Protein AF-A0A7X8J7R8-F1 (afdb_monomer)

Nearest PDB structures (foldseek):
  5w6h-assembly1_C  TM=6.292E-01  e=1.289E-05  Kuttervirus CBA120
  8xmz-assembly2_B  TM=5.939E-01  e=2.465E-05  Aquimarina sp. BL5
  1gui-assembly1_A  TM=6.137E-01  e=1.061E-04  Thermotoga maritima
  2xon-assembly1_A  TM=4.507E-01  e=2.899E-05  Thermotoga maritima
  2w3j-assembly1_A  TM=5.301E-01  e=7.842E-04  uncultured bacterium

Solvent-accessible surface area (backbone atoms only — not comparable to full-atom values): 66349 Å² total; per-residue (Å²): 136,86,85,87,83,92,80,88,85,81,88,82,80,88,87,79,84,39,60,79,36,40,39,26,27,29,92,82,56,51,78,39,36,53,48,25,54,52,53,44,42,58,50,48,52,71,25,23,71,34,45,70,46,82,43,50,45,88,81,62,82,84,61,59,36,34,41,36,29,86,25,71,70,47,44,77,70,71,50,61,58,93,78,42,50,44,59,18,21,29,36,36,41,53,83,60,14,25,37,29,18,38,5,67,75,43,1,22,30,51,24,42,44,53,51,41,42,74,68,49,40,42,76,52,44,64,90,37,70,42,76,46,86,48,86,64,89,76,44,65,92,41,82,46,75,49,60,52,52,27,70,19,40,28,78,33,38,52,60,40,58,49,42,52,77,63,51,42,54,67,68,59,39,49,42,41,35,48,38,38,47,66,49,66,35,21,32,51,70,54,73,101,41,81,56,28,43,41,90,48,58,25,65,83,48,26,42,55,83,90,53,60,86,57,53,29,47,56,73,52,56,38,58,93,79,37,39,90,86,41,40,72,48,26,11,27,42,98,85,70,48,60,47,82,39,85,62,97,50,90,55,29,43,35,52,20,55,70,37,69,64,51,55,49,47,35,51,54,48,49,50,57,50,52,54,57,49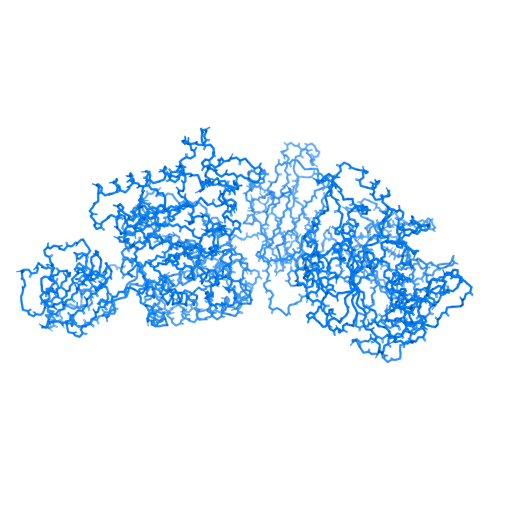,53,76,77,41,57,82,94,66,43,60,41,27,47,65,57,20,68,51,67,65,44,79,69,53,34,56,42,72,70,42,38,59,40,27,76,73,24,32,52,32,20,33,46,36,69,53,38,50,38,60,51,36,61,53,46,40,74,79,42,71,85,46,30,34,32,31,64,23,42,81,64,24,44,56,52,35,76,80,62,57,62,48,93,43,36,35,37,39,37,44,58,52,54,90,68,41,36,46,45,46,31,52,86,35,81,79,14,45,72,57,41,50,43,56,50,42,35,50,74,46,60,47,46,37,29,41,38,40,50,42,66,42,23,44,83,87,38,42,60,77,72,71,94,58,57,38,54,68,10,53,55,50,38,50,47,51,36,43,76,66,64,35,49,25,44,34,32,38,39,26,58,19,73,68,56,36,58,49,63,55,57,56,48,52,39,50,48,39,49,36,37,40,39,62,83,60,60,65,66,60,50,49,54,51,43,34,43,70,58,34,43,79,16,22,68,38,54,47,54,48,51,54,51,36,51,52,36,59,72,68,49,90,67,83,55,29,63,75,74,68,54,81,59,86,63,71,36,59,66,47,51,51,55,49,48,54,36,48,54,54,24,41,73,57,31,59,72,72,31,24,56,48,48,46,51,55,45,33,35,58,38,51,51,45,54,64,33,39,95,71,31,44,91,80,36,96,59,51,65,58,50,49,51,48,38,51,52,43,30,48,47,58,60,45,68,56,51,95,59,33,63,89,88,70,78,79,75,71,73,62,57,55,57,55,50,40,59,66,53,82,75,79,73,54,80,93,44,55,94,47,53,96,61,50,47,83,46,39,64,74,33,48,49,71,28,61,94,64,44,14,30,63,41,82,30,89,87,28,95,80,43,23,25,42,31,34,57,62,82,72,71,72,64,40,61,39,32,35,47,32,76,76,50,56,85,84,62,36,36,64,41,77,44,72,73,62,65,76,76,61,52,74,44,83,48,65,31,69,64,27,64,52,21,63,46,21,31,39,36,27,84,95,60,45,43,40,34,62,48,30,76,72,38,64,82,80,90,82,81,72,62,97,57,69,38,32,25,21,42,31,36,32,42,26,42,36,8,58,86,53,17,91,85,43,87,52,69,35,31,43,32,38,42,39,36,37,36,30,51,62,80,74,59,72,56,101,52,63,80,88,82,72,94,84,64,70,78,64,86,72,60,80,79,43,48,71,43,65,62,86,88,57,78,89,46,65,65,73,44,84,83,42,98,61,94,54,54,50,39,39,32,44,41,45,35,62,41,31,41,56,51,82,48,73,48,48,39,30,35,27,36,40,40,36,39,35,32,23,25,44,49,36,42,31,44,30,32,38,34,31,39,98,95,44,75,46,80,47,68,50,93,56,72,42,75,42,38,87,54,59,44,81,47,76,46,76,49,59,36,88,50,61,26,51,23,41,28,41,32,45,34,29,72,23,44,38,43,30,63,31,57,50,74,38,78,59,43,44,81,59,46,49,46,44,48,45,57,34,28,46,82,43,38,71,88,54,78,85,77,85,65,50,73,50,49,22,45,80,89,37,79,50,84,83,76,74,60,45,74,48,79,54,91,52,32,40,37,38,20,33,49,88,46,20,34,65,31,62,20,34,38,43,66,36,59,59,73,61,54,50,55,49,50,64,28,30,74,51,46,52,67,97,53,64,37,31,36,38,35,39,26,12,40,74,62,40,46,62,73,57,66,22,27,67,39,52,36,46,34,46,54,26,68,88,44,79,66,39,50,47,76,44,81,64,29,36,74,76,35,30,57,67,53,49,38,29,33,78,69,74,63,40,86,59,100,62,40,65,68,60,62,72,57,76,81,54,77,36,50,34,36,42,39,42,49,41,56,63,36,37,21,15,34,50,91,59,72,54,72,52,40,76,50,49,69,74,55,49,53,55,33,49,50,53,42,51,53,50,41,49,73,71,58,40,71,38,54,31,46,35,34,26,66,52,48,30,35,70,44,16,51,55,67,42,67,77,58,101,60,88,38,62,37,43,47,53,63,76,42,48,53,52,52,36,52,51,53,55,49,51,25,64,77,68,72,49,41,78,43,79,42,26,64,62,45,61,69,35,94,63,38,63,64,25,22,32,86,89,54,12,62,48,58,24,76,59,24,22,50,53,53,20,47,52,53,34,46,53,44,34,75,75,60

Secondary structure (DSSP, 8-state):
-------SSSS--S-----EEEEEE-TT--HHHHHHHHHHHHHHHHHSS-EEEEEEGGG--SSSEEEESS-HHHHHTT--GGGS-TT-EEEEEETTEEEEEESTTTHHHHHHHHHHHHTT-EEEETTEEE----S----SS-EEEE--SSSEEEEE--HHHHHHHTT--HHHHHHHHHHHHHTT----SSSSSTTTS-SS--TTT-B-SSS-SSS-HHHHS-HHHHTTT-GGGB-B-TTS-B----SSSSS---B-TT-HHHHHHHHHHHHHHHHHHHHTS-GGGS--EEE--PPTT-S-S--SHHHHHHHHHHHHHHHHIIIIIHHHHHHHHHHSTT-EEEEEE-GGG-SPPSS----TTEEEEEE--TTTS-SSS-TTSGGGHHHHHHHHHHHHTT-EEEEEE------TTTSSS------HHHHHHHHHHHHHTT--EEEEE-PPPSSSPPTTHHHHHHHHHHHHH-TTS-HHHHHHHHHHHHHGGGHHHHHHHHHHHHHHHHH--S---TTT----TT--HHHHHHHHHHHHHHHHT--HHHHHHHHHHHHHHHHHHHHTHHHHGGG-TTHHHHHHHHHHHHHHHHTTTGGGSPTT-PPPTTTHHHHHHHHPPPPPPGGGGGGGGG-EEE-GGGB--BGGGTB-EEE-TTSTTSEEEEE-S--PSSEEEEEEESSS-TTSSEEEEE----TT--EEEEEEEEEEP-SSEEEEETTTTEEEE-GGGPPPP-S---TTTTEEEEEEEEEEESTTTSTT--SPPEEEEEEEEEE-TTSS--SS-----TTPPPTTTGGG--EE--TT-TTS---BS--SS--TT-EEEEEEEEEEEE---B-TT-EEEEEEEEEESSEEEEEEEEEETTEEEEEE-S--EE--SS-EEEEEEEE-SS-BSEEEEEEEEEEEEEEEEEEEEE---TTEEEEEESSEEEEETTPPPPP-EEEEEETTEEPSS---EEEEETTEEEEE-TTT--EEEEEEEEE-HHHHHHHHHHHTT---SSPEEEEEEESHHHHTTTTTSHHHHHHHHHHHSSTTSEEEEE---TT--HHHHHHHHTT---STTGGGGTTGGGS--SEEEEE--HHHH-EEGGGTT-SBSS-HHHHHHHHHHHHHHHHHTT--EEEEEPPP---HHHHHHHHHS-SS--EE---HHHHHHHHHHHHHHHHHHT-EEE--HHHHHS-TTSGGGB-TTTSSSB-HHHHHHHHHHHHHHHHHH-

Sequence (1230 aa):
MKKMTLGILTVLALTAWGTEYKIAVSGLANKYEKLAAEELKLFLEQITPDKYTIVTENQVGGNGIVYLGQTEFAAKNGITFNKLAREELVLKSIDGNLVISGGRPVGTLYGVYELLERLGVYFLNYDVTVLPAIKSLKLEGYDLTKKPSISNRVVYDSVSLWLMRRACPMKYAKEYWRYKLRNRANGNQGRGSPWVVGEYAGIQSNVSSKVPFAHNFHHYVSPAKYFAEHPEYFSMDEKGERFCKPGNGRRPAQLCLTNPDVLRITLDFLRDMIESDRKNKSEEEWPLVYDISAMDGSRYFCLCPECEAITKVEGHSGLLLKAYINPIAETIAKEYPGLMIRTFAYSFAEKPPKTVRPVENVIIYYADLYLRADYYRPLTSEFNRNQLELFNGWKAVGARIYLWDYWNMGGPHYFSPPRIETGIDAIIEDIKLFAKSGVEGVMTEYGIDPLKPQMFFALDNYVALQLMYDVSQNPEMLIDRFMKGYYGAAAPEMRAILDSLRDGVKKHPGRQVSMSVGRWNFSTPEFLQKTWQLLEAAEAKTSGEYRARVHTEMITPLWEIIGRRNETEKLFPDFNELKRKCRELTMANLLKNEAKRPEGTKEKPTYLNQLDALLMELPCPPKFMEQRDQIMIFGAPNFTDNPRYDCPVIDDADSPTGKAVSYRKAVKLPLRLGVANRDVSTKEWGRSIIQHAPQDEKYHWYCMPRITFGSKTWMHGFNGPLRIDLSSAYRIPAGVEEPDFNVYDVWYSLKFEGPAYVKGSRKENAISIDYVVLTPPGLMPGSSPPFRPQGAIAWDDLEKTAWHVAPSWKGQTALDKNHPRTGNSCGILTEGKCRWYFRHPGQAGEKFEFQVYAKGEGELRFGAFLYQEKRYVTINDDKSHKLSDKYQLYSYHFSLPEDMQAISLVIETTGTVYFDDAAFYNRADQSYALSARPHYQMIAEDAPHLPVSFTLTHNSQPAADPKLLVSESEKEIRAVDPASGQVCRAIVQRVPAGRLAEFDAAAQKIKFPKPAKILYLGDSLTDFDRGFNHTDIADFFLNKFTSGQAEV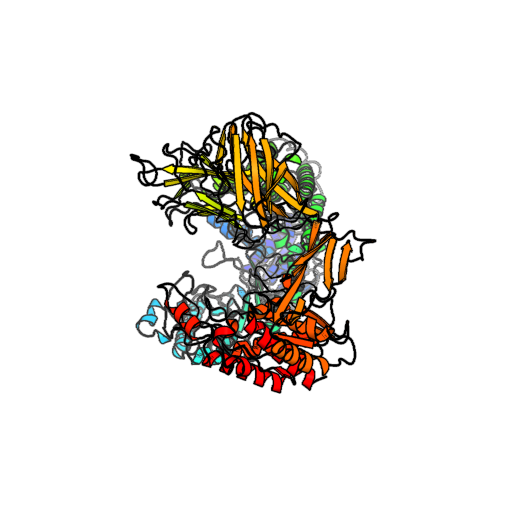YNYAVRGEDIQRLSQRLAGQARDRFKDRYQGMFDHQYDIAFIFLGHNDTKTHSAKNFTEPVIPLAQVKTLYQQVIDRLKKEGVKRIILMSSSSSNYDVCLANSIKSNRPRTRFGEPKHLEAFNAVLQELVKENKLEYLDVYNPTRNHPDKPGLFNPNDGVHLSVAGHQAIALEVLRYLAQKY

Foldseek 3Di:
DPDDDPDDDPPPPDDDPAAEEEEAEEPPADPQQVVLLVVLQVQQVVQEVHHYHYDHNVVDDAARYEYFEPDPVCVVVPDDQVPFDQQKWWWDQDRNATYTYGHPDHNSSVSSLVLCVVVPWALLALPFIDHHHDHHDRRDDDGDIAFFLFQAAAEQACPLVLCVQLQFPCVSLVSRLVSCVSLVHQAFNADDDSSTHHPHHTLLRLEFRQAGQEQGLCVLPPCVPACVPCLLQKAQDPVRDRDADDDDDLAGIATPLQDVVSQVSNLVVVVVRQVVQPVPDDPSSRRQEYEDEHHPNHQAHHDPPVLVVQCVQWNRLRSCQVRHQQVSQVVCCVVPPRHAYEYECDDRNVAGTDADAHDPRYAYAHEQDLVQAFQQAACPDPSNVVSVVRVVSNVVSVHQYAYEEEHAAQDPQQQVPHAAADSQNRLLVNLVVCSVSNRNHYHYHNYANLQQGHACSSLSVSLNSNCSRPVPDDSVVSLLSSLCRQQNQLSVLSVVSVVLRSVQSVPFPDGHRRHDDLYTPSPALVNLLSNVVSLVVSCVRDDDNSNLSSLSNVQSSLLVLLLLCLRHVVVPVCNVVSLVSNVVSSVCSSCVSVVSRPPPSDDDCVSVLLSCLSSDDDPDPPQCVVVVNFKDKFFDSQWDAQVVQQFGWDQDPLFPVRIKTKRQDQDDPQFKKWKDEPVDDPVLIFIDTRHAADQPQHKDKAKGFWRAHDCWMWIAGDVRSTTGTPNSLDDDDPPPDDPQNRTWIKMWIKGFADVSHHPPGPDGTMIITGMIMTGRGPPHQHPADDDDDPPFDDDPQQQPWAKDDDPVQPPAADFDCPAPDRGRFWTKGFAWKIKIKGFDWDFFLAKKKKKWFKAWAFWKWKWKWFADPNDTDIGTDPDTHGGHNGTDMDMDMDTHRGTGGIMIIMMGGRGMMTTRGMGMGTQFAPQKEKEKVLLEDEDAQPDDDDDIDMFMDGNNHTDPPFPWDWDDDQFWIKIARSVRSHIGIRTYHHDHPVLVVLLLVLLVLFADPAAFEEEEEEELQQPPPPSQFLQSLLVCSNCVVPHRSYDYHYLYYYLDDLVQVLCLLVLNHDDPCSCSCPCVLVDAGQEYEYEYFFSQFKAKVVVVSPGGPHHLVNLLVSVVSVVVSCVVSRHNAYEYEQYAAWPQVLQVVVQPPDPDMDIGTRDPVSSVSNRVSVVVSCVVVVHHYQYNHVQLVPPPPNQQQADSNNRHHGDSVVRSSSSSSVSNVSSVVD

Structure (mmCIF, N/CA/C/O backbone):
data_AF-A0A7X8J7R8-F1
#
_entry.id   AF-A0A7X8J7R8-F1
#
loop_
_atom_site.group_PDB
_atom_site.id
_atom_site.type_symbol
_atom_site.label_atom_id
_atom_site.label_alt_id
_atom_site.label_comp_id
_atom_site.label_asym_id
_atom_site.label_entity_id
_atom_site.label_seq_id
_atom_site.pdbx_PDB_ins_code
_atom_site.Cartn_x
_atom_site.Cartn_y
_atom_site.Cartn_z
_atom_site.occupancy
_atom_site.B_iso_or_equiv
_atom_site.auth_seq_id
_atom_site.auth_comp_id
_atom_site.auth_asym_id
_atom_site.auth_atom_id
_atom_site.pdbx_PDB_model_num
ATOM 1 N N . MET A 1 1 ? 8.474 28.727 42.396 1.00 34.25 1 MET A N 1
ATOM 2 C CA . MET A 1 1 ? 8.260 29.716 43.474 1.00 34.25 1 MET A CA 1
ATOM 3 C C . MET A 1 1 ? 7.252 29.155 44.463 1.00 34.25 1 MET A C 1
ATOM 5 O O . MET A 1 1 ? 6.101 28.957 44.106 1.00 34.25 1 MET A O 1
ATOM 9 N N . LYS A 1 2 ? 7.716 28.817 45.672 1.00 37.06 2 LYS A N 1
ATOM 10 C CA . LYS A 1 2 ? 6.882 28.706 46.877 1.00 37.06 2 LYS A CA 1
ATOM 11 C C . LYS A 1 2 ? 6.673 30.129 47.421 1.00 37.06 2 LYS A C 1
ATOM 13 O O . LYS A 1 2 ? 7.628 30.899 47.382 1.00 37.06 2 LYS A O 1
ATOM 18 N N . LYS A 1 3 ? 5.508 30.376 48.035 1.00 36.50 3 LYS A N 1
ATOM 19 C CA . LYS A 1 3 ? 5.074 31.577 48.792 1.00 36.50 3 LYS A CA 1
ATOM 20 C C . LYS A 1 3 ? 4.443 32.707 47.956 1.00 36.50 3 LYS A C 1
ATOM 22 O O . LYS A 1 3 ? 4.935 33.034 46.890 1.00 36.50 3 LYS A O 1
ATOM 27 N N . MET A 1 4 ? 3.389 33.299 48.539 1.00 31.00 4 MET A N 1
ATOM 28 C CA . MET A 1 4 ? 2.404 34.267 48.009 1.00 31.00 4 MET A CA 1
ATOM 29 C C . MET A 1 4 ? 1.306 33.591 47.174 1.00 31.00 4 MET A C 1
ATOM 31 O O . MET A 1 4 ? 1.467 33.368 45.989 1.00 31.00 4 MET A O 1
ATOM 35 N N . THR A 1 5 ? 0.163 33.194 47.733 1.00 34.03 5 THR A N 1
ATOM 36 C CA . THR A 1 5 ? -0.813 34.118 48.333 1.00 34.03 5 THR A CA 1
ATOM 37 C C . THR A 1 5 ? -1.714 33.365 49.323 1.00 34.03 5 THR A C 1
ATOM 39 O O . THR A 1 5 ? -2.711 32.748 48.968 1.00 34.03 5 THR A O 1
ATOM 42 N N . LEU A 1 6 ? -1.338 33.424 50.600 1.00 34.72 6 LEU A N 1
ATOM 43 C CA . LEU A 1 6 ? -2.223 33.196 51.737 1.00 34.72 6 LEU A CA 1
ATOM 44 C C . LEU A 1 6 ? -2.778 34.586 52.086 1.00 34.72 6 LEU A C 1
ATOM 46 O O . LEU A 1 6 ? -2.099 35.354 52.762 1.00 34.72 6 LEU A O 1
ATOM 50 N N . GLY A 1 7 ? -3.907 34.986 51.495 1.00 31.03 7 GLY A N 1
ATOM 51 C CA . GLY A 1 7 ? -4.360 36.375 51.639 1.00 31.03 7 GLY A CA 1
ATOM 52 C C . GLY A 1 7 ? -5.626 36.793 50.896 1.00 31.03 7 GLY A C 1
ATOM 53 O O . GLY A 1 7 ? -5.772 37.978 50.653 1.00 31.03 7 GLY A O 1
ATOM 54 N N . ILE A 1 8 ? -6.522 35.869 50.528 1.00 34.97 8 ILE A N 1
ATOM 55 C CA . ILE A 1 8 ? -7.936 36.161 50.201 1.00 34.97 8 ILE A CA 1
ATOM 56 C C . ILE A 1 8 ? -8.769 34.951 50.664 1.00 34.97 8 ILE A C 1
ATOM 58 O O . ILE A 1 8 ? -9.341 34.222 49.864 1.00 34.97 8 ILE A O 1
ATOM 62 N N . LEU A 1 9 ? -8.743 34.650 51.966 1.00 37.69 9 LEU A N 1
ATOM 63 C CA . LEU A 1 9 ? -9.429 33.479 52.540 1.00 37.69 9 LEU A CA 1
ATOM 64 C C . LEU A 1 9 ? -10.339 33.830 53.727 1.00 37.69 9 LEU A C 1
ATOM 66 O O . LEU A 1 9 ? -10.781 32.934 54.435 1.00 37.69 9 LEU A O 1
ATOM 70 N N . THR A 1 10 ? -10.661 35.113 53.944 1.00 37.56 10 THR A N 1
ATOM 71 C CA . THR A 1 10 ? -11.358 35.506 55.187 1.00 37.56 10 THR A CA 1
ATOM 72 C C . THR A 1 10 ? -12.468 36.554 55.059 1.00 37.56 10 THR A C 1
ATOM 74 O O . THR A 1 10 ? -13.008 36.953 56.082 1.00 37.56 10 THR A O 1
ATOM 77 N N . VAL A 1 11 ? -12.895 36.966 53.855 1.00 36.88 11 VAL A N 1
ATOM 78 C CA . VAL A 1 11 ? -14.092 37.839 53.693 1.00 36.88 11 VAL A CA 1
ATOM 79 C C . VAL A 1 11 ? -14.988 37.408 52.517 1.00 36.88 11 VAL A C 1
ATOM 81 O O . VAL A 1 11 ? -15.518 38.225 51.781 1.00 36.88 11 VAL A O 1
ATOM 84 N N . LEU A 1 12 ? -15.181 36.097 52.356 1.00 36.78 12 LEU A N 1
ATOM 85 C CA . LEU A 1 12 ? -16.376 35.506 51.730 1.00 36.78 12 LEU A CA 1
ATOM 86 C C . LEU A 1 12 ? -16.764 34.257 52.541 1.00 36.78 12 LEU A C 1
ATOM 88 O O . LEU A 1 12 ? -16.784 33.130 52.058 1.00 36.78 12 LEU A O 1
ATOM 92 N N . ALA A 1 13 ? -17.002 34.463 53.835 1.00 48.53 13 ALA A N 1
ATOM 93 C CA . ALA A 1 13 ? -17.856 33.568 54.597 1.00 48.53 13 ALA A CA 1
ATOM 94 C C . ALA A 1 13 ? -19.317 33.879 54.230 1.00 48.53 13 ALA A C 1
ATOM 96 O O . ALA A 1 13 ? -19.659 35.050 54.087 1.00 48.53 13 ALA A O 1
ATOM 97 N N . LEU A 1 14 ? -20.139 32.823 54.178 1.00 39.72 14 LEU A N 1
ATOM 98 C CA . LEU A 1 14 ? -21.611 32.768 54.096 1.00 39.72 14 LEU A CA 1
ATOM 99 C C . LEU A 1 14 ? -22.184 32.383 52.716 1.00 39.72 14 LEU A C 1
ATOM 101 O O . LEU A 1 14 ? -22.199 33.160 51.770 1.00 39.72 14 LEU A O 1
ATOM 105 N N . THR A 1 15 ? -22.763 31.174 52.696 1.00 42.44 15 THR A N 1
ATOM 106 C CA . THR A 1 15 ? -23.544 30.488 51.640 1.00 42.44 15 THR A CA 1
ATOM 107 C C . THR A 1 15 ? -22.779 29.627 50.622 1.00 42.44 15 THR A C 1
ATOM 109 O O . THR A 1 15 ? -22.694 29.930 49.443 1.00 42.44 15 THR A O 1
ATOM 112 N N . ALA A 1 16 ? -22.328 28.450 51.061 1.00 42.50 16 ALA A N 1
ATOM 113 C CA . ALA A 1 16 ? -22.355 27.255 50.211 1.00 42.50 16 ALA A CA 1
ATOM 114 C C . ALA A 1 16 ? -22.513 26.016 51.103 1.00 42.50 16 ALA A C 1
ATOM 116 O O . ALA A 1 16 ? -21.596 25.214 51.263 1.00 42.50 16 ALA A O 1
ATOM 117 N N . TRP A 1 17 ? -23.671 25.889 51.757 1.00 53.25 17 TRP A N 1
ATOM 118 C CA . TRP A 1 17 ? -24.097 24.581 52.250 1.00 53.25 17 TRP A CA 1
ATOM 119 C C . TRP A 1 17 ? -24.459 23.772 51.006 1.00 53.25 17 TRP A C 1
ATOM 121 O O . TRP A 1 17 ? -25.589 23.847 50.531 1.00 53.25 17 TRP A O 1
ATOM 131 N N . GLY A 1 18 ? -23.469 23.101 50.413 1.00 58.09 18 GLY A N 1
ATOM 132 C CA . GLY A 1 18 ? -23.741 22.083 49.409 1.00 58.09 18 GLY A CA 1
ATOM 133 C C . GLY A 1 18 ? -24.723 21.070 49.994 1.00 58.09 18 GLY A C 1
ATOM 134 O O . GLY A 1 18 ? -24.627 20.715 51.172 1.00 58.09 18 GLY A O 1
ATOM 135 N N . THR A 1 19 ? -25.696 20.653 49.195 1.00 76.75 19 THR A N 1
ATOM 136 C CA . THR A 1 19 ? -26.660 19.628 49.596 1.00 76.75 19 THR A CA 1
ATOM 137 C C . THR A 1 19 ? -25.906 18.310 49.770 1.00 76.75 19 THR A C 1
ATOM 139 O O . THR A 1 19 ? -25.021 17.989 48.975 1.00 76.75 19 THR A O 1
ATOM 142 N N . GLU A 1 20 ? -26.202 17.551 50.826 1.00 85.94 20 GLU A N 1
ATOM 143 C CA . GLU A 1 20 ? -25.658 16.199 50.961 1.00 85.94 20 GLU A CA 1
ATOM 144 C C . GLU A 1 20 ? -26.558 15.217 50.207 1.00 85.94 20 GLU A C 1
ATOM 146 O O . GLU A 1 20 ? -27.711 15.001 50.584 1.00 85.94 20 GLU A O 1
ATOM 151 N N . TYR A 1 21 ? -26.021 14.612 49.152 1.00 90.31 21 TYR A N 1
ATOM 152 C CA . TYR A 1 21 ? -26.685 13.557 48.396 1.00 90.31 21 TYR A CA 1
ATOM 153 C C . TYR A 1 21 ? -26.166 12.184 48.825 1.00 90.31 21 TYR A C 1
ATOM 155 O O . TYR A 1 21 ? -24.982 11.991 49.114 1.00 90.31 21 TYR A O 1
ATOM 163 N N . LYS A 1 22 ? -27.054 11.189 48.814 1.00 95.69 22 LYS A N 1
ATOM 164 C CA . LYS A 1 22 ? -26.692 9.792 49.076 1.00 95.69 22 LYS A CA 1
ATOM 165 C C . LYS A 1 22 ? -26.706 8.995 47.776 1.00 95.69 22 LYS A C 1
ATOM 167 O O . LYS A 1 22 ? -27.689 9.032 47.038 1.00 95.69 22 LYS A O 1
ATOM 172 N N . ILE A 1 23 ? -25.629 8.253 47.525 1.00 97.56 23 ILE A N 1
ATOM 173 C CA . ILE A 1 23 ? -25.531 7.271 46.440 1.00 97.56 23 ILE A CA 1
ATOM 174 C C . ILE A 1 23 ? -25.779 5.896 47.061 1.00 97.56 23 ILE A C 1
ATOM 176 O O . ILE A 1 23 ? -24.918 5.344 47.746 1.00 97.56 23 ILE A O 1
ATOM 180 N N . ALA A 1 24 ? -26.982 5.377 46.857 1.00 97.50 24 ALA A N 1
ATOM 181 C CA . ALA A 1 24 ? -27.466 4.130 47.423 1.00 97.50 24 ALA A CA 1
ATOM 182 C C . ALA A 1 24 ? -27.165 2.959 46.486 1.00 97.50 24 ALA A C 1
ATOM 184 O O . ALA A 1 24 ? -27.706 2.881 45.384 1.00 97.50 24 ALA A O 1
ATOM 185 N N . VAL A 1 25 ? -26.308 2.046 46.932 1.00 96.75 25 VAL A N 1
ATOM 186 C CA . VAL A 1 25 ? -25.838 0.900 46.148 1.00 96.75 25 VAL A CA 1
ATOM 187 C C . VAL A 1 25 ? -26.439 -0.393 46.703 1.00 96.75 25 VAL A C 1
ATOM 189 O O . VAL A 1 25 ? -26.582 -0.544 47.920 1.00 96.75 25 VAL A O 1
ATOM 192 N N . SER A 1 26 ? -26.784 -1.344 45.830 1.00 91.00 26 SER A N 1
ATOM 193 C CA . SER A 1 26 ? -27.293 -2.650 46.272 1.00 91.00 26 SER A CA 1
ATOM 194 C C . SER A 1 26 ? -26.265 -3.414 47.116 1.00 91.00 26 SER A C 1
ATOM 196 O O . SER A 1 26 ? -25.063 -3.388 46.836 1.00 91.00 26 SER A O 1
ATOM 198 N N . GLY A 1 27 ? -26.737 -4.175 48.108 1.00 87.44 27 GLY A N 1
ATOM 199 C CA . GLY A 1 27 ? -25.887 -5.080 48.892 1.00 87.44 27 GLY A CA 1
ATOM 200 C C . GLY A 1 27 ? -25.215 -6.180 48.055 1.00 87.44 27 GLY A C 1
ATOM 201 O O . GLY A 1 27 ? -24.176 -6.705 48.449 1.00 87.44 27 GLY A O 1
ATOM 202 N N . LEU A 1 28 ? -25.761 -6.489 46.874 1.00 89.75 28 LEU A N 1
ATOM 203 C CA . LEU A 1 28 ? -25.228 -7.483 45.937 1.00 89.75 28 LEU A CA 1
ATOM 204 C C . LEU A 1 28 ? -24.392 -6.860 44.810 1.00 89.75 28 LEU A C 1
ATOM 206 O O . LEU A 1 28 ? -24.182 -7.507 43.781 1.00 89.75 28 LEU A O 1
ATOM 210 N N . ALA A 1 29 ? -23.947 -5.608 44.959 1.00 93.69 29 ALA A N 1
ATOM 211 C CA . ALA A 1 29 ? -23.236 -4.889 43.909 1.00 93.69 29 ALA A CA 1
ATOM 212 C C . ALA A 1 29 ? -21.946 -5.595 43.468 1.00 93.69 29 ALA A C 1
ATOM 214 O O . ALA A 1 29 ? -21.074 -5.925 44.285 1.00 93.69 29 ALA A O 1
ATOM 215 N N . ASN A 1 30 ? -21.802 -5.783 42.155 1.00 93.56 30 ASN A N 1
ATOM 216 C CA . ASN A 1 30 ? -20.587 -6.344 41.576 1.00 93.56 30 ASN A CA 1
ATOM 217 C C . ASN A 1 30 ? -19.435 -5.313 41.581 1.00 93.56 30 ASN A C 1
ATOM 219 O O . ASN A 1 30 ? -19.587 -4.160 41.996 1.00 93.56 30 ASN A O 1
ATOM 223 N N . LYS A 1 31 ? -18.249 -5.721 41.108 1.00 94.31 31 LYS A N 1
ATOM 224 C CA . LYS A 1 31 ? -17.060 -4.850 41.104 1.00 94.31 31 LYS A CA 1
ATOM 225 C C . LYS A 1 31 ? -17.234 -3.562 40.284 1.00 94.31 31 LYS A C 1
ATOM 227 O O . LYS A 1 31 ? -16.683 -2.538 40.671 1.00 94.31 31 LYS A O 1
ATOM 232 N N . TYR A 1 32 ? -18.005 -3.588 39.194 1.00 95.75 32 TYR A N 1
ATOM 233 C CA . TYR A 1 32 ? -18.225 -2.414 38.343 1.00 95.75 32 TYR A CA 1
ATOM 234 C C . TYR A 1 32 ? -19.312 -1.486 38.890 1.00 95.75 32 TYR A C 1
ATOM 236 O O . TYR A 1 32 ? -19.215 -0.283 38.698 1.00 95.75 32 TYR A O 1
ATOM 244 N N . GLU A 1 33 ? -20.313 -2.005 39.601 1.00 97.06 33 GLU A N 1
ATOM 245 C CA . GLU A 1 33 ? -21.320 -1.188 40.293 1.00 97.06 33 GLU A CA 1
ATOM 246 C C . GLU A 1 33 ? -20.698 -0.417 41.465 1.00 97.06 33 GLU A C 1
ATOM 248 O O . GLU A 1 33 ? -20.952 0.774 41.631 1.00 97.06 33 GLU A O 1
ATOM 253 N N . LYS A 1 34 ? -19.803 -1.058 42.228 1.00 97.06 34 LYS A N 1
ATOM 254 C CA . LYS A 1 34 ? -19.010 -0.374 43.266 1.00 97.06 34 LYS A CA 1
ATOM 255 C C . LYS A 1 34 ? -18.146 0.730 42.662 1.00 97.06 34 LYS A C 1
ATOM 257 O O . LYS A 1 34 ? -18.174 1.867 43.122 1.00 97.06 34 LYS A O 1
ATOM 262 N N . LEU A 1 35 ? -17.460 0.407 41.569 1.00 97.31 35 LEU A N 1
ATOM 263 C CA . LEU A 1 35 ? -16.652 1.364 40.828 1.00 97.31 35 LEU A CA 1
ATOM 264 C C . LEU A 1 35 ? -17.471 2.527 40.257 1.00 97.31 35 LEU A C 1
ATOM 266 O O . LEU A 1 35 ? -17.006 3.660 40.237 1.00 97.31 35 LEU A O 1
ATOM 270 N N . ALA A 1 36 ? -18.692 2.254 39.801 1.00 98.12 36 ALA A N 1
ATOM 271 C CA . ALA A 1 36 ? -19.607 3.264 39.293 1.00 98.12 36 ALA A CA 1
ATOM 272 C C . ALA A 1 36 ? -20.004 4.259 40.387 1.00 98.12 36 ALA A C 1
ATOM 274 O O . ALA A 1 36 ? -19.999 5.461 40.133 1.00 98.12 36 ALA A O 1
ATOM 275 N N . ALA A 1 37 ? -20.274 3.790 41.608 1.00 98.19 37 ALA A N 1
ATOM 276 C CA . ALA A 1 37 ? -20.530 4.673 42.744 1.00 98.19 37 ALA A CA 1
ATOM 277 C C . ALA A 1 37 ? -19.313 5.551 43.084 1.00 98.19 37 ALA A C 1
ATOM 279 O O . ALA A 1 37 ? -19.469 6.750 43.316 1.00 98.19 37 ALA A O 1
ATOM 280 N N . GLU A 1 38 ? -18.108 4.974 43.066 1.00 98.12 38 GLU A N 1
ATOM 281 C CA . GLU A 1 38 ? -16.853 5.695 43.313 1.00 98.12 38 GLU A CA 1
ATOM 282 C C . GLU A 1 38 ? -16.569 6.759 42.243 1.00 98.12 38 GLU A C 1
ATOM 284 O O . GLU A 1 38 ? -16.268 7.902 42.582 1.00 98.12 38 GLU A O 1
ATOM 289 N N . GLU A 1 39 ? -16.696 6.418 40.957 1.00 97.94 39 GLU A N 1
ATOM 290 C CA . GLU A 1 39 ? -16.488 7.354 39.845 1.00 97.94 39 GLU A CA 1
ATOM 291 C C . GLU A 1 39 ? -17.549 8.463 39.846 1.00 97.94 39 GLU A C 1
ATOM 293 O O . GLU A 1 39 ? -17.212 9.631 39.649 1.00 97.94 39 GLU A O 1
ATOM 298 N N . LEU A 1 40 ? -18.816 8.125 40.115 1.00 98.38 40 LEU A N 1
ATOM 299 C CA . LEU A 1 40 ? -19.893 9.109 40.202 1.00 98.38 40 LEU A CA 1
ATOM 300 C C . LEU A 1 40 ? -19.612 10.124 41.311 1.00 98.38 40 LEU A C 1
ATOM 302 O O . LEU A 1 40 ? -19.611 11.325 41.048 1.00 98.38 40 LEU A O 1
ATOM 306 N N . LYS A 1 41 ? -19.317 9.647 42.528 1.00 97.81 41 LYS A N 1
ATOM 307 C CA . LYS A 1 41 ? -18.927 10.506 43.651 1.00 97.81 41 LYS A CA 1
ATOM 308 C C . LYS A 1 41 ? -17.734 11.389 43.277 1.00 97.81 41 LYS A C 1
ATOM 310 O O . LYS A 1 41 ? -17.808 12.604 43.430 1.00 97.81 41 LYS A O 1
ATOM 315 N N . LEU A 1 42 ? -16.663 10.784 42.756 1.00 97.38 42 LEU A N 1
ATOM 316 C CA . LEU A 1 42 ? -15.412 11.467 42.429 1.00 97.38 42 LEU A CA 1
ATOM 317 C C . LEU A 1 42 ? -15.623 12.660 41.491 1.00 97.38 42 LEU A C 1
ATOM 319 O O . LEU A 1 42 ? -15.029 13.716 41.707 1.00 97.38 42 LEU A O 1
ATOM 323 N N . PHE A 1 43 ? -16.411 12.490 40.428 1.00 97.75 43 PHE A N 1
ATOM 324 C CA . PHE A 1 43 ? -16.624 13.559 39.456 1.00 97.75 43 PHE A CA 1
ATOM 325 C C . PHE A 1 43 ? -17.676 14.564 39.915 1.00 97.75 43 PHE A C 1
ATOM 327 O O . PHE A 1 43 ? -17.480 15.756 39.698 1.00 97.75 43 PHE A O 1
ATOM 334 N N . LEU A 1 44 ? -18.740 14.132 40.598 1.00 96.81 44 LEU A N 1
ATOM 335 C CA . LEU A 1 44 ? -19.733 15.059 41.142 1.00 96.81 44 LEU A CA 1
ATOM 336 C C . LEU A 1 44 ? -19.130 16.009 42.188 1.00 96.81 44 LEU A C 1
ATOM 338 O O . LEU A 1 44 ? -19.409 17.205 42.141 1.00 96.81 44 LEU A O 1
ATOM 342 N N . GLU A 1 45 ? -18.248 15.520 43.064 1.00 95.75 45 GLU A N 1
ATOM 343 C CA . GLU A 1 45 ? -17.522 16.358 44.036 1.00 95.75 45 GLU A CA 1
ATOM 344 C C . GLU A 1 45 ? -16.517 17.317 43.366 1.00 95.75 45 GLU A C 1
ATOM 346 O O . GLU A 1 45 ? -16.136 18.323 43.958 1.00 95.75 45 GLU A O 1
ATOM 351 N N . GLN A 1 46 ? -16.087 17.041 42.129 1.00 96.69 46 GLN A N 1
ATOM 352 C CA . GLN A 1 46 ? -15.214 17.943 41.365 1.00 96.69 46 GLN A CA 1
ATOM 353 C C . GLN A 1 46 ? -15.982 19.021 40.593 1.00 96.69 46 GLN A C 1
ATOM 355 O O . GLN A 1 46 ? -15.429 20.093 40.349 1.00 96.69 46 GLN A O 1
ATOM 360 N N . ILE A 1 47 ? -17.225 18.746 40.183 1.00 96.56 47 ILE A N 1
ATOM 361 C CA . ILE A 1 47 ? -18.014 19.653 39.332 1.00 96.56 47 ILE A CA 1
ATOM 362 C C . ILE A 1 47 ? -19.106 20.409 40.096 1.00 96.56 47 ILE A C 1
ATOM 364 O O . ILE A 1 47 ? -19.692 21.336 39.540 1.00 96.56 47 ILE A O 1
ATOM 368 N N . THR A 1 48 ? -19.388 20.037 41.349 1.00 94.50 48 THR A N 1
ATOM 369 C CA . THR A 1 48 ? -20.407 20.658 42.214 1.00 94.50 48 THR A CA 1
ATOM 370 C C . THR A 1 48 ? -19.825 21.029 43.587 1.00 94.50 48 THR A C 1
ATOM 372 O O . THR A 1 48 ? -18.847 20.418 44.012 1.00 94.50 48 THR A O 1
ATOM 375 N N . PRO A 1 49 ? -20.421 21.991 44.320 1.00 91.94 49 PRO A N 1
ATOM 376 C CA . PRO A 1 49 ? -20.080 22.265 45.721 1.00 91.94 49 PRO A CA 1
ATOM 377 C C . PRO A 1 49 ? -20.712 21.268 46.718 1.00 91.94 49 PRO A C 1
ATOM 379 O O . PRO A 1 49 ? -20.527 21.412 47.928 1.00 91.94 49 PRO A O 1
ATOM 382 N N . ASP A 1 50 ? -21.498 20.305 46.231 1.00 91.25 50 ASP A N 1
ATOM 383 C CA . ASP A 1 50 ? -22.263 19.348 47.030 1.00 91.25 50 ASP A CA 1
ATOM 384 C C . ASP A 1 50 ? -21.388 18.207 47.573 1.00 91.25 50 ASP A C 1
ATOM 386 O O . ASP A 1 50 ? -20.303 17.924 47.060 1.00 91.25 50 ASP A O 1
ATOM 390 N N . LYS A 1 51 ? -21.872 17.525 48.619 1.00 91.44 51 LYS A N 1
ATOM 391 C CA . LYS A 1 51 ? -21.206 16.348 49.200 1.00 91.44 51 LYS A CA 1
ATOM 392 C C . LYS A 1 51 ? -21.972 15.082 48.854 1.00 91.44 51 LYS A C 1
ATOM 394 O O . LYS A 1 51 ? -23.199 15.073 48.907 1.00 91.44 51 LYS A O 1
ATOM 399 N N . TYR A 1 52 ? -21.249 14.003 48.563 1.00 94.25 52 TYR A N 1
ATOM 400 C CA . TYR A 1 52 ? -21.857 12.737 48.159 1.00 94.25 52 TYR A CA 1
ATOM 401 C C . TYR A 1 52 ? -21.368 11.597 49.047 1.00 94.25 52 TYR A C 1
ATOM 403 O O . TYR A 1 52 ? -20.167 11.342 49.146 1.00 94.25 52 TYR A O 1
ATOM 411 N N . THR A 1 53 ? -22.290 10.864 49.666 1.00 95.81 53 THR A N 1
ATOM 412 C CA . THR A 1 53 ? -21.964 9.731 50.545 1.00 95.81 53 THR A CA 1
ATOM 413 C C . THR A 1 53 ? -22.465 8.428 49.923 1.00 95.81 53 THR A C 1
ATOM 415 O O . THR A 1 53 ? -23.643 8.311 49.586 1.00 95.81 53 THR A O 1
ATOM 418 N N . ILE A 1 54 ? -21.575 7.444 49.754 1.00 97.44 54 ILE A N 1
ATOM 419 C CA . ILE A 1 54 ? -21.935 6.105 49.260 1.00 97.44 54 ILE A CA 1
ATOM 420 C C . ILE A 1 54 ? -22.447 5.278 50.443 1.00 97.44 54 ILE A C 1
ATOM 422 O O . ILE A 1 54 ? -21.760 5.170 51.458 1.00 97.44 54 ILE A O 1
ATOM 426 N N . VAL A 1 55 ? -23.639 4.702 50.310 1.00 96.62 55 VAL A N 1
ATOM 427 C CA . VAL A 1 55 ? -24.342 3.943 51.360 1.00 96.62 55 VAL A CA 1
ATOM 428 C C . VAL A 1 55 ? -24.984 2.686 50.774 1.00 96.62 55 VAL A C 1
ATOM 430 O O . VAL A 1 55 ? -25.173 2.591 49.559 1.00 96.62 55 VAL A O 1
ATOM 433 N N . THR A 1 56 ? -25.341 1.714 51.615 1.00 95.75 56 THR A N 1
ATOM 434 C CA . THR A 1 56 ? -26.143 0.570 51.156 1.00 95.75 56 THR A CA 1
ATOM 435 C C . THR A 1 56 ? -27.611 0.973 51.017 1.00 95.75 56 THR A C 1
ATOM 437 O O . THR A 1 56 ? -28.110 1.811 51.767 1.00 95.75 56 THR A O 1
ATOM 440 N N . GLU A 1 57 ? -28.329 0.387 50.055 1.00 94.25 57 GLU A N 1
ATOM 441 C CA . GLU A 1 57 ? -29.714 0.782 49.737 1.00 94.25 57 GLU A CA 1
ATOM 442 C C . GLU A 1 57 ? -30.696 0.675 50.916 1.00 94.25 57 GLU A C 1
ATOM 444 O O . GLU A 1 57 ? -31.654 1.433 50.993 1.00 94.25 57 GLU A O 1
ATOM 449 N N . ASN A 1 58 ? -30.428 -0.203 51.881 1.00 92.00 58 ASN A N 1
ATOM 450 C CA . ASN A 1 58 ? -31.233 -0.357 53.095 1.00 92.00 58 ASN A CA 1
ATOM 451 C C . ASN A 1 58 ? -31.018 0.755 54.145 1.00 92.00 58 ASN A C 1
ATOM 453 O O . ASN A 1 58 ? -31.728 0.787 55.146 1.00 92.00 58 ASN A O 1
ATOM 457 N N . GLN A 1 59 ? -30.045 1.651 53.949 1.00 91.12 59 GLN A N 1
ATOM 458 C CA . GLN A 1 59 ? -29.747 2.779 54.844 1.00 91.12 59 GLN A CA 1
ATOM 459 C C . GLN A 1 59 ? -30.440 4.082 54.413 1.00 91.12 59 GLN A C 1
ATOM 461 O O . GLN A 1 59 ? -30.229 5.136 55.023 1.00 91.12 59 GLN A O 1
ATOM 466 N N . VAL A 1 60 ? -31.230 4.041 53.339 1.00 91.69 60 VAL A N 1
ATOM 467 C CA . VAL A 1 60 ? -31.882 5.211 52.745 1.00 91.69 60 VAL A CA 1
ATOM 468 C C . VAL A 1 60 ? -33.377 4.988 52.534 1.00 91.69 60 VAL A C 1
ATOM 470 O O . VAL A 1 60 ? -33.855 3.862 52.465 1.00 91.69 60 VAL A O 1
ATOM 473 N N . GLY A 1 61 ? -34.111 6.093 52.422 1.00 83.12 61 GLY A N 1
ATOM 474 C CA . GLY A 1 61 ? -35.529 6.135 52.077 1.00 83.12 61 GLY A CA 1
ATOM 475 C C . GLY A 1 61 ? -35.974 7.584 51.868 1.00 83.12 61 GLY A C 1
ATOM 476 O O . GLY A 1 61 ? -35.361 8.497 52.424 1.00 83.12 61 GLY A O 1
ATOM 477 N N . GLY A 1 62 ? -37.015 7.799 51.060 1.00 83.12 62 GLY A N 1
ATOM 478 C CA . GLY A 1 62 ? -37.500 9.135 50.687 1.00 83.12 62 GLY A CA 1
ATOM 479 C C . GLY A 1 62 ? -36.934 9.648 49.356 1.00 83.12 62 GLY A C 1
ATOM 480 O O . GLY A 1 62 ? -36.620 8.849 48.474 1.00 83.12 62 GLY A O 1
ATOM 481 N N . ASN A 1 63 ? -36.838 10.974 49.216 1.00 87.00 63 ASN A N 1
ATOM 482 C CA . ASN A 1 63 ? -36.421 11.671 47.988 1.00 87.00 63 ASN A CA 1
ATOM 483 C C . ASN A 1 63 ? -34.974 12.182 48.113 1.00 87.00 63 ASN A C 1
ATOM 485 O O . ASN A 1 63 ? -34.427 12.229 49.215 1.00 87.00 63 ASN A O 1
ATOM 489 N N . GLY A 1 64 ? -34.356 12.620 47.011 1.00 89.00 64 GLY A N 1
ATOM 490 C CA . GLY A 1 64 ? -32.989 13.159 47.049 1.00 89.00 64 GLY A CA 1
ATOM 491 C C . GLY A 1 64 ? -31.881 12.101 46.945 1.00 89.00 64 GLY A C 1
ATOM 492 O O . GLY A 1 64 ? -30.726 12.389 47.257 1.00 89.00 64 GLY A O 1
ATOM 493 N N . ILE A 1 65 ? -32.214 10.872 46.543 1.00 96.12 65 ILE A N 1
ATOM 494 C CA . ILE A 1 65 ? -31.299 9.725 46.519 1.00 96.12 65 ILE A CA 1
ATOM 495 C C . ILE A 1 65 ? -30.929 9.357 45.079 1.00 96.12 65 ILE A C 1
ATOM 497 O O . ILE A 1 65 ? -31.771 9.368 44.177 1.00 96.12 65 ILE A O 1
ATOM 501 N N . VAL A 1 66 ? -29.668 8.970 44.872 1.00 97.44 66 VAL A N 1
ATOM 502 C CA . VAL A 1 66 ? -29.222 8.301 43.645 1.00 97.44 66 VAL A CA 1
ATOM 503 C C . VAL A 1 66 ? -29.159 6.796 43.900 1.00 97.44 66 VAL A C 1
ATOM 505 O O . VAL A 1 66 ? -28.246 6.326 44.573 1.00 97.44 66 VAL A O 1
ATOM 508 N N . TYR A 1 67 ? -30.112 6.029 43.374 1.00 97.81 67 TYR A N 1
ATOM 509 C CA . TYR A 1 67 ? -30.102 4.566 43.440 1.00 97.81 67 TYR A CA 1
ATOM 510 C C . TYR A 1 67 ? -29.251 4.001 42.304 1.00 97.81 67 TYR A C 1
ATOM 512 O O . TYR A 1 67 ? -29.604 4.132 41.133 1.00 97.81 67 TYR A O 1
ATOM 520 N N . LEU A 1 68 ? -28.134 3.364 42.649 1.00 97.50 68 LEU A N 1
ATOM 521 C CA . LEU A 1 68 ? -27.121 2.913 41.705 1.00 97.50 68 LEU A CA 1
ATOM 522 C C . LEU A 1 68 ? -26.987 1.385 41.698 1.00 97.50 68 LEU A C 1
ATOM 524 O O . LEU A 1 68 ? -26.736 0.753 42.725 1.00 97.50 68 LEU A O 1
ATOM 528 N N . GLY A 1 69 ? -27.090 0.800 40.506 1.00 96.25 69 GLY A N 1
ATOM 529 C CA . GLY A 1 69 ? -27.006 -0.641 40.274 1.00 96.25 69 GLY A CA 1
ATOM 530 C C . GLY A 1 69 ? -28.364 -1.329 40.236 1.00 96.25 69 GLY A C 1
ATOM 531 O O . GLY A 1 69 ? -29.409 -0.693 40.070 1.00 96.25 69 GLY A O 1
ATOM 532 N N . GLN A 1 70 ? -28.351 -2.653 40.350 1.00 95.56 70 GLN A N 1
ATOM 533 C CA . GLN A 1 70 ? -29.564 -3.475 40.408 1.00 95.56 70 GLN A CA 1
ATOM 534 C C . GLN A 1 70 ? -30.208 -3.432 41.807 1.00 95.56 70 GLN A C 1
ATOM 536 O O . GLN A 1 70 ? -30.214 -4.423 42.532 1.00 95.56 70 GLN A O 1
ATOM 541 N N . THR A 1 71 ? -30.693 -2.253 42.208 1.00 96.25 71 THR A N 1
ATOM 542 C CA . THR A 1 71 ? -31.323 -1.993 43.516 1.00 96.25 71 THR A CA 1
ATOM 543 C C . THR A 1 71 ? -32.760 -2.514 43.587 1.00 96.25 71 THR A C 1
ATOM 545 O O . THR A 1 71 ? -33.467 -2.596 42.578 1.00 96.25 71 THR A O 1
ATOM 548 N N . GLU A 1 72 ? -33.246 -2.801 44.794 1.00 95.81 72 GLU A N 1
ATOM 549 C CA . GLU A 1 72 ? -34.654 -3.137 45.021 1.00 95.81 72 GLU A CA 1
ATOM 550 C C . GLU A 1 72 ? -35.584 -1.989 44.618 1.00 95.81 72 GLU A C 1
ATOM 552 O O . GLU A 1 72 ? -36.673 -2.230 44.097 1.00 95.81 72 GLU A O 1
ATOM 557 N N . PHE A 1 73 ? -35.162 -0.740 44.845 1.00 95.69 73 PHE A N 1
ATOM 558 C CA . PHE A 1 73 ? -35.924 0.440 44.436 1.00 95.69 73 PHE A CA 1
ATOM 559 C C . PHE A 1 73 ? -36.117 0.472 42.915 1.00 95.69 73 PHE A C 1
ATOM 561 O O . PHE A 1 73 ? -37.233 0.681 42.441 1.00 95.69 73 PHE A O 1
ATOM 568 N N . ALA A 1 74 ? -35.058 0.206 42.145 1.00 95.56 74 ALA A N 1
ATOM 569 C CA . ALA A 1 74 ? -35.135 0.116 40.690 1.00 95.56 74 ALA A CA 1
ATOM 570 C C . ALA A 1 74 ? -36.088 -1.006 40.234 1.00 95.56 74 ALA A C 1
ATOM 572 O O . ALA A 1 74 ? -36.937 -0.777 39.370 1.00 95.56 74 ALA A O 1
ATOM 573 N N . ALA A 1 75 ? -36.003 -2.190 40.851 1.00 95.94 75 ALA A N 1
ATOM 574 C CA . ALA A 1 75 ? -36.870 -3.325 40.530 1.00 95.94 75 ALA A CA 1
ATOM 575 C C . ALA A 1 75 ? -38.354 -3.043 40.823 1.00 95.94 75 ALA A C 1
ATOM 577 O O . ALA A 1 75 ? -39.211 -3.274 39.968 1.00 95.94 75 ALA A O 1
ATOM 578 N N . LYS A 1 76 ? -38.663 -2.488 42.005 1.00 95.62 76 LYS A N 1
ATOM 579 C CA . LYS A 1 76 ? -40.033 -2.117 42.414 1.00 95.62 76 LYS A CA 1
ATOM 580 C C . LYS A 1 76 ? -40.650 -1.068 41.488 1.00 95.62 76 LYS A C 1
ATOM 582 O O . LYS A 1 76 ? -41.863 -1.051 41.315 1.00 95.62 76 LYS A O 1
ATOM 587 N N . ASN A 1 77 ? -39.816 -0.253 40.847 1.00 95.19 77 ASN A N 1
ATOM 588 C CA . ASN A 1 77 ? -40.232 0.764 39.887 1.00 95.19 77 ASN A CA 1
ATOM 589 C C . ASN A 1 77 ? -40.118 0.313 38.415 1.00 95.19 77 ASN A C 1
ATOM 591 O O . ASN A 1 77 ? -39.972 1.130 37.502 1.00 95.19 77 ASN A O 1
ATOM 595 N N . GLY A 1 78 ? -40.217 -0.998 38.171 1.00 93.50 78 GLY A N 1
ATOM 596 C CA . GLY A 1 78 ? -40.450 -1.567 36.842 1.00 93.50 78 GLY A CA 1
ATOM 597 C C . GLY A 1 78 ? -39.198 -1.860 36.014 1.00 93.50 78 GLY A C 1
ATOM 598 O O . GLY A 1 78 ? -39.324 -2.249 34.852 1.00 93.50 78 GLY A O 1
ATOM 599 N N . ILE A 1 79 ? -37.991 -1.719 36.571 1.00 95.50 79 ILE A N 1
ATOM 600 C CA . ILE A 1 79 ? -36.759 -2.091 35.863 1.00 95.50 79 ILE A CA 1
ATOM 601 C C . ILE A 1 79 ? -36.546 -3.604 35.984 1.00 95.50 79 ILE A C 1
ATOM 603 O O . ILE A 1 79 ? -36.359 -4.145 37.070 1.00 95.50 79 ILE A O 1
ATOM 607 N N . THR A 1 80 ? -36.571 -4.300 34.845 1.00 94.88 80 THR A N 1
ATOM 608 C CA . THR A 1 80 ? -36.462 -5.765 34.772 1.00 94.88 80 THR A CA 1
ATOM 609 C C . THR A 1 80 ? -35.059 -6.181 34.321 1.00 94.88 80 THR A C 1
ATOM 611 O O . THR A 1 80 ? -34.782 -6.273 33.126 1.00 94.88 80 THR A O 1
ATOM 614 N N . PHE A 1 81 ? -34.157 -6.427 35.273 1.00 94.19 81 PHE A N 1
ATOM 615 C CA . PHE A 1 81 ? -32.719 -6.558 34.997 1.00 94.19 81 PHE A CA 1
ATOM 616 C C . PHE A 1 81 ? -32.327 -7.709 34.061 1.00 94.19 81 PHE A C 1
ATOM 618 O O . PHE A 1 81 ? -31.415 -7.552 33.256 1.00 94.19 81 PHE A O 1
ATOM 625 N N . ASN A 1 82 ? -33.016 -8.853 34.124 1.00 90.25 82 ASN A N 1
ATOM 626 C CA . ASN A 1 82 ? -32.713 -10.023 33.288 1.00 90.25 82 ASN A CA 1
ATOM 627 C C . ASN A 1 82 ? -33.066 -9.837 31.799 1.00 90.25 82 ASN A C 1
ATOM 629 O O . ASN A 1 82 ? -32.727 -10.694 30.987 1.00 90.25 82 ASN A O 1
ATOM 633 N N . LYS A 1 83 ? -33.739 -8.737 31.438 1.00 93.69 83 LYS A N 1
ATOM 634 C CA . LYS A 1 83 ? -34.023 -8.356 30.047 1.00 93.69 83 LYS A CA 1
ATOM 635 C C . LYS A 1 83 ? -33.003 -7.372 29.470 1.00 93.69 83 LYS A C 1
ATOM 637 O O . LYS A 1 83 ? -33.055 -7.112 28.272 1.00 93.69 83 LYS A O 1
ATOM 642 N N . LEU A 1 84 ? -32.110 -6.825 30.295 1.00 95.00 84 LEU A N 1
ATOM 643 C CA . LEU A 1 84 ? -31.108 -5.852 29.864 1.00 95.00 84 LEU A CA 1
ATOM 644 C C . LEU A 1 84 ? -29.872 -6.560 29.308 1.00 95.00 84 LEU A C 1
ATOM 646 O O . LEU A 1 84 ? -29.351 -7.500 29.915 1.00 95.00 84 LEU A O 1
ATOM 650 N N . ALA A 1 85 ? -29.351 -6.078 28.181 1.00 93.31 85 ALA A N 1
ATOM 651 C CA . ALA A 1 85 ? -28.064 -6.541 27.673 1.00 93.31 85 ALA A CA 1
ATOM 652 C C . ALA A 1 85 ? -26.912 -6.121 28.608 1.00 93.31 85 ALA A C 1
ATOM 654 O O . ALA A 1 85 ? -27.003 -5.136 29.334 1.00 93.31 85 ALA A O 1
ATOM 655 N N . ARG A 1 86 ? -25.775 -6.829 28.550 1.00 92.19 86 ARG A N 1
ATOM 656 C CA . ARG A 1 86 ? -24.626 -6.669 29.478 1.00 92.19 86 ARG A CA 1
ATOM 657 C C . ARG A 1 86 ? -24.072 -5.243 29.630 1.00 92.19 86 ARG A C 1
ATOM 659 O O . ARG A 1 86 ? -23.429 -4.934 30.632 1.00 92.19 86 ARG A O 1
ATOM 666 N N . GLU A 1 87 ? -24.267 -4.415 28.607 1.00 95.31 87 GLU A N 1
ATOM 667 C CA . GLU A 1 87 ? -23.772 -3.034 28.497 1.00 95.31 87 GLU A CA 1
ATOM 668 C C . GLU A 1 87 ? -24.910 -2.017 28.348 1.00 95.31 87 GLU A C 1
ATOM 670 O O . GLU A 1 87 ? -24.661 -0.840 28.101 1.00 95.31 87 GLU A O 1
ATOM 675 N N . GLU A 1 88 ? -26.158 -2.472 28.453 1.00 97.00 88 GLU A N 1
ATOM 676 C CA . GLU A 1 88 ? -27.331 -1.612 28.398 1.00 97.00 88 GLU A CA 1
ATOM 677 C C . GLU A 1 88 ? -27.492 -0.876 29.726 1.00 97.00 88 GLU A C 1
ATOM 679 O O . GLU A 1 88 ? -27.416 -1.482 30.800 1.00 97.00 88 GLU A O 1
ATOM 684 N N . LEU A 1 89 ? -27.690 0.436 29.641 1.00 97.19 89 LEU A N 1
ATOM 685 C CA . LEU A 1 89 ? -27.857 1.329 30.779 1.00 97.19 89 LEU A CA 1
ATOM 686 C C . LEU A 1 89 ? -29.302 1.803 30.892 1.00 97.19 89 LEU A C 1
ATOM 688 O O . LEU A 1 89 ? -30.017 1.908 29.893 1.00 97.19 89 LEU A O 1
ATOM 692 N N . VAL A 1 90 ? -29.679 2.175 32.111 1.00 98.06 90 VAL A N 1
ATOM 693 C CA . VAL A 1 90 ? -30.943 2.831 32.442 1.00 98.06 90 VAL A CA 1
ATOM 694 C C . VAL A 1 90 ? -30.650 4.056 33.311 1.00 98.06 90 VAL A C 1
ATOM 696 O O . VAL A 1 90 ? -30.019 3.931 34.360 1.00 98.06 90 VAL A O 1
ATOM 699 N N . LEU A 1 91 ? -31.123 5.228 32.888 1.00 97.75 91 LEU A N 1
ATOM 700 C CA . LEU A 1 91 ? -31.162 6.468 33.668 1.00 97.75 91 LEU A CA 1
ATOM 701 C C . LEU A 1 91 ? -32.615 6.914 33.798 1.00 97.75 91 LEU A C 1
ATOM 703 O O . LEU A 1 91 ? -33.241 7.238 32.790 1.00 97.75 91 LEU A O 1
ATOM 707 N N . LYS A 1 92 ? -33.159 6.931 35.017 1.00 97.75 92 LYS A N 1
ATOM 708 C CA . LYS A 1 92 ? -34.577 7.244 35.227 1.00 97.75 92 LYS A CA 1
ATOM 709 C C . LYS A 1 92 ? -34.822 8.057 36.490 1.00 97.75 92 LYS A C 1
ATOM 711 O O . LYS A 1 92 ? -34.403 7.657 37.571 1.00 97.75 92 LYS A O 1
ATOM 716 N N . SER A 1 93 ? -35.530 9.171 36.362 1.00 97.56 93 SER A N 1
ATOM 717 C CA . SER A 1 93 ? -36.019 9.969 37.486 1.00 97.56 93 SER A CA 1
ATOM 718 C C . SER A 1 93 ? -37.339 9.401 37.996 1.00 97.56 93 SER A C 1
ATOM 720 O O . SER A 1 93 ? -38.276 9.236 37.217 1.00 97.56 93 SER A O 1
ATOM 722 N N . ILE A 1 94 ? -37.422 9.098 39.291 1.00 95.69 94 ILE A N 1
ATOM 723 C CA . ILE A 1 94 ? -38.607 8.493 39.916 1.00 95.69 94 ILE A CA 1
ATOM 724 C C . ILE A 1 94 ? -38.809 9.127 41.287 1.00 95.69 94 ILE A C 1
ATOM 726 O O . ILE A 1 94 ? -37.923 9.039 42.133 1.00 95.69 94 ILE A O 1
ATOM 730 N N . ASP A 1 95 ? -39.951 9.784 41.494 1.00 91.06 95 ASP A N 1
ATOM 731 C CA . ASP A 1 95 ? -40.353 10.369 42.781 1.00 91.06 95 ASP A CA 1
ATOM 732 C C . ASP A 1 95 ? -39.257 11.227 43.447 1.00 91.06 95 ASP A C 1
ATOM 734 O O . ASP A 1 95 ? -38.940 11.077 44.621 1.00 91.06 95 ASP A O 1
ATOM 738 N N . GLY A 1 96 ? -38.609 12.112 42.681 1.00 91.44 96 GLY A N 1
ATOM 739 C CA . GLY A 1 96 ? -37.534 12.976 43.196 1.00 91.44 96 GLY A CA 1
ATOM 740 C C . GLY A 1 96 ? -36.206 12.258 43.489 1.00 91.44 96 GLY A C 1
ATOM 741 O O . GLY A 1 96 ? -35.328 12.837 44.130 1.00 91.44 96 GLY A O 1
ATOM 742 N N . ASN A 1 97 ? -36.049 11.018 43.025 1.00 96.31 97 ASN A N 1
ATOM 743 C CA . ASN A 1 97 ? -34.813 10.238 43.053 1.00 96.31 97 ASN A CA 1
ATOM 744 C C . ASN A 1 97 ? -34.294 9.987 41.633 1.00 96.31 97 ASN A C 1
ATOM 746 O O . ASN A 1 97 ? -35.052 10.046 40.664 1.00 96.31 97 ASN A O 1
ATOM 750 N N . LEU A 1 98 ? -33.010 9.647 41.518 1.00 97.44 98 LEU A N 1
ATOM 751 C CA . LEU A 1 98 ? -32.386 9.242 40.259 1.00 97.44 98 LEU A CA 1
ATOM 752 C C . LEU A 1 98 ? -31.961 7.777 40.329 1.00 97.44 98 LEU A C 1
ATOM 754 O O . LEU A 1 98 ? -31.177 7.394 41.190 1.00 97.44 98 LEU A O 1
ATOM 758 N N . VAL A 1 99 ? -32.437 6.962 39.398 1.00 97.94 99 VAL A N 1
ATOM 759 C CA . VAL A 1 99 ? -31.990 5.584 39.212 1.00 97.94 99 VAL A CA 1
ATOM 760 C C . VAL A 1 99 ? -30.945 5.535 38.104 1.00 97.94 99 VAL A C 1
ATOM 762 O O . VAL A 1 99 ? -31.219 5.945 36.977 1.00 97.94 99 VAL A O 1
ATOM 765 N N . ILE A 1 100 ? -29.770 4.991 38.421 1.00 98.06 100 ILE A N 1
ATOM 766 C CA . ILE A 1 100 ? -28.704 4.655 37.473 1.00 98.06 100 ILE A CA 1
ATOM 767 C C . ILE A 1 100 ? -28.491 3.146 37.547 1.00 98.06 100 ILE A C 1
ATOM 769 O O . ILE A 1 100 ? -27.894 2.642 38.494 1.00 98.06 100 ILE A O 1
ATOM 773 N N . SER A 1 101 ? -28.995 2.406 36.568 1.00 97.12 101 SER A N 1
ATOM 774 C CA . SER A 1 101 ? -28.950 0.941 36.555 1.00 97.12 101 SER A CA 1
ATOM 775 C C . SER A 1 101 ? -28.495 0.412 35.196 1.00 97.12 101 SER A C 1
ATOM 777 O O . SER A 1 101 ? -28.187 1.182 34.285 1.00 97.12 101 SER A O 1
ATOM 779 N N . GLY A 1 102 ? -28.426 -0.906 35.047 1.00 96.25 102 GLY A N 1
ATOM 780 C CA . GLY A 1 102 ? -28.056 -1.535 33.788 1.00 96.25 102 GLY A CA 1
ATOM 781 C C . GLY A 1 102 ? -27.921 -3.049 33.871 1.00 96.25 102 GLY A C 1
ATOM 782 O O . GLY A 1 102 ? -27.989 -3.661 34.945 1.00 96.25 102 GLY A O 1
ATOM 783 N N . GLY A 1 103 ? -27.718 -3.665 32.709 1.00 95.31 103 GLY A N 1
ATOM 784 C CA . GLY A 1 103 ? -27.374 -5.079 32.633 1.00 95.31 103 GLY A CA 1
ATOM 785 C C . GLY A 1 103 ? -25.967 -5.339 33.173 1.00 95.31 103 GLY A C 1
ATOM 786 O O . GLY A 1 103 ? -25.074 -4.490 33.108 1.00 95.31 103 GLY A O 1
ATOM 787 N N . ARG A 1 104 ? -25.759 -6.528 33.742 1.00 93.06 104 ARG A N 1
ATOM 788 C CA . ARG A 1 104 ? -24.459 -6.932 34.287 1.00 93.06 104 ARG A CA 1
ATOM 789 C C . ARG A 1 104 ? -23.536 -7.495 33.197 1.00 93.06 104 ARG A C 1
ATOM 791 O O . ARG A 1 104 ? -24.014 -8.173 32.290 1.00 93.06 104 ARG A O 1
ATOM 798 N N . PRO A 1 105 ? -22.212 -7.270 33.297 1.00 92.00 105 PRO A N 1
ATOM 799 C CA . PRO A 1 105 ? -21.547 -6.747 34.485 1.00 92.00 105 PRO A CA 1
ATOM 800 C C . PRO A 1 105 ? -21.358 -5.220 34.514 1.00 92.00 105 PRO A C 1
ATOM 802 O O . PRO A 1 105 ? -21.108 -4.715 35.602 1.00 92.00 105 PRO A O 1
ATOM 805 N N . VAL A 1 106 ? -21.465 -4.483 33.398 1.00 94.69 106 VAL A N 1
ATOM 806 C CA . VAL A 1 106 ? -20.935 -3.099 33.305 1.00 94.69 106 VAL A CA 1
ATOM 807 C C . VAL A 1 106 ? -21.973 -2.012 32.980 1.00 94.69 106 VAL A C 1
ATOM 809 O O . VAL A 1 106 ? -21.655 -0.832 33.104 1.00 94.69 106 VAL A O 1
ATOM 812 N N . GLY A 1 107 ? -23.208 -2.358 32.598 1.00 96.19 107 GLY A N 1
ATOM 813 C CA . GLY A 1 107 ? -24.221 -1.394 32.137 1.00 96.19 107 GLY A CA 1
ATOM 814 C C . GLY A 1 107 ? -24.458 -0.220 33.097 1.00 96.19 107 GLY A C 1
ATOM 815 O O . GLY A 1 107 ? -24.486 0.931 32.668 1.00 96.19 107 GLY A O 1
ATOM 816 N N . THR A 1 108 ? -24.499 -0.480 34.408 1.00 97.44 108 THR A N 1
ATOM 817 C CA . THR A 1 108 ? -24.609 0.561 35.449 1.00 97.44 108 THR A CA 1
ATOM 818 C C . THR A 1 108 ? -23.464 1.580 35.394 1.00 97.44 108 THR A C 1
ATOM 820 O O . THR A 1 108 ? -23.695 2.784 35.503 1.00 97.44 108 THR A O 1
ATOM 823 N N . LEU A 1 109 ? -22.222 1.121 35.198 1.00 98.06 109 LEU A N 1
ATOM 824 C CA . LEU A 1 109 ? -21.051 1.997 35.088 1.00 98.06 109 LEU A CA 1
ATOM 825 C C . LEU A 1 109 ? -21.137 2.881 33.839 1.00 98.06 109 LEU A C 1
ATOM 827 O O . LEU A 1 109 ? -20.820 4.067 33.892 1.00 98.06 109 LEU A O 1
ATOM 831 N N . TYR A 1 110 ? -21.625 2.336 32.725 1.00 97.62 110 TYR A N 1
ATOM 832 C CA . TYR A 1 110 ? -21.867 3.126 31.518 1.00 97.62 110 TYR A CA 1
ATOM 833 C C . TYR A 1 110 ? -22.999 4.141 31.701 1.00 97.62 110 TYR A C 1
ATOM 835 O O . TYR A 1 110 ? -22.901 5.235 31.145 1.00 97.62 110 TYR A O 1
ATOM 843 N N . GLY A 1 111 ? -24.004 3.828 32.527 1.00 97.81 111 GLY A N 1
ATOM 844 C CA . GLY A 1 111 ? -25.019 4.777 32.992 1.00 97.81 111 GLY A CA 1
ATOM 845 C C . GLY A 1 111 ? -24.415 5.964 33.742 1.00 97.81 111 GLY A C 1
ATOM 846 O O . GLY A 1 111 ? -24.736 7.110 33.430 1.00 97.81 111 GLY A O 1
ATOM 847 N N . VAL A 1 112 ? -23.473 5.715 34.658 1.00 98.44 112 VAL A N 1
ATOM 848 C CA . VAL A 1 112 ? -22.719 6.787 35.335 1.00 98.44 112 VAL A CA 1
ATOM 849 C C . VAL A 1 112 ? -21.963 7.647 34.327 1.00 98.44 112 VAL A C 1
ATOM 851 O O . VAL A 1 112 ? -22.075 8.870 34.371 1.00 98.44 112 VAL A O 1
ATOM 854 N N . TYR A 1 113 ? -21.246 7.042 33.379 1.00 98.12 113 TYR A N 1
ATOM 855 C CA . TYR A 1 113 ? -20.536 7.816 32.359 1.00 98.12 113 TYR A CA 1
ATOM 856 C C . TYR A 1 113 ? -21.482 8.606 31.447 1.00 98.12 113 TYR A C 1
ATOM 858 O O . TYR A 1 113 ? -21.159 9.729 31.081 1.00 98.12 113 TYR A O 1
ATOM 866 N N . GLU A 1 114 ? -22.660 8.073 31.099 1.00 97.75 114 GLU A N 1
ATOM 867 C CA . GLU A 1 114 ? -23.686 8.792 30.316 1.00 97.75 114 GLU A CA 1
ATOM 868 C C . GLU A 1 114 ? -24.219 10.011 31.072 1.00 97.75 114 GLU A C 1
ATOM 870 O O . GLU A 1 114 ? -24.347 11.085 30.485 1.00 97.75 114 GLU A O 1
ATOM 875 N N . LEU A 1 115 ? -24.471 9.880 32.377 1.00 97.88 115 LEU A N 1
ATOM 876 C CA . LEU A 1 115 ? -24.854 11.014 33.211 1.00 97.88 115 LEU A CA 1
ATOM 877 C C . LEU A 1 115 ? -23.745 12.073 33.257 1.00 97.88 115 LEU A C 1
ATOM 879 O O . LEU A 1 115 ? -24.010 13.245 33.005 1.00 97.88 115 LEU A O 1
ATOM 883 N N . LEU A 1 116 ? -22.505 11.672 33.546 1.00 97.88 116 LEU A N 1
ATOM 884 C CA . LEU A 1 116 ? -21.367 12.592 33.635 1.00 97.88 116 LEU A CA 1
ATOM 885 C C . LEU A 1 116 ? -21.147 13.360 32.324 1.00 97.88 116 LEU A C 1
ATOM 887 O O . LEU A 1 116 ? -20.942 14.572 32.339 1.00 97.88 116 LEU A O 1
ATOM 891 N N . GLU A 1 117 ? -21.276 12.682 31.188 1.00 96.44 117 GLU A N 1
ATOM 892 C CA . GLU A 1 117 ? -21.143 13.282 29.860 1.00 96.44 117 GLU A CA 1
ATOM 893 C C . GLU A 1 117 ? -22.261 14.296 29.565 1.00 96.44 117 GLU A C 1
ATOM 895 O O . GLU A 1 117 ? -21.992 15.377 29.038 1.00 96.44 117 GLU A O 1
ATOM 900 N N . ARG A 1 118 ? -23.501 14.022 30.002 1.00 95.19 118 ARG A N 1
ATOM 901 C CA . ARG A 1 118 ? -24.627 14.980 29.952 1.00 95.19 118 ARG A CA 1
ATOM 902 C C . ARG A 1 118 ? -24.423 16.192 30.855 1.00 95.19 118 ARG A C 1
ATOM 904 O O . ARG A 1 118 ? -24.890 17.279 30.522 1.00 95.19 118 ARG A O 1
ATOM 911 N N . LEU A 1 119 ? -23.717 16.017 31.970 1.00 96.56 119 LEU A N 1
ATOM 912 C CA . LEU A 1 119 ? -23.319 17.107 32.861 1.00 96.56 119 LEU A CA 1
ATOM 913 C C . LEU A 1 119 ? -22.116 17.900 32.326 1.00 96.56 119 LEU A C 1
ATOM 915 O O . LEU A 1 119 ? -21.784 18.934 32.896 1.00 96.56 119 LEU A O 1
ATOM 919 N N . GLY A 1 120 ? -21.502 17.457 31.223 1.00 96.50 120 GLY A N 1
ATOM 920 C CA . GLY A 1 120 ? -20.402 18.132 30.537 1.00 96.50 120 GLY A CA 1
ATOM 921 C C . GLY A 1 120 ? -19.005 17.620 30.895 1.00 96.50 120 GLY A C 1
ATOM 922 O O . GLY A 1 120 ? -18.025 18.282 30.556 1.00 96.50 120 GLY A O 1
ATOM 923 N N . VAL A 1 121 ? -18.895 16.474 31.575 1.00 98.19 121 VAL A N 1
ATOM 924 C CA . VAL A 1 121 ? -17.613 15.812 31.848 1.00 98.19 121 VAL A CA 1
ATOM 925 C C . VAL A 1 121 ? -17.188 15.009 30.623 1.00 98.19 121 VAL A C 1
ATOM 927 O O . VAL A 1 121 ? -17.855 14.049 30.246 1.00 98.19 121 VAL A O 1
ATOM 930 N N . TYR A 1 122 ? -16.060 15.373 30.012 1.00 97.62 122 TYR A N 1
ATOM 931 C CA . TYR A 1 122 ? -15.587 14.724 28.784 1.00 97.62 122 TYR A CA 1
ATOM 932 C C . TYR A 1 122 ? -14.183 14.155 28.950 1.00 97.62 122 TYR A C 1
ATOM 934 O O . TYR A 1 122 ? -13.239 14.877 29.266 1.00 97.62 122 TYR A O 1
ATOM 942 N N . PHE A 1 123 ? -14.030 12.862 28.683 1.00 97.62 123 PHE A N 1
ATOM 943 C CA . PHE A 1 123 ? -12.756 12.151 28.767 1.00 97.62 123 PHE A CA 1
ATOM 944 C C . PHE A 1 123 ? -12.071 12.156 27.397 1.00 97.62 123 PHE A C 1
ATOM 946 O O . PHE A 1 123 ? -12.264 11.238 26.606 1.00 97.62 123 PHE A O 1
ATOM 953 N N . LEU A 1 124 ? -11.305 13.205 27.092 1.00 97.56 124 LEU A N 1
ATOM 954 C CA . LEU A 1 124 ? -10.758 13.430 25.746 1.00 97.56 124 LEU A CA 1
ATOM 955 C C . LEU A 1 124 ? -9.515 12.582 25.447 1.00 97.56 124 LEU A C 1
ATOM 957 O O . LEU A 1 124 ? -9.311 12.164 24.316 1.00 97.56 124 LEU A O 1
ATOM 961 N N . ASN A 1 125 ? -8.677 12.328 26.452 1.00 94.75 125 ASN A N 1
ATOM 962 C CA . ASN A 1 125 ? -7.512 11.448 26.355 1.00 94.75 125 ASN A CA 1
ATOM 963 C C . ASN A 1 125 ? -7.202 10.858 27.738 1.00 94.75 125 ASN A C 1
ATOM 965 O O . ASN A 1 125 ? -7.769 11.297 28.740 1.00 94.75 125 ASN A O 1
ATOM 969 N N . TYR A 1 126 ? -6.278 9.899 27.830 1.00 90.69 126 TYR A N 1
ATOM 970 C CA . TYR A 1 126 ? -5.949 9.272 29.116 1.00 90.69 126 TYR A CA 1
ATOM 971 C C . TYR A 1 126 ? -5.394 10.239 30.172 1.00 90.69 126 TYR A C 1
ATOM 973 O O . TYR A 1 126 ? -5.507 9.969 31.364 1.00 90.69 126 TYR A O 1
ATOM 981 N N . ASP A 1 127 ? -4.831 11.365 29.736 1.00 88.19 127 ASP A N 1
ATOM 982 C CA . ASP A 1 127 ? -4.327 12.453 30.570 1.00 88.19 127 ASP A CA 1
ATOM 983 C C . ASP A 1 127 ? -5.184 13.733 30.486 1.00 88.19 127 ASP A C 1
ATOM 985 O O . ASP A 1 127 ? -4.778 14.764 31.013 1.00 88.19 127 ASP A O 1
ATOM 989 N N . VAL A 1 128 ? -6.368 13.699 29.848 1.00 95.12 128 VAL A N 1
ATOM 990 C CA . VAL A 1 128 ? -7.209 14.895 29.636 1.00 95.12 128 VAL A CA 1
ATOM 991 C C . VAL A 1 128 ? -8.678 14.619 29.934 1.00 95.12 128 VAL A C 1
ATOM 993 O O . VAL A 1 128 ? -9.357 13.902 29.199 1.00 95.12 128 VAL A O 1
ATOM 996 N N . THR A 1 129 ? -9.192 15.260 30.985 1.00 96.88 129 THR A N 1
ATOM 997 C CA . THR A 1 129 ? -10.623 15.297 31.317 1.00 96.88 129 THR A CA 1
ATOM 998 C C . THR A 1 129 ? -11.093 16.745 31.384 1.00 96.88 129 THR A C 1
ATOM 1000 O O . THR A 1 129 ? -10.487 17.562 32.073 1.00 96.88 129 THR A O 1
ATOM 1003 N N . VAL A 1 130 ? -12.171 17.067 30.673 1.00 96.94 130 VAL A N 1
ATOM 1004 C CA . VAL A 1 130 ? -12.860 18.355 30.782 1.00 96.94 130 VAL A CA 1
ATOM 1005 C C . VAL A 1 130 ? -13.841 18.266 31.939 1.00 96.94 130 VAL A C 1
ATOM 1007 O O . VAL A 1 130 ? -14.686 17.374 31.956 1.00 96.94 130 VAL A O 1
ATOM 1010 N N . LEU A 1 131 ? -13.722 19.192 32.886 1.00 96.88 131 LEU A N 1
ATOM 1011 C CA . LEU A 1 131 ? -14.585 19.294 34.057 1.00 96.88 131 LEU A CA 1
ATOM 1012 C C . LEU A 1 131 ? -15.315 20.643 34.020 1.00 96.88 131 LEU A C 1
ATOM 1014 O O . LEU A 1 131 ? -14.657 21.686 34.065 1.00 96.88 131 LEU A O 1
ATOM 1018 N N . PRO A 1 132 ? -16.650 20.657 33.902 1.00 96.06 132 PRO A N 1
ATOM 1019 C CA . PRO A 1 132 ? -17.436 21.875 34.018 1.00 96.06 132 PRO A CA 1
ATOM 1020 C C . PRO A 1 132 ? -17.649 22.236 35.493 1.00 96.06 132 PRO A C 1
ATOM 1022 O O . PRO A 1 132 ? -17.582 21.377 36.364 1.00 96.06 132 PRO A O 1
ATOM 1025 N N . ALA A 1 133 ? -17.972 23.496 35.774 1.00 94.50 133 ALA A N 1
ATOM 1026 C CA . ALA A 1 133 ? -18.531 23.888 37.065 1.00 94.50 133 ALA A CA 1
ATOM 1027 C C . ALA A 1 133 ? -20.055 23.997 36.932 1.00 94.50 133 ALA A C 1
ATOM 1029 O O . ALA A 1 133 ? -20.550 24.762 36.100 1.00 94.50 133 ALA A O 1
ATOM 1030 N N . ILE A 1 134 ? -20.803 23.250 37.744 1.00 94.19 134 ILE A N 1
ATOM 1031 C CA . ILE A 1 134 ? -22.269 23.298 37.796 1.00 94.19 134 ILE A CA 1
ATOM 1032 C C . ILE A 1 134 ? -22.739 23.527 39.239 1.00 94.19 134 ILE A C 1
ATOM 1034 O O . ILE A 1 134 ? -22.030 23.244 40.200 1.00 94.19 134 ILE A O 1
ATOM 1038 N N . LYS A 1 135 ? -23.947 24.077 39.407 1.00 90.31 135 LYS A N 1
ATOM 1039 C CA . LYS A 1 135 ? -24.435 24.505 40.732 1.00 90.31 135 LYS A CA 1
ATOM 1040 C C . LYS A 1 135 ? -24.774 23.345 41.669 1.00 90.31 135 LYS A C 1
ATOM 1042 O O . LYS A 1 135 ? -24.467 23.435 42.847 1.00 90.31 135 LYS A O 1
ATOM 1047 N N . SER A 1 136 ? -25.455 22.322 41.158 1.00 89.75 136 SER A N 1
ATOM 1048 C CA . SER A 1 136 ? -25.863 21.123 41.899 1.00 89.75 136 SER A CA 1
ATOM 1049 C C . SER A 1 136 ? -26.323 20.044 40.917 1.00 89.75 136 SER A C 1
ATOM 1051 O O . SER A 1 136 ? -26.684 20.361 39.775 1.00 89.75 136 SER A O 1
ATOM 1053 N N . LEU A 1 137 ? -26.324 18.781 41.347 1.00 91.75 137 LEU A N 1
ATOM 1054 C CA . LEU A 1 137 ? -26.910 17.681 40.587 1.00 91.75 137 LEU A CA 1
ATOM 1055 C C . LEU A 1 137 ? -28.440 17.810 40.562 1.00 91.75 137 LEU A C 1
ATOM 1057 O O . LEU A 1 137 ? -29.098 17.797 41.597 1.00 91.75 137 LEU A O 1
ATOM 1061 N N . LYS A 1 138 ? -29.030 17.855 39.365 1.00 92.38 138 LYS A N 1
ATOM 1062 C CA . LYS A 1 138 ? -30.475 17.650 39.208 1.00 92.38 138 LYS A CA 1
ATOM 1063 C C . LYS A 1 138 ? -30.772 16.153 39.190 1.00 92.38 138 LYS A C 1
ATOM 1065 O O . LYS A 1 138 ? -30.127 15.434 38.432 1.00 92.38 138 LYS A O 1
ATOM 1070 N N . LEU A 1 139 ? -31.751 15.708 39.982 1.00 92.44 139 LEU A N 1
ATOM 1071 C CA . LEU A 1 139 ? -32.218 14.310 40.013 1.00 92.44 139 LEU A CA 1
ATOM 1072 C C . LEU A 1 139 ? -33.398 14.041 39.064 1.00 92.44 139 LEU A C 1
ATOM 1074 O O . LEU A 1 139 ? -33.746 12.889 38.817 1.00 92.44 139 LEU A O 1
ATOM 1078 N N . GLU A 1 140 ? -34.007 15.096 38.529 1.00 93.12 140 GLU A N 1
ATOM 1079 C CA . GLU A 1 140 ? -35.152 15.063 37.616 1.00 93.12 140 GLU A CA 1
ATOM 1080 C C . GLU A 1 140 ? -34.738 15.187 36.138 1.00 93.12 140 GLU A C 1
ATOM 1082 O O . GLU A 1 140 ? -33.641 15.652 35.825 1.00 93.12 140 GLU A O 1
ATOM 1087 N N . GLY A 1 141 ? -35.647 14.823 35.228 1.00 93.19 141 GLY A N 1
ATOM 1088 C CA . GLY A 1 141 ? -35.472 15.011 33.783 1.00 93.19 141 GLY A CA 1
ATOM 1089 C C . GLY A 1 141 ? -34.764 13.869 33.049 1.00 93.19 141 GLY A C 1
ATOM 1090 O O . GLY A 1 141 ? -34.383 14.050 31.893 1.00 93.19 141 GLY A O 1
ATOM 1091 N N . TYR A 1 142 ? -34.596 12.703 33.682 1.00 96.06 142 TYR A N 1
ATOM 1092 C CA . TYR A 1 142 ? -34.001 11.524 33.051 1.00 96.06 142 TYR A CA 1
ATOM 1093 C C . TYR A 1 142 ? -35.056 10.450 32.775 1.00 96.06 142 TYR A C 1
ATOM 1095 O O . TYR A 1 142 ? -35.741 9.995 33.687 1.00 96.06 142 TYR A O 1
ATOM 1103 N N . ASP A 1 143 ? -35.147 10.018 31.521 1.00 96.62 143 ASP A N 1
ATOM 1104 C CA . ASP A 1 143 ? -35.844 8.799 31.106 1.00 96.62 143 ASP A CA 1
ATOM 1105 C C . ASP A 1 143 ? -35.134 8.246 29.866 1.00 96.62 143 ASP A C 1
ATOM 1107 O O . ASP A 1 143 ? -35.397 8.638 28.729 1.00 96.62 143 ASP A O 1
ATOM 1111 N N . LEU A 1 144 ? -34.113 7.427 30.103 1.00 96.38 144 LEU A N 1
ATOM 1112 C CA . LEU A 1 144 ? -33.238 6.900 29.066 1.00 96.38 144 LEU A CA 1
ATOM 1113 C C . LEU A 1 144 ? -32.938 5.432 29.339 1.00 96.38 144 LEU A C 1
ATOM 1115 O O . LEU A 1 144 ? -32.399 5.078 30.383 1.00 96.38 144 LEU A O 1
ATOM 1119 N N . THR A 1 145 ? -33.202 4.593 28.345 1.00 96.88 145 THR A N 1
ATOM 1120 C CA . THR A 1 145 ? -32.609 3.258 28.235 1.00 96.88 145 THR A CA 1
ATOM 1121 C C . THR A 1 145 ? -31.783 3.235 26.962 1.00 96.88 145 THR A C 1
ATOM 1123 O O . THR A 1 145 ? -32.282 3.603 25.897 1.00 96.88 145 THR A O 1
ATOM 1126 N N . LYS A 1 146 ? -30.502 2.882 27.068 1.00 96.06 146 LYS A N 1
ATOM 1127 C CA . LYS A 1 146 ? -29.564 2.983 25.945 1.00 96.06 146 LYS A CA 1
ATOM 1128 C C . LYS A 1 146 ? -28.609 1.801 25.930 1.00 96.06 146 LYS A C 1
ATOM 1130 O O . LYS A 1 146 ? -28.089 1.389 26.962 1.00 96.06 146 LYS A O 1
ATOM 1135 N N . LYS A 1 147 ? -28.330 1.298 24.732 1.00 94.62 147 LYS A N 1
ATOM 1136 C CA . LYS A 1 147 ? -27.281 0.309 24.476 1.00 94.62 147 LYS A CA 1
ATOM 1137 C C . LYS A 1 147 ? -26.292 0.851 23.441 1.00 94.62 147 LYS A C 1
ATOM 1139 O O . LYS A 1 147 ? -26.685 1.702 22.639 1.00 94.62 147 LYS A O 1
ATOM 11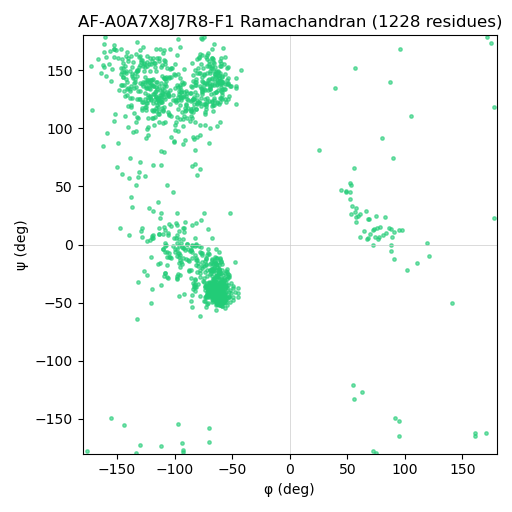44 N N . PRO A 1 148 ? -25.039 0.369 23.428 1.00 95.12 148 PRO A N 1
ATOM 1145 C CA . PRO A 1 148 ? -24.067 0.777 22.422 1.00 95.12 148 PRO A CA 1
ATOM 1146 C C . PRO A 1 148 ? -24.531 0.468 20.990 1.00 95.12 148 PRO A C 1
ATOM 1148 O O . PRO A 1 148 ? -25.150 -0.570 20.750 1.00 95.12 148 PRO A O 1
ATOM 1151 N N . SER A 1 149 ? -24.180 1.337 20.038 1.00 95.31 149 SER A N 1
ATOM 1152 C CA . SER A 1 149 ? -24.455 1.156 18.602 1.00 95.31 149 SER A CA 1
ATOM 1153 C C . SER A 1 149 ? -23.664 -0.010 18.007 1.00 95.31 149 SER A C 1
ATOM 1155 O O . SER A 1 149 ? -24.189 -0.754 17.185 1.00 95.31 149 SER A O 1
ATOM 1157 N N . ILE A 1 150 ? -22.419 -0.195 18.457 1.00 95.38 150 ILE A N 1
ATOM 1158 C CA . ILE A 1 150 ? -21.569 -1.344 18.131 1.00 95.38 150 ILE A CA 1
ATOM 1159 C C . ILE A 1 150 ? -21.205 -2.040 19.440 1.00 95.38 150 ILE A C 1
ATOM 1161 O O . ILE A 1 150 ? -20.684 -1.405 20.358 1.00 95.38 150 ILE A O 1
ATOM 1165 N N . SER A 1 151 ? -21.476 -3.342 19.557 1.00 92.44 151 SER A N 1
ATOM 1166 C CA . SER A 1 151 ? -21.332 -4.063 20.829 1.00 92.44 151 SER A CA 1
ATOM 1167 C C . SER A 1 151 ? -19.882 -4.247 21.269 1.00 92.44 151 SER A C 1
ATOM 1169 O O . SER A 1 151 ? -19.618 -4.215 22.465 1.00 92.44 151 SER A O 1
ATOM 1171 N N . ASN A 1 152 ? -18.932 -4.395 20.346 1.00 92.50 152 ASN A N 1
ATOM 1172 C CA . ASN A 1 152 ? -17.511 -4.527 20.677 1.00 92.50 152 ASN A CA 1
ATOM 1173 C C . ASN A 1 152 ? -16.688 -3.421 20.023 1.00 92.50 152 ASN A C 1
ATOM 1175 O O . ASN A 1 152 ? -16.802 -3.185 18.824 1.00 92.50 152 ASN A O 1
ATOM 1179 N N . ARG A 1 153 ? -15.885 -2.724 20.829 1.00 94.88 153 ARG A N 1
ATOM 1180 C CA . ARG A 1 153 ? -15.281 -1.435 20.479 1.00 94.88 153 ARG A CA 1
ATOM 1181 C C . ARG A 1 153 ? -13.823 -1.436 20.917 1.00 94.88 153 ARG A C 1
ATOM 1183 O O . ARG A 1 153 ? -13.519 -1.214 22.094 1.00 94.88 153 ARG A O 1
ATOM 1190 N N . VAL A 1 154 ? -12.922 -1.733 19.982 1.00 92.62 154 VAL A N 1
ATOM 1191 C CA . VAL A 1 154 ? -11.484 -1.864 20.242 1.00 92.62 154 VAL A CA 1
ATOM 1192 C C . VAL A 1 154 ? -10.703 -0.929 19.326 1.00 92.62 154 VAL A C 1
ATOM 1194 O O . VAL A 1 154 ? -10.758 -1.059 18.112 1.00 92.62 154 VAL A O 1
ATOM 1197 N N . VAL A 1 155 ? -9.915 -0.031 19.915 1.00 93.06 155 VAL A N 1
ATOM 1198 C CA . VAL A 1 155 ? -8.891 0.725 19.180 1.00 93.06 155 VAL A CA 1
ATOM 1199 C C . VAL A 1 155 ? -7.529 0.288 19.703 1.00 93.06 155 VAL A C 1
ATOM 1201 O O . VAL A 1 155 ? -7.204 0.514 20.876 1.00 93.06 155 VAL A O 1
ATOM 1204 N N . TYR A 1 156 ? -6.759 -0.388 18.854 1.00 91.69 156 TYR A N 1
ATOM 1205 C CA . TYR A 1 156 ? -5.388 -0.802 19.121 1.00 91.69 156 TYR A CA 1
ATOM 1206 C C . TYR A 1 156 ? -4.442 0.361 18.817 1.00 91.69 156 TYR A C 1
ATOM 1208 O O . TYR A 1 156 ? -3.974 0.534 17.698 1.00 91.69 156 TYR A O 1
ATOM 1216 N N . ASP A 1 157 ? -4.173 1.172 19.838 1.00 91.56 157 ASP A N 1
ATOM 1217 C CA . ASP A 1 157 ? -3.377 2.402 19.742 1.00 91.56 157 ASP A CA 1
ATOM 1218 C C . ASP A 1 157 ? -1.902 2.228 20.154 1.00 91.56 157 ASP A C 1
ATOM 1220 O O . ASP A 1 157 ? -1.085 3.128 19.976 1.00 91.56 157 ASP A O 1
ATOM 1224 N N . SER A 1 158 ? -1.533 1.053 20.680 1.00 89.00 158 SER A N 1
ATOM 1225 C CA . SER A 1 158 ? -0.189 0.721 21.179 1.00 89.00 158 SER A CA 1
ATOM 1226 C C . SER A 1 158 ? 0.328 1.578 22.348 1.00 89.00 158 SER A C 1
ATOM 1228 O O . SER A 1 158 ? 1.472 1.384 22.770 1.00 89.00 158 SER A O 1
ATOM 1230 N N . VAL A 1 159 ? -0.482 2.466 22.939 1.00 89.56 159 VAL A N 1
ATOM 1231 C CA . VAL A 1 159 ? -0.054 3.344 24.048 1.00 89.56 159 VAL A CA 1
ATOM 1232 C C . VAL A 1 159 ? 0.350 2.514 25.267 1.00 89.56 159 VAL A C 1
ATOM 1234 O O . VAL A 1 159 ? 1.423 2.705 25.842 1.00 89.56 159 VAL A O 1
ATOM 1237 N N . SER A 1 160 ? -0.471 1.528 25.629 1.00 88.94 160 SER A N 1
ATOM 1238 C CA . SER A 1 160 ? -0.214 0.641 26.770 1.00 88.94 160 SER A CA 1
ATOM 1239 C C . SER A 1 160 ? 1.042 -0.229 26.585 1.00 88.94 160 SER A C 1
ATOM 1241 O O . SER A 1 160 ? 1.848 -0.392 27.507 1.00 88.94 160 SER A O 1
ATOM 1243 N N . LEU A 1 161 ? 1.273 -0.712 25.359 1.00 85.62 161 LEU A N 1
ATOM 1244 C CA . LEU A 1 161 ? 2.485 -1.430 24.965 1.00 85.62 161 LEU A CA 1
ATOM 1245 C C . LEU A 1 161 ? 3.726 -0.541 25.023 1.00 85.62 161 LEU A C 1
ATOM 1247 O O . LEU A 1 161 ? 4.798 -1.010 25.410 1.00 85.62 161 LEU A O 1
ATOM 1251 N N . TRP A 1 162 ? 3.607 0.730 24.643 1.00 82.00 162 TRP A N 1
ATOM 1252 C CA . TRP A 1 162 ? 4.704 1.684 24.746 1.00 82.00 162 TRP A CA 1
ATOM 1253 C C . TRP A 1 162 ? 5.077 1.956 26.208 1.00 82.00 162 TRP A C 1
ATOM 1255 O O . TRP A 1 162 ? 6.254 1.843 26.556 1.00 82.00 162 TRP A O 1
ATOM 1265 N N . LEU A 1 163 ? 4.092 2.190 27.084 1.00 85.62 163 LEU A N 1
ATOM 1266 C CA . LEU A 1 163 ? 4.312 2.324 28.531 1.00 85.62 163 LEU A CA 1
ATOM 1267 C C . LEU A 1 163 ? 5.023 1.091 29.114 1.00 85.62 163 LEU A C 1
ATOM 1269 O O . LEU A 1 163 ? 5.986 1.231 29.872 1.00 85.62 163 LEU A O 1
ATOM 1273 N N . MET A 1 164 ? 4.603 -0.113 28.705 1.00 85.56 164 MET A N 1
ATOM 1274 C CA . MET A 1 164 ? 5.237 -1.375 29.099 1.00 85.56 164 MET A CA 1
ATOM 1275 C C . MET A 1 164 ? 6.692 -1.459 28.618 1.00 85.56 164 MET A C 1
ATOM 1277 O O . MET A 1 164 ? 7.592 -1.746 29.404 1.00 85.56 164 MET A O 1
ATOM 1281 N N . ARG A 1 165 ? 6.951 -1.187 27.331 1.00 80.31 165 ARG A N 1
ATOM 1282 C CA . ARG A 1 165 ? 8.304 -1.238 26.739 1.00 80.31 165 ARG A CA 1
ATOM 1283 C C . ARG A 1 165 ? 9.266 -0.229 27.369 1.00 80.31 165 ARG A C 1
ATOM 1285 O O . ARG A 1 165 ? 10.473 -0.448 27.328 1.00 80.31 165 ARG A O 1
ATOM 1292 N N . ARG A 1 166 ? 8.739 0.859 27.932 1.00 78.75 166 ARG A N 1
ATOM 1293 C CA . ARG A 1 166 ? 9.489 1.899 28.653 1.00 78.75 166 ARG A CA 1
ATOM 1294 C C . ARG A 1 166 ? 9.660 1.593 30.146 1.00 78.75 166 ARG A C 1
ATOM 1296 O O . ARG A 1 166 ? 10.339 2.356 30.832 1.00 78.75 166 ARG A O 1
ATOM 1303 N N . ALA A 1 167 ? 9.073 0.497 30.635 1.00 82.56 167 ALA A N 1
ATOM 1304 C CA . ALA A 1 167 ? 9.012 0.134 32.049 1.00 82.56 167 ALA A CA 1
ATOM 1305 C C . ALA A 1 167 ? 8.470 1.276 32.928 1.00 82.56 167 ALA A C 1
ATOM 1307 O O . ALA A 1 167 ? 8.954 1.519 34.034 1.00 82.56 167 ALA A O 1
ATOM 1308 N N . CYS A 1 168 ? 7.469 2.008 32.429 1.00 83.75 168 CYS A N 1
ATOM 1309 C CA . CYS A 1 168 ? 6.752 2.967 33.260 1.00 83.75 168 CYS A CA 1
ATOM 1310 C C . CYS A 1 168 ? 6.076 2.233 34.440 1.00 83.75 168 CYS A C 1
ATOM 1312 O O . CYS A 1 168 ? 5.815 1.038 34.353 1.00 83.75 168 CYS A O 1
ATOM 1314 N N . PRO A 1 169 ? 5.756 2.909 35.552 1.00 87.62 169 PRO A N 1
ATOM 1315 C CA . PRO A 1 169 ? 4.960 2.334 36.628 1.00 87.62 169 PRO A CA 1
ATOM 1316 C C . PRO A 1 169 ? 3.576 1.888 36.148 1.00 87.62 169 PRO A C 1
ATOM 1318 O O . PRO A 1 169 ? 2.900 2.613 35.418 1.00 87.62 169 PRO A O 1
ATOM 1321 N N . MET A 1 170 ? 3.112 0.731 36.631 1.00 88.44 170 MET A N 1
ATOM 1322 C CA . MET A 1 170 ? 1.827 0.121 36.242 1.00 88.44 170 MET A CA 1
ATOM 1323 C C . MET A 1 170 ? 0.618 1.061 36.383 1.00 88.44 170 MET A C 1
ATOM 1325 O O . MET A 1 170 ? -0.352 0.931 35.642 1.00 88.44 170 MET A O 1
ATOM 1329 N N . LYS A 1 171 ? 0.664 2.037 37.301 1.00 88.94 171 LYS A N 1
ATOM 1330 C CA . LYS A 1 171 ? -0.422 3.013 37.480 1.00 88.94 171 LYS A CA 1
ATOM 1331 C C . LYS A 1 171 ? -0.784 3.764 36.190 1.00 88.94 171 LYS A C 1
ATOM 1333 O O . LYS A 1 171 ? -1.960 4.003 35.974 1.00 88.94 171 LYS A O 1
ATOM 1338 N N . TYR A 1 172 ? 0.174 4.034 35.299 1.00 87.44 172 TYR A N 1
ATOM 1339 C CA . TYR A 1 172 ? -0.106 4.734 34.038 1.00 87.44 172 TYR A CA 1
ATOM 1340 C C . TYR A 1 172 ? -0.845 3.852 33.031 1.00 87.44 172 TYR A C 1
ATOM 1342 O O . TYR A 1 172 ? -1.721 4.331 32.320 1.00 87.44 172 TYR A O 1
ATOM 1350 N N . ALA A 1 173 ? -0.542 2.549 32.995 1.00 89.81 173 ALA A N 1
ATOM 1351 C CA . ALA A 1 173 ? -1.344 1.612 32.214 1.00 89.81 173 ALA A CA 1
ATOM 1352 C C . ALA A 1 173 ? -2.761 1.496 32.791 1.00 89.81 173 ALA A C 1
ATOM 1354 O O . ALA A 1 173 ? -3.718 1.460 32.027 1.00 89.81 173 ALA A O 1
ATOM 1355 N N . LYS A 1 174 ? -2.914 1.513 34.123 1.00 91.44 174 LYS A N 1
ATOM 1356 C CA . LYS A 1 174 ? -4.237 1.552 34.767 1.00 91.44 174 LYS A CA 1
ATOM 1357 C C . LYS A 1 174 ? -5.012 2.829 34.424 1.00 91.44 174 LYS A C 1
ATOM 1359 O O . LYS A 1 174 ? -6.173 2.726 34.067 1.00 91.44 174 LYS A O 1
ATOM 1364 N N . GLU A 1 175 ? -4.386 4.006 34.470 1.00 92.12 175 GLU A N 1
ATOM 1365 C CA . GLU A 1 175 ? -5.000 5.282 34.052 1.00 92.12 175 GLU A CA 1
ATOM 1366 C C . GLU A 1 175 ? -5.445 5.243 32.582 1.00 92.12 175 GLU A C 1
ATOM 1368 O O . GLU A 1 175 ? -6.566 5.629 32.251 1.00 92.12 175 GLU A O 1
ATOM 1373 N N . TYR A 1 176 ? -4.598 4.700 31.708 1.00 93.75 176 TYR A N 1
ATOM 1374 C CA . TYR A 1 176 ? -4.918 4.482 30.302 1.00 93.75 176 TYR A CA 1
ATOM 1375 C C . TYR A 1 176 ? -6.124 3.546 30.103 1.00 93.75 176 TYR A C 1
ATOM 1377 O O . TYR A 1 176 ? -7.064 3.884 29.378 1.00 93.75 176 TYR A O 1
ATOM 1385 N N . TRP A 1 177 ? -6.141 2.391 30.773 1.00 94.44 177 TRP A N 1
ATOM 1386 C CA . TRP A 1 177 ? -7.255 1.446 30.678 1.00 94.44 177 TRP A CA 1
ATOM 1387 C C . TRP A 1 177 ? -8.536 1.993 31.307 1.00 94.44 177 TRP A C 1
ATOM 1389 O O . TRP A 1 177 ? -9.622 1.768 30.769 1.00 94.44 177 TRP A O 1
ATOM 1399 N N . ARG A 1 178 ? -8.410 2.799 32.364 1.00 95.12 178 ARG A N 1
ATOM 1400 C CA . ARG A 1 178 ? -9.523 3.531 32.959 1.00 95.12 178 ARG A CA 1
ATOM 1401 C C . ARG A 1 178 ? -10.123 4.534 31.983 1.00 95.12 178 ARG A C 1
ATOM 1403 O O . ARG A 1 178 ? -11.340 4.613 31.864 1.00 95.12 178 ARG A O 1
ATOM 1410 N N . TYR A 1 179 ? -9.294 5.268 31.247 1.00 95.88 179 TYR A N 1
ATOM 1411 C CA . TYR A 1 179 ? -9.750 6.162 30.181 1.00 95.88 179 TYR A CA 1
ATOM 1412 C C . TYR A 1 179 ? -10.506 5.422 29.072 1.00 95.88 179 TYR A C 1
ATOM 1414 O O . TYR A 1 179 ? -11.567 5.880 28.641 1.00 95.88 179 TYR A O 1
ATOM 1422 N N . LYS A 1 180 ? -10.001 4.261 28.638 1.00 96.12 180 LYS A N 1
ATOM 1423 C CA . LYS A 1 180 ? -10.702 3.417 27.662 1.00 96.12 180 LYS A CA 1
ATOM 1424 C C . LYS A 1 180 ? -12.067 2.977 28.202 1.00 96.12 180 LYS A C 1
ATOM 1426 O O . LYS A 1 180 ? -13.057 3.108 27.488 1.00 96.12 180 LYS A O 1
ATOM 1431 N N . LEU A 1 181 ? -12.144 2.554 29.466 1.00 95.69 181 LEU A N 1
ATOM 1432 C CA . LEU A 1 181 ? -13.404 2.178 30.116 1.00 95.69 181 LEU A CA 1
ATOM 1433 C C . LEU A 1 181 ? -14.384 3.359 30.251 1.00 95.69 181 LEU A C 1
ATOM 1435 O O . LEU A 1 181 ? -15.573 3.185 29.992 1.00 95.69 181 LEU A O 1
ATOM 1439 N N . ARG A 1 182 ? -13.889 4.558 30.592 1.00 96.75 182 ARG A N 1
ATOM 1440 C CA . ARG A 1 182 ? -14.661 5.816 30.665 1.00 96.75 182 ARG A CA 1
ATOM 1441 C C . ARG A 1 182 ? -15.285 6.212 29.331 1.00 96.75 182 ARG A C 1
ATOM 1443 O O . ARG A 1 182 ? -16.433 6.636 29.290 1.00 96.75 182 ARG A O 1
ATOM 1450 N N . ASN A 1 183 ? -14.568 5.983 28.232 1.00 96.69 183 ASN A N 1
ATOM 1451 C CA . ASN A 1 183 ? -15.096 6.117 26.869 1.00 96.69 183 ASN A CA 1
ATOM 1452 C C . ASN A 1 183 ? -15.828 4.859 26.378 1.00 96.69 183 ASN A C 1
ATOM 1454 O O . ASN A 1 183 ? -16.053 4.688 25.182 1.00 96.69 183 ASN A O 1
ATOM 1458 N N . ARG A 1 184 ? -16.202 3.965 27.301 1.00 95.44 184 ARG A N 1
ATOM 1459 C CA . ARG A 1 184 ? -16.995 2.759 27.044 1.00 95.44 184 ARG A CA 1
ATOM 1460 C C . ARG A 1 184 ? -16.357 1.837 26.004 1.00 95.44 184 ARG A C 1
ATOM 1462 O O . ARG A 1 184 ? -17.061 1.087 25.337 1.00 95.44 184 ARG A O 1
ATOM 1469 N N . ALA A 1 185 ? -15.035 1.850 25.866 1.00 94.69 185 ALA A N 1
ATOM 1470 C CA . ALA A 1 185 ? -14.317 0.800 25.158 1.00 94.69 185 ALA A CA 1
ATOM 1471 C C . ALA A 1 185 ? -14.333 -0.484 26.001 1.00 94.69 185 ALA A C 1
ATOM 1473 O O . ALA A 1 185 ? -14.315 -0.440 27.233 1.00 94.69 185 ALA A O 1
ATOM 1474 N N . ASN A 1 186 ? -14.347 -1.633 25.335 1.00 93.31 186 ASN A N 1
ATOM 1475 C CA . ASN A 1 186 ? -14.440 -2.949 25.977 1.00 93.31 186 ASN A CA 1
ATOM 1476 C C . ASN A 1 186 ? -13.469 -3.958 25.334 1.00 93.31 186 ASN A C 1
ATOM 1478 O O . ASN A 1 186 ? -13.750 -5.152 25.216 1.00 93.31 186 ASN A O 1
ATOM 1482 N N . GLY A 1 187 ? -12.331 -3.446 24.863 1.00 88.19 187 GLY A N 1
ATOM 1483 C CA . GLY A 1 187 ? -11.346 -4.170 24.072 1.00 88.19 187 GLY A CA 1
ATOM 1484 C C . GLY A 1 187 ? -10.022 -4.430 24.776 1.00 88.19 187 GLY A C 1
ATOM 1485 O O . GLY A 1 187 ? -9.600 -3.651 25.627 1.00 88.19 187 GLY A O 1
ATOM 1486 N N . ASN A 1 188 ? -9.326 -5.479 24.340 1.00 87.94 188 ASN A N 1
ATOM 1487 C CA . ASN A 1 188 ? -7.937 -5.751 24.715 1.00 87.94 188 ASN A CA 1
ATOM 1488 C C . ASN A 1 188 ? -6.978 -5.381 23.575 1.00 87.94 188 ASN A C 1
ATOM 1490 O O . ASN A 1 188 ? -7.329 -5.493 22.404 1.00 87.94 188 ASN A O 1
ATOM 1494 N N . GLN A 1 189 ? -5.740 -5.015 23.916 1.00 86.38 189 GLN A N 1
ATOM 1495 C CA . GLN A 1 189 ? -4.646 -4.803 22.953 1.00 86.38 189 GLN A CA 1
ATOM 1496 C C . GLN A 1 189 ? -3.613 -5.941 22.969 1.00 86.38 189 GLN A C 1
ATOM 1498 O O . GLN A 1 189 ? -2.533 -5.848 22.400 1.00 86.38 189 GLN A O 1
ATOM 1503 N N . GLY A 1 190 ? -3.912 -7.034 23.657 1.00 81.62 190 GLY A N 1
ATOM 1504 C CA . GLY A 1 190 ? -3.036 -8.189 23.780 1.00 81.62 190 GLY A CA 1
ATOM 1505 C C . GLY A 1 190 ? -3.586 -9.155 24.817 1.00 81.62 190 GLY A C 1
ATOM 1506 O O . GLY A 1 190 ? -4.771 -9.105 25.149 1.00 81.62 190 GLY A O 1
ATOM 1507 N N . ARG A 1 191 ? -2.743 -10.065 25.322 1.00 73.19 191 ARG A N 1
ATOM 1508 C CA . ARG A 1 191 ? -3.148 -11.092 26.298 1.00 73.19 191 ARG A CA 1
ATOM 1509 C C . ARG A 1 191 ? -2.103 -11.373 27.358 1.00 73.19 191 ARG A C 1
ATOM 1511 O O . ARG A 1 191 ? -0.931 -11.057 27.187 1.00 73.19 191 ARG A O 1
ATOM 1518 N N . GLY A 1 192 ? -2.561 -12.006 28.440 1.00 69.50 192 GLY A N 1
ATOM 1519 C CA . GLY A 1 192 ? -1.709 -12.618 29.463 1.00 69.50 192 GLY A CA 1
ATOM 1520 C C . GLY A 1 192 ? -0.928 -11.628 30.323 1.00 69.50 192 GLY A C 1
ATOM 1521 O O . GLY A 1 192 ? -0.053 -12.039 31.076 1.00 69.50 192 GLY A O 1
ATOM 1522 N N . SER A 1 193 ? -1.218 -10.331 30.210 1.00 81.62 193 SER A N 1
ATOM 1523 C CA . SER A 1 193 ? -0.495 -9.284 30.915 1.00 81.62 193 SER A CA 1
ATOM 1524 C C . SER A 1 193 ? -1.425 -8.108 31.231 1.00 81.62 193 SER A C 1
ATOM 1526 O O . SER A 1 193 ? -2.123 -7.639 30.328 1.00 81.62 193 SER A O 1
ATOM 1528 N N . PRO A 1 194 ? -1.411 -7.581 32.471 1.00 82.62 194 PRO A N 1
ATOM 1529 C CA . PRO A 1 194 ? -2.210 -6.414 32.859 1.00 82.62 194 PRO A CA 1
ATOM 1530 C C . PRO A 1 194 ? -1.832 -5.139 32.091 1.00 82.62 194 PRO A C 1
ATOM 1532 O O . PRO A 1 194 ? -2.555 -4.152 32.139 1.00 82.62 194 PRO A O 1
ATOM 1535 N N . TRP A 1 195 ? -0.714 -5.151 31.358 1.00 86.94 195 TRP A N 1
ATOM 1536 C CA . TRP A 1 195 ? -0.335 -4.057 30.470 1.00 86.94 195 TRP A CA 1
ATOM 1537 C C . TRP A 1 195 ? -1.248 -3.943 29.253 1.00 86.94 195 TRP A C 1
ATOM 1539 O O . TRP A 1 195 ? -1.473 -2.840 28.784 1.00 86.94 195 TRP A O 1
ATOM 1549 N N . VAL A 1 196 ? -1.766 -5.058 28.739 1.00 84.81 196 VAL A N 1
ATOM 1550 C CA . VAL A 1 196 ? -2.416 -5.123 27.415 1.00 84.81 196 VAL A CA 1
ATOM 1551 C C . VAL A 1 196 ? -3.868 -5.607 27.472 1.00 84.81 196 VAL A C 1
ATOM 1553 O O . VAL A 1 196 ? -4.504 -5.797 26.433 1.00 84.81 196 VAL A O 1
ATOM 1556 N N . VAL A 1 197 ? -4.381 -5.825 28.682 1.00 86.69 197 VAL A N 1
ATOM 1557 C CA . VAL A 1 197 ? -5.741 -6.295 28.959 1.00 86.69 197 VAL A CA 1
ATOM 1558 C C . VAL A 1 197 ? -6.513 -5.162 29.627 1.00 86.69 197 VAL A C 1
ATOM 1560 O O . VAL A 1 197 ? -6.063 -4.621 30.636 1.00 86.69 197 VAL A O 1
ATOM 1563 N N . GLY A 1 198 ? -7.660 -4.807 29.051 1.00 85.94 198 GLY A N 1
ATOM 1564 C CA . GLY A 1 198 ? -8.544 -3.777 29.578 1.00 85.94 198 GLY A CA 1
ATOM 1565 C C . GLY A 1 198 ? -9.269 -4.212 30.848 1.00 85.94 198 GLY A C 1
ATOM 1566 O O . GLY A 1 198 ? -9.372 -5.395 31.166 1.00 85.94 198 GLY A O 1
ATOM 1567 N N . GLU A 1 199 ? -9.805 -3.235 31.579 1.00 89.25 199 GLU A N 1
ATOM 1568 C CA . GLU A 1 199 ? -10.527 -3.483 32.836 1.00 89.25 199 GLU A CA 1
ATOM 1569 C C . GLU A 1 199 ? -11.845 -4.246 32.644 1.00 89.25 199 GLU A C 1
ATOM 1571 O O . GLU A 1 199 ? -12.337 -4.887 33.574 1.00 89.25 199 GLU A O 1
ATOM 1576 N N . TYR A 1 200 ? -12.420 -4.186 31.444 1.00 90.94 200 TYR A N 1
ATOM 1577 C CA . TYR A 1 200 ? -13.590 -4.950 31.037 1.00 90.94 200 TYR A CA 1
ATOM 1578 C C . TYR A 1 200 ? -13.430 -5.402 29.582 1.00 90.94 200 TYR A C 1
ATOM 1580 O O . TYR A 1 200 ? -13.051 -4.613 28.715 1.00 90.94 200 TYR A O 1
ATOM 1588 N N . ALA A 1 201 ? -13.731 -6.676 29.330 1.00 88.44 201 ALA A N 1
ATOM 1589 C CA . ALA A 1 201 ? -13.695 -7.280 28.008 1.00 88.44 201 ALA A CA 1
ATOM 1590 C C . ALA A 1 201 ? -15.124 -7.583 27.534 1.00 88.44 201 ALA A C 1
ATOM 1592 O O . ALA A 1 201 ? -15.815 -8.424 28.113 1.00 88.44 201 ALA A O 1
ATOM 1593 N N . GLY A 1 202 ? -15.543 -6.914 26.460 1.00 89.00 202 GLY A N 1
ATOM 1594 C CA . GLY A 1 202 ? -16.753 -7.246 25.711 1.00 89.00 202 GLY A CA 1
ATOM 1595 C C . GLY A 1 202 ? -16.624 -8.612 25.034 1.00 89.00 202 GLY A C 1
ATOM 1596 O O . GLY A 1 202 ? -15.548 -9.215 25.030 1.00 89.00 202 GLY A O 1
ATOM 1597 N N . ILE A 1 203 ? -17.708 -9.106 24.436 1.00 87.38 203 ILE A N 1
ATOM 1598 C CA . ILE A 1 203 ? -17.804 -10.460 23.858 1.00 87.38 203 ILE A CA 1
ATOM 1599 C C . ILE A 1 203 ? -16.608 -10.789 22.942 1.00 87.38 203 ILE A C 1
ATOM 1601 O O . ILE A 1 203 ? -15.973 -11.822 23.112 1.00 87.38 203 ILE A O 1
ATOM 1605 N N . GLN A 1 204 ? -16.232 -9.892 22.027 1.00 85.69 204 GLN A N 1
ATOM 1606 C CA . GLN A 1 204 ? -15.099 -10.057 21.103 1.00 85.69 204 GLN A CA 1
ATOM 1607 C C . GLN A 1 204 ? -13.753 -10.248 21.802 1.00 85.69 204 GLN A C 1
ATOM 1609 O O . GLN A 1 204 ? -12.897 -10.983 21.302 1.00 85.69 204 GLN A O 1
ATOM 1614 N N . SER A 1 205 ? -13.539 -9.564 22.924 1.00 87.31 205 SER A N 1
ATOM 1615 C CA . SER A 1 205 ? -12.283 -9.620 23.676 1.00 87.31 205 SER A CA 1
ATOM 1616 C C . SER A 1 205 ? -12.315 -10.656 24.802 1.00 87.31 205 SER A C 1
ATOM 1618 O O . SER A 1 205 ? -11.249 -11.043 25.286 1.00 87.31 205 SER A O 1
ATOM 1620 N N . ASN A 1 206 ? -13.503 -11.147 25.175 1.00 89.06 206 ASN A N 1
ATOM 1621 C CA . ASN A 1 206 ? -13.717 -12.193 26.170 1.00 89.06 206 ASN A CA 1
ATOM 1622 C C . ASN A 1 206 ? -13.531 -13.594 25.566 1.00 89.06 206 ASN A C 1
ATOM 1624 O O . ASN A 1 206 ? -14.470 -14.372 25.378 1.00 89.06 206 ASN A O 1
ATOM 1628 N N . VAL A 1 207 ? -12.279 -13.889 25.237 1.00 89.50 207 VAL A N 1
ATOM 1629 C CA . VAL A 1 207 ? -11.856 -15.141 24.613 1.00 89.50 207 VAL A CA 1
ATOM 1630 C C . VAL A 1 207 ? -10.918 -15.879 25.563 1.00 89.50 207 VAL A C 1
ATOM 1632 O O . VAL A 1 207 ? -10.145 -15.242 26.283 1.00 89.50 207 VAL A O 1
ATOM 1635 N N . SER A 1 208 ? -10.915 -17.212 25.515 1.00 88.44 208 SER A N 1
ATOM 1636 C CA . SER A 1 208 ? -10.010 -18.028 26.333 1.00 88.44 208 SER A CA 1
ATOM 1637 C C . SER A 1 208 ? -8.538 -17.627 26.174 1.00 88.44 208 SER A C 1
ATOM 1639 O O . SER A 1 208 ? -8.058 -17.351 25.074 1.00 88.44 208 SER A O 1
ATOM 1641 N N . SER A 1 209 ? -7.800 -17.596 27.285 1.00 86.19 209 SER A N 1
ATOM 1642 C CA . SER A 1 209 ? -6.365 -17.289 27.322 1.00 86.19 209 SER A CA 1
ATOM 1643 C C . SER A 1 209 ? -5.468 -18.520 27.163 1.00 86.19 209 SER A C 1
ATOM 1645 O O . SER A 1 209 ? -4.248 -18.382 27.209 1.00 86.19 209 SER A O 1
ATOM 1647 N N . LYS A 1 210 ? -6.050 -19.716 27.007 1.00 88.06 210 LYS A N 1
ATOM 1648 C CA . LYS A 1 210 ? -5.324 -20.995 26.929 1.00 88.06 210 LYS A CA 1
ATOM 1649 C C . LYS A 1 210 ? -4.596 -21.191 25.596 1.00 88.06 210 LYS A C 1
ATOM 1651 O O . LYS A 1 210 ? -3.601 -21.907 25.548 1.00 88.06 210 LYS A O 1
ATOM 1656 N N . VAL A 1 211 ? -5.055 -20.517 24.543 1.00 88.31 211 VAL A N 1
ATOM 1657 C CA . VAL A 1 211 ? -4.398 -20.443 23.232 1.00 88.31 211 VAL A CA 1
ATOM 1658 C C . VAL A 1 211 ? -4.242 -18.979 22.800 1.00 88.31 211 VAL A C 1
ATOM 1660 O O . VAL A 1 211 ? -4.968 -18.106 23.296 1.00 88.31 211 VAL A O 1
ATOM 1663 N N . PRO A 1 212 ? -3.311 -18.663 21.878 1.00 86.12 212 PRO A N 1
ATOM 1664 C CA . PRO A 1 212 ? -3.257 -17.349 21.253 1.00 86.12 212 PRO A CA 1
ATOM 1665 C C . PRO A 1 212 ? -4.591 -16.974 20.610 1.00 86.12 212 PRO A C 1
ATOM 1667 O O . PRO A 1 212 ? -5.359 -17.820 20.162 1.00 86.12 212 PRO A O 1
ATOM 1670 N N . PHE A 1 213 ? -4.865 -15.677 20.541 1.00 80.94 213 PHE A N 1
ATOM 1671 C CA . PHE A 1 213 ? -6.165 -15.152 20.114 1.00 80.94 213 PHE A CA 1
ATOM 1672 C C . PHE A 1 213 ? -6.436 -15.167 18.616 1.00 80.94 213 PHE A C 1
ATOM 1674 O O . PHE A 1 213 ? -7.487 -14.696 18.190 1.00 80.94 213 PHE A O 1
ATOM 1681 N N . ALA A 1 214 ? -5.439 -15.611 17.868 1.00 87.44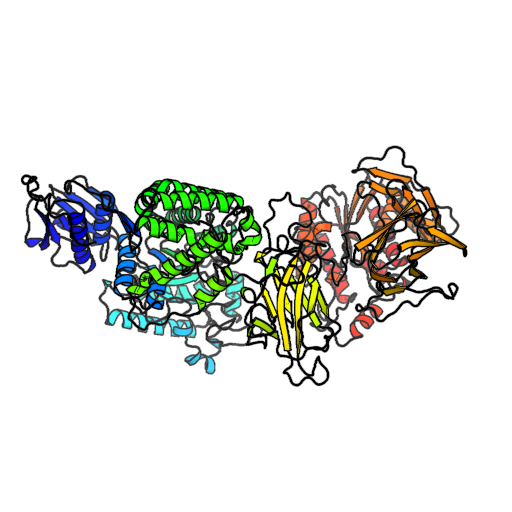 214 ALA A N 1
ATOM 1682 C CA . ALA A 1 214 ? -5.316 -15.585 16.431 1.00 87.44 214 ALA A CA 1
ATOM 1683 C C . ALA A 1 214 ? -4.227 -16.601 16.057 1.00 87.44 214 ALA A C 1
ATOM 1685 O O . ALA A 1 214 ? -3.328 -16.859 16.864 1.00 87.44 214 ALA A O 1
ATOM 1686 N N . HIS A 1 215 ? -4.274 -17.132 14.836 1.00 89.44 215 HIS A N 1
ATOM 1687 C CA . HIS A 1 215 ? -3.234 -17.993 14.263 1.00 89.44 215 HIS A CA 1
ATOM 1688 C C . HIS A 1 215 ? -2.880 -19.188 15.158 1.00 89.44 215 HIS A C 1
ATOM 1690 O O . HIS A 1 215 ? -1.717 -19.424 15.495 1.00 89.44 215 HIS A O 1
ATOM 1696 N N . ASN A 1 216 ? -3.907 -19.923 15.587 1.00 92.44 216 ASN A N 1
ATOM 1697 C CA . ASN A 1 216 ? -3.817 -20.895 16.675 1.00 92.44 216 ASN A CA 1
ATOM 1698 C C . ASN A 1 216 ? -4.132 -22.344 16.276 1.00 92.44 216 ASN A C 1
ATOM 1700 O O . ASN A 1 216 ? -4.090 -23.204 17.150 1.00 92.44 216 ASN A O 1
ATOM 1704 N N . PHE A 1 217 ? -4.347 -22.663 14.995 1.00 93.75 217 PHE A N 1
ATOM 1705 C CA . PHE A 1 217 ? -4.551 -24.046 14.525 1.00 93.75 217 PHE A CA 1
ATOM 1706 C C . PHE A 1 217 ? -3.553 -25.061 15.110 1.00 93.75 217 PHE A C 1
ATOM 1708 O O . PHE A 1 217 ? -3.951 -26.116 15.597 1.00 93.75 217 PHE A O 1
ATOM 1715 N N . HIS A 1 218 ? -2.262 -24.721 15.145 1.00 92.44 218 HIS A N 1
ATOM 1716 C CA . HIS A 1 218 ? -1.220 -25.600 15.689 1.00 92.44 218 HIS A CA 1
ATOM 1717 C C . HIS A 1 218 ? -1.259 -25.787 17.217 1.00 92.44 218 HIS A C 1
ATOM 1719 O O . HIS A 1 218 ? -0.513 -26.611 17.736 1.00 92.44 218 HIS A O 1
ATOM 1725 N N . HIS A 1 219 ? -2.092 -25.046 17.952 1.00 93.31 219 HIS A N 1
ATOM 1726 C CA . HIS A 1 219 ? -2.313 -25.289 19.382 1.00 93.31 219 HIS A CA 1
ATOM 1727 C C . HIS A 1 219 ? -3.343 -26.398 19.602 1.00 93.31 219 HIS A C 1
ATOM 1729 O O . HIS A 1 219 ? -3.164 -27.208 20.504 1.00 93.31 219 HIS A O 1
ATOM 1735 N N . TYR A 1 220 ? -4.367 -26.466 18.747 1.00 95.31 220 TYR A N 1
ATOM 1736 C CA . TYR A 1 220 ? -5.357 -27.544 18.766 1.00 95.31 220 TYR A CA 1
ATOM 1737 C C . TYR A 1 220 ? -4.763 -28.851 18.227 1.00 95.31 220 TYR A C 1
ATOM 1739 O O . TYR A 1 220 ? -4.897 -29.906 18.842 1.00 95.31 220 TYR A O 1
ATOM 1747 N N . VAL A 1 221 ? -4.036 -28.778 17.107 1.00 95.38 221 VAL A N 1
ATOM 1748 C CA . VAL A 1 221 ? -3.379 -29.938 16.489 1.00 95.38 221 VAL A CA 1
ATOM 1749 C C . VAL A 1 221 ? -1.891 -29.643 16.330 1.00 95.38 221 VAL A C 1
ATOM 1751 O O . VAL A 1 221 ? -1.446 -29.062 15.341 1.00 95.38 221 VAL A O 1
ATOM 1754 N N . SER A 1 222 ? -1.114 -30.022 17.348 1.00 92.62 222 SER A N 1
ATOM 1755 C CA . SER A 1 222 ? 0.323 -29.736 17.425 1.00 92.62 222 SER A CA 1
ATOM 1756 C C . SER A 1 222 ? 1.127 -30.480 16.354 1.00 92.62 222 SER A C 1
ATOM 1758 O O . SER A 1 222 ? 1.182 -31.714 16.389 1.00 92.62 222 SER A O 1
ATOM 1760 N N . PRO A 1 223 ? 1.841 -29.771 15.455 1.00 91.12 223 PRO A N 1
ATOM 1761 C CA . PRO A 1 223 ? 2.744 -30.416 14.510 1.00 91.12 223 PRO A CA 1
ATOM 1762 C C . PRO A 1 223 ? 3.875 -31.180 15.194 1.00 91.12 223 PRO A C 1
ATOM 1764 O O . PRO A 1 223 ? 4.272 -32.234 14.713 1.00 91.12 223 PRO A O 1
ATOM 1767 N N . ALA A 1 224 ? 4.360 -30.688 16.339 1.00 90.50 224 ALA A N 1
ATOM 1768 C CA . ALA A 1 224 ? 5.403 -31.364 17.106 1.00 90.50 224 ALA A CA 1
ATOM 1769 C C . ALA A 1 224 ? 4.932 -32.712 17.673 1.00 90.50 224 ALA A C 1
ATOM 1771 O O . ALA A 1 224 ? 5.745 -33.615 17.831 1.00 90.50 224 ALA A O 1
ATOM 1772 N N . LYS A 1 225 ? 3.632 -32.845 17.968 1.00 93.75 225 LYS A N 1
ATOM 1773 C CA . LYS A 1 225 ? 3.044 -34.088 18.478 1.00 93.75 225 LYS A CA 1
ATOM 1774 C C . LYS A 1 225 ? 2.666 -35.051 17.356 1.00 93.75 225 LYS A C 1
ATOM 1776 O O . LYS A 1 225 ? 2.898 -36.240 17.492 1.00 93.75 225 LYS A O 1
ATOM 1781 N N . TYR A 1 226 ? 2.059 -34.545 16.281 1.00 95.12 226 TYR A N 1
ATOM 1782 C CA . TYR A 1 226 ? 1.370 -35.407 15.320 1.00 95.12 226 TYR A CA 1
ATOM 1783 C C . TYR A 1 226 ? 2.069 -35.554 13.970 1.00 95.12 226 TYR A C 1
ATOM 1785 O O . TYR A 1 226 ? 1.847 -36.555 13.313 1.00 95.12 226 TYR A O 1
ATOM 1793 N N . PHE A 1 227 ? 2.912 -34.620 13.517 1.00 93.94 227 PHE A N 1
ATOM 1794 C CA . PHE A 1 227 ? 3.357 -34.636 12.113 1.00 93.94 227 PHE A CA 1
ATOM 1795 C C . PHE A 1 227 ? 4.226 -35.848 11.740 1.00 93.94 227 PHE A C 1
ATOM 1797 O O . PHE A 1 227 ? 4.172 -36.297 10.600 1.00 93.94 227 PHE A O 1
ATOM 1804 N N . ALA A 1 228 ? 5.030 -36.364 12.676 1.00 93.50 228 ALA A N 1
ATOM 1805 C CA . ALA A 1 228 ? 5.926 -37.491 12.409 1.00 93.50 228 ALA A CA 1
ATOM 1806 C C . ALA A 1 228 ? 5.167 -38.799 12.126 1.00 93.50 228 ALA A C 1
ATOM 1808 O O . ALA A 1 228 ? 5.580 -39.567 11.263 1.00 93.50 228 ALA A O 1
ATOM 1809 N N . GLU A 1 229 ? 4.064 -39.028 12.839 1.00 97.06 229 GLU A N 1
ATOM 1810 C CA . GLU A 1 229 ? 3.243 -40.243 12.731 1.00 97.06 229 GLU A CA 1
ATOM 1811 C C . GLU A 1 229 ? 2.023 -40.039 11.822 1.00 97.06 229 GLU A C 1
ATOM 1813 O O . GLU A 1 229 ? 1.590 -40.972 11.155 1.00 97.06 229 GLU A O 1
ATOM 1818 N N . HIS A 1 230 ? 1.513 -38.806 11.763 1.00 97.31 230 HIS A N 1
ATOM 1819 C CA . HIS A 1 230 ? 0.297 -38.404 11.058 1.00 97.31 230 HIS A CA 1
ATOM 1820 C C . HIS A 1 230 ? 0.519 -37.161 10.176 1.00 97.31 230 HIS A C 1
ATOM 1822 O O . HIS A 1 230 ? -0.075 -36.093 10.406 1.00 97.31 230 HIS A O 1
ATOM 1828 N N . PRO A 1 231 ? 1.390 -37.234 9.154 1.00 95.88 231 PRO A N 1
ATOM 1829 C CA . PRO A 1 231 ? 1.611 -36.119 8.234 1.00 95.88 231 PRO A CA 1
ATOM 1830 C C . PRO A 1 231 ? 0.333 -35.706 7.477 1.00 95.88 231 PRO A C 1
ATOM 1832 O O . PRO A 1 231 ? 0.198 -34.551 7.069 1.00 95.88 231 PRO A O 1
ATOM 1835 N N . GLU A 1 232 ? -0.638 -36.609 7.320 1.00 96.94 232 GLU A N 1
ATOM 1836 C CA . GLU A 1 232 ? -1.946 -36.384 6.696 1.00 96.94 232 GLU A CA 1
ATOM 1837 C C . GLU A 1 232 ? -2.856 -35.401 7.448 1.00 96.94 232 GLU A C 1
ATOM 1839 O O . GLU A 1 232 ? -3.818 -34.897 6.859 1.00 96.94 232 GLU A O 1
ATOM 1844 N N . TYR A 1 233 ? -2.555 -35.082 8.712 1.00 97.50 233 TYR A N 1
ATOM 1845 C CA . TYR A 1 233 ? -3.265 -34.050 9.482 1.00 97.50 233 TYR A CA 1
ATOM 1846 C C . TYR A 1 233 ? -2.911 -32.627 9.034 1.00 97.50 233 TYR A C 1
ATOM 1848 O O . TYR A 1 233 ? -3.621 -31.675 9.361 1.00 97.50 233 TYR A O 1
ATOM 1856 N N . PHE A 1 234 ? -1.841 -32.467 8.256 1.00 95.31 234 PHE A N 1
ATOM 1857 C CA . PHE A 1 234 ? -1.286 -31.173 7.871 1.00 95.31 234 PHE A CA 1
ATOM 1858 C C . PHE A 1 234 ? -1.370 -30.952 6.357 1.00 95.31 234 PHE A C 1
ATOM 1860 O O . PHE A 1 234 ? -1.702 -31.853 5.579 1.00 95.31 234 PHE A O 1
ATOM 1867 N N . SER A 1 235 ? -1.123 -29.718 5.925 1.00 92.19 235 SER A N 1
ATOM 1868 C CA . SER A 1 235 ? -1.204 -29.309 4.522 1.00 92.19 235 SER A CA 1
ATOM 1869 C C . SER A 1 235 ? -0.401 -30.199 3.574 1.00 92.19 235 SER A C 1
ATOM 1871 O O . SER A 1 235 ? 0.766 -30.503 3.817 1.00 92.19 235 SER A O 1
ATOM 1873 N N . MET A 1 236 ? -1.016 -30.522 2.438 1.00 94.88 236 MET A N 1
ATOM 1874 C CA . MET A 1 236 ? -0.336 -30.993 1.231 1.00 94.88 236 MET A CA 1
ATOM 1875 C C . MET A 1 236 ? -0.011 -29.799 0.326 1.00 94.88 236 MET A C 1
ATOM 1877 O O . MET A 1 236 ? -0.836 -28.885 0.210 1.00 94.88 236 MET A O 1
ATOM 1881 N N . ASP A 1 237 ? 1.173 -29.785 -0.283 1.00 88.94 237 ASP A N 1
ATOM 1882 C CA . ASP A 1 237 ? 1.587 -28.769 -1.253 1.00 88.94 237 ASP A CA 1
ATOM 1883 C C . ASP A 1 237 ? 1.289 -29.155 -2.715 1.00 88.94 237 ASP A C 1
ATOM 1885 O O . ASP A 1 237 ? 0.682 -30.185 -3.000 1.00 88.94 237 ASP A O 1
ATOM 1889 N N . GLU A 1 238 ? 1.697 -28.292 -3.652 1.00 87.19 238 GLU A N 1
ATOM 1890 C CA . GLU A 1 238 ? 1.463 -28.451 -5.098 1.00 87.19 238 GLU A CA 1
ATOM 1891 C C . GLU A 1 238 ? 2.185 -29.673 -5.696 1.00 87.19 238 GLU A C 1
ATOM 1893 O O . GLU A 1 238 ? 1.854 -30.096 -6.801 1.00 87.19 238 GLU A O 1
ATOM 1898 N N . LYS A 1 239 ? 3.170 -30.244 -4.989 1.00 89.38 239 LYS A N 1
ATOM 1899 C CA . LYS A 1 239 ? 3.890 -31.459 -5.398 1.00 89.38 239 LYS A CA 1
ATOM 1900 C C . LYS A 1 239 ? 3.267 -32.733 -4.830 1.00 89.38 239 LYS A C 1
ATOM 1902 O O . LYS A 1 239 ? 3.745 -33.822 -5.132 1.00 89.38 239 LYS A O 1
ATOM 1907 N N . GLY A 1 240 ? 2.225 -32.606 -4.010 1.00 93.19 240 GLY A N 1
ATOM 1908 C CA . GLY A 1 240 ? 1.641 -33.726 -3.283 1.00 93.19 240 GLY A CA 1
ATOM 1909 C C . GLY A 1 240 ? 2.364 -34.070 -1.981 1.00 93.19 240 GLY A C 1
ATOM 1910 O O . GLY A 1 240 ? 2.054 -35.090 -1.371 1.00 93.19 240 GLY A O 1
ATOM 1911 N N . GLU A 1 241 ? 3.300 -33.237 -1.522 1.00 93.25 241 GLU A N 1
ATOM 1912 C CA . GLU A 1 241 ? 4.073 -33.500 -0.309 1.00 93.25 241 GLU A CA 1
ATOM 1913 C C . GLU A 1 241 ? 3.368 -32.900 0.917 1.00 93.25 241 GLU A C 1
ATOM 1915 O O . GLU A 1 241 ? 2.951 -31.737 0.921 1.00 93.25 241 GLU A O 1
ATOM 1920 N N . ARG A 1 242 ? 3.235 -33.693 1.990 1.00 93.75 242 ARG A N 1
ATOM 1921 C CA . ARG A 1 242 ? 2.796 -33.193 3.300 1.00 93.75 242 ARG A CA 1
ATOM 1922 C C . ARG A 1 242 ? 3.955 -32.461 3.953 1.00 93.75 242 ARG A C 1
ATOM 1924 O O . ARG A 1 242 ? 5.067 -32.982 4.008 1.00 93.75 242 ARG A O 1
ATOM 1931 N N . PHE A 1 243 ? 3.704 -31.265 4.468 1.00 89.19 243 PHE A N 1
ATOM 1932 C CA . PHE A 1 243 ? 4.764 -30.458 5.057 1.00 89.19 243 PHE A CA 1
ATOM 1933 C C . PHE A 1 243 ? 4.367 -29.885 6.408 1.00 89.19 243 PHE A C 1
ATOM 1935 O O . PHE A 1 243 ? 3.218 -29.539 6.663 1.00 89.19 243 PHE A O 1
ATOM 1942 N N . CYS A 1 244 ? 5.379 -29.724 7.253 1.00 81.00 244 CYS A N 1
ATOM 1943 C CA . CYS A 1 244 ? 5.305 -29.001 8.505 1.00 81.00 244 CYS A CA 1
ATOM 1944 C C . CYS A 1 244 ? 6.444 -27.987 8.526 1.00 81.00 244 CYS A C 1
ATOM 1946 O O . CYS A 1 244 ? 7.623 -28.341 8.506 1.00 81.00 244 CYS A O 1
ATOM 1948 N N . LYS A 1 245 ? 6.093 -26.702 8.546 1.00 66.75 245 LYS A N 1
ATOM 1949 C CA . LYS A 1 245 ? 7.030 -25.626 8.874 1.00 66.75 245 LYS A CA 1
ATOM 1950 C C . LYS A 1 245 ? 6.439 -24.854 10.049 1.00 66.75 245 LYS A C 1
ATOM 1952 O O . LYS A 1 245 ? 5.497 -24.090 9.831 1.00 66.75 245 LYS A O 1
ATOM 1957 N N . PRO A 1 246 ? 6.911 -25.084 11.285 1.00 51.78 246 PRO A N 1
ATOM 1958 C CA . PRO A 1 246 ? 6.433 -24.332 12.436 1.00 51.78 246 PRO A CA 1
ATOM 1959 C C . PRO A 1 246 ? 6.946 -22.880 12.390 1.00 51.78 246 PRO A C 1
ATOM 1961 O O . PRO A 1 246 ? 8.093 -22.629 12.020 1.00 51.78 246 PRO A O 1
ATOM 1964 N N . GLY A 1 247 ? 6.102 -21.926 12.799 1.00 49.38 247 GLY A N 1
ATOM 1965 C CA . GLY A 1 247 ? 6.470 -20.518 13.037 1.00 49.38 247 GLY A CA 1
ATOM 1966 C C . GLY A 1 247 ? 6.755 -19.663 11.790 1.00 49.38 247 GLY A C 1
ATOM 1967 O O . GLY A 1 247 ? 6.623 -20.143 10.670 1.00 49.38 247 GLY A O 1
ATOM 1968 N N . ASN A 1 248 ? 7.135 -18.390 12.023 1.00 40.41 248 ASN A N 1
ATOM 1969 C CA . ASN A 1 248 ? 7.295 -17.213 11.125 1.00 40.41 248 ASN A CA 1
ATOM 1970 C C . ASN A 1 248 ? 8.163 -17.370 9.842 1.00 40.41 248 ASN A C 1
ATOM 1972 O O . ASN A 1 248 ? 8.759 -16.406 9.352 1.00 40.41 248 ASN A O 1
ATOM 1976 N N . GLY A 1 249 ? 8.282 -18.567 9.271 1.00 44.03 249 GLY A N 1
ATOM 1977 C CA . GLY A 1 249 ? 8.781 -18.776 7.918 1.00 44.03 249 GLY A CA 1
ATOM 1978 C C . GLY A 1 249 ? 7.808 -18.221 6.874 1.00 44.03 249 GLY A C 1
ATOM 1979 O O . GLY A 1 249 ? 6.623 -18.047 7.128 1.00 44.03 249 GLY A O 1
ATOM 1980 N N . ARG A 1 250 ? 8.290 -17.978 5.649 1.00 49.12 250 ARG A N 1
ATOM 1981 C CA . ARG A 1 250 ? 7.501 -17.345 4.569 1.00 49.12 250 ARG A CA 1
ATOM 1982 C C . ARG A 1 250 ? 6.238 -18.118 4.128 1.00 49.12 250 ARG A C 1
ATOM 1984 O O . ARG A 1 250 ? 5.547 -17.598 3.258 1.00 49.12 250 ARG A O 1
ATOM 1991 N N . ARG A 1 251 ? 6.001 -19.343 4.637 1.00 60.00 251 ARG A N 1
ATOM 1992 C CA . ARG A 1 251 ? 4.855 -20.245 4.366 1.00 60.00 251 ARG A CA 1
ATOM 1993 C C . ARG A 1 251 ? 4.748 -21.331 5.465 1.00 60.00 251 ARG A C 1
ATOM 1995 O O . ARG A 1 251 ? 5.345 -22.398 5.278 1.00 60.00 251 ARG A O 1
ATOM 2002 N N . PRO A 1 252 ? 4.102 -21.089 6.619 1.00 75.00 252 PRO A N 1
ATOM 2003 C CA . PRO A 1 252 ? 3.870 -22.161 7.585 1.00 75.00 252 PRO A CA 1
ATOM 2004 C C . PRO A 1 252 ? 2.886 -23.196 7.022 1.00 75.00 252 PRO A C 1
ATOM 2006 O O . PRO A 1 252 ? 2.156 -22.925 6.070 1.00 75.00 252 PRO A O 1
ATOM 2009 N N . ALA A 1 253 ? 2.893 -24.401 7.591 1.00 84.94 253 ALA A N 1
ATOM 2010 C CA . ALA A 1 253 ? 1.845 -25.379 7.303 1.00 84.94 253 ALA A CA 1
ATOM 2011 C C . ALA A 1 253 ? 0.507 -24.942 7.925 1.00 84.94 253 ALA A C 1
ATOM 2013 O O . ALA A 1 253 ? 0.486 -24.183 8.894 1.00 84.94 253 ALA A O 1
ATOM 2014 N N . GLN A 1 254 ? -0.593 -25.417 7.350 1.00 91.81 254 GLN A N 1
ATOM 2015 C CA . GLN A 1 254 ? -1.937 -25.388 7.927 1.00 91.81 254 GLN A CA 1
ATOM 2016 C C . GLN A 1 254 ? -2.371 -26.826 8.259 1.00 91.81 254 GLN A C 1
ATOM 2018 O O . GLN A 1 254 ? -1.601 -27.780 8.116 1.00 91.81 254 GLN A O 1
ATOM 2023 N N . LEU A 1 255 ? -3.628 -26.984 8.675 1.00 95.25 255 LEU A N 1
ATOM 2024 C CA . LEU A 1 255 ? -4.260 -28.283 8.899 1.00 95.25 255 LEU A CA 1
ATOM 2025 C C . LEU A 1 255 ? -4.988 -28.777 7.641 1.00 95.25 255 LEU A C 1
ATOM 2027 O O . LEU A 1 255 ? -5.493 -27.989 6.836 1.00 95.25 255 LEU A O 1
ATOM 2031 N N . CYS A 1 256 ? -5.072 -30.097 7.489 1.00 97.19 256 CYS A N 1
ATOM 2032 C CA . CYS A 1 256 ? -5.927 -30.749 6.505 1.00 97.19 256 CYS A CA 1
ATOM 2033 C C . CYS A 1 256 ? -7.376 -30.755 7.017 1.00 97.19 256 CYS A C 1
ATOM 2035 O O . CYS A 1 256 ? -7.774 -31.630 7.781 1.00 97.19 256 CYS A O 1
ATOM 2037 N N . LEU A 1 257 ? -8.163 -29.755 6.612 1.00 97.62 257 LEU A N 1
ATOM 2038 C CA . LEU A 1 257 ? -9.486 -29.477 7.191 1.00 97.62 257 LEU A CA 1
ATOM 2039 C C . LEU A 1 257 ? -10.559 -30.533 6.888 1.00 97.62 257 LEU A C 1
ATOM 2041 O O . LEU A 1 257 ? -11.589 -30.550 7.548 1.00 97.62 257 LEU A O 1
ATOM 2045 N N . THR A 1 258 ? -10.333 -31.403 5.903 1.00 98.00 258 THR A N 1
ATOM 2046 C CA . THR A 1 258 ? -11.236 -32.516 5.566 1.00 98.00 258 THR A CA 1
ATOM 2047 C C . THR A 1 258 ? -10.888 -33.818 6.283 1.00 98.00 258 THR A C 1
ATOM 2049 O O . THR A 1 258 ? -11.589 -34.808 6.092 1.00 98.00 258 THR A O 1
ATOM 2052 N N . ASN A 1 259 ? -9.807 -33.861 7.068 1.00 98.12 259 ASN A N 1
ATOM 2053 C CA . ASN A 1 259 ? -9.433 -35.067 7.798 1.00 98.12 259 ASN A CA 1
ATOM 2054 C C . ASN A 1 259 ? -10.286 -35.192 9.084 1.00 98.12 259 ASN A C 1
ATOM 2056 O O . ASN A 1 259 ? -10.244 -34.287 9.923 1.00 98.12 259 ASN A O 1
ATOM 2060 N N . PRO A 1 260 ? -11.049 -36.287 9.272 1.00 97.38 260 PRO A N 1
ATOM 2061 C CA . PRO A 1 260 ? -11.956 -36.433 10.412 1.00 97.38 260 PRO A CA 1
ATOM 2062 C C . PRO A 1 260 ? -11.240 -36.468 11.771 1.00 97.38 260 PRO A C 1
ATOM 2064 O O . PRO A 1 260 ? -11.797 -35.989 12.759 1.00 97.38 260 PRO A O 1
ATOM 2067 N N . ASP A 1 261 ? -10.000 -36.961 11.841 1.00 98.12 261 ASP A N 1
ATOM 2068 C CA . ASP A 1 261 ? -9.240 -36.977 13.094 1.00 98.12 261 ASP A CA 1
ATOM 2069 C C . ASP A 1 261 ? -8.786 -35.579 13.517 1.00 98.12 261 ASP A C 1
ATOM 2071 O O . ASP A 1 261 ? -8.785 -35.271 14.706 1.00 98.12 261 ASP A O 1
ATOM 2075 N N . VAL A 1 262 ? -8.484 -34.692 12.565 1.00 98.19 262 VAL A N 1
ATOM 2076 C CA . VAL A 1 262 ? -8.158 -33.284 12.857 1.00 98.19 262 VAL A CA 1
ATOM 2077 C C . VAL A 1 262 ? -9.344 -32.590 13.536 1.00 98.19 262 VAL A C 1
ATOM 2079 O O . VAL A 1 262 ? -9.163 -31.895 14.541 1.00 98.19 262 VAL A O 1
ATOM 2082 N N . LEU A 1 263 ? -10.560 -32.814 13.022 1.00 98.06 263 LEU A N 1
ATOM 2083 C CA . LEU A 1 263 ? -11.806 -32.326 13.619 1.00 98.06 263 LEU A CA 1
ATOM 2084 C C . LEU A 1 263 ? -12.006 -32.887 15.035 1.00 98.06 263 LEU A C 1
ATOM 2086 O O . LEU A 1 263 ? -12.244 -32.120 15.969 1.00 98.06 263 LEU A O 1
ATOM 2090 N N . ARG A 1 264 ? -11.865 -34.207 15.206 1.00 98.31 264 ARG A N 1
ATOM 2091 C CA . ARG A 1 264 ? -12.022 -34.879 16.504 1.00 98.31 264 ARG A CA 1
ATOM 2092 C C . ARG A 1 264 ? -11.026 -34.361 17.544 1.00 98.31 264 ARG A C 1
ATOM 2094 O O . ARG A 1 264 ? -11.443 -33.948 18.618 1.00 98.31 264 ARG A O 1
ATOM 2101 N N . ILE A 1 265 ? -9.735 -34.313 17.210 1.00 98.44 265 ILE A N 1
ATOM 2102 C CA . ILE A 1 265 ? -8.672 -33.840 18.114 1.00 98.44 265 ILE A CA 1
ATOM 2103 C C . ILE A 1 265 ? -8.931 -32.393 18.548 1.00 98.44 265 ILE A C 1
ATOM 2105 O O . ILE A 1 265 ? -8.712 -32.040 19.706 1.00 98.44 265 ILE A O 1
ATOM 2109 N N . THR A 1 266 ? -9.421 -31.556 17.633 1.00 98.31 266 THR A N 1
ATOM 2110 C CA . THR A 1 266 ? -9.745 -30.159 17.937 1.00 98.31 266 THR A CA 1
ATOM 2111 C C . THR A 1 266 ? -10.949 -30.039 18.862 1.00 98.31 266 THR A C 1
ATOM 2113 O O . THR A 1 266 ? -10.906 -29.231 19.787 1.00 98.31 266 THR A O 1
ATOM 2116 N N . LEU A 1 267 ? -11.998 -30.842 18.655 1.00 98.56 267 LEU A N 1
ATOM 2117 C CA . LEU A 1 267 ? -13.152 -30.903 19.557 1.00 98.56 267 LEU A CA 1
ATOM 2118 C C . LEU A 1 267 ? -12.754 -31.373 20.958 1.00 98.56 267 LEU A C 1
ATOM 2120 O O . LEU A 1 267 ? -13.146 -30.736 21.932 1.00 98.56 267 LEU A O 1
ATOM 2124 N N . ASP A 1 268 ? -11.951 -32.432 21.059 1.00 98.00 268 ASP A N 1
ATOM 2125 C CA . ASP A 1 268 ? -11.475 -32.962 22.342 1.00 98.00 268 ASP A CA 1
ATOM 2126 C C . ASP A 1 268 ? -10.677 -31.891 23.105 1.00 98.00 268 ASP A C 1
ATOM 2128 O O . ASP A 1 268 ? -10.998 -31.561 24.246 1.00 98.00 268 ASP A O 1
ATOM 2132 N N . PHE A 1 269 ? -9.720 -31.238 22.436 1.00 97.44 269 PHE A N 1
ATOM 2133 C CA . PHE A 1 269 ? -8.944 -30.149 23.036 1.00 97.44 269 PHE A CA 1
ATOM 2134 C C . PHE A 1 269 ? -9.817 -28.948 23.439 1.00 97.44 269 PHE A C 1
ATOM 2136 O O . PHE A 1 269 ? -9.588 -28.314 24.470 1.00 97.44 269 PHE A O 1
ATOM 2143 N N . LEU A 1 270 ? -10.817 -28.603 22.623 1.00 97.38 270 LEU A N 1
ATOM 2144 C CA . LEU A 1 270 ? -11.729 -27.497 22.900 1.00 97.38 270 LEU A CA 1
ATOM 2145 C C . LEU A 1 270 ? -12.601 -27.774 24.132 1.00 97.38 270 LEU A C 1
ATOM 2147 O O . LEU A 1 270 ? -12.786 -26.865 24.941 1.00 97.38 270 LEU A O 1
ATOM 2151 N N . ARG A 1 271 ? -13.085 -29.009 24.318 1.00 97.62 271 ARG A N 1
ATOM 2152 C CA . ARG A 1 271 ? -13.826 -29.418 25.525 1.00 97.62 271 ARG A CA 1
ATOM 2153 C C . ARG A 1 271 ? -12.964 -29.284 26.774 1.00 97.62 271 ARG A C 1
ATOM 2155 O O . ARG A 1 271 ? -13.365 -28.578 27.698 1.00 97.62 271 ARG A O 1
ATOM 2162 N N . ASP A 1 272 ? -11.752 -29.838 26.749 1.00 95.69 272 ASP A N 1
ATOM 2163 C CA . ASP A 1 272 ? -10.793 -29.727 27.857 1.00 95.69 272 ASP A CA 1
ATOM 2164 C C . ASP A 1 272 ? -10.525 -28.258 28.218 1.00 95.69 272 ASP A C 1
ATOM 2166 O O . ASP A 1 272 ? -10.454 -27.870 29.390 1.00 95.69 272 ASP A O 1
ATOM 2170 N N . MET A 1 273 ? -10.397 -27.409 27.196 1.00 94.19 273 MET A N 1
ATOM 2171 C CA . MET A 1 273 ? -10.186 -25.978 27.367 1.00 94.19 273 MET A CA 1
ATOM 2172 C C . MET A 1 273 ? -11.395 -25.293 28.022 1.00 94.19 273 MET A C 1
ATOM 2174 O O . MET A 1 273 ? -11.206 -24.543 28.983 1.00 94.19 273 MET A O 1
ATOM 2178 N N . ILE A 1 274 ? -12.617 -25.575 27.552 1.00 95.44 274 ILE A N 1
ATOM 2179 C CA . ILE A 1 274 ? -13.865 -25.025 28.106 1.00 95.44 274 ILE A CA 1
ATOM 2180 C C . ILE A 1 274 ? -14.044 -25.443 29.569 1.00 95.44 274 ILE A C 1
ATOM 2182 O O . ILE A 1 274 ? -14.299 -24.595 30.428 1.00 95.44 274 ILE A O 1
ATOM 2186 N N . GLU A 1 275 ? -13.877 -26.728 29.878 1.00 94.62 275 GLU A N 1
ATOM 2187 C CA . GLU A 1 275 ? -13.996 -27.253 31.241 1.00 94.62 275 GLU A CA 1
ATOM 2188 C C . GLU A 1 275 ? -12.954 -26.624 32.176 1.00 94.62 275 GLU A C 1
ATOM 2190 O O . GLU A 1 275 ? -13.272 -26.195 33.291 1.00 94.62 275 GLU A O 1
ATOM 2195 N N . SER A 1 276 ? -11.711 -26.486 31.701 1.00 92.56 276 SER A N 1
ATOM 2196 C CA . SER A 1 276 ? -10.632 -25.835 32.448 1.00 92.56 276 SER A CA 1
ATOM 2197 C C . SER A 1 276 ? -10.925 -24.362 32.746 1.00 92.56 276 SER A C 1
ATOM 2199 O O . SER A 1 276 ? -10.615 -23.877 33.841 1.00 92.56 276 SER A O 1
ATOM 2201 N N . ASP A 1 277 ? -11.509 -23.641 31.785 1.00 91.94 277 ASP A N 1
ATOM 2202 C CA . ASP A 1 277 ? -11.900 -22.244 31.956 1.00 91.94 277 ASP A CA 1
ATOM 2203 C C . ASP A 1 277 ? -13.059 -22.090 32.947 1.00 91.94 277 ASP A C 1
ATOM 2205 O O . ASP A 1 277 ? -13.006 -21.201 33.800 1.00 91.94 277 ASP A O 1
ATOM 2209 N N . ARG A 1 278 ? -14.064 -22.972 32.892 1.00 92.56 278 ARG A N 1
ATOM 2210 C CA . ARG A 1 278 ? -15.230 -22.926 33.791 1.00 92.56 278 ARG A CA 1
ATOM 2211 C C . ARG A 1 278 ? -14.894 -23.286 35.235 1.00 92.56 278 ARG A C 1
ATOM 2213 O O . ARG A 1 278 ? -15.473 -22.708 36.150 1.00 92.56 278 ARG A O 1
ATOM 2220 N N . LYS A 1 279 ? -13.931 -24.185 35.463 1.00 90.50 279 LYS A N 1
ATOM 2221 C CA . LYS A 1 279 ? -13.550 -24.642 36.813 1.00 90.50 279 LYS A CA 1
ATOM 2222 C C . LYS A 1 279 ? -12.986 -23.533 37.712 1.00 90.50 279 LYS A C 1
ATOM 2224 O O . LYS A 1 279 ? -13.083 -23.633 38.930 1.00 90.50 279 LYS A O 1
ATOM 2229 N N . ASN A 1 280 ? -12.375 -22.501 37.129 1.00 78.94 280 ASN A N 1
ATOM 2230 C CA . ASN A 1 280 ? -11.561 -21.525 37.866 1.00 78.94 280 ASN A CA 1
ATOM 2231 C C . ASN A 1 280 ? -12.093 -20.085 37.793 1.00 78.94 280 ASN A C 1
ATOM 2233 O O . ASN A 1 280 ? -11.388 -19.155 38.186 1.00 78.94 280 ASN A O 1
ATOM 2237 N N . LYS A 1 281 ? -13.294 -19.881 37.244 1.00 83.12 281 LYS A N 1
ATOM 2238 C CA . LYS A 1 281 ? -13.872 -18.558 36.981 1.00 83.12 281 LYS A CA 1
ATOM 2239 C C . LYS A 1 281 ? -15.344 -18.538 37.372 1.00 83.12 281 LYS A C 1
ATOM 2241 O O . LYS A 1 281 ? -16.040 -19.541 37.214 1.00 83.12 281 LYS A O 1
ATOM 2246 N N . SER A 1 282 ? -15.812 -17.388 37.847 1.00 83.62 282 SER A N 1
ATOM 2247 C CA . SER A 1 282 ? -17.246 -17.149 38.016 1.00 83.62 282 SER A CA 1
ATOM 2248 C C . SER A 1 282 ? -17.950 -17.118 36.654 1.00 83.62 282 SER A C 1
ATOM 2250 O O . SER A 1 282 ? -17.317 -16.836 35.636 1.00 83.62 282 SER A O 1
ATOM 2252 N N . GLU A 1 283 ? -19.256 -17.387 36.623 1.00 84.06 283 GLU A N 1
ATOM 2253 C CA . GLU A 1 283 ? -20.046 -17.401 35.381 1.00 84.06 283 GLU A CA 1
ATOM 2254 C C . GLU A 1 283 ? -19.965 -16.070 34.611 1.00 84.06 283 GLU A C 1
ATOM 2256 O O . GLU A 1 283 ? -19.854 -16.059 33.386 1.00 84.06 283 GLU A O 1
ATOM 2261 N N . GLU A 1 284 ? -19.906 -14.935 35.319 1.00 82.38 284 GLU A N 1
ATOM 2262 C CA . GLU A 1 284 ? -19.743 -13.608 34.705 1.00 82.38 284 GLU A CA 1
ATOM 2263 C C . GLU A 1 284 ? -18.384 -13.417 33.997 1.00 82.38 284 GLU A C 1
ATOM 2265 O O . GLU A 1 284 ? -18.259 -12.531 33.140 1.00 82.38 284 GLU A O 1
ATOM 2270 N N . GLU A 1 285 ? -17.388 -14.239 34.346 1.00 82.81 285 GLU A N 1
ATOM 2271 C CA . GLU A 1 285 ? -15.996 -14.197 33.878 1.00 82.81 285 GLU A CA 1
ATOM 2272 C C . GLU A 1 285 ? -15.642 -15.345 32.920 1.00 82.81 285 GLU A C 1
ATOM 2274 O O . GLU A 1 285 ? -14.508 -15.414 32.432 1.00 82.81 285 GLU A O 1
ATOM 2279 N N . TRP A 1 286 ? -16.582 -16.250 32.630 1.00 90.00 286 TRP A N 1
ATOM 2280 C CA . TRP A 1 286 ? -16.367 -17.299 31.637 1.00 90.00 286 TRP A CA 1
ATOM 2281 C C . TRP A 1 286 ? -16.070 -16.696 30.254 1.00 90.00 286 TRP A C 1
ATOM 2283 O O . TRP A 1 286 ? -16.718 -15.722 29.850 1.00 90.00 286 TRP A O 1
ATOM 2293 N N . PRO A 1 287 ? -15.113 -17.267 29.494 1.00 91.19 287 PRO A N 1
ATOM 2294 C CA . PRO A 1 287 ? -14.937 -16.913 28.094 1.00 91.19 287 PRO A CA 1
ATOM 2295 C C . PRO A 1 287 ? -16.210 -17.188 27.299 1.00 91.19 287 PRO A C 1
ATOM 2297 O O . PRO A 1 287 ? -16.772 -18.280 27.381 1.00 91.19 287 PRO A O 1
ATOM 2300 N N . LEU A 1 288 ? -16.637 -16.204 26.509 1.00 90.94 288 LEU A N 1
ATOM 2301 C CA . LEU A 1 288 ? -17.818 -16.316 25.645 1.00 90.94 288 LEU A CA 1
ATOM 2302 C C . LEU A 1 288 ? -17.446 -16.718 24.215 1.00 90.94 288 LEU A C 1
ATOM 2304 O O . LEU A 1 288 ? -18.291 -17.194 23.460 1.00 90.94 288 LEU A O 1
ATOM 2308 N N . VAL A 1 289 ? -16.181 -16.525 23.842 1.00 93.44 289 VAL A N 1
ATOM 2309 C CA . VAL A 1 289 ? -15.666 -16.796 22.501 1.00 93.44 289 VAL A CA 1
ATOM 2310 C C . VAL A 1 289 ? -14.469 -17.743 22.577 1.00 93.44 289 VAL A C 1
ATOM 2312 O O . VAL A 1 289 ? -13.555 -17.553 23.381 1.00 93.44 289 VAL A O 1
ATOM 2315 N N . TYR A 1 290 ? -14.427 -18.725 21.684 1.00 95.38 290 TYR A N 1
ATOM 2316 C CA . TYR A 1 290 ? -13.262 -19.577 21.459 1.00 95.38 290 TYR A CA 1
ATOM 2317 C C . TYR A 1 290 ? -12.787 -19.407 20.019 1.00 95.38 290 TYR A C 1
ATOM 2319 O O . TYR A 1 290 ? -13.552 -19.562 19.069 1.00 95.38 290 TYR A O 1
ATOM 2327 N N . ASP A 1 291 ? -11.527 -19.004 19.860 1.00 94.94 291 ASP A N 1
ATOM 2328 C CA . ASP A 1 291 ? -10.947 -18.697 18.554 1.00 94.94 291 ASP A CA 1
ATOM 2329 C C . ASP A 1 291 ? -10.278 -19.935 17.954 1.00 94.94 291 ASP A C 1
ATOM 2331 O O . ASP A 1 291 ? -9.483 -20.595 18.627 1.00 94.94 291 ASP A O 1
ATOM 2335 N N . ILE A 1 292 ? -10.592 -20.230 16.693 1.00 96.31 292 ILE A N 1
ATOM 2336 C CA . ILE A 1 292 ? -10.009 -21.317 15.905 1.00 96.31 292 ILE A CA 1
ATOM 2337 C C . ILE A 1 292 ? -9.658 -20.738 14.534 1.00 96.31 292 ILE A C 1
ATOM 2339 O O . ILE A 1 292 ? -10.515 -20.599 13.656 1.00 96.31 292 ILE A O 1
ATOM 2343 N N . SER A 1 293 ? -8.397 -20.357 14.343 1.00 92.75 293 SER A N 1
ATOM 2344 C CA . SER A 1 293 ? -7.980 -19.565 13.184 1.00 92.75 293 SER A CA 1
ATOM 2345 C C . SER A 1 293 ? -6.672 -20.018 12.532 1.00 92.75 293 SER A C 1
ATOM 2347 O O . SER A 1 293 ? -5.724 -20.473 13.181 1.00 92.75 293 SER A O 1
ATOM 2349 N N . ALA A 1 294 ? -6.652 -19.864 11.205 1.00 91.19 294 ALA A N 1
ATOM 2350 C CA . ALA A 1 294 ? -5.570 -20.252 10.308 1.00 91.19 294 ALA A CA 1
ATOM 2351 C C . ALA A 1 294 ? -4.226 -19.615 10.685 1.00 91.19 294 ALA A C 1
ATOM 2353 O O . ALA A 1 294 ? -4.186 -18.459 11.108 1.00 91.19 294 ALA A O 1
ATOM 2354 N N . MET A 1 295 ? -3.117 -20.322 10.452 1.00 87.50 295 MET A N 1
ATOM 2355 C CA . MET A 1 295 ? -1.769 -19.768 10.637 1.00 87.50 295 MET A CA 1
ATOM 2356 C C . MET A 1 295 ? -1.501 -18.624 9.639 1.00 87.50 295 MET A C 1
ATOM 2358 O O . MET A 1 295 ? -1.982 -18.661 8.504 1.00 87.50 295 MET A O 1
ATOM 2362 N N . ASP A 1 296 ? -0.722 -17.617 10.033 1.00 82.62 296 ASP A N 1
ATOM 2363 C CA . ASP A 1 296 ? -0.426 -16.453 9.182 1.00 82.62 296 ASP A CA 1
ATOM 2364 C C . ASP A 1 296 ? 0.527 -16.788 8.010 1.00 82.62 296 ASP A C 1
ATOM 2366 O O . ASP A 1 296 ? 1.249 -17.780 8.036 1.00 82.62 296 ASP A O 1
ATOM 2370 N N . GLY A 1 297 ? 0.551 -15.975 6.951 1.00 69.62 297 GLY A N 1
ATOM 2371 C CA . GLY A 1 297 ? 1.577 -16.044 5.899 1.00 69.62 297 GLY A CA 1
ATOM 2372 C C . GLY A 1 297 ? 1.486 -17.226 4.919 1.00 69.62 297 GLY A C 1
ATOM 2373 O O . GLY A 1 297 ? 2.435 -17.485 4.176 1.00 69.62 297 GLY A O 1
ATOM 2374 N N . SER A 1 298 ? 0.366 -17.952 4.888 1.00 77.56 298 SER A N 1
ATOM 2375 C CA . SER A 1 298 ? 0.121 -19.056 3.938 1.00 77.56 298 SER A CA 1
ATOM 2376 C C . SER A 1 298 ? -0.665 -18.610 2.698 1.00 77.56 298 SER A C 1
ATOM 2378 O O . SER A 1 298 ? -1.156 -17.486 2.641 1.00 77.56 298 SER A O 1
ATOM 2380 N N . ARG A 1 299 ? -0.765 -19.478 1.678 1.00 82.81 299 ARG A N 1
ATOM 2381 C CA . ARG A 1 299 ? -1.506 -19.205 0.422 1.00 82.81 299 ARG A CA 1
ATOM 2382 C C . ARG A 1 299 ? -2.759 -20.060 0.223 1.00 82.81 299 ARG A C 1
ATOM 2384 O O . ARG A 1 299 ? -3.558 -19.743 -0.646 1.00 82.81 299 ARG A O 1
ATOM 2391 N N . TYR A 1 300 ? -2.884 -21.143 0.977 1.00 87.88 300 TYR A N 1
ATOM 2392 C CA . TYR A 1 300 ? -3.970 -22.116 0.925 1.00 87.88 300 TYR A CA 1
ATOM 2393 C C . TYR A 1 300 ? -3.980 -22.910 2.238 1.00 87.88 300 TYR A C 1
ATOM 2395 O O . TYR A 1 300 ? -2.993 -22.894 2.977 1.00 87.88 300 TYR A O 1
ATOM 2403 N N . PHE A 1 301 ? -5.074 -23.631 2.505 1.00 92.50 301 PHE A N 1
ATOM 2404 C CA . PHE A 1 301 ? -5.155 -24.592 3.610 1.00 92.50 301 PHE A CA 1
ATOM 2405 C C . PHE A 1 301 ? -4.448 -25.907 3.276 1.00 92.50 301 PHE A C 1
ATOM 2407 O O . PHE A 1 301 ? -3.478 -26.274 3.918 1.00 92.50 301 PHE A O 1
ATOM 2414 N N . CYS A 1 302 ? -4.893 -26.626 2.252 1.00 94.81 302 CYS A N 1
ATOM 2415 C CA . CYS A 1 302 ? -4.338 -27.922 1.870 1.00 94.81 302 CYS A CA 1
ATOM 2416 C C . CYS A 1 302 ? -4.721 -28.212 0.417 1.00 94.81 302 CYS A C 1
ATOM 2418 O O . CYS A 1 302 ? -5.822 -27.847 0.005 1.00 94.81 302 CYS A O 1
ATOM 2420 N N . LEU A 1 303 ? -3.834 -28.863 -0.337 1.00 95.38 303 LEU A N 1
ATOM 2421 C CA . LEU A 1 303 ? -4.067 -29.230 -1.737 1.00 95.38 303 LEU A CA 1
ATOM 2422 C C . LEU A 1 303 ? -4.367 -30.725 -1.928 1.00 95.38 303 LEU A C 1
ATOM 2424 O O . LEU A 1 303 ? -4.261 -31.235 -3.038 1.00 95.38 303 LEU A O 1
ATOM 2428 N N . CYS A 1 304 ? -4.739 -31.448 -0.863 1.00 97.62 304 CYS A N 1
ATOM 2429 C CA . CYS A 1 304 ? -5.209 -32.826 -1.013 1.00 97.62 304 CYS A CA 1
ATOM 2430 C C . CYS A 1 304 ? -6.527 -32.875 -1.809 1.00 97.62 304 CYS A C 1
ATOM 2432 O O . CYS A 1 304 ? -7.280 -31.893 -1.772 1.00 97.62 304 CYS A O 1
ATOM 2434 N N . PRO A 1 305 ? -6.826 -33.987 -2.510 1.00 97.81 305 PRO A N 1
ATOM 2435 C CA . PRO A 1 305 ? -7.974 -34.073 -3.415 1.00 97.81 305 PRO A CA 1
ATOM 2436 C C . PRO A 1 305 ? -9.305 -33.642 -2.785 1.00 97.81 305 PRO A C 1
ATOM 2438 O O . PRO A 1 305 ? -10.094 -32.939 -3.415 1.00 97.81 305 PRO A O 1
ATOM 2441 N N . GLU A 1 306 ? -9.534 -33.991 -1.521 1.00 97.88 306 GLU A N 1
ATOM 2442 C CA . GLU A 1 306 ? -10.757 -33.679 -0.778 1.00 97.88 306 GLU A CA 1
ATOM 2443 C C . GLU A 1 306 ? -10.866 -32.181 -0.455 1.00 97.88 306 GLU A C 1
ATOM 2445 O O . GLU A 1 306 ? -11.911 -31.562 -0.671 1.00 97.88 306 GLU A O 1
ATOM 2450 N N . CYS A 1 307 ? -9.776 -31.566 0.021 1.00 97.81 307 CYS A N 1
ATOM 2451 C CA . CYS A 1 307 ? -9.722 -30.127 0.294 1.00 97.81 307 CYS A CA 1
ATOM 2452 C C . CYS A 1 307 ? -9.847 -29.304 -0.998 1.00 97.81 307 CYS A C 1
ATOM 2454 O O . CYS A 1 307 ? -10.542 -28.281 -1.029 1.00 97.81 307 CYS A O 1
ATOM 2456 N N . GLU A 1 308 ? -9.197 -29.749 -2.076 1.00 97.19 308 GLU A N 1
ATOM 2457 C CA . GLU A 1 308 ? -9.282 -29.117 -3.391 1.00 97.19 308 GLU A CA 1
ATOM 2458 C C . GLU A 1 308 ? -10.693 -29.188 -3.975 1.00 97.19 308 GLU A C 1
ATOM 2460 O O . GLU A 1 308 ? -11.162 -28.196 -4.536 1.00 97.19 3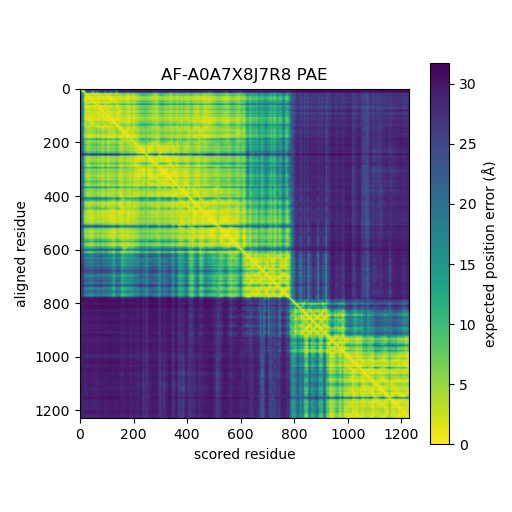08 GLU A O 1
ATOM 2465 N N . ALA A 1 309 ? -11.385 -30.323 -3.831 1.00 97.81 309 ALA A N 1
ATOM 2466 C CA . ALA A 1 309 ? -12.741 -30.496 -4.345 1.00 97.81 309 ALA A CA 1
ATOM 2467 C C . ALA A 1 309 ? -13.700 -29.437 -3.779 1.00 97.81 309 ALA A C 1
ATOM 2469 O O . ALA A 1 309 ? -14.471 -28.834 -4.526 1.00 97.81 309 ALA A O 1
ATOM 2470 N N . ILE A 1 310 ? -13.602 -29.139 -2.478 1.00 97.94 310 ILE A N 1
ATOM 2471 C CA . ILE A 1 310 ? -14.411 -28.087 -1.846 1.00 97.94 310 ILE A CA 1
ATOM 2472 C C . ILE A 1 310 ? -13.911 -26.696 -2.254 1.00 97.94 310 ILE A C 1
ATOM 2474 O O . ILE A 1 310 ? -14.714 -25.844 -2.631 1.00 97.94 310 ILE A O 1
ATOM 2478 N N . THR A 1 311 ? -12.593 -26.466 -2.232 1.00 96.19 311 THR A N 1
ATOM 2479 C CA . THR A 1 311 ? -11.996 -25.155 -2.548 1.00 96.19 311 THR A CA 1
ATOM 2480 C C . THR A 1 311 ? -12.320 -24.696 -3.974 1.00 96.19 311 THR A C 1
ATOM 2482 O O . THR A 1 311 ? -12.582 -23.514 -4.188 1.00 96.19 311 THR A O 1
ATOM 2485 N N . LYS A 1 312 ? -12.356 -25.605 -4.957 1.00 95.94 312 LYS A N 1
ATOM 2486 C CA . LYS A 1 312 ? -12.703 -25.279 -6.354 1.00 95.94 312 LYS A CA 1
ATOM 2487 C C . LYS A 1 312 ? -14.136 -24.758 -6.495 1.00 95.94 312 LYS A C 1
ATOM 2489 O O . LYS A 1 312 ? -14.394 -23.868 -7.307 1.00 95.94 312 LYS A O 1
ATOM 2494 N N . VAL A 1 313 ? -15.063 -25.283 -5.695 1.00 96.94 313 VAL A N 1
ATOM 2495 C CA . VAL A 1 313 ? -16.476 -24.890 -5.738 1.00 96.94 313 VAL A CA 1
ATOM 2496 C C . VAL A 1 313 ? -16.716 -23.647 -4.884 1.00 96.94 313 VAL A C 1
ATOM 2498 O O . VAL A 1 313 ? -17.217 -22.644 -5.396 1.00 96.94 313 VAL A O 1
ATOM 2501 N N . GLU A 1 314 ? -16.305 -23.692 -3.619 1.00 96.31 314 GLU A N 1
ATOM 2502 C CA . GLU A 1 314 ? -16.698 -22.744 -2.571 1.00 96.31 314 GLU A CA 1
ATOM 2503 C C . GLU A 1 314 ? -15.594 -21.756 -2.163 1.00 96.31 314 GLU A C 1
ATOM 2505 O O . GLU A 1 314 ? -15.839 -20.847 -1.374 1.00 96.31 314 GLU A O 1
ATOM 2510 N N . GLY A 1 315 ? -14.372 -21.910 -2.675 1.00 95.56 315 GLY A N 1
ATOM 2511 C CA . GLY A 1 315 ? -13.206 -21.155 -2.214 1.00 95.56 315 GLY A CA 1
ATOM 2512 C C . GLY A 1 315 ? -12.674 -21.629 -0.854 1.00 95.56 315 GLY A C 1
ATOM 2513 O O . GLY A 1 315 ? -13.186 -22.564 -0.236 1.00 95.56 315 GLY A O 1
ATOM 2514 N N . HIS A 1 316 ? -11.612 -20.978 -0.373 1.00 95.00 316 HIS A N 1
ATOM 2515 C CA . HIS A 1 316 ? -10.948 -21.365 0.879 1.00 95.00 316 HIS A CA 1
ATOM 2516 C C . HIS A 1 316 ? -11.801 -21.118 2.127 1.00 95.00 316 HIS A C 1
ATOM 2518 O O . HIS A 1 316 ? -11.771 -21.931 3.047 1.00 95.00 316 HIS A O 1
ATOM 2524 N N . SER A 1 317 ? -12.576 -20.035 2.161 1.00 96.06 317 SER A N 1
ATOM 2525 C CA . SER A 1 317 ? -13.547 -19.769 3.230 1.00 96.06 317 SER A CA 1
ATOM 2526 C C . SER A 1 317 ? -14.648 -20.829 3.269 1.00 96.06 317 SER A C 1
ATOM 2528 O O . SER A 1 317 ? -15.050 -21.268 4.342 1.00 96.06 317 SER A O 1
ATOM 2530 N N . GLY A 1 318 ? -15.083 -21.305 2.103 1.00 97.31 318 GLY A N 1
ATOM 2531 C CA . GLY A 1 318 ? -16.026 -22.405 1.977 1.00 97.31 318 GLY A CA 1
ATOM 2532 C C . GLY A 1 318 ? -15.493 -23.724 2.518 1.00 97.31 318 GLY A C 1
ATOM 2533 O O . GLY A 1 318 ? -16.194 -24.392 3.272 1.00 97.31 318 GLY A O 1
ATOM 2534 N N . LEU A 1 319 ? -14.240 -24.069 2.194 1.00 97.81 319 LEU A N 1
ATOM 2535 C CA . LEU A 1 319 ? -13.545 -25.209 2.803 1.00 97.81 319 LEU A CA 1
ATOM 2536 C C . LEU A 1 319 ? -13.482 -25.067 4.330 1.00 97.81 319 LEU A C 1
ATOM 2538 O O . LEU A 1 319 ? -13.864 -25.995 5.041 1.00 97.81 319 LEU A O 1
ATOM 2542 N N . LEU A 1 320 ? -13.045 -23.905 4.822 1.00 97.62 320 LEU A N 1
ATOM 2543 C CA . LEU A 1 320 ? -12.923 -23.616 6.250 1.00 97.62 320 LEU A CA 1
ATOM 2544 C C . LEU A 1 320 ? -14.252 -23.793 6.993 1.00 97.62 320 LEU A C 1
ATOM 2546 O O . LEU A 1 320 ? -14.299 -24.461 8.024 1.00 97.62 320 LEU A O 1
ATOM 2550 N N . LEU A 1 321 ? -15.332 -23.214 6.470 1.00 98.38 321 LEU A N 1
ATOM 2551 C CA . LEU A 1 321 ? -16.642 -23.272 7.111 1.00 98.38 321 LEU A CA 1
ATOM 2552 C C . LEU A 1 321 ? -17.259 -24.664 7.011 1.00 98.38 321 LEU A C 1
ATOM 2554 O O . LEU A 1 321 ? -17.650 -25.228 8.029 1.00 98.38 321 LEU A O 1
ATOM 2558 N N . LYS A 1 322 ? -17.309 -25.236 5.803 1.00 97.69 322 LYS A N 1
ATOM 2559 C CA . LYS A 1 322 ? -18.014 -26.495 5.539 1.00 97.69 322 LYS A CA 1
ATOM 2560 C C . LYS A 1 322 ? -17.354 -27.690 6.213 1.00 97.69 322 LYS A C 1
ATOM 2562 O O . LYS A 1 322 ? -18.055 -28.518 6.781 1.00 97.69 322 LYS A O 1
ATOM 2567 N N . ALA A 1 323 ? -16.033 -27.810 6.101 1.00 97.56 323 ALA A N 1
ATOM 2568 C CA . ALA A 1 323 ? -15.328 -29.006 6.553 1.00 97.56 323 ALA A CA 1
ATOM 2569 C C . ALA A 1 323 ? -14.929 -28.942 8.033 1.00 97.56 323 ALA A C 1
ATOM 2571 O O . ALA A 1 323 ? -14.706 -29.986 8.636 1.00 97.56 323 ALA A O 1
ATOM 2572 N N . TYR A 1 324 ? -14.836 -27.739 8.615 1.00 98.12 324 TYR A N 1
ATOM 2573 C CA . TYR A 1 324 ? -14.168 -27.564 9.903 1.00 98.12 324 TYR A CA 1
ATOM 2574 C C . TYR A 1 324 ? -14.959 -26.723 10.904 1.00 98.12 324 TYR A C 1
ATOM 2576 O O . TYR A 1 324 ? -15.393 -27.240 11.928 1.00 98.12 324 TYR A O 1
ATOM 2584 N N . ILE A 1 325 ? -15.203 -25.443 10.619 1.00 98.44 325 ILE A N 1
ATOM 2585 C CA . ILE A 1 325 ? -15.740 -24.517 11.627 1.00 98.44 325 ILE A CA 1
ATOM 2586 C C . ILE A 1 325 ? -17.219 -24.769 11.943 1.00 98.44 325 ILE A C 1
ATOM 2588 O O . ILE A 1 325 ? -17.565 -24.803 13.122 1.00 98.44 325 ILE A O 1
ATOM 2592 N N . ASN A 1 326 ? -18.085 -24.984 10.944 1.00 98.50 326 ASN A N 1
ATOM 2593 C CA . ASN A 1 326 ? -19.505 -25.249 11.208 1.00 98.50 326 ASN A CA 1
ATOM 2594 C C . ASN A 1 326 ? -19.711 -26.552 12.009 1.00 98.50 326 ASN A C 1
ATOM 2596 O O . ASN A 1 326 ? -20.390 -26.483 13.033 1.00 98.50 326 ASN A O 1
ATOM 2600 N N . PRO A 1 327 ? -19.088 -27.699 11.650 1.00 98.44 327 PRO A N 1
ATOM 2601 C CA . PRO A 1 327 ? -19.192 -28.918 12.458 1.00 98.44 327 PRO A CA 1
ATOM 2602 C C . PRO A 1 327 ? -18.739 -28.739 13.914 1.00 98.44 327 PRO A C 1
ATOM 2604 O O . PRO A 1 327 ? -19.391 -29.245 14.833 1.00 98.44 327 PRO A O 1
ATOM 2607 N N . ILE A 1 328 ? -17.647 -27.995 14.147 1.00 98.56 328 ILE A N 1
ATOM 2608 C CA . ILE A 1 328 ? -17.185 -27.680 15.507 1.00 98.56 328 ILE A CA 1
ATOM 2609 C C . ILE A 1 328 ? -18.247 -26.861 16.243 1.00 98.56 328 ILE A C 1
ATOM 2611 O O . ILE A 1 328 ? -18.645 -27.211 17.353 1.00 98.56 328 ILE A O 1
ATOM 2615 N N . ALA A 1 329 ? -18.722 -25.784 15.621 1.00 98.38 329 ALA A N 1
ATOM 2616 C CA . ALA A 1 329 ? -19.648 -24.851 16.242 1.00 98.38 329 ALA A CA 1
ATOM 2617 C C . ALA A 1 329 ? -21.001 -25.494 16.580 1.00 98.38 329 ALA A C 1
ATOM 2619 O O . ALA A 1 329 ? -21.486 -25.316 17.697 1.00 98.38 329 ALA A O 1
ATOM 2620 N N . GLU A 1 330 ? -21.568 -26.304 15.685 1.00 98.00 330 GLU A N 1
ATOM 2621 C CA . GLU A 1 330 ? -22.814 -27.044 15.930 1.00 98.00 330 GLU A CA 1
ATOM 2622 C C . GLU A 1 330 ? -22.680 -28.060 17.070 1.00 98.00 330 GLU A C 1
ATOM 2624 O O . GLU A 1 330 ? -23.618 -28.251 17.846 1.00 98.00 330 GLU A O 1
ATOM 2629 N N . THR A 1 331 ? -21.521 -28.713 17.184 1.00 97.81 331 THR A N 1
ATOM 2630 C CA . THR A 1 331 ? -21.252 -29.665 18.270 1.00 97.81 331 THR A CA 1
ATOM 2631 C C . THR A 1 331 ? -21.178 -28.938 19.610 1.00 97.81 331 THR A C 1
ATOM 2633 O O . THR A 1 331 ? -21.886 -29.290 20.553 1.00 97.81 331 THR A O 1
ATOM 2636 N N . ILE A 1 332 ? -20.394 -27.860 19.674 1.00 97.06 332 ILE A N 1
ATOM 2637 C CA . ILE A 1 332 ? -20.212 -27.070 20.896 1.00 97.06 332 ILE A CA 1
ATOM 2638 C C . ILE A 1 332 ? -21.501 -26.366 21.323 1.00 97.06 332 ILE A C 1
ATOM 2640 O O . ILE A 1 332 ? -21.761 -26.284 22.517 1.00 97.06 332 ILE A O 1
ATOM 2644 N N . ALA A 1 333 ? -22.347 -25.913 20.393 1.00 96.69 333 ALA A N 1
ATOM 2645 C CA . ALA A 1 333 ? -23.627 -25.285 20.731 1.00 96.69 333 ALA A CA 1
ATOM 2646 C C . ALA A 1 333 ? -24.566 -26.215 21.520 1.00 96.69 333 ALA A C 1
ATOM 2648 O O . ALA A 1 333 ? -25.316 -25.741 22.372 1.00 96.69 333 ALA A O 1
ATOM 2649 N N . LYS A 1 334 ? -24.524 -27.528 21.246 1.00 97.06 334 LYS A N 1
ATOM 2650 C CA . LYS A 1 334 ? -25.350 -28.537 21.933 1.00 97.06 334 LYS A CA 1
ATOM 2651 C C . LYS A 1 334 ? -24.860 -28.810 23.354 1.00 97.06 334 LYS A C 1
ATOM 2653 O O . LYS A 1 334 ? -25.672 -28.991 24.253 1.00 97.06 334 LYS A O 1
ATOM 2658 N N . GLU A 1 335 ? -23.544 -28.849 23.543 1.00 96.06 335 GLU A N 1
ATOM 2659 C CA . GLU A 1 335 ? -22.906 -29.156 24.831 1.00 96.06 335 GLU A CA 1
ATOM 2660 C C . GLU A 1 335 ? -22.809 -27.917 25.737 1.00 96.06 335 GLU A C 1
ATOM 2662 O O . GLU A 1 335 ? -22.943 -27.998 26.957 1.00 96.06 335 GLU A O 1
ATOM 2667 N N . TYR A 1 336 ? -22.602 -26.749 25.129 1.00 95.12 336 TYR A N 1
ATOM 2668 C CA . TYR A 1 336 ? -22.281 -25.494 25.795 1.00 95.12 336 TYR A CA 1
ATOM 2669 C C . TYR A 1 336 ? -23.058 -24.325 25.160 1.00 95.12 336 TYR A C 1
ATOM 2671 O O . TYR A 1 336 ? -22.475 -23.506 24.437 1.00 95.12 336 TYR A O 1
ATOM 2679 N N . PRO A 1 337 ? -24.373 -24.212 25.429 1.00 92.06 337 PRO A N 1
ATOM 2680 C CA . PRO A 1 337 ? -25.208 -23.178 24.828 1.00 92.06 337 PRO A CA 1
ATOM 2681 C C . PRO A 1 337 ? -24.704 -21.772 25.182 1.00 92.06 337 PRO A C 1
ATOM 2683 O O . PRO A 1 337 ? -24.271 -21.510 26.305 1.00 92.06 337 PRO A O 1
ATOM 2686 N N . GLY A 1 338 ? -24.758 -20.863 24.205 1.00 86.75 338 GLY A N 1
ATOM 2687 C CA . GLY A 1 338 ? -24.319 -19.470 24.349 1.00 86.75 338 GLY A CA 1
ATOM 2688 C C . GLY A 1 338 ? -22.836 -19.206 24.056 1.00 86.75 338 GLY A C 1
ATOM 2689 O O . GLY A 1 338 ? -22.439 -18.041 24.033 1.00 86.75 338 GLY A O 1
ATOM 2690 N N . LEU A 1 339 ? -22.019 -20.238 23.797 1.00 93.88 339 LEU A N 1
ATOM 2691 C CA . LEU A 1 339 ? -20.635 -20.061 23.341 1.00 93.88 339 LEU A CA 1
ATOM 2692 C C . LEU A 1 339 ? -20.549 -19.784 21.839 1.00 93.88 339 LEU A C 1
ATOM 2694 O O . LEU A 1 339 ? -21.242 -20.405 21.033 1.00 93.88 339 LEU A O 1
ATOM 2698 N N . MET A 1 340 ? -19.612 -18.912 21.472 1.00 95.12 340 MET A N 1
ATOM 2699 C CA . MET A 1 340 ? -19.328 -18.552 20.087 1.00 95.12 340 MET A CA 1
ATOM 2700 C C . MET A 1 340 ? -17.982 -19.122 19.630 1.00 95.12 340 MET A C 1
ATOM 2702 O O . MET A 1 340 ? -16.972 -18.988 20.327 1.00 95.12 340 MET A O 1
ATOM 2706 N N . ILE A 1 341 ? -17.939 -19.684 18.424 1.00 97.31 341 ILE A N 1
ATOM 2707 C CA . ILE A 1 341 ? -16.694 -20.046 17.738 1.00 97.31 341 ILE A CA 1
ATOM 2708 C C . ILE A 1 341 ? -16.311 -18.913 16.796 1.00 97.31 341 ILE A C 1
ATOM 2710 O O . ILE A 1 341 ? -17.116 -18.473 15.981 1.00 97.31 341 ILE A O 1
ATOM 2714 N N . ARG A 1 342 ? -15.077 -18.421 16.887 1.00 95.75 342 ARG A N 1
ATOM 2715 C CA . ARG A 1 342 ? -14.578 -17.353 16.015 1.00 95.75 342 ARG A CA 1
ATOM 2716 C C . ARG A 1 342 ? -13.499 -17.873 15.078 1.00 95.75 342 ARG A C 1
ATOM 2718 O O . ARG A 1 342 ? -12.615 -18.609 15.504 1.00 95.75 342 ARG A O 1
ATOM 2725 N N . THR A 1 343 ? -13.543 -17.444 13.821 1.00 96.31 343 THR A N 1
ATOM 2726 C CA . THR A 1 343 ? -12.504 -17.735 12.825 1.00 96.31 343 THR A CA 1
ATOM 2727 C C . THR A 1 343 ? -12.249 -16.531 11.915 1.00 96.31 343 THR A C 1
ATOM 2729 O O . THR A 1 343 ? -13.049 -15.596 11.896 1.00 96.31 343 THR A O 1
ATOM 2732 N N . PHE A 1 344 ? -11.148 -16.535 11.158 1.00 92.44 344 PHE A N 1
ATOM 2733 C CA . PHE A 1 344 ? -10.784 -15.418 10.281 1.00 92.44 344 PHE A CA 1
ATOM 2734 C C . PHE A 1 344 ? -11.298 -15.568 8.850 1.00 92.44 344 PHE A C 1
ATOM 2736 O O . PHE A 1 344 ? -11.114 -16.607 8.215 1.00 92.44 344 PHE A O 1
ATOM 2743 N N . ALA A 1 345 ? -11.787 -14.457 8.303 1.00 93.00 345 ALA A N 1
ATOM 2744 C CA . ALA A 1 345 ? -11.797 -14.198 6.868 1.00 93.00 345 ALA A CA 1
ATOM 2745 C C . ALA A 1 345 ? -10.623 -13.262 6.545 1.00 93.00 345 ALA A C 1
ATOM 2747 O O . ALA A 1 345 ? -10.748 -12.040 6.599 1.00 93.00 345 ALA A O 1
ATOM 2748 N N . TYR A 1 346 ? -9.456 -13.854 6.279 1.00 86.56 346 TYR A N 1
ATOM 2749 C CA . TYR A 1 346 ? -8.179 -13.147 6.148 1.00 86.56 346 TYR A CA 1
ATOM 2750 C C . TYR A 1 346 ? -7.298 -13.780 5.063 1.00 86.56 346 TYR A C 1
ATOM 2752 O O . TYR A 1 346 ? -7.319 -14.997 4.850 1.00 86.56 346 TYR A O 1
ATOM 2760 N N . SER A 1 347 ? -6.483 -12.953 4.400 1.00 82.69 347 SER A N 1
ATOM 2761 C CA . SER A 1 347 ? -5.501 -13.378 3.396 1.00 82.69 347 SER A CA 1
ATOM 2762 C C . SER A 1 347 ? -6.144 -14.212 2.272 1.00 82.69 347 SER A C 1
ATOM 2764 O O . SER A 1 347 ? -7.046 -13.744 1.581 1.00 82.69 347 SER A O 1
ATOM 2766 N N . PHE A 1 348 ? -5.711 -15.454 2.062 1.00 83.12 348 PHE A N 1
ATOM 2767 C CA . PHE A 1 348 ? -6.236 -16.340 1.019 1.00 83.12 348 PHE A CA 1
ATOM 2768 C C . PHE A 1 348 ? -7.679 -16.817 1.271 1.00 83.12 348 PHE A C 1
ATOM 2770 O O . PHE A 1 348 ? -8.335 -17.278 0.337 1.00 83.12 348 PHE A O 1
ATOM 2777 N N . ALA A 1 349 ? -8.185 -16.695 2.502 1.00 88.62 349 ALA A N 1
ATOM 2778 C CA . ALA A 1 349 ? -9.556 -17.036 2.885 1.00 88.62 349 ALA A CA 1
ATOM 2779 C C . ALA A 1 349 ? -10.459 -15.795 3.058 1.00 88.62 349 ALA A C 1
ATOM 2781 O O . ALA A 1 349 ? -11.534 -15.893 3.640 1.00 88.62 349 ALA A O 1
ATOM 2782 N N . GLU A 1 350 ? -10.044 -14.626 2.554 1.00 89.19 350 GLU A N 1
ATOM 2783 C CA . GLU A 1 350 ? -10.798 -13.364 2.672 1.00 89.19 350 GLU A CA 1
ATOM 2784 C C . GLU A 1 350 ? -12.123 -13.357 1.895 1.00 89.19 350 GLU A C 1
ATOM 2786 O O . GLU A 1 350 ? -13.050 -12.639 2.257 1.00 89.19 350 GLU A O 1
ATOM 2791 N N . LYS A 1 351 ? -12.210 -14.108 0.789 1.00 91.81 351 LYS A N 1
ATOM 2792 C CA . LYS A 1 351 ? -13.368 -14.056 -0.108 1.00 91.81 351 LYS A CA 1
ATOM 2793 C C . LYS A 1 351 ? -14.527 -14.832 0.507 1.00 91.81 351 LYS A C 1
ATOM 2795 O O . LYS A 1 351 ? -14.284 -15.953 0.952 1.00 91.81 351 LYS A O 1
ATOM 2800 N N . PRO A 1 352 ? -15.762 -14.311 0.500 1.00 95.56 352 PRO A N 1
ATOM 2801 C CA . PRO A 1 352 ? -16.912 -15.064 0.983 1.00 95.56 352 PRO A CA 1
ATOM 2802 C C . PRO A 1 352 ? -17.136 -16.332 0.137 1.00 95.56 352 PRO A C 1
ATOM 2804 O O . PRO A 1 352 ? -16.820 -16.331 -1.059 1.00 95.56 352 PRO A O 1
ATOM 2807 N N . PRO A 1 353 ? -17.652 -17.418 0.740 1.00 96.69 353 PRO A N 1
ATOM 2808 C CA . PRO A 1 353 ? -18.027 -18.624 0.007 1.00 96.69 353 PRO A CA 1
ATOM 2809 C C . PRO A 1 353 ? -19.223 -18.365 -0.917 1.00 96.69 353 PRO A C 1
ATOM 2811 O O . PRO A 1 353 ? -19.889 -17.334 -0.818 1.00 96.69 353 PRO A O 1
ATOM 2814 N N . LYS A 1 354 ? -19.519 -19.308 -1.819 1.00 93.94 354 LYS A N 1
ATOM 2815 C CA . LYS A 1 354 ? -20.624 -19.146 -2.776 1.00 93.94 354 LYS A CA 1
ATOM 2816 C C . LYS A 1 354 ? -21.961 -19.583 -2.191 1.00 93.94 354 LYS A C 1
ATOM 2818 O O . LYS A 1 354 ? -22.945 -18.863 -2.325 1.00 93.94 354 LYS A O 1
ATOM 2823 N N . THR A 1 355 ? -22.006 -20.768 -1.584 1.00 95.50 355 THR A N 1
ATOM 2824 C CA . THR A 1 355 ? -23.251 -21.374 -1.084 1.00 95.50 355 THR A CA 1
ATOM 2825 C C . THR A 1 355 ? -23.200 -21.726 0.399 1.00 95.50 355 THR A C 1
ATOM 2827 O O . THR A 1 355 ? -24.239 -21.739 1.059 1.00 95.50 355 THR A O 1
ATOM 2830 N N . VAL A 1 356 ? -22.005 -21.973 0.945 1.00 97.25 356 VAL A N 1
ATOM 2831 C CA . VAL A 1 356 ? -21.823 -22.303 2.365 1.00 97.25 356 VAL A CA 1
ATOM 2832 C C . VAL A 1 356 ? -22.127 -21.083 3.235 1.00 97.25 356 VAL A C 1
ATOM 2834 O O . VAL A 1 356 ? -21.642 -19.988 2.967 1.00 97.25 356 VAL A O 1
ATOM 2837 N N . ARG A 1 357 ? -22.900 -21.276 4.307 1.00 97.75 357 ARG A N 1
ATOM 2838 C CA . ARG A 1 357 ? -23.242 -20.223 5.274 1.00 97.75 357 ARG A CA 1
ATOM 2839 C C . ARG A 1 357 ? -22.661 -20.562 6.647 1.00 97.75 357 ARG A C 1
ATOM 2841 O O . ARG A 1 357 ? -22.685 -21.739 7.014 1.00 97.75 357 ARG A O 1
ATOM 2848 N N . PRO A 1 358 ? -22.123 -19.589 7.399 1.00 97.44 358 PRO A N 1
ATOM 2849 C CA . PRO A 1 358 ? -21.754 -19.815 8.792 1.00 97.44 358 PRO A CA 1
ATOM 2850 C C . PRO A 1 358 ? -23.007 -20.099 9.633 1.00 97.44 358 PRO A C 1
ATOM 2852 O O . PRO A 1 358 ? -24.071 -19.541 9.365 1.00 97.44 358 PRO A O 1
ATOM 2855 N N . VAL A 1 359 ? -22.885 -20.964 10.639 1.00 97.62 359 VAL A N 1
ATOM 2856 C CA . VAL A 1 359 ? -23.971 -21.224 11.603 1.00 97.62 359 VAL A CA 1
ATOM 2857 C C . VAL A 1 359 ? -24.073 -20.106 12.650 1.00 97.62 359 VAL A C 1
ATOM 2859 O O . VAL A 1 359 ? -23.148 -19.312 12.811 1.00 97.62 359 VAL A O 1
ATOM 2862 N N . GLU A 1 360 ? -25.195 -20.025 13.372 1.00 95.31 360 GLU A N 1
ATOM 2863 C CA . GLU A 1 360 ? -25.535 -18.869 14.227 1.00 95.31 360 GLU A CA 1
ATOM 2864 C C . GLU A 1 360 ? -24.499 -18.555 15.318 1.00 95.31 360 GLU A C 1
ATOM 2866 O O . GLU A 1 360 ? -24.279 -17.387 15.658 1.00 95.31 360 GLU A O 1
ATOM 2871 N N . ASN A 1 361 ? -23.841 -19.585 15.861 1.00 96.81 361 ASN A N 1
ATOM 2872 C CA . ASN A 1 361 ? -22.808 -19.438 16.881 1.00 96.81 361 ASN A CA 1
ATOM 2873 C C . ASN A 1 361 ? -21.384 -19.306 16.304 1.00 96.81 361 ASN A C 1
ATOM 2875 O O . ASN A 1 361 ? -20.408 -19.503 17.029 1.00 96.81 361 ASN A O 1
ATOM 2879 N N . VAL A 1 362 ? -21.247 -18.944 15.021 1.00 97.62 362 VAL A N 1
ATOM 2880 C CA . VAL A 1 362 ? -19.962 -18.633 14.378 1.00 97.62 362 VAL A CA 1
ATOM 2881 C C . VAL A 1 362 ? -19.811 -17.131 14.152 1.00 97.62 362 VAL A C 1
ATOM 2883 O O . VAL A 1 362 ? -20.649 -16.488 13.526 1.00 97.62 362 VAL A O 1
ATOM 2886 N N . ILE A 1 363 ? -18.691 -16.577 14.617 1.00 96.38 363 ILE A N 1
ATOM 2887 C CA . ILE A 1 363 ? -18.250 -15.210 14.326 1.00 96.38 363 ILE A CA 1
ATOM 2888 C C . ILE A 1 363 ? -17.207 -15.262 13.211 1.00 96.38 363 ILE A C 1
ATOM 2890 O O . ILE A 1 363 ? -16.155 -15.894 13.358 1.00 96.38 363 ILE A O 1
ATOM 2894 N N . ILE A 1 364 ? -17.463 -14.529 12.130 1.00 96.56 364 ILE A N 1
ATOM 2895 C CA . ILE A 1 364 ? -16.463 -14.255 11.100 1.00 96.56 364 ILE A CA 1
ATOM 2896 C C . ILE A 1 364 ? -15.721 -12.987 11.493 1.00 96.56 364 ILE A C 1
ATOM 2898 O O . ILE A 1 364 ? -16.268 -11.885 11.444 1.00 96.56 364 ILE A O 1
ATOM 2902 N N . TYR A 1 365 ? -14.464 -13.147 11.890 1.00 94.12 365 TYR A N 1
ATOM 2903 C CA . TYR A 1 365 ? -13.568 -12.028 12.125 1.00 94.12 365 TYR A CA 1
ATOM 2904 C C . TYR A 1 365 ? -12.964 -11.617 10.772 1.00 94.12 365 TYR A C 1
ATOM 2906 O O . TYR A 1 365 ? -12.013 -12.228 10.283 1.00 94.12 365 TYR A O 1
ATOM 2914 N N . TYR A 1 366 ? -13.606 -10.661 10.105 1.00 93.69 366 TYR A N 1
ATOM 2915 C CA . TYR A 1 366 ? -13.252 -10.207 8.761 1.00 93.69 366 TYR A CA 1
ATOM 2916 C C . TYR A 1 366 ? -12.168 -9.136 8.829 1.00 93.69 366 TYR A C 1
ATOM 2918 O O . TYR A 1 366 ? -12.356 -8.121 9.494 1.00 93.69 366 TYR A O 1
ATOM 2926 N N . ALA A 1 367 ? -11.046 -9.370 8.149 1.00 88.00 367 ALA A N 1
ATOM 2927 C CA . ALA A 1 367 ? -9.911 -8.458 8.134 1.00 88.00 367 ALA A CA 1
ATOM 2928 C C . ALA A 1 367 ? -9.823 -7.705 6.800 1.00 88.00 367 ALA A C 1
ATOM 2930 O O . ALA A 1 367 ? -9.544 -8.316 5.763 1.00 88.00 367 ALA A O 1
ATOM 2931 N N . ASP A 1 368 ? -10.021 -6.385 6.831 1.00 79.94 368 ASP A N 1
ATOM 2932 C CA . ASP A 1 368 ? -9.921 -5.538 5.638 1.00 79.94 368 ASP A CA 1
ATOM 2933 C C . ASP A 1 368 ? -8.454 -5.215 5.319 1.00 79.94 368 ASP A C 1
ATOM 2935 O O . ASP A 1 368 ? -7.845 -4.299 5.865 1.00 79.94 368 ASP A O 1
ATOM 2939 N N . LEU A 1 369 ? -7.838 -6.042 4.474 1.00 71.31 369 LEU A N 1
ATOM 2940 C CA . LEU A 1 369 ? -6.384 -6.094 4.318 1.00 71.31 369 LEU A CA 1
ATOM 2941 C C . LEU A 1 369 ? -5.733 -4.745 3.961 1.00 71.31 369 LEU A C 1
ATOM 2943 O O . LEU A 1 369 ? -5.938 -4.238 2.852 1.00 71.31 369 LEU A O 1
ATOM 2947 N N . TYR A 1 370 ? -4.782 -4.317 4.814 1.00 62.31 370 TYR A N 1
ATOM 2948 C CA . TYR A 1 370 ? -3.924 -3.110 4.720 1.00 62.31 370 TYR A CA 1
ATOM 2949 C C . TYR A 1 370 ? -3.229 -2.853 3.353 1.00 62.31 370 TYR A C 1
ATOM 2951 O O . TYR A 1 370 ? -2.671 -1.786 3.096 1.00 62.31 370 TYR A O 1
ATOM 2959 N N . LEU A 1 371 ? -3.183 -3.859 2.470 1.00 63.31 371 LEU A N 1
ATOM 2960 C CA . LEU A 1 371 ? -2.544 -3.799 1.149 1.00 63.31 371 LEU A CA 1
ATOM 2961 C C . LEU A 1 371 ? -3.466 -3.307 0.029 1.00 63.31 371 LEU A C 1
ATOM 2963 O O . LEU A 1 371 ? -2.978 -3.083 -1.083 1.00 63.31 371 LEU A O 1
ATOM 2967 N N . ARG A 1 372 ? -4.781 -3.239 0.260 1.00 73.00 372 ARG A N 1
ATOM 2968 C CA . ARG A 1 372 ? -5.763 -3.047 -0.820 1.00 73.00 372 ARG A CA 1
ATOM 2969 C C . ARG A 1 372 ? -6.787 -1.960 -0.539 1.00 73.00 372 ARG A C 1
ATOM 2971 O O . ARG A 1 372 ? -7.208 -1.336 -1.518 1.00 73.00 372 ARG A O 1
ATOM 2978 N N . ALA A 1 373 ? -7.163 -1.760 0.723 1.00 77.19 373 ALA A N 1
ATOM 2979 C CA . ALA A 1 373 ? -8.092 -0.708 1.103 1.00 77.19 373 ALA A CA 1
ATOM 2980 C C . ALA A 1 373 ? -7.374 0.637 1.245 1.00 77.19 373 ALA A C 1
ATOM 2982 O O . ALA A 1 373 ? -6.180 0.720 1.527 1.00 77.19 373 ALA A O 1
ATOM 2983 N N . ASP A 1 374 ? -8.117 1.690 0.968 1.00 86.69 374 ASP A N 1
ATOM 2984 C CA . ASP A 1 374 ? -7.778 3.069 1.246 1.00 86.69 374 ASP A CA 1
ATOM 2985 C C . ASP A 1 374 ? -8.298 3.422 2.640 1.00 86.69 374 ASP A C 1
ATOM 2987 O O . ASP A 1 374 ? -9.496 3.300 2.879 1.00 86.69 374 ASP A O 1
ATOM 2991 N N . TYR A 1 375 ? -7.408 3.834 3.544 1.00 81.94 375 TYR A N 1
ATOM 2992 C CA . TYR A 1 375 ? -7.726 4.007 4.973 1.00 81.94 375 TYR A CA 1
ATOM 2993 C C . TYR A 1 375 ? -8.083 5.433 5.362 1.00 81.94 375 TYR A C 1
ATOM 2995 O O . TYR A 1 375 ? -8.444 5.693 6.507 1.00 81.94 375 TYR A O 1
ATOM 3003 N N . TYR A 1 376 ? -7.920 6.374 4.436 1.00 87.94 376 TYR A N 1
ATOM 3004 C CA . TYR A 1 376 ? -8.137 7.793 4.706 1.00 87.94 376 TYR A CA 1
ATOM 3005 C C . TYR A 1 376 ? -9.422 8.292 4.058 1.00 87.94 376 TYR A C 1
ATOM 3007 O O . TYR A 1 376 ? -9.898 9.380 4.379 1.00 87.94 376 TYR A O 1
ATOM 3015 N N . ARG A 1 377 ? -10.031 7.474 3.193 1.00 91.12 377 ARG A N 1
ATOM 3016 C CA . ARG A 1 377 ? -11.358 7.710 2.632 1.00 91.12 377 ARG A CA 1
ATOM 3017 C C . ARG A 1 377 ? -12.300 6.556 2.970 1.00 91.12 377 ARG A C 1
ATOM 3019 O O . ARG A 1 377 ? -11.840 5.422 3.036 1.00 91.12 377 ARG A O 1
ATOM 3026 N N . PRO A 1 378 ? -13.607 6.830 3.120 1.00 92.62 378 PRO A N 1
ATOM 3027 C CA . PRO A 1 378 ? -14.575 5.817 3.531 1.00 92.62 378 PRO A CA 1
ATOM 3028 C C . PRO A 1 378 ? -14.551 4.561 2.648 1.00 92.62 378 PRO A C 1
ATOM 3030 O O . PRO A 1 378 ? -14.282 4.637 1.444 1.00 92.62 378 PRO A O 1
ATOM 3033 N N . LEU A 1 379 ? -14.942 3.413 3.195 1.00 92.06 379 LEU A N 1
ATOM 3034 C CA . LEU A 1 379 ? -15.145 2.150 2.479 1.00 92.06 379 LEU A CA 1
ATOM 3035 C C . LEU A 1 379 ? -16.149 2.294 1.318 1.00 92.06 379 LEU A C 1
ATOM 3037 O O . LEU A 1 379 ? -16.092 1.551 0.341 1.00 92.06 379 LEU A O 1
ATOM 3041 N N . THR A 1 380 ? -17.046 3.282 1.387 1.00 93.69 380 THR A N 1
ATOM 3042 C CA . THR A 1 380 ? -17.996 3.637 0.316 1.00 93.69 380 THR A CA 1
ATOM 3043 C C . THR A 1 380 ? -17.381 4.410 -0.854 1.00 93.69 380 THR A C 1
ATOM 3045 O O . THR A 1 380 ? -18.041 4.589 -1.877 1.00 93.69 380 THR A O 1
ATOM 3048 N N . SER A 1 381 ? -16.131 4.859 -0.735 1.00 92.56 381 SER A N 1
ATOM 3049 C CA . SER A 1 381 ? -15.387 5.523 -1.806 1.00 92.56 381 SER A CA 1
ATOM 3050 C C . SER A 1 381 ? -15.179 4.599 -3.011 1.00 92.56 381 SER A C 1
ATOM 3052 O O . SER A 1 381 ? -14.984 3.392 -2.866 1.00 92.56 381 SER A O 1
ATOM 3054 N N . GLU A 1 382 ? -15.118 5.169 -4.218 1.00 90.12 382 GLU A N 1
ATOM 3055 C CA . GLU A 1 382 ? -14.838 4.412 -5.446 1.00 90.12 382 GLU A CA 1
ATOM 3056 C C . GLU A 1 382 ? -13.495 3.662 -5.374 1.00 90.12 382 GLU A C 1
ATOM 3058 O O . GLU A 1 382 ? -13.374 2.532 -5.859 1.00 90.12 382 GLU A O 1
ATOM 3063 N N . PHE A 1 383 ? -12.502 4.237 -4.687 1.00 87.31 383 PHE A N 1
ATOM 3064 C CA . PHE A 1 383 ? -11.199 3.603 -4.465 1.00 87.31 383 PHE A CA 1
ATOM 3065 C C . PHE A 1 383 ? -11.293 2.288 -3.674 1.00 87.31 383 PHE A C 1
ATOM 3067 O O . PHE A 1 383 ? -10.443 1.413 -3.861 1.00 87.31 383 PHE A O 1
ATOM 3074 N N . ASN A 1 384 ? -12.356 2.131 -2.879 1.00 90.81 384 ASN A N 1
ATOM 3075 C CA . ASN A 1 384 ? -12.638 0.998 -2.004 1.00 90.81 384 ASN A CA 1
ATOM 3076 C C . ASN A 1 384 ? -13.744 0.064 -2.528 1.00 90.81 384 ASN A C 1
ATOM 3078 O O . ASN A 1 384 ? -14.121 -0.880 -1.835 1.00 90.81 384 ASN A O 1
ATOM 3082 N N . ARG A 1 385 ? -14.230 0.241 -3.769 1.00 91.56 385 ARG A N 1
ATOM 3083 C CA . ARG A 1 385 ? -15.345 -0.556 -4.329 1.00 91.56 385 ARG A CA 1
ATOM 3084 C C . ARG A 1 385 ? -15.176 -2.070 -4.144 1.00 91.56 385 ARG A C 1
ATOM 3086 O O . ARG A 1 385 ? -16.101 -2.744 -3.706 1.00 91.56 385 ARG A O 1
ATOM 3093 N N . ASN A 1 386 ? -13.985 -2.602 -4.420 1.00 89.12 386 ASN A N 1
ATOM 3094 C CA . ASN A 1 386 ? -13.721 -4.042 -4.302 1.00 89.12 386 ASN A CA 1
ATOM 3095 C C . ASN A 1 386 ? -13.755 -4.528 -2.839 1.00 89.12 386 ASN A C 1
ATOM 3097 O O . ASN A 1 386 ? -14.140 -5.663 -2.574 1.00 89.12 386 ASN A O 1
ATOM 3101 N N . GLN A 1 387 ? -13.324 -3.693 -1.890 1.00 89.75 387 GLN A N 1
ATOM 3102 C CA . GLN A 1 387 ? -13.335 -4.003 -0.456 1.00 89.75 387 GLN A CA 1
ATOM 3103 C C . GLN A 1 387 ? -14.778 -3.994 0.065 1.00 89.75 387 GLN A C 1
ATOM 3105 O O . GLN A 1 387 ? -15.196 -4.920 0.762 1.00 89.75 387 GLN A O 1
ATOM 3110 N N . LEU A 1 388 ? -15.568 -3.004 -0.366 1.00 93.12 388 LEU A N 1
ATOM 3111 C CA . LEU A 1 388 ? -16.994 -2.920 -0.070 1.00 93.12 388 LEU A CA 1
ATOM 3112 C C . LEU A 1 388 ? -17.775 -4.121 -0.629 1.00 93.12 388 LEU A C 1
ATOM 3114 O O . LEU A 1 388 ? -18.650 -4.654 0.049 1.00 93.12 388 LEU A O 1
ATOM 3118 N N . GLU A 1 389 ? -17.454 -4.581 -1.841 1.00 93.88 389 GLU A N 1
ATOM 3119 C CA . GLU A 1 389 ? -18.044 -5.791 -2.433 1.00 93.88 389 GLU A CA 1
ATOM 3120 C C . GLU A 1 389 ? -17.748 -7.049 -1.601 1.00 93.88 389 GLU A C 1
ATOM 3122 O O . GLU A 1 389 ? -18.655 -7.847 -1.360 1.00 93.88 389 GLU A O 1
ATOM 3127 N N . LEU A 1 390 ? -16.514 -7.217 -1.112 1.00 92.38 390 LEU A N 1
ATOM 3128 C CA . LEU A 1 390 ? -16.147 -8.342 -0.241 1.00 92.38 390 LEU A CA 1
ATOM 3129 C C . LEU A 1 390 ? -16.902 -8.300 1.093 1.00 92.38 390 LEU A C 1
ATOM 3131 O O . LEU A 1 390 ? -17.468 -9.316 1.505 1.00 92.38 390 LEU A O 1
ATOM 3135 N N . PHE A 1 391 ? -16.964 -7.128 1.730 1.00 93.88 391 PHE A N 1
ATOM 3136 C CA . PHE A 1 391 ? -17.736 -6.910 2.954 1.00 93.88 391 PHE A CA 1
ATOM 3137 C C . PHE A 1 391 ? -19.223 -7.250 2.754 1.00 93.88 391 PHE A C 1
ATOM 3139 O O . PHE A 1 391 ? -19.803 -8.032 3.511 1.00 93.88 391 PHE A O 1
ATOM 3146 N N . ASN A 1 392 ? -19.835 -6.726 1.688 1.00 95.31 392 ASN A N 1
ATOM 3147 C CA . ASN A 1 392 ? -21.234 -6.998 1.358 1.00 95.31 392 ASN A CA 1
ATOM 3148 C C . ASN A 1 392 ? -21.478 -8.473 1.012 1.00 95.31 392 ASN A C 1
ATOM 3150 O O . ASN A 1 392 ? -22.531 -9.011 1.349 1.00 95.31 392 ASN A O 1
ATOM 3154 N N . GLY A 1 393 ? -20.513 -9.150 0.387 1.00 95.62 393 GLY A N 1
ATOM 3155 C CA . GLY A 1 393 ? -20.604 -10.580 0.105 1.00 95.62 393 GLY A CA 1
ATOM 3156 C C . GLY A 1 393 ? -20.627 -11.433 1.378 1.00 95.62 393 GLY A C 1
ATOM 3157 O O . GLY A 1 393 ? -21.444 -12.348 1.483 1.00 95.62 393 GLY A O 1
ATOM 3158 N N . TRP A 1 394 ? -19.819 -11.097 2.389 1.00 95.69 394 TRP A N 1
ATOM 3159 C CA . TRP A 1 394 ? -19.891 -11.751 3.703 1.00 95.69 394 TRP A CA 1
ATOM 3160 C C . TRP A 1 394 ? -21.238 -11.531 4.393 1.00 95.69 394 TRP A C 1
ATOM 3162 O O . TRP A 1 394 ? -21.810 -12.461 4.965 1.00 95.69 394 TRP A O 1
ATOM 3172 N N . LYS A 1 395 ? -21.802 -10.328 4.276 1.00 94.88 395 LYS A N 1
ATOM 3173 C CA . LYS A 1 395 ? -23.163 -10.074 4.751 1.00 94.88 395 LYS A CA 1
ATOM 3174 C C . LYS A 1 395 ? -24.212 -10.901 4.012 1.00 94.88 395 LYS A C 1
ATOM 3176 O O . LYS A 1 395 ? -25.113 -11.440 4.647 1.00 94.88 395 LYS A O 1
ATOM 3181 N N . ALA A 1 396 ? -24.099 -11.032 2.692 1.00 95.62 396 ALA A N 1
ATOM 3182 C CA . ALA A 1 396 ? -25.058 -11.771 1.870 1.00 95.62 396 ALA A CA 1
ATOM 3183 C C . ALA A 1 396 ? -25.108 -13.276 2.204 1.00 95.62 396 ALA A C 1
ATOM 3185 O O . ALA A 1 396 ? -26.152 -13.921 2.047 1.00 95.62 396 ALA A O 1
ATOM 3186 N N . VAL A 1 397 ? -24.010 -13.845 2.715 1.00 95.81 397 VAL A N 1
ATOM 3187 C CA . VAL A 1 397 ? -23.996 -15.234 3.206 1.00 95.81 397 VAL A CA 1
ATOM 3188 C C . VAL A 1 397 ? -24.540 -15.384 4.632 1.00 95.81 397 VAL A C 1
ATOM 3190 O O . VAL A 1 397 ? -24.674 -16.511 5.100 1.00 95.81 397 VAL A O 1
ATOM 3193 N N . GLY A 1 398 ? -24.938 -14.289 5.288 1.00 94.69 398 GLY A N 1
ATOM 3194 C CA . GLY A 1 398 ? -25.511 -14.292 6.638 1.00 94.69 398 GLY A CA 1
ATOM 3195 C C . GLY A 1 398 ? -24.464 -14.327 7.752 1.00 94.69 398 GLY A C 1
ATOM 3196 O O . GLY A 1 398 ? -24.757 -14.798 8.845 1.00 94.69 398 GLY A O 1
ATOM 3197 N N . ALA A 1 399 ? -23.234 -13.875 7.488 1.00 96.00 399 ALA A N 1
ATOM 3198 C CA . ALA A 1 399 ? -22.181 -13.889 8.494 1.00 96.00 399 ALA A CA 1
ATOM 3199 C C . ALA A 1 399 ? -22.435 -12.893 9.633 1.00 96.00 399 ALA A C 1
ATOM 3201 O O . ALA A 1 399 ? -22.729 -11.719 9.398 1.00 96.00 399 ALA A O 1
ATOM 3202 N N . ARG A 1 400 ? -22.204 -13.346 10.869 1.00 95.44 400 ARG A N 1
ATOM 3203 C CA . ARG A 1 400 ? -22.012 -12.480 12.034 1.00 95.44 400 ARG A CA 1
ATOM 3204 C C . ARG A 1 400 ? -20.592 -11.919 11.994 1.00 95.44 400 ARG A C 1
ATOM 3206 O O . ARG A 1 400 ? -19.627 -12.633 12.270 1.00 95.44 400 ARG A O 1
ATOM 3213 N N . ILE A 1 401 ? -20.467 -10.659 11.583 1.00 95.56 401 ILE A N 1
ATOM 3214 C CA . ILE A 1 401 ? -19.174 -10.028 11.299 1.00 95.56 401 ILE A CA 1
ATOM 3215 C C . ILE A 1 401 ? -18.668 -9.272 12.525 1.00 95.56 401 ILE A C 1
ATOM 3217 O O . ILE A 1 401 ? -19.327 -8.347 13.006 1.00 95.56 401 ILE A O 1
ATOM 3221 N N . TYR A 1 402 ? -17.456 -9.620 12.960 1.00 94.50 402 TYR A N 1
ATOM 3222 C CA . TYR A 1 402 ? -16.575 -8.712 13.693 1.00 94.50 402 TYR A CA 1
ATOM 3223 C C . TYR A 1 402 ? -15.493 -8.231 12.728 1.00 94.50 402 TYR A C 1
ATOM 3225 O O . TYR A 1 402 ? -14.911 -9.036 12.006 1.00 94.50 402 TYR A O 1
ATOM 3233 N N . LEU A 1 403 ? -15.229 -6.933 12.696 1.00 93.25 403 LEU A N 1
ATOM 3234 C CA . LEU A 1 403 ? -14.276 -6.327 11.779 1.00 93.25 403 LEU A CA 1
ATOM 3235 C C . LEU A 1 403 ? -12.907 -6.160 12.443 1.00 93.25 403 LEU A C 1
ATOM 3237 O O . LEU A 1 403 ? -12.818 -5.707 13.587 1.00 93.25 403 LEU A O 1
ATOM 3241 N N . TRP A 1 404 ? -11.856 -6.516 11.711 1.00 90.75 404 TRP A N 1
ATOM 3242 C CA . TRP A 1 404 ? -10.479 -6.097 11.942 1.00 90.75 404 TRP A CA 1
ATOM 3243 C C . TRP A 1 404 ? -10.101 -5.112 10.837 1.00 90.75 404 TRP A C 1
ATOM 3245 O O . TRP A 1 404 ? -9.895 -5.500 9.688 1.00 90.75 404 TRP A O 1
ATOM 3255 N N . ASP A 1 405 ? -10.035 -3.839 11.190 1.00 87.88 405 ASP A N 1
ATOM 3256 C CA . ASP A 1 405 ? -9.738 -2.745 10.273 1.00 87.88 405 ASP A CA 1
ATOM 3257 C C . ASP A 1 405 ? -8.323 -2.206 10.530 1.00 87.88 405 ASP A C 1
ATOM 3259 O O . ASP A 1 405 ? -7.851 -2.173 11.668 1.00 87.88 405 ASP A O 1
ATOM 3263 N N . TYR A 1 406 ? -7.617 -1.810 9.478 1.00 83.06 406 TYR A N 1
ATOM 3264 C CA . TYR A 1 406 ? -6.225 -1.371 9.549 1.00 83.06 406 TYR A CA 1
ATOM 3265 C C . TYR A 1 406 ? -6.116 0.118 9.254 1.00 83.06 406 TYR A C 1
ATOM 3267 O O . TYR A 1 406 ? -5.739 0.507 8.157 1.00 83.06 406 TYR A O 1
ATOM 3275 N N . TRP A 1 407 ? -6.395 0.959 10.242 1.00 86.44 407 TRP A N 1
ATOM 3276 C CA . TRP A 1 407 ? -6.231 2.406 10.117 1.00 86.44 407 TRP A CA 1
ATOM 3277 C C . TRP A 1 407 ? -4.731 2.813 10.066 1.00 86.44 407 TRP A C 1
ATOM 3279 O O . TRP A 1 407 ? -3.846 2.038 9.693 1.00 86.44 407 TRP A O 1
ATOM 3289 N N . ASN A 1 408 ? -4.400 4.064 10.401 1.00 81.62 408 ASN A N 1
ATOM 3290 C CA . ASN A 1 408 ? -3.020 4.561 10.407 1.00 81.62 408 ASN A CA 1
ATOM 3291 C C . ASN A 1 408 ? -2.123 3.829 11.432 1.00 81.62 408 ASN A C 1
ATOM 3293 O O . ASN A 1 408 ? -2.140 4.113 12.631 1.00 81.62 408 ASN A O 1
ATOM 3297 N N . MET A 1 409 ? -1.293 2.902 10.949 1.00 76.75 409 MET A N 1
ATOM 3298 C CA . MET A 1 409 ? -0.313 2.178 11.758 1.00 76.75 409 MET A CA 1
ATOM 3299 C C . MET A 1 409 ? 1.013 2.950 11.862 1.00 76.75 409 MET A C 1
ATOM 3301 O O . MET A 1 409 ? 1.843 2.929 10.958 1.00 76.75 409 MET A O 1
ATOM 3305 N N . GLY A 1 410 ? 1.279 3.533 13.024 1.00 68.12 410 GLY A N 1
ATOM 3306 C CA . GLY A 1 410 ? 2.495 4.279 13.391 1.00 68.12 410 GLY A CA 1
ATOM 3307 C C . GLY A 1 410 ? 3.712 3.420 13.711 1.00 68.12 410 GLY A C 1
ATOM 3308 O O . GLY A 1 410 ? 4.619 3.837 14.422 1.00 68.12 410 GLY A O 1
ATOM 3309 N N . GLY A 1 411 ? 3.753 2.170 13.253 1.00 66.19 411 GLY A N 1
ATOM 3310 C CA . GLY A 1 411 ? 4.935 1.338 13.462 1.00 66.19 411 GLY A CA 1
ATOM 3311 C C . GLY A 1 411 ? 6.145 1.905 12.701 1.00 66.19 411 GLY A C 1
ATOM 3312 O O . GLY A 1 411 ? 5.971 2.419 11.596 1.00 66.19 411 GLY A O 1
ATOM 3313 N N . PRO A 1 412 ? 7.389 1.729 13.192 1.00 56.22 412 PRO A N 1
ATOM 3314 C CA . PRO A 1 412 ? 8.596 2.239 12.527 1.00 56.22 412 PRO A CA 1
ATOM 3315 C C . PRO A 1 412 ? 8.810 1.697 11.099 1.00 56.22 412 PRO A C 1
ATOM 3317 O O . PRO A 1 412 ? 9.597 2.263 10.347 1.00 56.22 412 PRO A O 1
ATOM 3320 N N . HIS A 1 413 ? 8.111 0.623 10.713 1.00 60.34 413 HIS A N 1
ATOM 3321 C CA . HIS A 1 413 ? 8.117 0.060 9.357 1.00 60.34 413 HIS A CA 1
ATOM 3322 C C . HIS A 1 413 ? 6.964 0.547 8.460 1.00 60.34 413 HIS A C 1
ATOM 3324 O O . HIS A 1 413 ? 7.008 0.321 7.253 1.00 60.34 413 HIS A O 1
ATOM 3330 N N . TYR A 1 414 ? 5.940 1.185 9.032 1.00 66.12 414 TYR A N 1
ATOM 3331 C CA . TYR A 1 414 ? 4.699 1.569 8.349 1.00 66.12 414 TYR A CA 1
ATOM 3332 C C . TYR A 1 414 ? 4.580 3.093 8.199 1.00 66.12 414 TYR A C 1
ATOM 3334 O O . TYR A 1 414 ? 4.177 3.580 7.144 1.00 66.12 414 TYR A O 1
ATOM 3342 N N . PHE A 1 415 ? 5.066 3.847 9.189 1.00 71.81 415 PHE A N 1
ATOM 3343 C CA . PHE A 1 415 ? 5.103 5.311 9.198 1.00 71.81 415 PHE A CA 1
ATOM 3344 C C . PHE A 1 415 ? 6.531 5.838 8.976 1.00 71.81 415 PHE A C 1
ATOM 3346 O O . PHE A 1 415 ? 7.077 6.595 9.771 1.00 71.81 415 PHE A O 1
ATOM 3353 N N . SER A 1 416 ? 7.202 5.358 7.925 1.00 66.75 416 SER A N 1
ATOM 3354 C CA . SER A 1 416 ? 8.546 5.808 7.535 1.00 66.75 416 SER A CA 1
ATOM 3355 C C . SER A 1 416 ? 8.638 5.982 6.006 1.00 66.75 416 SER A C 1
ATOM 3357 O O . SER A 1 416 ? 8.384 5.011 5.284 1.00 66.75 416 SER A O 1
ATOM 3359 N N . PRO A 1 417 ? 8.945 7.191 5.487 1.00 68.19 417 PRO A N 1
ATOM 3360 C CA . PRO A 1 417 ? 9.020 8.459 6.231 1.00 68.19 417 PRO A CA 1
ATOM 3361 C C . PRO A 1 417 ? 7.670 8.813 6.901 1.00 68.19 417 PRO A C 1
ATOM 3363 O O . PRO A 1 417 ? 6.650 8.233 6.503 1.00 68.19 417 PRO A O 1
ATOM 3366 N N . PRO A 1 418 ? 7.653 9.697 7.924 1.00 78.38 418 PRO A N 1
ATOM 3367 C CA . PRO A 1 418 ? 6.403 10.221 8.486 1.00 78.38 418 PRO A CA 1
ATOM 3368 C C . PRO A 1 418 ? 5.554 10.920 7.411 1.00 78.38 418 PRO A C 1
ATOM 3370 O O . PRO A 1 418 ? 5.997 11.099 6.282 1.00 78.38 418 PRO A O 1
ATOM 3373 N N . ARG A 1 419 ? 4.295 11.242 7.722 1.00 81.25 419 ARG A N 1
ATOM 3374 C CA . ARG A 1 419 ? 3.360 11.902 6.793 1.00 81.25 419 ARG A CA 1
ATOM 3375 C C . ARG A 1 419 ? 2.419 12.826 7.559 1.00 81.25 419 ARG A C 1
ATOM 3377 O O . ARG A 1 419 ? 2.041 12.512 8.684 1.00 81.25 419 ARG A O 1
ATOM 3384 N N . ILE A 1 420 ? 2.014 13.937 6.944 1.00 87.00 420 ILE A N 1
ATOM 3385 C CA . ILE A 1 420 ? 0.977 14.820 7.498 1.00 87.00 420 ILE A CA 1
ATOM 3386 C C . ILE A 1 420 ? -0.372 14.437 6.886 1.00 87.00 420 ILE A C 1
ATOM 3388 O O . ILE A 1 420 ? -0.607 14.665 5.700 1.00 87.00 420 ILE A O 1
ATOM 3392 N N . GLU A 1 421 ? -1.238 13.821 7.686 1.00 84.75 421 GLU A N 1
ATOM 3393 C CA . GLU A 1 421 ? -2.456 13.155 7.219 1.00 84.75 421 GLU A CA 1
ATOM 3394 C C . GLU A 1 421 ? -3.527 13.061 8.312 1.00 84.75 421 GLU A C 1
ATOM 3396 O O . GLU A 1 421 ? -3.239 13.272 9.488 1.00 84.75 421 GLU A O 1
ATOM 3401 N N . THR A 1 422 ? -4.763 12.734 7.926 1.00 89.50 422 THR A N 1
ATOM 3402 C CA . THR A 1 422 ? -5.861 12.429 8.856 1.00 89.50 422 THR A CA 1
ATOM 3403 C C . THR A 1 422 ? -6.785 11.371 8.259 1.00 89.50 422 THR A C 1
ATOM 3405 O O . THR A 1 422 ? -7.091 11.419 7.068 1.00 89.50 422 THR A O 1
ATOM 3408 N N . GLY A 1 423 ? -7.208 10.401 9.074 1.00 89.75 423 GLY A N 1
ATOM 3409 C CA . GLY A 1 423 ? -8.192 9.380 8.695 1.00 89.75 423 GLY A CA 1
ATOM 3410 C C . GLY A 1 423 ? -9.609 9.683 9.187 1.00 89.75 423 GLY A C 1
ATOM 3411 O O . GLY A 1 423 ? -10.487 8.837 9.048 1.00 89.75 423 GLY A O 1
ATOM 3412 N N . ILE A 1 424 ? -9.843 10.860 9.784 1.00 95.44 424 ILE A N 1
ATOM 3413 C CA . ILE A 1 424 ? -11.055 11.124 10.572 1.00 95.44 424 ILE A CA 1
ATOM 3414 C C . ILE A 1 424 ? -12.353 10.929 9.775 1.00 95.44 424 ILE A C 1
ATOM 3416 O O . ILE A 1 424 ? -13.308 10.354 10.292 1.00 95.44 424 ILE A O 1
ATOM 3420 N N . ASP A 1 425 ? -12.388 11.345 8.507 1.00 95.62 425 ASP A N 1
ATOM 3421 C CA . ASP A 1 425 ? -13.593 11.235 7.678 1.00 95.62 425 ASP A CA 1
ATOM 3422 C C . ASP A 1 425 ? -13.899 9.779 7.295 1.00 95.62 425 ASP A C 1
ATOM 3424 O O . ASP A 1 425 ? -15.065 9.385 7.284 1.00 95.62 425 ASP A O 1
ATOM 3428 N N . ALA A 1 426 ? -12.870 8.959 7.045 1.00 94.00 426 ALA A N 1
ATOM 3429 C CA . ALA A 1 426 ? -13.045 7.520 6.853 1.00 94.00 426 ALA A CA 1
ATOM 3430 C C . ALA A 1 426 ? -13.579 6.864 8.126 1.00 94.00 426 ALA A C 1
ATOM 3432 O O . ALA A 1 426 ? -14.621 6.221 8.086 1.00 94.00 426 ALA A O 1
ATOM 3433 N N . ILE A 1 427 ? -12.942 7.133 9.271 1.00 95.06 427 ILE A N 1
ATOM 3434 C CA . ILE A 1 427 ? -13.352 6.620 10.586 1.00 95.06 427 ILE A CA 1
ATOM 3435 C C . ILE A 1 427 ? -14.834 6.911 10.856 1.00 95.06 427 ILE A C 1
ATOM 3437 O O . ILE A 1 427 ? -15.588 6.016 11.244 1.00 95.06 427 ILE A O 1
ATOM 3441 N N . ILE A 1 428 ? -15.263 8.159 10.648 1.00 97.19 428 ILE A N 1
ATOM 3442 C CA . ILE A 1 428 ? -16.643 8.589 10.891 1.00 97.19 428 ILE A CA 1
ATOM 3443 C C . ILE A 1 428 ? -17.626 7.822 10.000 1.00 97.19 428 ILE A C 1
ATOM 3445 O O . ILE A 1 428 ? -18.622 7.288 10.496 1.00 97.19 428 ILE A O 1
ATOM 3449 N N . GLU A 1 429 ? -17.387 7.791 8.690 1.00 96.75 429 GLU A N 1
ATOM 3450 C CA . GLU A 1 429 ? -18.328 7.200 7.736 1.00 96.75 429 GLU A CA 1
ATOM 3451 C C . GLU A 1 429 ? -18.326 5.668 7.783 1.00 96.75 429 GLU A C 1
ATOM 3453 O O . GLU A 1 429 ? -19.383 5.047 7.636 1.00 96.75 429 GLU A O 1
ATOM 3458 N N . ASP A 1 430 ? -17.186 5.052 8.084 1.00 95.31 430 ASP A N 1
ATOM 3459 C CA . ASP A 1 430 ? -17.061 3.604 8.206 1.00 95.31 430 ASP A CA 1
ATOM 3460 C C . ASP A 1 430 ? -17.752 3.093 9.469 1.00 95.31 430 ASP A C 1
ATOM 3462 O O . ASP A 1 430 ? -18.547 2.157 9.387 1.00 95.31 430 ASP A O 1
ATOM 3466 N N . ILE A 1 431 ? -17.597 3.762 10.619 1.00 96.94 431 ILE A N 1
ATOM 3467 C CA . ILE A 1 431 ? -18.357 3.415 11.833 1.00 96.94 431 ILE A CA 1
ATOM 3468 C C . ILE A 1 431 ? -19.870 3.504 11.575 1.00 96.94 431 ILE A C 1
ATOM 3470 O O . ILE A 1 431 ? -20.618 2.603 11.973 1.00 96.94 431 ILE A O 1
ATOM 3474 N N . LYS A 1 432 ? -20.335 4.542 10.864 1.00 96.75 432 LYS A N 1
ATOM 3475 C CA . LYS A 1 432 ? -21.748 4.667 10.459 1.00 96.75 432 LYS A CA 1
ATOM 3476 C C . LYS A 1 432 ? -22.188 3.518 9.560 1.00 96.75 432 LYS A C 1
ATOM 3478 O O . LYS A 1 432 ? -23.254 2.937 9.784 1.00 96.75 432 LYS A O 1
ATOM 3483 N N . LEU A 1 433 ? -21.378 3.174 8.560 1.00 95.81 433 LEU A N 1
ATOM 3484 C CA . LEU A 1 433 ? -21.642 2.059 7.659 1.00 95.81 433 LEU A CA 1
ATOM 3485 C C . LEU A 1 433 ? -21.720 0.733 8.421 1.00 95.81 433 LEU A C 1
ATOM 3487 O O . LEU A 1 433 ? -22.643 -0.046 8.174 1.00 95.81 433 LEU A O 1
ATOM 3491 N N . PHE A 1 434 ? -20.790 0.477 9.340 1.00 95.50 434 PHE A N 1
ATOM 3492 C CA . PHE A 1 434 ? -20.712 -0.754 10.125 1.00 95.50 434 PHE A CA 1
ATOM 3493 C C . PHE A 1 434 ? -21.910 -0.902 11.060 1.00 95.50 434 PHE A C 1
ATOM 3495 O O . PHE A 1 434 ? -22.566 -1.947 11.035 1.00 95.50 434 PHE A O 1
ATOM 3502 N N . ALA A 1 435 ? -22.271 0.158 11.788 1.00 94.88 435 ALA A N 1
ATOM 3503 C CA . ALA A 1 435 ? -23.456 0.171 12.642 1.00 94.88 435 ALA A CA 1
ATOM 3504 C C . ALA A 1 435 ? -24.738 -0.070 11.827 1.00 94.88 435 ALA A C 1
ATOM 3506 O O . ALA A 1 435 ? -25.507 -0.983 12.129 1.00 94.88 435 ALA A O 1
ATOM 3507 N N . LYS A 1 436 ? -24.931 0.668 10.720 1.00 95.50 436 LYS A N 1
ATOM 3508 C CA . LYS A 1 436 ? -26.061 0.463 9.792 1.00 95.50 436 LYS A CA 1
ATOM 3509 C C . LYS A 1 436 ? -26.080 -0.952 9.210 1.00 95.50 436 LYS A C 1
ATOM 3511 O O . LYS A 1 436 ? -27.134 -1.478 8.857 1.00 95.50 436 LYS A O 1
ATOM 3516 N N . SER A 1 437 ? -24.908 -1.562 9.080 1.00 94.25 437 SER A N 1
ATOM 3517 C CA . SER A 1 437 ? -24.742 -2.875 8.482 1.00 94.25 437 SER A CA 1
ATOM 3518 C C . SER A 1 437 ? -24.931 -4.044 9.442 1.00 94.25 437 SER A C 1
ATOM 3520 O O . SER A 1 437 ? -24.915 -5.173 8.950 1.00 94.25 437 SER A O 1
ATOM 3522 N N . GLY A 1 438 ? -25.132 -3.804 10.739 1.00 93.69 438 GLY A N 1
ATOM 3523 C CA . GLY A 1 438 ? -25.254 -4.865 11.739 1.00 93.69 438 GLY A CA 1
ATOM 3524 C C . GLY A 1 438 ? -23.920 -5.528 12.093 1.00 93.69 438 GLY A C 1
ATOM 3525 O O . GLY A 1 438 ? -23.908 -6.682 12.508 1.00 93.69 438 GLY A O 1
ATOM 3526 N N . VAL A 1 439 ? -22.795 -4.830 11.905 1.00 94.69 439 VAL A N 1
ATOM 3527 C CA . VAL A 1 439 ? -21.493 -5.290 12.407 1.00 94.69 439 VAL A CA 1
ATOM 3528 C C . VAL A 1 439 ? -21.525 -5.244 13.932 1.00 94.69 439 VAL A C 1
ATOM 3530 O O . VAL A 1 439 ? -21.778 -4.203 14.532 1.00 94.69 439 VAL A O 1
ATOM 3533 N N . GLU A 1 440 ? -21.262 -6.380 14.568 1.00 91.75 440 GLU A N 1
ATOM 3534 C CA . GLU A 1 440 ? -21.401 -6.526 16.021 1.00 91.75 440 GLU A CA 1
ATOM 3535 C C . GLU A 1 440 ? -20.104 -6.177 16.783 1.00 91.75 440 GLU A C 1
ATOM 3537 O O . GLU A 1 440 ? -20.105 -6.006 18.008 1.00 91.75 440 GLU A O 1
ATOM 3542 N N . GLY A 1 441 ? -18.981 -6.044 16.075 1.00 92.75 441 GLY A N 1
ATOM 3543 C CA . GLY A 1 441 ? -17.702 -5.690 16.677 1.00 92.75 441 GLY A CA 1
ATOM 3544 C C . GLY A 1 441 ? -16.742 -5.027 15.709 1.00 92.75 441 GLY A C 1
ATOM 3545 O O . GLY A 1 441 ? -16.653 -5.429 14.554 1.00 92.75 441 GLY A O 1
ATOM 3546 N N . VAL A 1 442 ? -16.018 -4.024 16.194 1.00 94.31 442 VAL A N 1
ATOM 3547 C CA . VAL A 1 442 ? -14.979 -3.312 15.452 1.00 94.31 442 VAL A CA 1
ATOM 3548 C C . VAL A 1 442 ? -13.711 -3.306 16.292 1.00 94.31 442 VAL A C 1
ATOM 3550 O O . VAL A 1 442 ? -13.697 -2.847 17.438 1.00 94.31 442 VAL A O 1
ATOM 3553 N N . MET A 1 443 ? -12.640 -3.834 15.709 1.00 92.44 443 MET A N 1
ATOM 3554 C CA . MET A 1 443 ? -11.280 -3.658 16.182 1.00 92.44 443 MET A CA 1
ATOM 3555 C C . MET A 1 443 ? -10.469 -2.964 15.103 1.00 92.44 443 MET A C 1
ATOM 3557 O O . MET A 1 443 ? -10.488 -3.401 13.957 1.00 92.44 443 MET A O 1
ATOM 3561 N N . THR A 1 444 ? -9.774 -1.893 15.475 1.00 91.06 444 THR A N 1
ATOM 3562 C CA . THR A 1 444 ? -8.976 -1.105 14.537 1.00 91.06 444 THR A CA 1
ATOM 3563 C C . THR A 1 444 ? -7.518 -1.065 14.970 1.00 91.06 444 THR A C 1
ATOM 3565 O O . THR A 1 444 ? -7.217 -0.837 16.143 1.00 91.06 444 THR A O 1
ATOM 3568 N N . GLU A 1 445 ? -6.592 -1.295 14.042 1.00 87.94 445 GLU A N 1
ATOM 3569 C CA . GLU A 1 445 ? -5.169 -1.031 14.254 1.00 87.94 445 GLU A CA 1
ATOM 3570 C C . GLU A 1 445 ? -4.853 0.431 13.951 1.00 87.94 445 GLU A C 1
ATOM 3572 O O . GLU A 1 445 ? -4.835 0.854 12.801 1.00 87.94 445 GLU A O 1
ATOM 3577 N N . TYR A 1 446 ? -4.570 1.196 15.003 1.00 88.19 446 TYR A N 1
ATOM 3578 C CA . TYR A 1 446 ? -4.228 2.613 14.938 1.00 88.19 446 TYR A CA 1
ATOM 3579 C C . TYR A 1 446 ? -3.007 2.901 15.808 1.00 88.19 446 TYR A C 1
ATOM 3581 O O . TYR A 1 446 ? -3.063 3.715 16.719 1.00 88.19 446 TYR A O 1
ATOM 3589 N N . GLY A 1 447 ? -1.920 2.145 15.635 1.00 86.75 447 GLY A N 1
ATOM 3590 C CA . GLY A 1 447 ? -0.750 2.256 16.513 1.00 86.75 447 GLY A CA 1
ATOM 3591 C C . GLY A 1 447 ? -0.093 3.639 16.439 1.00 86.75 447 GLY A C 1
ATOM 3592 O O . GLY A 1 447 ? 0.083 4.164 15.347 1.00 86.75 447 GLY A O 1
ATOM 3593 N N . ILE A 1 448 ? 0.319 4.217 17.569 1.00 87.00 448 ILE A N 1
ATOM 3594 C CA . ILE A 1 448 ? 1.095 5.469 17.579 1.00 87.00 448 ILE A CA 1
ATOM 3595 C C . ILE A 1 448 ? 2.593 5.218 17.335 1.00 87.00 448 ILE A C 1
ATOM 3597 O O . ILE A 1 448 ? 3.163 4.276 17.900 1.00 87.00 448 ILE A O 1
ATOM 3601 N N . ASP A 1 449 ? 3.255 6.073 16.546 1.00 85.44 449 ASP A N 1
ATOM 3602 C CA . ASP A 1 449 ? 4.726 6.113 16.517 1.00 85.44 449 ASP A CA 1
ATOM 3603 C C . ASP A 1 449 ? 5.238 6.892 17.747 1.00 85.44 449 ASP A C 1
ATOM 3605 O O . ASP A 1 449 ? 4.880 8.056 17.939 1.00 85.44 449 ASP A O 1
ATOM 3609 N N . PRO A 1 450 ? 6.080 6.293 18.607 1.00 80.62 450 PRO A N 1
ATOM 3610 C CA . PRO A 1 450 ? 6.531 6.949 19.831 1.00 80.62 450 PRO A CA 1
ATOM 3611 C C . PRO A 1 450 ? 7.548 8.075 19.606 1.00 80.62 450 PRO A C 1
ATOM 3613 O O . PRO A 1 450 ? 7.785 8.863 20.519 1.00 80.62 450 PRO A O 1
ATOM 3616 N N . LEU A 1 451 ? 8.195 8.121 18.441 1.00 82.69 451 LEU A N 1
ATOM 3617 C CA . LEU A 1 451 ? 9.193 9.128 18.092 1.00 82.69 451 LEU A CA 1
ATOM 3618 C C . LEU A 1 451 ? 8.563 10.267 17.286 1.00 82.69 451 LEU A C 1
ATOM 3620 O O . LEU A 1 451 ? 8.829 11.432 17.561 1.00 82.69 451 LEU A O 1
ATOM 3624 N N . LYS A 1 452 ? 7.716 9.925 16.316 1.00 86.19 452 LYS A N 1
ATOM 3625 C CA . LYS A 1 452 ? 7.096 10.849 15.359 1.00 86.19 452 LYS A CA 1
ATOM 3626 C C . LYS A 1 452 ? 5.579 10.617 15.317 1.00 86.19 452 LYS A C 1
ATOM 3628 O O . LYS A 1 452 ? 5.083 10.018 14.365 1.00 86.19 452 LYS A O 1
ATOM 3633 N N . PRO A 1 453 ? 4.855 11.007 16.382 1.00 88.56 453 PRO A N 1
ATOM 3634 C CA . PRO A 1 453 ? 3.441 10.683 16.543 1.00 88.56 453 PRO A CA 1
ATOM 3635 C C . PRO A 1 453 ? 2.605 11.293 15.418 1.00 88.56 453 PRO A C 1
ATOM 3637 O O . PRO A 1 453 ? 2.840 12.430 15.000 1.00 88.56 453 PRO A O 1
ATOM 3640 N N . GLN A 1 454 ? 1.624 10.542 14.923 1.00 89.62 454 GLN A N 1
ATOM 3641 C CA . GLN A 1 454 ? 0.718 11.028 13.885 1.00 89.62 454 GLN A CA 1
ATOM 3642 C C . GLN A 1 454 ? -0.114 12.202 14.407 1.00 89.62 454 GLN A C 1
ATOM 3644 O O . GLN A 1 454 ? -0.496 12.225 15.580 1.00 89.62 454 GLN A O 1
ATOM 3649 N N . MET A 1 455 ? -0.393 13.172 13.533 1.00 92.38 455 MET A N 1
ATOM 3650 C CA . MET A 1 455 ? -1.203 14.328 13.912 1.00 92.38 455 MET A CA 1
ATOM 3651 C C . MET A 1 455 ? -2.630 13.911 14.259 1.00 92.38 455 MET A C 1
ATOM 3653 O O . MET A 1 455 ? -3.166 12.978 13.663 1.00 92.38 455 MET A O 1
ATOM 3657 N N . PHE A 1 456 ? -3.243 14.610 15.214 1.00 95.44 456 PHE A N 1
ATOM 3658 C CA . PHE A 1 456 ? -4.630 14.389 15.645 1.00 95.44 456 PHE A CA 1
ATOM 3659 C C . PHE A 1 456 ? -4.939 12.964 16.139 1.00 95.44 456 PHE A C 1
ATOM 3661 O O . PHE A 1 456 ? -6.100 12.580 16.274 1.00 95.44 456 PHE A O 1
ATOM 3668 N N . PHE A 1 457 ? -3.920 12.189 16.516 1.00 93.56 457 PHE A N 1
ATOM 3669 C CA . PHE A 1 457 ? -4.078 10.811 16.981 1.00 93.56 457 PHE A CA 1
ATOM 3670 C C . PHE A 1 457 ? -5.104 10.650 18.116 1.00 93.56 457 PHE A C 1
ATOM 3672 O O . PHE A 1 457 ? -5.927 9.729 18.122 1.00 93.56 457 PHE A O 1
ATOM 3679 N N . ALA A 1 458 ? -5.046 11.550 19.102 1.00 94.88 458 ALA A N 1
ATOM 3680 C CA . ALA A 1 458 ? -5.953 11.541 20.245 1.00 94.88 458 ALA A CA 1
ATOM 3681 C C . ALA A 1 458 ? -7.391 11.925 19.847 1.00 94.88 458 ALA A C 1
ATOM 3683 O O . ALA A 1 458 ? -8.335 11.343 20.383 1.00 94.88 458 ALA A O 1
ATOM 3684 N N . LEU A 1 459 ? -7.554 12.838 18.880 1.00 97.56 459 LEU A N 1
ATOM 3685 C CA . LEU A 1 459 ? -8.857 13.225 18.334 1.00 97.56 459 LEU A CA 1
ATOM 3686 C C . LEU A 1 459 ? -9.532 12.030 17.658 1.00 97.56 459 LEU A C 1
ATOM 3688 O O . LEU A 1 459 ? -10.673 11.713 17.990 1.00 97.56 459 LEU A O 1
ATOM 3692 N N . ASP A 1 460 ? -8.817 11.356 16.758 1.00 95.94 460 ASP A N 1
ATOM 3693 C CA . ASP A 1 460 ? -9.344 10.217 16.003 1.00 95.94 460 ASP A CA 1
ATOM 3694 C C . ASP A 1 460 ? -9.805 9.097 16.944 1.00 95.94 460 ASP A C 1
ATOM 3696 O O . ASP A 1 460 ? -10.907 8.567 16.807 1.00 95.94 460 ASP A O 1
ATOM 3700 N N . ASN A 1 461 ? -9.003 8.800 17.974 1.00 95.12 461 ASN A N 1
ATOM 3701 C CA . ASN A 1 461 ? -9.366 7.847 19.023 1.00 95.12 461 ASN A CA 1
ATOM 3702 C C . ASN A 1 461 ? -10.639 8.262 19.775 1.00 95.12 461 ASN A C 1
ATOM 3704 O O . ASN A 1 461 ? -11.517 7.427 19.998 1.00 95.12 461 ASN A O 1
ATOM 3708 N N . TYR A 1 462 ? -10.730 9.523 20.200 1.00 97.38 462 TYR A N 1
ATOM 3709 C CA . TYR A 1 462 ? -11.882 10.029 20.944 1.00 97.38 462 TYR A CA 1
ATOM 3710 C C . TYR A 1 462 ? -13.163 9.958 20.101 1.00 97.38 462 TYR A C 1
ATOM 3712 O O . TYR A 1 462 ? -14.153 9.373 20.540 1.00 97.38 462 TYR A O 1
ATOM 3720 N N . VAL A 1 463 ? -13.136 10.480 18.870 1.00 98.19 463 VAL A N 1
ATOM 3721 C CA . VAL A 1 463 ? -14.298 10.472 17.967 1.00 98.19 463 VAL A CA 1
ATOM 3722 C C . VAL A 1 463 ? -14.724 9.041 17.636 1.00 98.19 463 VAL A C 1
ATOM 3724 O O . VAL A 1 463 ? -15.915 8.734 17.706 1.00 98.19 463 VAL A O 1
ATOM 3727 N N . ALA A 1 464 ? -13.772 8.146 17.355 1.00 97.25 464 ALA A N 1
ATOM 3728 C CA . ALA A 1 464 ? -14.061 6.740 17.092 1.00 97.25 464 ALA A CA 1
ATOM 3729 C C . ALA A 1 464 ? -14.793 6.068 18.262 1.00 97.25 464 ALA A C 1
ATOM 3731 O O . ALA A 1 464 ? -15.834 5.442 18.067 1.00 97.25 464 ALA A O 1
ATOM 3732 N N . LEU A 1 465 ? -14.276 6.204 19.488 1.00 96.81 465 LEU A N 1
ATOM 3733 C CA . LEU A 1 465 ? -14.887 5.593 20.674 1.00 96.81 465 LEU A CA 1
ATOM 3734 C C . LEU A 1 465 ? -16.299 6.134 20.933 1.00 96.81 465 LEU A C 1
ATOM 3736 O O . LEU A 1 465 ? -17.213 5.359 21.226 1.00 96.81 465 LEU A O 1
ATOM 3740 N N . GLN A 1 466 ? -16.488 7.441 20.758 1.00 97.94 466 GLN A N 1
ATOM 3741 C CA . GLN A 1 466 ? -17.775 8.109 20.932 1.00 97.94 466 GLN A CA 1
ATOM 3742 C C . GLN A 1 466 ? -18.819 7.646 19.908 1.00 97.94 466 GLN A C 1
ATOM 3744 O O . GLN A 1 466 ? -19.945 7.317 20.289 1.00 97.94 466 GLN A O 1
ATOM 3749 N N . LEU A 1 467 ? -18.448 7.543 18.628 1.00 98.00 467 LEU A N 1
ATOM 3750 C CA . LEU A 1 467 ? -19.357 7.093 17.568 1.00 98.00 467 LEU A CA 1
ATOM 3751 C C . LEU A 1 467 ? -19.637 5.589 17.612 1.00 98.00 467 LEU A C 1
ATOM 3753 O O . LEU A 1 467 ? -20.759 5.168 17.341 1.00 98.00 467 LEU A O 1
ATOM 3757 N N . MET A 1 468 ? -18.658 4.760 17.987 1.00 96.81 468 MET A N 1
ATOM 3758 C CA . MET A 1 468 ? -18.901 3.326 18.173 1.00 96.81 468 MET A CA 1
ATOM 3759 C C . MET A 1 468 ? -19.882 3.058 19.325 1.00 96.81 468 MET A C 1
ATOM 3761 O O . MET A 1 468 ? -20.648 2.091 19.284 1.00 96.81 468 MET A O 1
ATOM 3765 N N . TYR A 1 469 ? -19.870 3.903 20.360 1.00 96.25 469 TYR A N 1
ATOM 3766 C CA . TYR A 1 469 ? -20.868 3.854 21.423 1.00 96.25 469 TYR A CA 1
ATOM 3767 C C . TYR A 1 469 ? -22.227 4.397 20.957 1.00 96.25 469 TYR A C 1
ATOM 3769 O O . TYR A 1 469 ? -23.241 3.728 21.144 1.00 96.25 469 TYR A O 1
ATOM 3777 N N . ASP A 1 470 ? -22.266 5.568 20.326 1.00 96.50 470 ASP A N 1
ATOM 3778 C CA . ASP A 1 470 ? -23.497 6.176 19.823 1.00 96.50 470 ASP A CA 1
ATOM 3779 C C . ASP A 1 470 ? -23.278 6.836 18.461 1.00 96.50 470 ASP A C 1
ATOM 3781 O O . ASP A 1 470 ? -22.771 7.954 18.353 1.00 96.50 470 ASP A O 1
ATOM 3785 N N . VAL A 1 471 ? -23.711 6.132 17.417 1.00 97.12 471 VAL A N 1
ATOM 3786 C CA . VAL A 1 471 ? -23.525 6.537 16.022 1.00 97.12 471 VAL A CA 1
ATOM 3787 C C . VAL A 1 471 ? -24.427 7.707 15.611 1.00 97.12 471 VAL A C 1
ATOM 3789 O O . VAL A 1 471 ? -24.234 8.290 14.546 1.00 97.12 471 VAL A O 1
ATOM 3792 N N . SER A 1 472 ? -25.413 8.064 16.445 1.00 96.25 472 SER A N 1
ATOM 3793 C CA . SER A 1 472 ? -26.307 9.202 16.200 1.00 96.25 472 SER A CA 1
ATOM 3794 C C . SER A 1 472 ? -25.696 10.550 16.596 1.00 96.25 472 SER A C 1
ATOM 3796 O O . SER A 1 472 ? -26.232 11.598 16.228 1.00 96.25 472 SER A O 1
ATOM 3798 N N . GLN A 1 473 ? -24.572 10.546 17.323 1.00 97.06 473 GLN A N 1
ATOM 3799 C CA . GLN A 1 473 ? -23.882 11.773 17.714 1.00 97.06 473 GLN A CA 1
ATOM 3800 C C . GLN A 1 473 ? -23.389 12.554 16.489 1.00 97.06 473 GLN A C 1
ATOM 3802 O O . GLN A 1 473 ? -22.940 11.976 15.501 1.00 97.06 473 GLN A O 1
ATOM 3807 N N . ASN A 1 474 ? -23.419 13.888 16.575 1.00 98.00 474 ASN A N 1
ATOM 3808 C CA . ASN A 1 474 ? -22.869 14.758 15.538 1.00 98.00 474 ASN A CA 1
ATOM 3809 C C . ASN A 1 474 ? -21.324 14.732 15.585 1.00 98.00 474 ASN A C 1
ATOM 3811 O O . ASN A 1 474 ? -20.752 15.250 16.550 1.00 98.00 474 ASN A O 1
ATOM 3815 N N . PRO A 1 475 ? -20.637 14.206 14.552 1.00 98.06 475 PRO A N 1
ATOM 3816 C CA . PRO A 1 475 ? -19.179 14.112 14.549 1.00 98.06 475 PRO A CA 1
ATOM 3817 C C . PRO A 1 475 ? -18.478 15.472 14.635 1.00 98.06 475 PRO A C 1
ATOM 3819 O O . PRO A 1 475 ? -17.484 15.602 15.342 1.00 98.06 475 PRO A O 1
ATOM 3822 N N . GLU A 1 476 ? -19.017 16.512 13.995 1.00 98.06 476 GLU A N 1
ATOM 3823 C CA . GLU A 1 476 ? -18.420 17.854 14.025 1.00 98.06 476 GLU A CA 1
ATOM 3824 C C . GLU A 1 476 ? -18.487 18.469 15.429 1.00 98.06 476 GLU A C 1
ATOM 3826 O O . GLU A 1 476 ? -17.535 19.105 15.874 1.00 98.06 476 GLU A O 1
ATOM 3831 N N . MET A 1 477 ? -19.556 18.199 16.189 1.00 97.94 477 MET A N 1
ATOM 3832 C CA . MET A 1 477 ? -19.627 18.619 17.594 1.00 97.94 477 MET A CA 1
ATOM 3833 C C . MET A 1 477 ? -18.612 17.884 18.473 1.00 97.94 477 MET A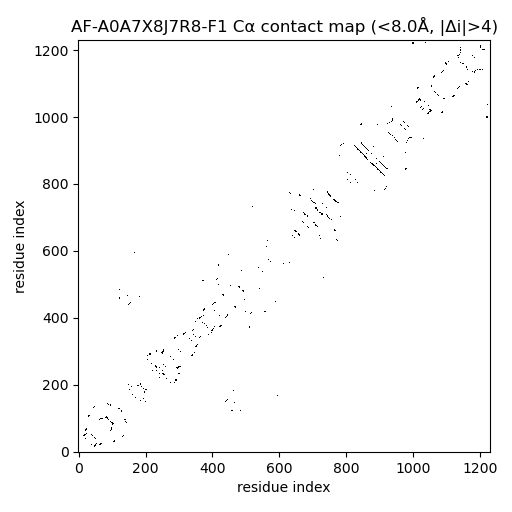 C 1
ATOM 3835 O O . MET A 1 477 ? -18.076 18.479 19.410 1.00 97.94 477 MET A O 1
ATOM 3839 N N . LEU A 1 478 ? -18.350 16.601 18.197 1.00 98.50 478 LEU A N 1
ATOM 3840 C CA . LEU A 1 478 ? -17.319 15.837 18.902 1.00 98.50 478 LEU A CA 1
ATOM 3841 C C . LEU A 1 478 ? -15.928 16.407 18.610 1.00 98.50 478 LEU A C 1
ATOM 3843 O O . LEU A 1 478 ? -15.156 16.608 19.549 1.00 98.50 478 LEU A O 1
ATOM 3847 N N . ILE A 1 479 ? -15.649 16.730 17.344 1.00 98.69 479 ILE A N 1
ATOM 3848 C CA . ILE A 1 479 ? -14.408 17.388 16.922 1.00 98.69 479 ILE A CA 1
ATOM 3849 C C . ILE A 1 479 ? -14.265 18.740 17.625 1.00 98.69 479 ILE A C 1
ATOM 3851 O O . ILE A 1 479 ? -13.264 18.968 18.297 1.00 98.69 479 ILE A O 1
ATOM 3855 N N . ASP A 1 480 ? -15.270 19.614 17.569 1.00 98.19 480 ASP A N 1
ATOM 3856 C CA . ASP A 1 480 ? -15.200 20.946 18.184 1.00 98.19 480 ASP A CA 1
ATOM 3857 C C . ASP A 1 480 ? -15.018 20.892 19.704 1.00 98.19 480 ASP A C 1
ATOM 3859 O O . ASP A 1 480 ? -14.267 21.684 20.283 1.00 98.19 480 ASP A O 1
ATOM 3863 N N . ARG A 1 481 ? -15.698 19.952 20.368 1.00 97.50 481 ARG A N 1
ATOM 3864 C CA . ARG A 1 481 ? -15.536 19.702 21.803 1.00 97.50 481 ARG A CA 1
ATOM 3865 C C . ARG A 1 481 ? -14.110 19.267 22.121 1.00 97.50 481 ARG A C 1
ATOM 3867 O O . ARG A 1 481 ? -13.517 19.803 23.059 1.00 97.50 481 ARG A O 1
ATOM 3874 N N . PHE A 1 482 ? -13.565 18.331 21.344 1.00 98.56 482 PHE A N 1
ATOM 3875 C CA . PHE A 1 482 ? -12.190 17.879 21.507 1.00 98.56 482 PHE A CA 1
ATOM 3876 C C . PHE A 1 482 ? -11.212 19.034 21.292 1.00 98.56 482 PHE A C 1
ATOM 3878 O O . PHE A 1 482 ? -10.381 19.283 22.158 1.00 98.56 482 PHE A O 1
ATOM 3885 N N . MET A 1 483 ? -11.351 19.795 20.203 1.00 98.38 483 MET A N 1
ATOM 3886 C CA . MET A 1 483 ? -10.461 20.914 19.889 1.00 98.38 483 MET A CA 1
ATOM 3887 C C . MET A 1 483 ? -10.399 21.921 21.042 1.00 98.38 483 MET A C 1
ATOM 3889 O O . MET A 1 483 ? -9.310 22.279 21.496 1.00 98.38 483 MET A O 1
ATOM 3893 N N . LYS A 1 484 ? -11.562 22.318 21.578 1.00 97.56 484 LYS A N 1
ATOM 3894 C CA . LYS A 1 484 ? -11.667 23.261 22.704 1.00 97.56 484 LYS A CA 1
ATOM 3895 C C . LYS A 1 484 ? -11.056 22.708 23.991 1.00 97.56 484 LYS A C 1
ATOM 3897 O O . LYS A 1 484 ? -10.288 23.408 24.641 1.00 97.56 484 LYS A O 1
ATOM 3902 N N . GLY A 1 485 ? -11.383 21.473 24.369 1.00 97.19 485 GLY A N 1
ATOM 3903 C CA . GLY A 1 485 ? -10.906 20.894 25.630 1.00 97.19 485 GLY A CA 1
ATOM 3904 C C . GLY A 1 485 ? -9.453 20.411 25.592 1.00 97.19 485 GLY A C 1
ATOM 3905 O O . GLY A 1 485 ? -8.778 20.405 26.620 1.00 97.19 485 GLY A O 1
ATOM 3906 N N . TYR A 1 486 ? -8.951 20.022 24.420 1.00 98.19 486 TYR A N 1
ATOM 3907 C CA . TYR A 1 486 ? -7.608 19.473 24.260 1.00 98.19 486 TYR A CA 1
ATOM 3908 C C . TYR A 1 486 ? -6.569 20.551 23.935 1.00 98.19 486 TYR A C 1
ATOM 3910 O O . TYR A 1 486 ? -5.505 20.537 24.551 1.00 98.19 486 TYR A O 1
ATOM 3918 N N . TYR A 1 487 ? -6.876 21.511 23.052 1.00 98.25 487 TYR A N 1
ATOM 3919 C CA . TYR A 1 487 ? -5.939 22.571 22.638 1.00 98.25 487 TYR A CA 1
ATOM 3920 C C . TYR A 1 487 ? -6.239 23.951 23.250 1.00 98.25 487 TYR A C 1
ATOM 3922 O O . TYR A 1 487 ? -5.401 24.851 23.173 1.00 98.25 487 TYR A O 1
ATOM 3930 N N . GLY A 1 488 ? -7.394 24.144 23.896 1.00 96.69 488 GLY A N 1
ATOM 3931 C CA . GLY A 1 488 ? -7.730 25.403 24.564 1.00 96.69 488 GLY A CA 1
ATOM 3932 C C . GLY A 1 488 ? -7.815 26.571 23.579 1.00 96.69 488 GLY A C 1
ATOM 3933 O O . GLY A 1 488 ? -8.517 26.500 22.572 1.00 96.69 488 GLY A O 1
ATOM 3934 N N . ALA A 1 489 ? -7.079 27.652 23.851 1.00 98.00 489 ALA A N 1
ATOM 3935 C CA . ALA A 1 489 ? -7.070 28.854 23.012 1.00 98.00 489 ALA A CA 1
ATOM 3936 C C . ALA A 1 489 ? -6.527 28.628 21.584 1.00 98.00 489 ALA A C 1
ATOM 3938 O O . ALA A 1 489 ? -6.805 29.446 20.711 1.00 98.00 489 ALA A O 1
ATOM 3939 N N . ALA A 1 490 ? -5.799 27.531 21.341 1.00 98.44 490 ALA A N 1
ATOM 3940 C CA . ALA A 1 490 ? -5.312 27.137 20.015 1.00 98.44 490 ALA A CA 1
ATOM 3941 C C . ALA A 1 490 ? -6.331 26.341 19.179 1.00 98.44 490 ALA A C 1
ATOM 3943 O O . ALA A 1 490 ? -6.026 25.935 18.058 1.00 98.44 490 ALA A O 1
ATOM 3944 N N . ALA A 1 491 ? -7.532 26.075 19.707 1.00 98.56 491 ALA A N 1
ATOM 3945 C CA . ALA A 1 491 ? -8.554 25.308 18.997 1.00 98.56 491 ALA A CA 1
ATOM 3946 C C . ALA A 1 491 ? -8.843 25.819 17.566 1.00 98.56 491 ALA A C 1
ATOM 3948 O O . ALA A 1 491 ? -8.948 24.973 16.678 1.00 98.56 491 ALA A O 1
ATOM 3949 N N . PRO A 1 492 ? -8.939 27.141 17.290 1.00 98.50 492 PRO A N 1
ATOM 3950 C CA . PRO A 1 492 ? -9.177 27.636 15.932 1.00 98.50 492 PRO A CA 1
ATOM 3951 C C . PRO A 1 492 ? -8.051 27.293 14.947 1.00 98.50 492 PRO A C 1
ATOM 3953 O O . PRO A 1 492 ? -8.326 26.849 13.835 1.00 98.50 492 PRO A O 1
ATOM 3956 N N . GLU A 1 493 ? -6.788 27.451 15.350 1.00 98.69 493 GLU A N 1
ATOM 3957 C CA . GLU A 1 493 ? -5.627 27.131 14.512 1.00 98.69 493 GLU A CA 1
ATOM 3958 C C . GLU A 1 493 ? -5.543 25.630 14.232 1.00 98.69 493 GLU A C 1
ATOM 3960 O O . GLU A 1 493 ? -5.400 25.218 13.081 1.00 98.69 493 GLU A O 1
ATOM 3965 N N . MET A 1 494 ? -5.695 24.807 15.273 1.00 98.56 494 MET A N 1
ATOM 3966 C CA . MET A 1 494 ? -5.656 23.350 15.139 1.00 98.56 494 MET A CA 1
ATOM 3967 C C . MET A 1 494 ? -6.810 22.830 14.276 1.00 98.56 494 MET A C 1
ATOM 3969 O O . MET A 1 494 ? -6.616 21.930 13.460 1.00 98.56 494 MET A O 1
ATOM 3973 N N . ARG A 1 495 ? -7.995 23.443 14.388 1.00 98.31 495 ARG A N 1
ATOM 3974 C CA . ARG A 1 495 ? -9.140 23.161 13.518 1.00 98.31 495 ARG A CA 1
ATOM 3975 C C . ARG A 1 495 ? -8.839 23.495 12.055 1.00 98.31 495 ARG A C 1
ATOM 3977 O O . ARG A 1 495 ? -9.094 22.665 11.189 1.00 98.31 495 ARG A O 1
ATOM 3984 N N . ALA A 1 496 ? -8.244 24.657 11.781 1.00 98.38 496 ALA A N 1
ATOM 3985 C CA . ALA A 1 496 ? -7.873 25.056 10.422 1.00 98.38 496 ALA A CA 1
ATOM 3986 C C . ALA A 1 496 ? -6.834 24.110 9.788 1.00 98.38 496 ALA A C 1
ATOM 3988 O O . ALA A 1 496 ? -6.903 23.829 8.586 1.00 98.38 496 ALA A O 1
ATOM 3989 N N . ILE A 1 497 ? -5.895 23.589 10.588 1.00 98.31 497 ILE A N 1
ATOM 3990 C CA . ILE A 1 497 ? -4.955 22.550 10.144 1.00 98.31 497 ILE A CA 1
ATOM 3991 C C . ILE A 1 497 ? -5.719 21.266 9.794 1.00 98.31 497 ILE A C 1
ATOM 3993 O O . ILE A 1 497 ? -5.543 20.751 8.690 1.00 98.31 497 ILE A O 1
ATOM 3997 N N . LEU A 1 498 ? -6.592 20.774 10.684 1.00 98.06 498 LEU A N 1
ATOM 3998 C CA . LEU A 1 498 ? -7.385 19.565 10.431 1.00 98.06 498 LEU A CA 1
ATOM 3999 C C . LEU A 1 498 ? -8.218 19.690 9.149 1.00 98.06 498 LEU A C 1
ATOM 4001 O O . LEU A 1 498 ? -8.186 18.791 8.313 1.00 98.06 498 LEU A O 1
ATOM 4005 N N . ASP A 1 499 ? -8.930 20.803 8.966 1.00 97.75 499 ASP A N 1
ATOM 4006 C CA . ASP A 1 499 ? -9.769 21.019 7.783 1.00 97.75 499 ASP A CA 1
ATOM 4007 C C . ASP A 1 499 ? -8.930 21.051 6.491 1.00 97.75 499 ASP A C 1
ATOM 4009 O O . ASP A 1 499 ? -9.343 20.503 5.468 1.00 97.75 499 ASP A O 1
ATOM 4013 N N . SER A 1 500 ? -7.712 21.606 6.545 1.00 96.38 500 SER A N 1
ATOM 4014 C CA . SER A 1 500 ? -6.774 21.579 5.413 1.00 96.38 500 SER A CA 1
ATOM 4015 C C . SER A 1 500 ? -6.300 20.154 5.090 1.00 96.38 500 SER A C 1
ATOM 4017 O O . SER A 1 500 ? -6.168 19.803 3.917 1.00 96.38 500 SER A O 1
ATOM 4019 N N . LEU A 1 501 ? -6.080 19.311 6.107 1.00 94.75 501 LEU A N 1
ATOM 4020 C CA . LEU A 1 501 ? -5.731 17.899 5.911 1.00 94.75 501 LEU A CA 1
ATOM 4021 C C . LEU A 1 501 ? -6.892 17.092 5.327 1.00 94.75 501 LEU A C 1
ATOM 4023 O O . LEU A 1 501 ? -6.676 16.317 4.397 1.00 94.75 501 LEU A O 1
ATOM 4027 N N . ARG A 1 502 ? -8.116 17.293 5.832 1.00 95.62 502 ARG A N 1
ATOM 4028 C CA . ARG A 1 502 ? -9.336 16.647 5.315 1.00 95.62 502 ARG A CA 1
ATOM 4029 C C . ARG A 1 502 ? -9.550 16.970 3.837 1.00 95.62 502 ARG A C 1
ATOM 4031 O O . ARG A 1 502 ? -9.785 16.071 3.029 1.00 95.62 502 ARG A O 1
ATOM 4038 N N . ASP A 1 503 ? -9.405 18.241 3.460 1.00 94.94 503 ASP A N 1
ATOM 4039 C CA . ASP A 1 503 ? -9.510 18.679 2.065 1.00 94.94 503 ASP A CA 1
ATOM 4040 C C . ASP A 1 503 ? -8.418 18.055 1.179 1.00 94.94 503 ASP A C 1
ATOM 4042 O O . ASP A 1 503 ? -8.710 17.553 0.089 1.00 94.94 503 ASP A O 1
ATOM 4046 N N . GLY A 1 504 ? -7.178 18.009 1.674 1.00 91.44 504 GLY A N 1
ATOM 4047 C CA . GLY A 1 504 ? -6.061 17.355 0.997 1.00 91.44 504 GLY A CA 1
ATOM 4048 C C . GLY A 1 504 ? -6.313 15.869 0.727 1.00 91.44 504 GLY A C 1
ATOM 4049 O O . GLY A 1 504 ? -6.182 15.415 -0.412 1.00 91.44 504 GLY A O 1
ATOM 4050 N N . VAL A 1 505 ? -6.732 15.119 1.752 1.00 90.62 505 VAL A N 1
ATOM 4051 C CA . VAL A 1 505 ? -7.087 13.692 1.649 1.00 90.62 505 VAL A CA 1
ATOM 4052 C C . VAL A 1 505 ? -8.187 13.485 0.610 1.00 90.62 505 VAL A C 1
ATOM 4054 O O . VAL A 1 505 ? -8.057 12.651 -0.287 1.00 90.62 505 VAL A O 1
ATOM 4057 N N . LYS A 1 506 ? -9.250 14.292 0.673 1.00 90.75 506 LYS A N 1
ATOM 4058 C CA . LYS A 1 506 ? -10.384 14.203 -0.253 1.00 90.75 506 LYS A CA 1
ATOM 4059 C C . LYS A 1 506 ? -9.982 14.441 -1.712 1.00 90.75 506 LYS A C 1
ATOM 4061 O O . LYS A 1 506 ? -10.497 13.761 -2.597 1.00 90.75 506 LYS A O 1
ATOM 4066 N N . LYS A 1 507 ? -9.080 15.394 -1.970 1.00 88.00 507 LYS A N 1
ATOM 4067 C CA . LYS A 1 507 ? -8.636 15.786 -3.322 1.00 88.00 507 LYS A CA 1
ATOM 4068 C C . LYS A 1 507 ? -7.509 14.918 -3.890 1.00 88.00 507 LYS A C 1
ATOM 4070 O O . LYS A 1 507 ? -7.139 15.096 -5.051 1.00 88.00 507 LYS A O 1
ATOM 4075 N N . HIS A 1 508 ? -6.944 13.998 -3.110 1.00 84.50 508 HIS A N 1
ATOM 4076 C CA . HIS A 1 508 ? -5.842 13.161 -3.571 1.00 84.50 508 HIS A CA 1
ATOM 4077 C C . HIS A 1 508 ? -6.284 12.210 -4.714 1.00 84.50 508 HIS A C 1
ATOM 4079 O O . HIS A 1 508 ? -7.217 11.424 -4.528 1.00 84.50 508 HIS A O 1
ATOM 4085 N N . PRO A 1 509 ? -5.624 12.223 -5.892 1.00 81.00 509 PRO A N 1
ATOM 4086 C CA . PRO A 1 509 ? -6.094 11.497 -7.078 1.00 81.00 509 PRO A CA 1
ATOM 4087 C C . PRO A 1 509 ? -5.771 9.992 -7.073 1.00 81.00 509 PRO A C 1
ATOM 4089 O O . PRO A 1 509 ? -6.370 9.237 -7.834 1.00 81.00 509 PRO A O 1
ATOM 4092 N N . GLY A 1 510 ? -4.814 9.537 -6.254 1.00 78.88 510 GLY A N 1
ATOM 4093 C CA . GLY A 1 510 ? -4.401 8.129 -6.152 1.00 78.88 510 GLY A CA 1
ATOM 4094 C C . GLY A 1 510 ? -5.061 7.389 -4.987 1.00 78.88 510 GLY A C 1
ATOM 4095 O O . GLY A 1 510 ? -5.784 7.998 -4.213 1.00 78.88 510 GLY A O 1
ATOM 4096 N N . ARG A 1 511 ? -4.805 6.081 -4.826 1.00 77.69 511 ARG A N 1
ATOM 4097 C CA . ARG A 1 511 ? -5.175 5.324 -3.606 1.00 77.69 511 ARG A CA 1
ATOM 4098 C C . ARG A 1 511 ? -4.230 5.651 -2.446 1.00 77.69 511 ARG A C 1
ATOM 4100 O O . ARG A 1 511 ? -3.016 5.679 -2.640 1.00 77.69 511 ARG A O 1
ATOM 4107 N N . GLN A 1 512 ? -4.769 5.784 -1.239 1.00 80.19 512 GLN A N 1
ATOM 4108 C CA . GLN A 1 512 ? -4.043 6.119 -0.013 1.00 80.19 512 GLN A CA 1
ATOM 4109 C C . GLN A 1 512 ? -3.979 4.898 0.918 1.00 80.19 512 GLN A C 1
ATOM 4111 O O . GLN A 1 512 ? -4.747 4.758 1.865 1.00 80.19 512 GLN A O 1
ATOM 4116 N N . VAL A 1 513 ? -3.056 3.978 0.626 1.00 71.69 513 VAL A N 1
ATOM 4117 C CA . VAL A 1 513 ? -2.880 2.734 1.401 1.00 71.69 513 VAL A CA 1
ATOM 4118 C C . VAL A 1 513 ? -1.735 2.870 2.419 1.00 71.69 513 VAL A C 1
ATOM 4120 O O . VAL A 1 513 ? -0.656 3.365 2.085 1.00 71.69 513 VAL A O 1
ATOM 4123 N N . SER A 1 514 ? -1.915 2.389 3.651 1.00 61.94 514 SER A N 1
ATOM 4124 C CA . SER A 1 514 ? -1.041 2.701 4.802 1.00 61.94 514 SER A CA 1
ATOM 4125 C C . SER A 1 514 ? 0.428 2.258 4.650 1.00 61.94 514 SER A C 1
ATOM 4127 O O . SER A 1 514 ? 1.313 2.836 5.277 1.00 61.94 514 SER A O 1
ATOM 4129 N N . MET A 1 515 ? 0.742 1.298 3.767 1.00 51.81 515 MET A N 1
ATOM 4130 C CA . MET A 1 515 ? 2.111 0.772 3.612 1.00 51.81 515 MET A CA 1
ATOM 4131 C C . MET A 1 515 ? 2.871 1.164 2.335 1.00 51.81 515 MET A C 1
ATOM 4133 O O . MET A 1 515 ? 4.040 0.786 2.171 1.00 51.81 515 MET A O 1
ATOM 4137 N N . SER A 1 516 ? 2.242 1.840 1.370 1.00 48.19 516 SER A N 1
ATOM 4138 C CA . SER A 1 516 ? 2.886 2.066 0.065 1.00 48.19 516 SER A CA 1
ATOM 4139 C C . SER A 1 516 ? 2.911 3.497 -0.425 1.00 48.19 516 SER A C 1
ATOM 4141 O O . SER A 1 516 ? 3.36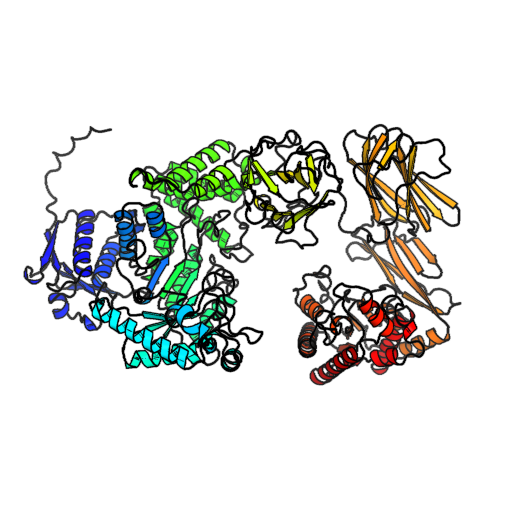5 3.707 -1.548 1.00 48.19 516 SER A O 1
ATOM 4143 N N . VAL A 1 517 ? 2.484 4.461 0.381 1.00 53.84 517 VAL A N 1
ATOM 4144 C CA . VAL A 1 517 ? 2.504 5.852 -0.053 1.00 53.84 517 VAL A CA 1
ATOM 4145 C C . VAL A 1 517 ? 3.888 6.452 0.194 1.00 53.84 517 VAL A C 1
ATOM 4147 O O . VAL A 1 517 ? 4.336 6.562 1.329 1.00 53.84 517 VAL A O 1
ATOM 4150 N N . GLY A 1 518 ? 4.561 6.854 -0.883 1.00 59.78 518 GLY A N 1
ATOM 4151 C CA . GLY A 1 518 ? 5.603 7.874 -0.826 1.00 59.78 518 GLY A CA 1
ATOM 4152 C C . GLY A 1 518 ? 4.968 9.235 -1.101 1.00 59.78 518 GLY A C 1
ATOM 4153 O O . GLY A 1 518 ? 4.693 9.518 -2.257 1.00 59.78 518 GLY A O 1
ATOM 4154 N N . ARG A 1 519 ? 4.743 10.027 -0.038 1.00 69.81 519 ARG A N 1
ATOM 4155 C CA . ARG A 1 519 ? 4.208 11.410 -0.022 1.00 69.81 519 ARG A CA 1
ATOM 4156 C C . ARG A 1 519 ? 2.830 11.614 -0.701 1.00 69.81 519 ARG A C 1
ATOM 4158 O O . ARG A 1 519 ? 2.443 10.906 -1.624 1.00 69.81 519 ARG A O 1
ATOM 4165 N N . TRP A 1 520 ? 2.064 12.609 -0.252 1.00 75.12 520 TRP A N 1
ATOM 4166 C CA . TRP A 1 520 ? 0.776 12.979 -0.860 1.00 75.12 520 TRP A CA 1
ATOM 4167 C C . TRP A 1 520 ? 0.864 14.301 -1.610 1.00 75.12 520 TRP A C 1
ATOM 4169 O O . TRP A 1 520 ? 1.539 15.223 -1.164 1.00 75.12 520 TRP A O 1
ATOM 4179 N N . ASN A 1 521 ? 0.155 14.395 -2.737 1.00 76.44 521 ASN A N 1
ATOM 4180 C CA . ASN A 1 521 ? 0.205 15.541 -3.653 1.00 76.44 521 ASN A CA 1
ATOM 4181 C C . ASN A 1 521 ? -0.141 16.890 -3.005 1.00 76.44 521 ASN A C 1
ATOM 4183 O O . ASN A 1 521 ? 0.365 17.910 -3.452 1.00 76.44 521 ASN A O 1
ATOM 4187 N N . PHE A 1 522 ? -0.974 16.909 -1.964 1.00 84.25 522 PHE A N 1
ATOM 4188 C CA . PHE A 1 522 ? -1.338 18.146 -1.274 1.00 84.25 522 PHE A CA 1
ATOM 4189 C C . PHE A 1 522 ? -0.298 18.607 -0.243 1.00 84.25 522 PHE A C 1
ATOM 4191 O O . PHE A 1 522 ? -0.355 19.746 0.207 1.00 84.25 522 PHE A O 1
ATOM 4198 N N . SER A 1 523 ? 0.659 17.753 0.136 1.00 86.00 523 SER A N 1
ATOM 4199 C CA . SER A 1 523 ? 1.737 18.101 1.066 1.00 86.00 523 SER A CA 1
ATOM 4200 C C . SER A 1 523 ? 2.849 18.857 0.327 1.00 86.00 523 SER A C 1
ATOM 4202 O O . SER A 1 523 ? 3.988 18.400 0.222 1.00 86.00 523 SER A O 1
ATOM 4204 N N . THR A 1 524 ? 2.522 20.003 -0.267 1.00 87.31 524 THR A N 1
ATOM 4205 C CA . THR A 1 524 ? 3.503 20.862 -0.947 1.00 87.31 524 THR A CA 1
ATOM 4206 C C . THR A 1 524 ? 4.341 21.653 0.070 1.00 87.31 524 THR A C 1
ATOM 4208 O O . THR A 1 524 ? 3.951 21.763 1.237 1.00 87.31 524 THR A O 1
ATOM 4211 N N . PRO A 1 525 ? 5.495 22.220 -0.319 1.00 88.31 525 PRO A N 1
ATOM 4212 C CA . PRO A 1 525 ? 6.275 23.094 0.561 1.00 88.31 525 PRO A CA 1
ATOM 4213 C C . PRO A 1 525 ? 5.466 24.280 1.121 1.00 88.31 525 PRO A C 1
ATOM 4215 O O . PRO A 1 525 ? 5.593 24.614 2.297 1.00 88.31 525 PRO A O 1
ATOM 4218 N N . GLU A 1 526 ? 4.558 24.854 0.332 1.00 90.44 526 GLU A N 1
ATOM 4219 C CA . GLU A 1 526 ? 3.656 25.937 0.749 1.00 90.44 526 GLU A CA 1
ATOM 4220 C C . GLU A 1 526 ? 2.621 25.443 1.766 1.00 90.44 526 GLU A C 1
ATOM 4222 O O . GLU A 1 526 ? 2.321 26.134 2.741 1.00 90.44 526 GLU A O 1
ATOM 4227 N N . PHE A 1 527 ? 2.100 24.223 1.581 1.00 93.00 527 PHE A N 1
ATOM 4228 C CA . PHE A 1 527 ? 1.239 23.579 2.572 1.00 93.00 527 PHE A CA 1
ATOM 4229 C C . PHE A 1 527 ? 1.975 23.394 3.907 1.00 93.00 527 PHE A C 1
ATOM 4231 O O . PHE A 1 527 ? 1.412 23.691 4.965 1.00 93.00 527 PHE A O 1
ATOM 4238 N N . LEU A 1 528 ? 3.238 22.949 3.871 1.00 93.06 528 LEU A N 1
ATOM 4239 C CA . LEU A 1 528 ? 4.075 22.806 5.066 1.00 93.06 528 LEU A CA 1
ATOM 4240 C C . LEU A 1 528 ? 4.328 24.155 5.743 1.00 93.06 528 LEU A C 1
ATOM 4242 O O . LEU A 1 528 ? 4.185 24.257 6.959 1.00 93.06 528 LEU A O 1
ATOM 4246 N N . GLN A 1 529 ? 4.641 25.196 4.969 1.00 95.00 529 GLN A N 1
ATOM 4247 C CA . GLN A 1 529 ? 4.843 26.550 5.485 1.00 95.00 529 GLN A CA 1
ATOM 4248 C C . GLN A 1 529 ? 3.577 27.093 6.160 1.00 95.00 529 GLN A C 1
ATOM 4250 O O . GLN A 1 529 ? 3.640 27.569 7.292 1.00 95.00 529 GLN A O 1
ATOM 4255 N N . LYS A 1 530 ? 2.412 26.963 5.516 1.00 96.19 530 LYS A N 1
ATOM 4256 C CA . LYS A 1 530 ? 1.127 27.393 6.086 1.00 96.19 530 LYS A CA 1
ATOM 4257 C C . LYS A 1 530 ? 0.766 26.604 7.347 1.00 96.19 530 LYS A C 1
ATOM 4259 O O . LYS A 1 530 ? 0.303 27.183 8.328 1.00 96.19 530 LYS A O 1
ATOM 4264 N N . THR A 1 531 ? 0.988 25.290 7.335 1.00 96.75 531 THR A N 1
ATOM 4265 C CA . THR A 1 531 ? 0.774 24.430 8.509 1.00 96.75 531 THR A CA 1
ATOM 4266 C C . THR A 1 531 ? 1.677 24.863 9.661 1.00 96.75 531 THR A C 1
ATOM 4268 O O . THR A 1 531 ? 1.207 24.994 10.789 1.00 96.75 531 THR A O 1
ATOM 4271 N N . TRP A 1 532 ? 2.949 25.156 9.380 1.00 97.12 532 TRP A N 1
ATOM 4272 C CA . TRP A 1 532 ? 3.895 25.646 10.377 1.00 97.12 532 TRP A CA 1
ATOM 4273 C C . TRP A 1 532 ? 3.474 26.991 10.979 1.00 97.12 532 TRP A C 1
ATOM 4275 O O . TRP A 1 532 ? 3.439 27.118 12.198 1.00 97.12 532 TRP A O 1
ATOM 4285 N N . GLN A 1 533 ? 3.048 27.953 10.156 1.00 97.25 533 GLN A N 1
ATOM 4286 C CA . GLN A 1 533 ? 2.546 29.252 10.629 1.00 97.25 533 GLN A CA 1
ATOM 4287 C C . GLN A 1 533 ? 1.349 29.104 11.583 1.00 97.25 533 GLN A C 1
ATOM 4289 O O . GLN A 1 533 ? 1.273 29.787 12.606 1.00 97.25 533 GLN A O 1
ATOM 4294 N N . LEU A 1 534 ? 0.417 28.195 11.275 1.00 98.50 534 LEU A N 1
ATOM 4295 C CA . LEU A 1 534 ? -0.719 27.900 12.153 1.00 98.50 534 LEU A CA 1
ATOM 4296 C C . LEU A 1 534 ? -0.268 27.253 13.470 1.00 98.50 534 LEU A C 1
ATOM 4298 O O . LEU A 1 534 ? -0.805 27.586 14.525 1.00 98.50 534 LEU A O 1
ATOM 4302 N N . LEU A 1 535 ? 0.734 26.372 13.433 1.00 98.38 535 LEU A N 1
ATOM 4303 C CA . LEU A 1 535 ? 1.299 25.747 14.631 1.00 98.38 535 LEU A CA 1
ATOM 4304 C C . LEU A 1 535 ? 2.042 26.750 15.522 1.00 98.38 535 LEU A C 1
ATOM 4306 O O . LEU A 1 535 ? 1.899 26.697 16.741 1.00 98.38 535 LEU A O 1
ATOM 4310 N N . GLU A 1 536 ? 2.785 27.693 14.944 1.00 97.69 536 GLU A N 1
ATOM 4311 C CA . GLU A 1 536 ? 3.427 28.774 15.702 1.00 97.69 536 GLU A CA 1
ATOM 4312 C C . GLU A 1 536 ? 2.388 29.692 16.356 1.00 97.69 536 GLU A C 1
ATOM 4314 O O . GLU A 1 536 ? 2.507 30.035 17.534 1.00 97.69 536 GLU A O 1
ATOM 4319 N N . ALA A 1 537 ? 1.314 30.028 15.634 1.00 98.38 537 ALA A N 1
ATOM 4320 C CA . ALA A 1 537 ? 0.197 30.782 16.196 1.00 98.38 537 ALA A CA 1
ATOM 4321 C C . ALA A 1 537 ? -0.502 30.014 17.338 1.00 98.38 537 ALA A C 1
ATOM 4323 O O . ALA A 1 537 ? -0.814 30.602 18.378 1.00 98.38 537 ALA A O 1
ATOM 4324 N N . ALA A 1 538 ? -0.703 28.701 17.185 1.00 98.50 538 ALA A N 1
ATOM 4325 C CA . ALA A 1 538 ? -1.250 27.826 18.222 1.00 98.50 538 ALA A CA 1
ATOM 4326 C C . ALA A 1 538 ? -0.349 27.772 19.472 1.00 98.50 538 ALA A C 1
ATOM 4328 O O . ALA A 1 538 ? -0.820 27.877 20.610 1.00 98.50 538 ALA A O 1
ATOM 4329 N N . GLU A 1 539 ? 0.963 27.645 19.281 1.00 98.31 539 GLU A N 1
ATOM 4330 C CA . GLU A 1 539 ? 1.949 27.611 20.363 1.00 98.31 539 GLU A CA 1
ATOM 4331 C C . GLU A 1 539 ? 1.997 28.941 21.133 1.00 98.31 539 GLU A C 1
ATOM 4333 O O . GLU A 1 539 ? 2.032 28.949 22.372 1.00 98.31 539 GLU A O 1
ATOM 4338 N N . ALA A 1 540 ? 1.947 30.069 20.416 1.00 98.19 540 ALA A N 1
ATOM 4339 C CA . ALA A 1 540 ? 1.954 31.408 21.001 1.00 98.19 540 ALA A CA 1
ATOM 4340 C C . ALA A 1 540 ? 0.725 31.667 21.890 1.00 98.19 540 ALA A C 1
ATOM 4342 O O . ALA A 1 540 ? 0.828 32.355 22.906 1.00 98.19 540 ALA A O 1
ATOM 4343 N N . LYS A 1 541 ? -0.427 31.074 21.549 1.00 98.25 541 LYS A N 1
ATOM 4344 C CA . LYS A 1 541 ? -1.693 31.209 22.292 1.00 98.25 541 LYS A CA 1
ATOM 4345 C C . LYS A 1 541 ? -1.823 30.288 23.502 1.00 98.25 541 LYS A C 1
ATOM 4347 O O . LYS A 1 541 ? -2.782 30.415 24.263 1.00 98.25 541 LYS A O 1
ATOM 4352 N N . THR A 1 542 ? -0.910 29.342 23.683 1.00 97.62 542 THR A N 1
ATOM 4353 C CA . THR A 1 542 ? -1.041 28.290 24.698 1.00 97.62 542 THR A CA 1
ATOM 4354 C C . THR A 1 542 ? 0.102 28.321 25.701 1.00 97.62 542 THR A C 1
ATOM 4356 O O . THR A 1 542 ? 1.169 28.859 25.439 1.00 97.62 542 THR A O 1
ATOM 4359 N N . SER A 1 543 ? -0.110 27.749 26.885 1.00 96.38 543 SER A N 1
ATOM 4360 C CA . SER A 1 543 ? 0.913 27.557 27.919 1.00 96.38 543 SER A CA 1
ATOM 4361 C C . SER A 1 543 ? 0.643 26.256 28.687 1.00 96.38 543 SER A C 1
ATOM 4363 O O . SER A 1 543 ? -0.411 25.637 28.518 1.00 96.38 543 SER A O 1
ATOM 4365 N N . GLY A 1 544 ? 1.608 25.802 29.495 1.00 95.19 544 GLY A N 1
ATOM 4366 C CA . GLY A 1 544 ? 1.469 24.584 30.302 1.00 95.19 544 GLY A CA 1
ATOM 4367 C C . GLY A 1 544 ? 1.128 23.344 29.466 1.00 95.19 544 GLY A C 1
ATOM 4368 O O . GLY A 1 544 ? 1.737 23.099 28.425 1.00 95.19 544 GLY A O 1
ATOM 4369 N N . GLU A 1 545 ? 0.139 22.568 29.914 1.00 93.06 545 GLU A N 1
ATOM 4370 C CA . GLU A 1 545 ? -0.271 21.324 29.249 1.00 93.06 545 GLU A CA 1
ATOM 4371 C C . GLU A 1 545 ? -0.840 21.539 27.841 1.00 93.06 545 GLU A C 1
ATOM 4373 O O . GLU A 1 545 ? -0.600 20.714 26.963 1.00 93.06 545 GLU A O 1
ATOM 4378 N N . TYR A 1 546 ? -1.541 22.653 27.593 1.00 96.50 546 TYR A N 1
ATOM 4379 C CA . TYR A 1 546 ? -2.048 22.975 26.255 1.00 96.50 546 TYR A CA 1
ATOM 4380 C C . TYR A 1 546 ? -0.901 23.173 25.262 1.00 96.50 546 TYR A C 1
ATOM 4382 O O . TYR A 1 546 ? -0.939 22.621 24.163 1.00 96.50 546 TYR A O 1
ATOM 4390 N N . ARG A 1 547 ? 0.161 23.882 25.674 1.00 96.88 547 ARG A N 1
ATOM 4391 C CA . ARG A 1 547 ? 1.358 24.054 24.839 1.00 96.88 547 ARG A CA 1
ATOM 4392 C C . ARG A 1 547 ? 2.065 22.724 24.594 1.00 96.88 547 ARG A C 1
ATOM 4394 O O . ARG A 1 547 ? 2.439 22.451 23.464 1.00 96.88 547 ARG A O 1
ATOM 4401 N N . ALA A 1 548 ? 2.182 21.866 25.610 1.00 94.69 548 ALA A N 1
ATOM 4402 C CA . ALA A 1 548 ? 2.791 20.541 25.453 1.00 94.69 548 ALA A CA 1
ATOM 4403 C C . ALA A 1 548 ? 2.039 19.645 24.442 1.00 94.69 548 ALA A C 1
ATOM 4405 O O . ALA A 1 548 ? 2.648 18.832 23.744 1.00 94.69 548 ALA A O 1
ATOM 4406 N N . ARG A 1 549 ? 0.713 19.797 24.336 1.00 95.44 549 ARG A N 1
ATOM 4407 C CA . ARG A 1 549 ? -0.105 19.101 23.331 1.00 95.44 549 ARG A CA 1
ATOM 4408 C C . ARG A 1 549 ? 0.127 19.670 21.931 1.00 95.44 549 ARG A C 1
ATOM 4410 O O . ARG A 1 549 ? 0.384 18.890 21.023 1.00 95.44 549 ARG A O 1
ATOM 4417 N N . VAL A 1 550 ? 0.148 20.998 21.770 1.00 97.81 550 VAL A N 1
ATOM 4418 C CA . VAL A 1 550 ? 0.531 21.640 20.494 1.00 97.81 550 VAL A CA 1
ATOM 4419 C C . VAL A 1 550 ? 1.939 21.208 20.070 1.00 97.81 550 VAL A C 1
ATOM 4421 O O . VAL A 1 550 ? 2.141 20.809 18.932 1.00 97.81 550 VAL A O 1
ATOM 4424 N N . HIS A 1 551 ? 2.899 21.171 20.997 1.00 97.38 551 HIS A N 1
ATOM 4425 C CA . HIS A 1 551 ? 4.255 20.675 20.746 1.00 97.38 551 HIS A CA 1
ATOM 4426 C C . HIS A 1 551 ? 4.288 19.241 20.220 1.00 97.38 551 HIS A C 1
ATOM 4428 O O . HIS A 1 551 ? 5.120 18.937 19.373 1.00 97.38 551 HIS A O 1
ATOM 4434 N N . THR A 1 552 ? 3.383 18.373 20.678 1.00 95.06 552 THR A N 1
ATOM 4435 C CA . THR A 1 552 ? 3.273 17.000 20.160 1.00 95.06 552 THR A CA 1
ATOM 4436 C C . THR A 1 552 ? 2.843 17.007 18.688 1.00 95.06 552 THR A C 1
ATOM 4438 O O . THR A 1 552 ? 3.445 16.312 17.872 1.00 95.06 552 THR A O 1
ATOM 4441 N N . GLU A 1 553 ? 1.874 17.854 18.330 1.00 96.75 553 GLU A N 1
ATOM 4442 C CA . GLU A 1 553 ? 1.389 18.029 16.950 1.00 96.75 553 GLU A CA 1
ATOM 4443 C C . GLU A 1 553 ? 2.433 18.672 16.021 1.00 96.75 553 GLU A C 1
ATOM 4445 O O . GLU A 1 553 ? 2.377 18.485 14.809 1.00 96.75 553 GLU A O 1
ATOM 4450 N N . MET A 1 554 ? 3.415 19.399 16.568 1.00 97.62 554 MET A N 1
ATOM 4451 C CA . MET A 1 554 ? 4.502 20.023 15.800 1.00 97.62 554 MET A CA 1
ATOM 4452 C C . MET A 1 554 ? 5.585 19.037 15.349 1.00 97.62 554 MET A C 1
ATOM 4454 O O . MET A 1 554 ? 6.326 19.344 14.415 1.00 97.62 554 MET A O 1
ATOM 4458 N N . ILE A 1 555 ? 5.696 17.863 15.981 1.00 95.94 555 ILE A N 1
ATOM 4459 C CA . ILE A 1 555 ? 6.802 16.924 15.736 1.00 95.94 555 ILE A CA 1
ATOM 4460 C C . ILE A 1 555 ? 6.766 16.397 14.301 1.00 95.94 555 ILE A C 1
ATOM 4462 O O . ILE A 1 555 ? 7.735 16.562 13.568 1.00 95.94 555 ILE A O 1
ATOM 4466 N N . THR A 1 556 ? 5.662 15.790 13.870 1.00 93.19 556 THR A N 1
ATOM 4467 C CA . THR A 1 556 ? 5.563 15.214 12.519 1.00 93.19 556 THR A CA 1
ATOM 4468 C C . THR A 1 556 ? 5.749 16.261 11.405 1.00 93.19 556 THR A C 1
ATOM 4470 O O . THR A 1 556 ? 6.534 16.000 10.491 1.00 93.19 556 THR A O 1
ATOM 4473 N N . PRO A 1 557 ? 5.151 17.466 11.488 1.00 95.06 557 PRO A N 1
ATOM 4474 C CA . PRO A 1 557 ? 5.462 18.571 10.581 1.00 95.06 557 PRO A CA 1
ATOM 4475 C C . PRO A 1 557 ? 6.943 18.968 10.563 1.00 95.06 557 PRO A C 1
ATOM 4477 O O . PRO A 1 557 ? 7.493 19.151 9.482 1.00 95.06 557 PRO A O 1
ATOM 4480 N N . LEU A 1 558 ? 7.621 19.047 11.715 1.00 95.44 558 LEU A N 1
ATOM 4481 C CA . LEU A 1 558 ? 9.065 19.321 11.769 1.00 95.44 558 LEU A CA 1
ATOM 4482 C C . LEU A 1 558 ? 9.886 18.224 11.090 1.00 95.44 558 LEU A C 1
ATOM 4484 O O . LEU A 1 558 ? 10.815 18.525 10.342 1.00 95.44 558 LEU A O 1
ATOM 4488 N N . TRP A 1 559 ? 9.530 16.959 11.316 1.00 92.31 559 TRP A N 1
ATOM 4489 C CA . TRP A 1 559 ? 10.182 15.828 10.661 1.00 92.31 559 TRP A CA 1
ATOM 4490 C C . TRP A 1 559 ? 10.024 15.879 9.139 1.00 92.31 559 TRP A C 1
ATOM 4492 O O . TRP A 1 559 ? 10.991 15.638 8.419 1.00 92.31 559 TRP A O 1
ATOM 4502 N N . GLU A 1 560 ? 8.834 16.228 8.651 1.00 89.69 560 GLU A N 1
ATOM 4503 C CA . GLU A 1 560 ? 8.567 16.423 7.224 1.00 89.69 560 GLU A CA 1
ATOM 4504 C C . GLU A 1 560 ? 9.325 17.629 6.656 1.00 89.69 560 GLU A C 1
ATOM 4506 O O . GLU A 1 560 ? 9.973 17.502 5.618 1.00 89.69 560 GLU A O 1
ATOM 4511 N N . ILE A 1 561 ? 9.318 18.776 7.346 1.00 91.69 561 ILE A N 1
ATOM 4512 C CA . ILE A 1 561 ? 10.040 19.984 6.923 1.00 91.69 561 ILE A CA 1
ATOM 4513 C C . ILE A 1 561 ? 11.543 19.701 6.824 1.00 91.69 561 ILE A C 1
ATOM 4515 O O . ILE A 1 561 ? 12.143 19.977 5.787 1.00 91.69 561 ILE A O 1
ATOM 4519 N N . ILE A 1 562 ? 12.148 19.099 7.851 1.00 90.44 562 ILE A N 1
ATOM 4520 C CA . ILE A 1 562 ? 13.590 18.811 7.886 1.00 90.44 562 ILE A CA 1
ATOM 4521 C C . ILE A 1 562 ? 13.962 17.689 6.918 1.00 90.44 562 ILE A C 1
ATOM 4523 O O . ILE A 1 562 ? 14.943 17.802 6.182 1.00 90.44 562 ILE A O 1
ATOM 4527 N N . GLY A 1 563 ? 13.156 16.628 6.856 1.00 84.94 563 GLY A N 1
ATOM 4528 C CA . GLY A 1 563 ? 13.359 15.519 5.923 1.00 84.94 563 GLY A CA 1
ATOM 4529 C C . GLY A 1 563 ? 13.256 15.946 4.457 1.00 84.94 563 GLY A C 1
ATOM 4530 O O . GLY A 1 563 ? 13.774 15.260 3.573 1.00 84.94 563 GLY A O 1
ATOM 4531 N N . ARG A 1 564 ? 12.628 17.100 4.202 1.00 81.69 564 ARG A N 1
ATOM 4532 C CA . ARG A 1 564 ? 12.467 17.732 2.889 1.00 81.69 564 ARG A CA 1
ATOM 4533 C C . ARG A 1 564 ? 13.260 19.028 2.761 1.00 81.69 564 ARG A C 1
ATOM 4535 O O . ARG A 1 564 ? 12.883 19.868 1.951 1.00 81.69 564 ARG A O 1
ATOM 4542 N N . ARG A 1 565 ? 14.374 19.178 3.496 1.00 82.00 565 ARG A N 1
ATOM 4543 C CA . ARG A 1 565 ? 15.203 20.402 3.499 1.00 82.00 565 ARG A CA 1
ATOM 4544 C C . ARG A 1 565 ? 15.476 20.975 2.105 1.00 82.00 565 ARG A C 1
ATOM 4546 O O . ARG A 1 565 ? 15.388 22.178 1.919 1.00 82.00 565 ARG A O 1
ATOM 4553 N N . ASN A 1 566 ? 15.677 20.122 1.099 1.00 76.00 566 ASN A N 1
ATOM 4554 C CA . ASN A 1 566 ? 15.937 20.558 -0.278 1.00 76.00 566 ASN A CA 1
ATOM 4555 C C . ASN A 1 566 ? 14.768 21.349 -0.912 1.00 76.00 566 ASN A C 1
ATOM 4557 O O . ASN A 1 566 ? 14.986 22.143 -1.821 1.00 76.00 566 ASN A O 1
ATOM 4561 N N . GLU A 1 567 ? 13.533 21.113 -0.465 1.00 78.00 567 GLU A N 1
ATOM 4562 C CA . GLU A 1 567 ? 12.321 21.810 -0.914 1.00 78.00 567 GLU A CA 1
ATOM 4563 C C . GLU A 1 567 ? 11.923 22.946 0.040 1.00 78.00 567 GLU A C 1
ATOM 4565 O O . GLU A 1 567 ? 11.297 23.915 -0.381 1.00 78.00 567 GLU A O 1
ATOM 4570 N N . THR A 1 568 ? 12.254 22.820 1.326 1.00 87.31 568 THR A N 1
ATOM 4571 C CA . THR A 1 568 ? 11.694 23.662 2.391 1.00 87.31 568 THR A CA 1
ATOM 4572 C C . THR A 1 568 ? 12.666 24.703 2.932 1.00 87.31 568 THR A C 1
ATOM 4574 O O . THR A 1 568 ? 12.211 25.760 3.348 1.00 87.31 568 THR A O 1
ATOM 4577 N N . GLU A 1 569 ? 13.981 24.477 2.907 1.00 85.94 569 GLU A N 1
ATOM 4578 C CA . GLU A 1 569 ? 14.969 25.348 3.567 1.00 85.94 569 GLU A CA 1
ATOM 4579 C C . GLU A 1 569 ? 14.880 26.804 3.091 1.00 85.94 569 GLU A C 1
ATOM 4581 O O . GLU A 1 569 ? 14.914 27.727 3.896 1.00 85.94 569 GLU A O 1
ATOM 4586 N N . LYS A 1 570 ? 14.620 27.024 1.798 1.00 85.62 570 LYS A N 1
ATOM 4587 C CA . LYS A 1 570 ? 14.430 28.370 1.226 1.00 85.62 570 LYS A CA 1
ATOM 4588 C C . LYS A 1 570 ? 13.162 29.083 1.716 1.00 85.62 570 LYS A C 1
ATOM 4590 O O . LYS A 1 570 ? 13.088 30.305 1.630 1.00 85.62 570 LYS A O 1
ATOM 4595 N N . LEU A 1 571 ? 12.168 28.341 2.204 1.00 88.94 571 LEU A N 1
ATOM 4596 C CA . LEU A 1 571 ? 10.911 28.878 2.739 1.00 88.94 571 LEU A CA 1
ATOM 4597 C C . LEU A 1 571 ? 10.998 29.224 4.230 1.00 88.94 571 LEU A C 1
ATOM 4599 O O . LEU A 1 571 ? 10.112 29.914 4.742 1.00 88.94 571 LEU A O 1
ATOM 4603 N N . PHE A 1 572 ? 12.037 28.745 4.921 1.00 90.56 572 PHE A N 1
ATOM 4604 C CA . PHE A 1 572 ? 12.226 28.903 6.359 1.00 90.56 572 PHE A CA 1
ATOM 4605 C C . PHE A 1 572 ? 13.588 29.557 6.647 1.00 90.56 572 PHE A C 1
ATOM 4607 O O . PHE A 1 572 ? 14.604 28.866 6.670 1.00 90.56 572 PHE A O 1
ATOM 4614 N N . PRO A 1 573 ? 13.631 30.878 6.900 1.00 81.06 573 PRO A N 1
ATOM 4615 C CA . PRO A 1 573 ? 14.885 31.628 7.006 1.00 81.06 573 PRO A CA 1
ATOM 4616 C C . PRO A 1 573 ? 15.796 31.195 8.168 1.00 81.06 573 PRO A C 1
ATOM 4618 O O . PRO A 1 573 ? 16.999 31.427 8.095 1.00 81.06 573 PRO A O 1
ATOM 4621 N N . ASP A 1 574 ? 15.256 30.552 9.210 1.00 88.44 574 ASP A N 1
ATOM 4622 C CA . ASP A 1 574 ? 16.026 30.000 10.334 1.00 88.44 574 ASP A CA 1
ATOM 4623 C C . ASP A 1 574 ? 15.851 28.475 10.449 1.00 88.44 574 ASP A C 1
ATOM 4625 O O . ASP A 1 574 ? 15.212 27.932 11.355 1.00 88.44 574 ASP A O 1
ATOM 4629 N N . PHE A 1 575 ? 16.399 27.753 9.472 1.00 89.44 575 PHE A N 1
ATOM 4630 C CA . PHE A 1 575 ? 16.288 26.295 9.412 1.00 89.44 575 PHE A CA 1
ATOM 4631 C C . PHE A 1 575 ? 17.012 25.585 10.571 1.00 89.44 575 PHE A C 1
ATOM 4633 O O . PHE A 1 575 ? 16.602 24.508 11.010 1.00 89.44 575 PHE A O 1
ATOM 4640 N N . ASN A 1 576 ? 18.071 26.198 11.110 1.00 89.38 576 ASN A N 1
ATOM 4641 C CA . ASN A 1 576 ? 18.804 25.665 12.258 1.00 89.38 576 ASN A CA 1
ATOM 4642 C C . ASN A 1 576 ? 17.968 25.707 13.536 1.00 89.38 576 ASN A C 1
ATOM 4644 O O . ASN A 1 576 ? 17.977 24.739 14.302 1.00 89.38 576 ASN A O 1
ATOM 4648 N N . GLU A 1 577 ? 17.190 26.769 13.735 1.00 93.75 577 GLU A N 1
ATOM 4649 C CA . GLU A 1 577 ? 16.229 26.832 14.827 1.00 93.75 577 GLU A CA 1
ATOM 4650 C C . GLU A 1 577 ? 15.143 25.755 14.692 1.00 93.75 577 GLU A C 1
ATOM 4652 O O . GLU A 1 577 ? 14.827 25.075 15.672 1.00 93.75 577 GLU A O 1
ATOM 4657 N N . LEU A 1 578 ? 14.643 25.489 13.477 1.00 95.25 578 LEU A N 1
ATOM 4658 C CA . LEU A 1 578 ? 13.711 24.377 13.242 1.00 95.25 578 LEU A CA 1
ATOM 4659 C C . LEU A 1 578 ? 14.328 23.022 13.602 1.00 95.25 578 LEU A C 1
ATOM 4661 O O . LEU A 1 578 ? 13.677 22.201 14.250 1.00 95.25 578 LEU A O 1
ATOM 4665 N N . LYS A 1 579 ? 15.594 22.783 13.246 1.00 94.12 579 LYS A N 1
ATOM 4666 C CA . LYS A 1 579 ? 16.326 21.563 13.628 1.00 94.12 579 LYS A CA 1
ATOM 4667 C C . LYS A 1 579 ? 16.489 21.439 15.139 1.00 94.12 579 LYS A C 1
ATOM 4669 O O . LYS A 1 579 ? 16.259 20.357 15.692 1.00 94.12 579 LYS A O 1
ATOM 4674 N N . ARG A 1 580 ? 16.847 22.534 15.818 1.00 95.12 580 ARG A N 1
ATOM 4675 C CA . ARG A 1 580 ? 16.957 22.588 17.282 1.00 95.12 580 ARG A CA 1
ATOM 4676 C C . ARG A 1 580 ? 15.615 22.258 17.931 1.00 95.12 580 ARG A C 1
ATOM 4678 O O . ARG A 1 580 ? 15.559 21.381 18.792 1.00 95.12 580 ARG A O 1
ATOM 4685 N N . LYS A 1 581 ? 14.537 22.884 17.457 1.00 96.12 581 LYS A N 1
ATOM 4686 C CA . LYS A 1 581 ? 13.168 22.656 17.928 1.00 96.12 581 LYS A CA 1
ATOM 4687 C C . LYS A 1 581 ? 12.694 21.232 17.647 1.00 96.12 581 LYS A C 1
ATOM 4689 O O . LYS A 1 581 ? 12.129 20.595 18.528 1.00 96.12 581 LYS A O 1
ATOM 4694 N N . CYS A 1 582 ? 12.998 20.672 16.478 1.00 95.50 582 CYS A N 1
ATOM 4695 C CA . CYS A 1 582 ? 12.700 19.275 16.162 1.00 95.50 582 CYS A CA 1
ATOM 4696 C C . CYS A 1 582 ? 13.376 18.322 17.142 1.00 95.50 582 CYS A C 1
ATOM 4698 O O . CYS A 1 582 ? 12.717 17.416 17.654 1.00 95.50 582 CYS A O 1
ATOM 4700 N N . ARG A 1 583 ? 14.664 18.536 17.445 1.00 94.44 583 ARG A N 1
ATOM 4701 C CA . ARG A 1 583 ? 15.364 17.757 18.472 1.00 94.44 583 ARG A CA 1
ATOM 4702 C C . ARG A 1 583 ? 14.680 17.904 19.823 1.00 94.44 583 ARG A C 1
ATOM 4704 O O . ARG A 1 583 ? 14.353 16.897 20.439 1.00 94.44 583 ARG A O 1
ATOM 4711 N N . GLU A 1 584 ? 14.461 19.137 20.264 1.00 94.81 584 GLU A N 1
ATOM 4712 C CA . GLU A 1 584 ? 13.880 19.452 21.568 1.00 94.81 584 GLU A CA 1
ATOM 4713 C C . GLU A 1 584 ? 12.514 18.785 21.757 1.00 94.81 584 GLU A C 1
ATOM 4715 O O . GLU A 1 584 ? 12.336 18.021 22.704 1.00 94.81 584 GLU A O 1
ATOM 4720 N N . LEU A 1 585 ? 11.579 19.002 20.830 1.00 95.94 585 LEU A N 1
ATOM 4721 C CA . LEU A 1 585 ? 10.212 18.495 20.943 1.00 95.94 585 LEU A CA 1
ATOM 4722 C C . LEU A 1 585 ? 10.144 16.973 20.782 1.00 95.94 585 LEU A C 1
ATOM 4724 O O . LEU A 1 585 ? 9.442 16.305 21.542 1.00 95.94 585 LEU A O 1
ATOM 4728 N N . THR A 1 586 ? 10.916 16.402 19.851 1.00 92.31 586 THR A N 1
ATOM 4729 C CA . THR A 1 586 ? 10.988 14.942 19.677 1.00 92.31 586 THR A CA 1
ATOM 4730 C C . THR A 1 586 ? 11.536 14.272 20.938 1.00 92.31 586 THR A C 1
ATOM 4732 O O . THR A 1 586 ? 10.968 13.289 21.420 1.00 92.31 586 THR A O 1
ATOM 4735 N N . MET A 1 587 ? 12.614 14.821 21.508 1.00 89.12 587 MET A N 1
ATOM 4736 C CA . MET A 1 587 ? 13.200 14.312 22.746 1.00 89.12 587 MET A CA 1
ATOM 4737 C C . MET A 1 587 ? 12.254 14.499 23.929 1.00 89.12 587 MET A C 1
ATOM 4739 O O . MET A 1 587 ? 12.082 13.567 24.711 1.00 89.12 587 MET A O 1
ATOM 4743 N N . ALA A 1 588 ? 11.592 15.651 24.046 1.00 89.25 588 ALA A N 1
ATOM 4744 C CA . ALA A 1 588 ? 10.609 15.899 25.094 1.00 89.25 588 ALA A CA 1
ATOM 4745 C C . ALA A 1 588 ? 9.443 14.900 25.029 1.00 89.25 588 ALA A C 1
ATOM 4747 O O . ALA A 1 588 ? 9.030 14.386 26.066 1.00 89.25 588 ALA A O 1
ATOM 4748 N N . ASN A 1 589 ? 8.952 14.562 23.832 1.00 88.75 589 ASN A N 1
ATOM 4749 C CA . ASN A 1 589 ? 7.914 13.547 23.654 1.00 88.75 589 ASN A CA 1
ATOM 4750 C C . ASN A 1 589 ? 8.409 12.141 24.029 1.00 88.75 589 ASN A C 1
ATOM 4752 O O . ASN A 1 589 ? 7.773 11.453 24.831 1.00 88.75 589 ASN A O 1
ATOM 4756 N N . LEU A 1 590 ? 9.582 11.739 23.528 1.00 83.25 590 LEU A N 1
ATOM 4757 C CA . LEU A 1 590 ? 10.185 10.440 23.843 1.00 83.25 590 LEU A CA 1
ATOM 4758 C C . LEU A 1 590 ? 10.426 10.278 25.358 1.00 83.25 590 LEU A C 1
ATOM 4760 O O . LEU A 1 590 ? 10.183 9.211 25.936 1.00 83.25 590 LEU A O 1
ATOM 4764 N N . LEU A 1 591 ? 10.848 11.360 26.015 1.00 81.12 591 LEU A N 1
ATOM 4765 C CA . LEU A 1 591 ? 11.163 11.436 27.440 1.00 81.12 591 LEU A CA 1
ATOM 4766 C C . LEU A 1 591 ? 9.983 11.894 28.315 1.00 81.12 591 LEU A C 1
ATOM 4768 O O . LEU A 1 591 ? 10.155 12.004 29.527 1.00 81.12 591 LEU A O 1
ATOM 4772 N N . LYS A 1 592 ? 8.768 12.098 27.774 1.00 78.69 592 LYS A N 1
ATOM 4773 C CA . LYS A 1 592 ? 7.604 12.650 28.514 1.00 78.69 592 LYS A CA 1
ATOM 4774 C C . LYS A 1 592 ? 7.273 11.873 29.799 1.00 78.69 592 LYS A C 1
ATOM 4776 O O . LYS A 1 592 ? 6.695 12.420 30.736 1.00 78.69 592 LYS A O 1
ATOM 4781 N N . ASN A 1 593 ? 7.666 10.599 29.871 1.00 75.12 593 ASN A N 1
ATOM 4782 C CA . ASN A 1 593 ? 7.476 9.736 31.039 1.00 75.12 593 ASN A CA 1
ATOM 4783 C C . ASN A 1 593 ? 8.779 9.315 31.742 1.00 75.12 593 ASN A C 1
ATOM 4785 O O . ASN A 1 593 ? 8.746 8.412 32.572 1.00 75.12 593 ASN A O 1
ATOM 4789 N N . GLU A 1 594 ? 9.911 9.956 31.449 1.00 74.12 594 GLU A N 1
ATOM 4790 C CA . GLU A 1 594 ? 11.235 9.569 31.954 1.00 74.12 594 GLU A CA 1
ATOM 4791 C C . GLU A 1 594 ? 11.344 9.703 33.473 1.00 74.12 594 GLU A C 1
ATOM 4793 O O . GLU A 1 594 ? 11.669 8.734 34.151 1.00 74.12 594 GLU A O 1
ATOM 4798 N N . ALA A 1 595 ? 10.940 10.851 34.028 1.00 71.62 595 ALA A N 1
ATOM 4799 C CA . ALA A 1 595 ? 10.923 11.098 35.476 1.00 71.62 595 ALA A CA 1
ATOM 4800 C C . ALA A 1 595 ? 10.018 10.125 36.255 1.00 71.62 595 ALA A C 1
ATOM 4802 O O . ALA A 1 595 ? 10.028 10.087 37.482 1.00 71.62 595 ALA A O 1
ATOM 4803 N N . LYS A 1 596 ? 9.189 9.361 35.539 1.00 74.25 596 LYS A N 1
ATOM 4804 C CA . LYS A 1 596 ? 8.277 8.380 36.107 1.00 74.25 596 LYS A CA 1
ATOM 4805 C C . LYS A 1 596 ? 8.872 6.970 36.085 1.00 74.25 596 LYS A C 1
ATOM 4807 O O . LYS A 1 596 ? 8.266 6.097 36.690 1.00 74.25 596 LYS A O 1
ATOM 4812 N N . ARG A 1 597 ? 9.991 6.718 35.394 1.00 72.94 597 ARG A N 1
ATOM 4813 C CA . ARG A 1 597 ? 10.623 5.391 35.268 1.00 72.94 597 ARG A CA 1
ATOM 4814 C C . ARG A 1 597 ? 11.444 5.045 36.518 1.00 72.94 597 ARG A C 1
ATOM 4816 O O . ARG A 1 597 ? 11.962 5.948 37.170 1.00 72.94 597 ARG A O 1
ATOM 4823 N N . PRO A 1 598 ? 11.607 3.751 36.844 1.00 75.06 598 PRO A N 1
ATOM 4824 C CA . PRO A 1 598 ? 12.600 3.322 37.821 1.00 75.06 598 PRO A CA 1
ATOM 4825 C C . PRO A 1 598 ? 14.017 3.720 37.381 1.00 75.06 598 PRO A C 1
ATOM 4827 O O . PRO A 1 598 ? 14.377 3.567 36.205 1.00 75.06 598 PRO A O 1
ATOM 4830 N N . GLU A 1 599 ? 14.817 4.200 38.331 1.00 69.25 599 GLU A N 1
ATOM 4831 C CA . GLU A 1 599 ? 16.217 4.575 38.123 1.00 69.25 599 GLU A CA 1
ATOM 4832 C C . GLU A 1 599 ? 17.027 3.392 37.548 1.00 69.25 599 GLU A C 1
ATOM 4834 O O . GLU A 1 599 ? 16.834 2.242 37.939 1.00 69.25 599 GLU A O 1
ATOM 4839 N N . GLY A 1 600 ? 17.902 3.654 36.568 1.00 61.59 600 GLY A N 1
ATOM 4840 C CA . GLY A 1 600 ? 18.735 2.627 35.917 1.00 61.59 600 GLY A CA 1
ATOM 4841 C C . GLY A 1 600 ? 18.117 1.916 34.701 1.00 61.59 600 GLY A C 1
ATOM 4842 O O . GLY A 1 600 ? 18.781 1.085 34.074 1.00 61.59 600 GLY A O 1
ATOM 4843 N N . THR A 1 601 ? 16.884 2.246 34.299 1.00 63.34 601 THR A N 1
ATOM 4844 C CA . THR A 1 601 ? 16.263 1.655 33.101 1.00 63.34 601 THR A CA 1
ATOM 4845 C C . THR A 1 601 ? 16.884 2.235 31.815 1.00 63.34 601 THR A C 1
ATOM 4847 O O . THR A 1 601 ? 16.548 3.340 31.396 1.00 63.34 601 THR A O 1
ATOM 4850 N N . LYS A 1 602 ? 17.768 1.493 31.134 1.00 57.41 602 LYS A N 1
ATOM 4851 C CA . LYS A 1 602 ? 18.403 1.954 29.878 1.00 57.41 602 LYS A CA 1
ATOM 4852 C C . LYS A 1 602 ? 17.398 2.066 28.722 1.00 57.41 602 LYS A C 1
ATOM 4854 O O . LYS A 1 602 ? 16.543 1.200 28.545 1.00 57.41 602 LYS A O 1
ATOM 4859 N N . GLU A 1 603 ? 17.499 3.129 27.924 1.00 56.84 603 GLU A N 1
ATOM 4860 C CA . GLU A 1 603 ? 16.752 3.260 26.666 1.00 56.84 603 GLU A CA 1
ATOM 4861 C C . GLU A 1 603 ? 17.291 2.319 25.582 1.00 56.84 603 GLU A C 1
ATOM 4863 O O . GLU A 1 603 ? 18.468 1.960 25.578 1.00 56.84 603 GLU A O 1
ATOM 4868 N N . LYS A 1 604 ? 16.434 1.937 24.625 1.00 54.84 604 LYS A N 1
ATOM 4869 C CA . LYS A 1 604 ? 16.898 1.269 23.404 1.00 54.84 604 LYS A CA 1
ATOM 4870 C C . LYS A 1 604 ? 17.496 2.326 22.455 1.00 54.84 604 LYS A C 1
ATOM 4872 O O . LYS A 1 604 ? 16.743 3.204 22.038 1.00 54.84 604 LYS A O 1
ATOM 4877 N N . PRO A 1 605 ? 18.775 2.210 22.040 1.00 52.78 605 PRO A N 1
ATOM 4878 C CA . PRO A 1 605 ? 19.470 3.195 21.190 1.00 52.78 605 PRO A CA 1
ATOM 4879 C C . PRO A 1 605 ? 18.818 3.466 19.821 1.00 52.78 605 PRO A C 1
ATOM 4881 O O . PRO A 1 605 ? 19.120 4.451 19.159 1.00 52.78 605 PRO A O 1
ATOM 4884 N N . THR A 1 606 ? 17.917 2.592 19.370 1.00 60.50 606 THR A N 1
ATOM 4885 C CA . THR A 1 606 ? 17.429 2.541 17.985 1.00 60.50 606 THR A CA 1
ATOM 4886 C C . THR A 1 606 ? 16.554 3.722 17.549 1.00 60.50 606 THR A C 1
ATOM 4888 O O . THR A 1 606 ? 16.437 3.947 16.348 1.00 60.50 606 THR A O 1
ATOM 4891 N N . TYR A 1 607 ? 15.923 4.459 18.473 1.00 66.81 607 TYR A N 1
ATOM 4892 C CA . TYR A 1 607 ? 15.073 5.610 18.116 1.00 66.81 607 TYR A CA 1
ATOM 4893 C C . TYR A 1 607 ? 15.884 6.888 17.880 1.00 66.81 607 TYR A C 1
ATOM 4895 O O . TYR A 1 607 ? 15.612 7.613 16.926 1.00 66.81 607 TYR A O 1
ATOM 4903 N N . LEU A 1 608 ? 16.912 7.125 18.701 1.00 72.06 608 LEU A N 1
ATOM 4904 C CA . LEU A 1 608 ? 17.771 8.307 18.593 1.00 72.06 608 LEU A CA 1
ATOM 4905 C C . LEU A 1 608 ? 18.511 8.337 17.260 1.00 72.06 608 LEU A C 1
ATOM 4907 O O . LEU A 1 608 ? 18.547 9.376 16.617 1.00 72.06 608 LEU A O 1
ATOM 4911 N N . ASN A 1 609 ? 18.943 7.173 16.770 1.00 76.50 609 ASN A N 1
ATOM 4912 C CA . ASN A 1 609 ? 19.600 7.060 15.471 1.00 76.50 609 ASN A CA 1
ATOM 4913 C C . ASN A 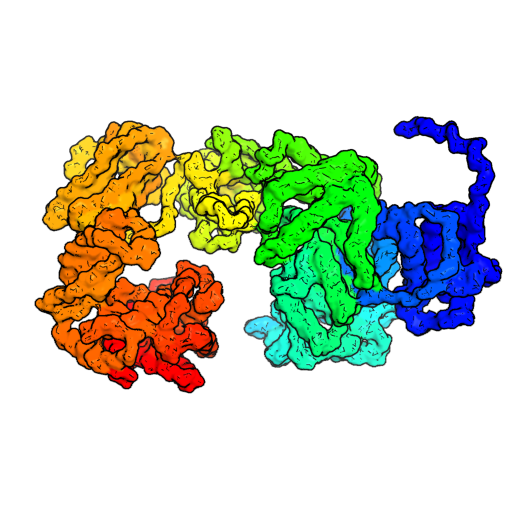1 609 ? 18.765 7.637 14.314 1.00 76.50 609 ASN A C 1
ATOM 4915 O O . ASN A 1 609 ? 19.347 8.193 13.394 1.00 76.50 609 ASN A O 1
ATOM 4919 N N . GLN A 1 610 ? 17.426 7.528 14.341 1.00 79.50 610 GLN A N 1
ATOM 4920 C CA . GLN A 1 610 ? 16.568 8.104 13.290 1.00 79.50 610 GLN A CA 1
ATOM 4921 C C . GLN A 1 610 ? 16.511 9.634 13.372 1.00 79.50 610 GLN A C 1
ATOM 4923 O O . GLN A 1 610 ? 16.547 10.304 12.343 1.00 79.50 610 GLN A O 1
ATOM 4928 N N . LEU A 1 611 ? 16.425 10.184 14.586 1.00 85.38 611 LEU A N 1
ATOM 4929 C CA . LEU A 1 611 ? 16.422 11.630 14.806 1.00 85.38 611 LEU A CA 1
ATOM 4930 C C . LEU A 1 611 ? 17.798 12.234 14.496 1.00 85.38 611 LEU A C 1
ATOM 4932 O O . LEU A 1 611 ? 17.886 13.253 13.823 1.00 85.38 611 LEU A O 1
ATOM 4936 N N . ASP A 1 612 ? 18.874 11.595 14.949 1.00 84.56 612 ASP A N 1
ATOM 4937 C CA . ASP A 1 612 ? 20.242 12.010 14.649 1.00 84.56 612 ASP A CA 1
ATOM 4938 C C . ASP A 1 612 ? 20.502 11.967 13.141 1.00 84.56 612 ASP A C 1
ATOM 4940 O O . ASP A 1 612 ? 21.010 12.937 12.591 1.00 84.56 612 ASP A O 1
ATOM 4944 N N . ALA A 1 613 ? 20.064 10.902 12.460 1.00 80.06 613 ALA A N 1
ATOM 4945 C CA . ALA A 1 613 ? 20.104 10.779 11.005 1.00 80.06 613 ALA A CA 1
ATOM 4946 C C . ALA A 1 613 ? 19.371 11.923 10.285 1.00 80.06 613 ALA A C 1
ATOM 4948 O O . ALA A 1 613 ? 19.914 12.495 9.342 1.00 80.06 613 ALA A O 1
ATOM 4949 N N . LEU A 1 614 ? 18.162 12.274 10.738 1.00 85.19 614 LEU A N 1
ATOM 4950 C CA . LEU A 1 614 ? 17.368 13.375 10.185 1.00 85.19 614 LEU A CA 1
ATOM 4951 C C . LEU A 1 614 ? 18.068 14.732 10.350 1.00 85.19 614 LEU A C 1
ATOM 4953 O O . LEU A 1 614 ? 18.055 15.563 9.443 1.00 85.19 614 LEU A O 1
ATOM 4957 N N . LEU A 1 615 ? 18.655 14.968 11.524 1.00 87.50 615 LEU A N 1
ATOM 4958 C CA . LEU A 1 615 ? 19.273 16.243 11.886 1.00 87.50 615 LEU A CA 1
ATOM 4959 C C . LEU A 1 615 ? 20.722 16.374 11.406 1.00 87.50 615 LEU A C 1
ATOM 4961 O O . LEU A 1 615 ? 21.281 17.474 11.468 1.00 87.50 615 LEU A O 1
ATOM 4965 N N . MET A 1 616 ? 21.329 15.278 10.947 1.00 83.56 616 MET A N 1
ATOM 4966 C CA . MET A 1 616 ? 22.723 15.238 10.533 1.00 83.56 616 MET A CA 1
ATOM 4967 C C . MET A 1 616 ? 22.979 16.212 9.382 1.00 83.56 616 MET A C 1
ATOM 4969 O O . MET A 1 616 ? 22.346 16.172 8.320 1.00 83.56 616 MET A O 1
ATOM 4973 N N . GLU A 1 617 ? 23.961 17.085 9.587 1.00 78.25 617 GLU A N 1
ATOM 4974 C CA . GLU A 1 617 ? 24.557 17.839 8.494 1.00 78.25 617 GLU A CA 1
ATOM 4975 C C . GLU A 1 617 ? 25.608 16.970 7.845 1.00 78.25 617 GLU A C 1
ATOM 4977 O O . GLU A 1 617 ? 26.548 16.501 8.485 1.00 78.25 617 GLU A O 1
ATOM 4982 N N . LEU A 1 618 ? 25.403 16.722 6.562 1.00 82.50 618 LEU A N 1
ATOM 4983 C CA . LEU A 1 618 ? 26.386 16.042 5.754 1.00 82.50 618 LEU A CA 1
ATOM 4984 C C . LEU A 1 618 ? 27.305 17.129 5.199 1.00 82.50 618 LEU A C 1
ATOM 4986 O O . LEU A 1 618 ? 26.801 18.005 4.489 1.00 82.50 618 LEU A O 1
ATOM 4990 N N . PRO A 1 619 ? 28.607 17.129 5.540 1.00 86.56 619 PRO A N 1
ATOM 4991 C CA . PRO A 1 619 ? 29.509 18.146 5.034 1.00 86.56 619 PRO A CA 1
ATOM 4992 C C . PRO A 1 619 ? 29.532 18.079 3.509 1.00 86.56 619 PRO A C 1
ATOM 4994 O O . PRO A 1 619 ? 29.652 17.002 2.921 1.00 86.56 619 PRO A O 1
ATOM 4997 N N . CYS A 1 620 ? 29.399 19.238 2.866 1.00 87.38 620 CYS A N 1
ATOM 4998 C CA . CYS A 1 620 ? 29.457 19.316 1.414 1.00 87.38 620 CYS A CA 1
ATOM 4999 C C . CYS A 1 620 ? 30.847 18.868 0.942 1.00 87.38 620 CYS A C 1
ATOM 5001 O O . CYS A 1 620 ? 31.845 19.463 1.360 1.00 87.38 620 CYS A O 1
ATOM 5003 N N . PRO A 1 621 ? 30.956 17.833 0.086 1.00 90.00 621 PRO A N 1
ATOM 5004 C CA . PRO A 1 621 ? 32.259 17.417 -0.400 1.00 90.00 621 PRO A CA 1
ATOM 5005 C C . PRO A 1 621 ? 32.930 18.561 -1.179 1.00 90.00 621 PRO A C 1
ATOM 5007 O O . PRO A 1 621 ? 32.235 19.245 -1.937 1.00 90.00 621 PRO A O 1
ATOM 5010 N N . PRO A 1 622 ? 34.265 18.744 -1.077 1.00 87.62 622 PRO A N 1
ATOM 5011 C CA . PRO A 1 622 ? 34.984 19.849 -1.722 1.00 87.62 622 PRO A CA 1
ATOM 5012 C C . PRO A 1 622 ? 34.655 20.026 -3.208 1.00 87.62 622 PRO A C 1
ATOM 5014 O O . PRO A 1 622 ? 34.528 21.147 -3.689 1.00 87.62 622 PRO A O 1
ATOM 5017 N N . LYS A 1 623 ? 34.435 18.907 -3.914 1.00 85.44 623 LYS A N 1
ATOM 5018 C CA . LYS A 1 623 ? 34.061 18.866 -5.332 1.00 85.44 623 LYS A CA 1
ATOM 5019 C C . LYS A 1 623 ? 32.792 19.659 -5.668 1.00 85.44 623 LYS A C 1
ATOM 5021 O O . LYS A 1 623 ? 32.689 20.129 -6.791 1.00 85.44 623 LYS A O 1
ATOM 5026 N N . PHE A 1 624 ? 31.842 19.777 -4.743 1.00 88.56 624 PHE A N 1
ATOM 5027 C CA . PHE A 1 624 ? 30.529 20.380 -4.994 1.00 88.56 624 PHE A CA 1
ATOM 5028 C C . PHE A 1 624 ? 30.307 21.692 -4.225 1.00 88.56 624 PHE A C 1
ATOM 5030 O O . PHE A 1 624 ? 29.191 22.204 -4.201 1.00 88.56 624 PHE A O 1
ATOM 5037 N N . MET A 1 625 ? 31.347 22.242 -3.585 1.00 85.81 625 MET A N 1
ATOM 5038 C CA . MET A 1 625 ? 31.230 23.417 -2.707 1.00 85.81 625 MET A CA 1
ATOM 5039 C C . MET A 1 625 ? 30.678 24.658 -3.413 1.00 85.81 625 MET A C 1
ATOM 5041 O O . MET A 1 625 ? 29.867 25.376 -2.834 1.00 85.81 625 MET A O 1
ATOM 5045 N N . GLU A 1 626 ? 31.081 24.896 -4.662 1.00 83.56 626 GLU A N 1
ATOM 5046 C CA . GLU A 1 626 ? 30.589 26.023 -5.467 1.00 83.56 626 GLU A CA 1
ATOM 5047 C C . GLU A 1 626 ? 29.105 25.874 -5.845 1.00 83.56 626 GLU A C 1
ATOM 5049 O O . GLU A 1 626 ? 28.420 26.864 -6.083 1.00 83.56 626 GLU A O 1
ATOM 5054 N N . GLN A 1 627 ? 28.592 24.641 -5.883 1.00 85.62 627 GLN A N 1
ATOM 5055 C CA . GLN A 1 627 ? 27.224 24.304 -6.279 1.00 85.62 627 GLN A CA 1
ATOM 5056 C C . GLN A 1 627 ? 26.358 23.873 -5.091 1.00 85.62 627 GLN A C 1
ATOM 5058 O O . GLN A 1 627 ? 25.267 23.348 -5.299 1.00 85.62 627 GLN A O 1
ATOM 5063 N N . ARG A 1 628 ? 26.810 24.087 -3.849 1.00 82.00 628 ARG A N 1
ATOM 5064 C CA . ARG A 1 628 ? 26.175 23.541 -2.635 1.00 82.00 628 ARG A CA 1
ATOM 5065 C C . ARG A 1 628 ? 24.661 23.802 -2.545 1.00 82.00 628 ARG A C 1
ATOM 5067 O O . ARG A 1 628 ? 23.929 22.948 -2.066 1.00 82.00 628 ARG A O 1
ATOM 5074 N N . ASP A 1 629 ? 24.190 24.941 -3.059 1.00 78.50 629 ASP A N 1
ATOM 5075 C CA . ASP A 1 629 ? 22.781 25.363 -2.989 1.00 78.50 629 ASP A CA 1
ATOM 5076 C C . ASP A 1 629 ? 21.896 24.708 -4.078 1.00 78.50 629 ASP A C 1
ATOM 5078 O O . ASP A 1 629 ? 20.700 24.993 -4.188 1.00 78.50 629 ASP A O 1
ATOM 5082 N N . GLN A 1 630 ? 22.492 23.856 -4.918 1.00 81.12 630 GLN A N 1
ATOM 5083 C CA . GLN A 1 630 ? 21.864 23.181 -6.055 1.00 81.12 630 GLN A CA 1
ATOM 5084 C C . GLN A 1 630 ? 22.001 21.653 -5.992 1.00 81.12 630 GLN A C 1
ATOM 5086 O O . GLN A 1 630 ? 21.573 20.974 -6.921 1.00 81.12 630 GLN A O 1
ATOM 5091 N N . ILE A 1 631 ? 22.592 21.090 -4.935 1.00 87.69 631 ILE A N 1
ATOM 5092 C CA . ILE A 1 631 ? 22.834 19.645 -4.817 1.00 87.69 631 ILE A CA 1
ATOM 5093 C C . ILE A 1 631 ? 22.037 19.025 -3.669 1.00 87.69 631 ILE A C 1
ATOM 5095 O O . ILE A 1 631 ? 21.635 19.701 -2.727 1.00 87.69 631 ILE A O 1
ATOM 5099 N N . MET A 1 632 ? 21.860 17.706 -3.710 1.00 88.56 632 MET A N 1
ATOM 5100 C CA . MET A 1 632 ? 21.338 16.923 -2.588 1.00 88.56 632 MET A CA 1
ATOM 5101 C C . MET A 1 632 ? 22.391 15.913 -2.143 1.00 88.56 632 MET A C 1
ATOM 5103 O O . MET A 1 632 ? 22.905 15.165 -2.966 1.00 88.56 632 MET A O 1
ATOM 5107 N N . ILE A 1 633 ? 22.703 15.861 -0.850 1.00 89.62 633 ILE A N 1
ATOM 5108 C CA . ILE A 1 633 ? 23.749 14.981 -0.309 1.00 89.62 633 ILE A CA 1
ATOM 5109 C C . ILE A 1 633 ? 23.108 13.858 0.509 1.00 89.62 633 ILE A C 1
ATOM 5111 O O . ILE A 1 633 ? 22.259 14.119 1.361 1.00 89.62 633 ILE A O 1
ATOM 5115 N N . PHE A 1 634 ? 23.562 12.631 0.266 1.00 90.56 634 PHE A N 1
ATOM 5116 C CA . PHE A 1 634 ? 23.190 11.395 0.950 1.00 90.56 634 PHE A CA 1
ATOM 5117 C C . PHE A 1 634 ? 24.453 10.725 1.503 1.00 90.56 634 PHE A C 1
ATOM 5119 O O . PHE A 1 634 ? 25.489 10.695 0.835 1.00 90.56 634 PHE A O 1
ATOM 5126 N N . GLY A 1 635 ? 24.369 10.169 2.710 1.00 89.62 635 GLY A N 1
ATOM 5127 C CA . GLY A 1 635 ? 25.515 9.588 3.419 1.00 89.62 635 GLY A CA 1
ATOM 5128 C C . GLY A 1 635 ? 25.084 8.524 4.424 1.00 89.62 635 GLY A C 1
ATOM 5129 O O . GLY A 1 635 ? 24.054 7.879 4.233 1.00 89.62 635 GLY A O 1
ATOM 5130 N N . ALA A 1 636 ? 25.836 8.368 5.517 1.00 87.75 636 ALA A N 1
ATOM 5131 C CA . ALA A 1 636 ? 25.604 7.337 6.536 1.00 87.75 636 ALA A CA 1
ATOM 5132 C C . ALA A 1 636 ? 24.136 7.145 6.992 1.00 87.75 636 ALA A C 1
ATOM 5134 O O . ALA A 1 636 ? 23.703 5.994 7.072 1.00 87.75 636 ALA A O 1
ATOM 5135 N N . PRO A 1 637 ? 23.335 8.211 7.212 1.00 84.62 637 PRO A N 1
ATOM 5136 C CA . PRO A 1 637 ? 21.900 8.107 7.508 1.00 84.62 637 PRO A CA 1
ATOM 5137 C C . PRO A 1 637 ? 21.058 7.307 6.503 1.00 84.62 637 PRO A C 1
ATOM 5139 O O . PRO A 1 637 ? 20.009 6.774 6.857 1.00 84.62 637 PRO A O 1
ATOM 5142 N N . ASN A 1 638 ? 21.491 7.244 5.244 1.00 87.50 638 ASN A N 1
ATOM 5143 C CA . ASN A 1 638 ? 20.754 6.649 4.130 1.00 87.50 638 ASN A CA 1
ATOM 5144 C C . ASN A 1 638 ? 21.196 5.211 3.821 1.00 87.50 638 ASN A C 1
ATOM 5146 O O . ASN A 1 638 ? 20.634 4.565 2.931 1.00 87.50 638 ASN A O 1
ATOM 5150 N N . PHE A 1 639 ? 22.219 4.707 4.513 1.00 91.06 639 PHE A N 1
ATOM 5151 C CA . PHE A 1 639 ? 22.779 3.386 4.261 1.00 91.06 639 PHE A CA 1
ATOM 5152 C C . PHE A 1 639 ? 21.970 2.299 4.959 1.00 91.06 639 PHE A C 1
ATOM 5154 O O . PHE A 1 639 ? 21.592 2.414 6.123 1.00 91.06 639 PHE A O 1
ATOM 5161 N N . THR A 1 640 ? 21.728 1.197 4.252 1.00 88.00 640 THR A N 1
ATOM 5162 C CA . THR A 1 640 ? 21.157 -0.002 4.867 1.00 88.00 640 THR A CA 1
ATOM 5163 C C . THR A 1 640 ? 22.277 -0.848 5.464 1.00 88.00 640 THR A C 1
ATOM 5165 O O . THR A 1 640 ? 23.093 -1.389 4.720 1.00 88.00 640 THR A O 1
ATOM 5168 N N . ASP A 1 641 ? 22.293 -1.006 6.788 1.00 87.69 641 ASP A N 1
ATOM 5169 C CA . ASP A 1 641 ? 23.227 -1.914 7.458 1.00 87.69 641 ASP A CA 1
ATOM 5170 C C . ASP A 1 641 ? 22.820 -3.376 7.235 1.00 87.69 641 ASP A C 1
ATOM 5172 O O . ASP A 1 641 ? 21.765 -3.824 7.693 1.00 87.69 641 ASP A O 1
ATOM 5176 N N . ASN A 1 642 ? 23.633 -4.119 6.478 1.00 89.12 642 ASN A N 1
ATOM 5177 C CA . ASN A 1 642 ? 23.285 -5.459 6.020 1.00 89.12 642 ASN A CA 1
ATOM 5178 C C . ASN A 1 642 ? 24.406 -6.495 6.262 1.00 89.12 642 ASN A C 1
ATOM 5180 O O . ASN A 1 642 ? 24.864 -7.163 5.322 1.00 89.12 642 ASN A O 1
ATOM 5184 N N . PRO A 1 643 ? 24.839 -6.693 7.526 1.00 88.12 643 PRO A N 1
ATOM 5185 C CA . PRO A 1 643 ? 25.975 -7.556 7.864 1.00 88.12 643 PRO A CA 1
ATOM 5186 C C . PRO A 1 643 ? 25.742 -9.024 7.484 1.00 88.12 643 PRO A C 1
ATOM 5188 O O . PRO A 1 643 ? 26.682 -9.738 7.148 1.00 88.12 643 PRO A O 1
ATOM 5191 N N . ARG A 1 644 ? 24.479 -9.476 7.449 1.00 88.31 644 ARG A N 1
ATOM 5192 C CA . ARG A 1 644 ? 24.106 -10.848 7.058 1.00 88.31 644 ARG A CA 1
ATOM 5193 C C . ARG A 1 644 ? 24.501 -11.207 5.616 1.00 88.31 644 ARG A C 1
ATOM 5195 O O . ARG A 1 644 ? 24.598 -12.390 5.303 1.00 88.31 644 ARG A O 1
ATOM 5202 N N . TYR A 1 645 ? 24.699 -10.215 4.747 1.00 88.44 645 TYR A N 1
ATOM 5203 C CA . TYR A 1 645 ? 25.104 -10.412 3.350 1.00 88.44 645 TYR A CA 1
ATOM 5204 C C . TYR A 1 645 ? 26.452 -9.746 3.038 1.00 88.44 645 TYR A C 1
ATOM 5206 O O . TYR A 1 645 ? 26.670 -9.317 1.905 1.00 88.44 645 TYR A O 1
ATOM 5214 N N . ASP A 1 646 ? 27.329 -9.634 4.043 1.00 93.25 646 ASP A N 1
ATOM 5215 C CA . ASP A 1 646 ? 28.679 -9.064 3.919 1.00 93.25 646 ASP A CA 1
ATOM 5216 C C . ASP A 1 646 ? 28.693 -7.598 3.459 1.00 93.25 646 ASP A C 1
ATOM 5218 O O . ASP A 1 646 ? 29.664 -7.148 2.852 1.00 93.25 646 ASP A O 1
ATOM 5222 N N . CYS A 1 647 ? 27.612 -6.855 3.731 1.00 95.62 647 CYS A N 1
ATOM 5223 C CA . CYS A 1 647 ? 27.483 -5.442 3.382 1.00 95.62 647 CYS A CA 1
ATOM 5224 C C . CYS A 1 647 ? 27.134 -4.561 4.605 1.00 95.62 647 CYS A C 1
ATOM 5226 O O . CYS A 1 647 ? 26.057 -3.961 4.627 1.00 95.62 647 CYS A O 1
ATOM 5228 N N . PRO A 1 648 ? 27.963 -4.535 5.668 1.00 95.62 648 PRO A N 1
ATOM 5229 C CA . PRO A 1 648 ? 27.713 -3.694 6.838 1.00 95.62 648 PRO A CA 1
ATOM 5230 C C . PRO A 1 648 ? 27.950 -2.199 6.570 1.00 95.62 648 PRO A C 1
ATOM 5232 O O . PRO A 1 648 ? 28.695 -1.821 5.659 1.00 95.62 648 PRO A O 1
ATOM 5235 N N . VAL A 1 649 ? 27.382 -1.352 7.430 1.00 94.12 649 VAL A N 1
ATOM 5236 C CA . VAL A 1 649 ? 27.860 0.023 7.639 1.00 94.12 649 VAL A CA 1
ATOM 5237 C C . VAL A 1 649 ? 29.025 -0.018 8.628 1.00 94.12 649 VAL A C 1
ATOM 5239 O O . VAL A 1 649 ? 28.901 -0.560 9.724 1.00 94.12 649 VAL A O 1
ATOM 5242 N N . ILE A 1 650 ? 30.167 0.535 8.233 1.00 94.25 650 ILE A N 1
ATOM 5243 C CA . ILE A 1 650 ? 31.432 0.473 8.973 1.00 94.25 650 ILE A CA 1
ATOM 5244 C C . ILE A 1 650 ? 31.885 1.872 9.376 1.00 94.25 650 ILE A C 1
ATOM 5246 O O . ILE A 1 650 ? 31.525 2.850 8.719 1.00 94.25 650 ILE A O 1
ATOM 5250 N N . ASP A 1 651 ? 32.702 1.953 10.423 1.00 94.44 651 ASP A N 1
ATOM 5251 C CA . ASP A 1 651 ? 33.500 3.149 10.681 1.00 94.44 651 ASP A CA 1
ATOM 5252 C C . ASP A 1 651 ? 34.645 3.214 9.662 1.00 94.44 651 ASP A C 1
ATOM 5254 O O . ASP A 1 651 ? 35.315 2.212 9.397 1.00 94.44 651 ASP A O 1
ATOM 5258 N N . ASP A 1 652 ? 34.841 4.386 9.066 1.00 93.25 652 ASP A N 1
ATOM 5259 C CA . ASP A 1 652 ? 35.859 4.634 8.049 1.00 93.25 652 ASP A CA 1
ATOM 5260 C C . ASP A 1 652 ? 36.423 6.043 8.239 1.00 93.25 652 ASP A C 1
ATOM 5262 O O . ASP A 1 652 ? 35.726 7.034 8.020 1.00 93.25 652 ASP A O 1
ATOM 5266 N N . ALA A 1 653 ? 37.684 6.131 8.667 1.00 91.62 653 ALA A N 1
ATOM 5267 C CA . ALA A 1 653 ? 38.349 7.404 8.934 1.00 91.62 653 ALA A CA 1
ATOM 5268 C C . ALA A 1 653 ? 38.587 8.234 7.660 1.00 91.62 653 ALA A C 1
ATOM 5270 O O . ALA A 1 653 ? 38.751 9.448 7.757 1.00 91.62 653 ALA A O 1
ATOM 5271 N N . ASP A 1 654 ? 38.577 7.600 6.481 1.00 89.38 654 ASP A N 1
ATOM 5272 C CA . ASP A 1 654 ? 38.704 8.300 5.200 1.00 89.38 654 ASP A CA 1
ATOM 5273 C C . ASP A 1 654 ? 37.374 8.937 4.759 1.00 89.38 654 ASP A C 1
ATOM 5275 O O . ASP A 1 654 ? 37.366 9.785 3.866 1.00 89.38 654 ASP A O 1
ATOM 5279 N N . SER A 1 655 ? 36.247 8.532 5.362 1.00 90.19 655 SER A N 1
ATOM 5280 C CA . SER A 1 655 ? 34.931 9.115 5.098 1.00 90.19 655 SER A CA 1
ATOM 5281 C C . SER A 1 655 ? 34.766 10.426 5.874 1.00 90.19 655 SER A C 1
ATOM 5283 O O . SER A 1 655 ? 34.883 10.430 7.101 1.00 90.19 655 SER A O 1
ATOM 5285 N N . PRO A 1 656 ? 34.370 11.533 5.222 1.00 81.69 656 PRO A N 1
ATOM 5286 C CA . PRO A 1 656 ? 34.056 12.785 5.915 1.00 81.69 656 PRO A CA 1
ATOM 5287 C C . PRO A 1 656 ? 32.881 12.690 6.905 1.00 81.69 656 PRO A C 1
ATOM 5289 O O . PRO A 1 656 ? 32.700 13.589 7.721 1.00 81.69 656 PRO A O 1
ATOM 5292 N N . THR A 1 657 ? 32.071 11.625 6.840 1.00 76.81 657 THR A N 1
ATOM 5293 C CA . THR A 1 657 ? 31.008 11.340 7.827 1.00 76.81 657 THR A CA 1
ATOM 5294 C C . THR A 1 657 ? 31.447 10.353 8.915 1.00 76.81 657 THR A C 1
ATOM 5296 O O . THR A 1 657 ? 30.654 10.006 9.789 1.00 76.81 657 THR A O 1
ATOM 5299 N N . GLY A 1 658 ? 32.687 9.856 8.844 1.00 87.81 658 GLY A N 1
ATOM 5300 C CA . GLY A 1 658 ? 33.233 8.802 9.700 1.00 87.81 658 GLY A CA 1
ATOM 5301 C C . GLY A 1 658 ? 32.680 7.402 9.416 1.00 87.81 658 GLY A C 1
ATOM 5302 O O . GLY A 1 658 ? 33.072 6.453 10.092 1.00 87.81 658 GLY A O 1
ATOM 5303 N N . LYS A 1 659 ? 31.763 7.249 8.448 1.00 92.69 659 LYS A N 1
ATOM 5304 C CA . LYS A 1 659 ? 31.105 5.976 8.122 1.00 92.69 659 LYS A CA 1
ATOM 5305 C C . LYS A 1 659 ? 30.991 5.729 6.619 1.00 92.69 659 LYS A C 1
ATOM 5307 O O . LYS A 1 659 ? 30.897 6.666 5.828 1.00 92.69 659 LYS A O 1
ATOM 5312 N N . ALA A 1 660 ? 30.943 4.455 6.240 1.00 95.69 660 ALA A N 1
ATOM 5313 C CA . ALA A 1 660 ? 30.726 4.000 4.867 1.00 95.69 660 ALA A CA 1
ATOM 5314 C C . ALA A 1 660 ? 29.902 2.706 4.839 1.00 95.69 660 ALA A C 1
ATOM 5316 O O . ALA A 1 660 ? 29.966 1.907 5.772 1.00 95.69 660 ALA A O 1
ATOM 5317 N N . VAL A 1 661 ? 29.148 2.457 3.766 1.00 96.69 661 VAL A N 1
ATOM 5318 C CA . VAL A 1 661 ? 28.579 1.127 3.496 1.00 96.69 661 VAL A CA 1
ATOM 5319 C C . VAL A 1 661 ? 29.583 0.320 2.682 1.00 96.69 661 VAL A C 1
ATOM 5321 O O . VAL A 1 661 ? 30.044 0.779 1.639 1.00 96.69 661 VAL A O 1
ATOM 5324 N N . SER A 1 662 ? 29.954 -0.868 3.161 1.00 96.62 662 SER A N 1
ATOM 5325 C CA . SER A 1 662 ? 31.097 -1.613 2.622 1.00 96.62 662 SER A CA 1
ATOM 5326 C C . SER A 1 662 ? 30.738 -3.052 2.295 1.00 96.62 662 SER A C 1
ATOM 5328 O O . SER A 1 662 ? 30.256 -3.773 3.160 1.00 96.62 662 SER A O 1
ATOM 5330 N N . TYR A 1 663 ? 30.986 -3.487 1.059 1.00 96.94 663 TYR A N 1
ATOM 5331 C CA . TYR A 1 663 ? 30.841 -4.883 0.649 1.00 96.94 663 TYR A CA 1
ATOM 5332 C C . TYR A 1 663 ? 32.177 -5.618 0.777 1.00 96.94 663 TYR A C 1
ATOM 5334 O O . TYR A 1 663 ? 33.127 -5.312 0.059 1.00 96.94 663 TYR A O 1
ATOM 5342 N N . ARG A 1 664 ? 32.248 -6.595 1.685 1.00 94.00 664 ARG A N 1
ATOM 5343 C CA . ARG A 1 664 ? 33.496 -7.230 2.158 1.00 94.00 664 ARG A CA 1
ATOM 5344 C C . ARG A 1 664 ? 33.923 -8.480 1.372 1.00 94.00 664 ARG A C 1
ATOM 5346 O O . ARG A 1 664 ? 34.751 -9.263 1.826 1.00 94.00 664 ARG A O 1
ATOM 5353 N N . LYS A 1 665 ? 33.338 -8.715 0.193 1.00 91.06 665 LYS A N 1
ATOM 5354 C CA . LYS A 1 665 ? 33.682 -9.849 -0.682 1.00 91.06 665 LYS A CA 1
ATOM 5355 C C . LYS A 1 665 ? 34.371 -9.375 -1.954 1.00 91.06 665 LYS A C 1
ATOM 5357 O O . LYS A 1 665 ? 34.033 -8.334 -2.511 1.00 91.06 665 LYS A O 1
ATOM 5362 N N . ALA A 1 666 ? 35.317 -10.178 -2.442 1.00 89.25 666 ALA A N 1
ATOM 5363 C CA . ALA A 1 666 ? 35.979 -9.928 -3.717 1.00 89.25 666 ALA A CA 1
ATOM 5364 C C . ALA A 1 666 ? 34.984 -10.057 -4.885 1.00 89.25 666 ALA A C 1
ATOM 5366 O O . ALA A 1 666 ? 34.271 -11.055 -5.008 1.00 89.25 666 ALA A O 1
ATOM 5367 N N . VAL A 1 667 ? 34.966 -9.058 -5.764 1.00 89.00 667 VAL A N 1
ATOM 5368 C CA . VAL A 1 667 ? 34.106 -8.970 -6.947 1.00 89.00 667 VAL A CA 1
ATOM 5369 C C . VAL A 1 667 ? 34.991 -8.854 -8.180 1.00 89.00 667 VAL A C 1
ATOM 5371 O O . VAL A 1 667 ? 35.970 -8.118 -8.188 1.00 89.00 667 VAL A O 1
ATOM 5374 N N . LYS A 1 668 ? 34.660 -9.573 -9.254 1.00 86.88 668 LYS A N 1
ATOM 5375 C CA . LYS A 1 668 ? 35.384 -9.424 -10.521 1.00 86.88 668 LYS A CA 1
ATOM 5376 C C . LYS A 1 668 ? 34.951 -8.143 -11.227 1.00 86.88 668 LYS A C 1
ATOM 5378 O O . LYS A 1 668 ? 33.753 -7.898 -11.365 1.00 86.88 668 LYS A O 1
ATOM 5383 N N . LEU A 1 669 ? 35.919 -7.371 -11.714 1.00 79.19 669 LEU A N 1
ATOM 5384 C CA . LEU A 1 669 ? 35.656 -6.272 -12.638 1.00 79.19 669 LEU A CA 1
ATOM 5385 C C . LEU A 1 669 ? 35.326 -6.824 -14.044 1.00 79.19 669 LEU A C 1
ATOM 5387 O O . LEU A 1 669 ? 35.865 -7.870 -14.418 1.00 79.19 669 LEU A O 1
ATOM 5391 N N . PRO A 1 670 ? 34.443 -6.161 -14.817 1.00 77.88 670 PRO A N 1
ATOM 5392 C CA . PRO A 1 670 ? 33.785 -4.892 -14.498 1.00 77.88 670 PRO A CA 1
ATOM 5393 C C . PRO A 1 670 ? 32.668 -5.000 -13.448 1.00 77.88 670 PRO A C 1
ATOM 5395 O O . PRO A 1 670 ? 31.779 -5.850 -13.540 1.00 77.88 670 PRO A O 1
ATOM 5398 N N . LEU A 1 671 ? 32.687 -4.086 -12.473 1.00 81.31 671 LEU A N 1
ATOM 5399 C CA . LEU A 1 671 ? 31.672 -3.970 -11.425 1.00 81.31 671 LEU A CA 1
ATOM 5400 C C . LEU A 1 671 ? 30.452 -3.207 -11.950 1.00 81.31 671 LEU A C 1
ATOM 5402 O O . LEU A 1 671 ? 30.593 -2.205 -12.645 1.00 81.31 671 LEU A O 1
ATOM 5406 N N . ARG A 1 672 ? 29.247 -3.652 -11.576 1.00 81.25 672 ARG A N 1
ATOM 5407 C CA . ARG A 1 672 ? 27.989 -2.964 -11.893 1.00 81.25 672 ARG A CA 1
ATOM 5408 C C . ARG A 1 672 ? 27.319 -2.445 -10.630 1.00 81.25 672 ARG A C 1
ATOM 5410 O O . ARG A 1 672 ? 26.999 -3.229 -9.736 1.00 81.25 672 ARG A O 1
ATOM 5417 N N . LEU A 1 673 ? 27.056 -1.147 -10.614 1.00 86.06 673 LEU A N 1
ATOM 5418 C CA . LEU A 1 673 ? 26.209 -0.473 -9.632 1.00 86.06 673 LEU A CA 1
ATOM 5419 C C . LEU A 1 673 ? 25.012 0.130 -10.364 1.00 86.06 673 LEU A C 1
ATOM 5421 O O . LEU A 1 673 ? 25.083 0.370 -11.570 1.00 86.06 673 LEU A O 1
ATOM 5425 N N . GLY A 1 674 ? 23.905 0.357 -9.669 1.00 88.38 674 GLY A N 1
ATOM 5426 C CA . GLY A 1 674 ? 22.735 0.957 -10.295 1.00 88.38 674 GLY A CA 1
ATOM 5427 C C . GLY A 1 674 ? 21.857 1.729 -9.335 1.00 88.38 674 GLY A C 1
ATOM 5428 O O . GLY A 1 674 ? 22.010 1.628 -8.122 1.00 88.38 674 GLY A O 1
ATOM 5429 N N . VAL A 1 675 ? 20.928 2.489 -9.898 1.00 91.75 675 VAL A N 1
ATOM 5430 C CA . VAL A 1 675 ? 19.857 3.163 -9.169 1.00 91.75 675 VAL A CA 1
ATOM 5431 C C . VAL A 1 675 ? 18.545 2.569 -9.639 1.00 91.75 675 VAL A C 1
ATOM 5433 O O . VAL A 1 675 ? 18.179 2.672 -10.809 1.00 91.75 675 VAL A O 1
ATOM 5436 N N . ALA A 1 676 ? 17.869 1.903 -8.714 1.00 86.12 676 ALA A N 1
ATOM 5437 C CA . ALA A 1 676 ? 16.577 1.296 -8.934 1.00 86.12 676 ALA A CA 1
ATOM 5438 C C . ALA A 1 676 ? 15.482 2.252 -8.488 1.00 86.12 676 ALA A C 1
ATOM 5440 O O . ALA A 1 676 ? 15.608 2.946 -7.481 1.00 86.12 676 ALA A O 1
ATOM 5441 N N . ASN A 1 677 ? 14.388 2.242 -9.230 1.00 81.12 677 ASN A N 1
ATOM 5442 C CA . ASN A 1 677 ? 13.223 3.058 -8.958 1.00 81.12 677 ASN A CA 1
ATOM 5443 C C . ASN A 1 677 ? 11.968 2.208 -9.199 1.00 81.12 677 ASN A C 1
ATOM 5445 O O . ASN A 1 677 ? 11.876 1.472 -10.183 1.00 81.12 677 ASN A O 1
ATOM 5449 N N . ARG A 1 678 ? 11.034 2.240 -8.248 1.00 72.44 678 ARG A N 1
ATOM 5450 C CA . ARG A 1 678 ? 9.821 1.412 -8.268 1.00 72.44 678 ARG A CA 1
ATOM 5451 C C . ARG A 1 678 ? 8.800 1.853 -9.318 1.00 72.44 678 ARG A C 1
ATOM 5453 O O . ARG A 1 678 ? 8.031 1.009 -9.775 1.00 72.44 678 ARG A O 1
ATOM 5460 N N . ASP A 1 679 ? 8.801 3.132 -9.673 1.00 69.06 679 ASP A N 1
ATOM 5461 C CA . ASP A 1 679 ? 7.753 3.762 -10.483 1.00 69.06 679 ASP A CA 1
ATOM 5462 C C . ASP A 1 679 ? 8.135 3.869 -11.965 1.00 69.06 679 ASP A C 1
ATOM 5464 O O . ASP A 1 679 ? 7.291 4.155 -12.809 1.00 69.06 679 ASP A O 1
ATOM 5468 N N . VAL A 1 680 ? 9.398 3.587 -12.289 1.00 62.38 680 VAL A N 1
ATOM 5469 C CA . VAL A 1 680 ? 9.931 3.555 -13.656 1.00 62.38 680 VAL A CA 1
ATOM 5470 C C . VAL A 1 680 ? 10.337 2.135 -14.029 1.00 62.38 680 VAL A C 1
ATOM 5472 O O . VAL A 1 680 ? 10.593 1.276 -13.177 1.00 62.38 680 VAL A O 1
ATOM 5475 N N . SER A 1 681 ? 10.394 1.859 -15.326 1.00 57.75 681 SER A N 1
ATOM 5476 C CA . SER A 1 681 ? 10.764 0.541 -15.826 1.00 57.75 681 SER A CA 1
ATOM 5477 C C . SER A 1 681 ? 12.173 0.156 -15.372 1.00 57.75 681 SER A C 1
ATOM 5479 O O . SER A 1 681 ? 13.083 0.978 -15.340 1.00 57.75 681 SER A O 1
ATOM 5481 N N . THR A 1 682 ? 12.427 -1.135 -15.142 1.00 56.66 682 THR A N 1
ATOM 5482 C CA . THR A 1 682 ? 13.782 -1.642 -14.830 1.00 56.66 682 THR A CA 1
ATOM 5483 C C . THR A 1 682 ? 14.805 -1.387 -15.947 1.00 56.66 682 THR A C 1
ATOM 5485 O O . THR A 1 682 ? 16.007 -1.614 -15.774 1.00 56.66 682 THR A O 1
ATOM 5488 N N . LYS A 1 683 ? 14.328 -0.994 -17.135 1.00 50.28 683 LYS A N 1
ATOM 5489 C CA . LYS A 1 683 ? 15.149 -0.565 -18.275 1.00 50.28 683 LYS A CA 1
ATOM 5490 C C . LYS A 1 683 ? 15.621 0.886 -18.154 1.00 50.28 683 LYS A C 1
ATOM 5492 O O . LYS A 1 683 ? 16.640 1.209 -18.744 1.00 50.28 683 LYS A O 1
ATOM 5497 N N . GLU A 1 684 ? 14.903 1.703 -17.390 1.00 54.41 684 GLU A N 1
ATOM 5498 C CA . GLU A 1 684 ? 15.187 3.120 -17.118 1.00 54.41 684 GLU A CA 1
ATOM 5499 C C . GLU A 1 684 ? 16.010 3.295 -15.833 1.00 54.41 684 GLU A C 1
ATOM 5501 O O . GLU A 1 684 ? 16.384 4.401 -15.463 1.00 54.41 684 GLU A O 1
ATOM 5506 N N . TRP A 1 685 ? 16.315 2.193 -15.142 1.00 74.25 685 TRP A N 1
ATOM 5507 C CA . TRP A 1 685 ? 17.202 2.204 -13.985 1.00 74.25 685 TRP A CA 1
ATOM 5508 C C . TRP A 1 685 ? 18.609 2.627 -14.390 1.00 74.25 685 TRP A C 1
ATOM 5510 O O . TRP A 1 685 ? 19.199 2.051 -15.311 1.00 74.25 685 TRP A O 1
ATOM 5520 N N . GLY A 1 686 ? 19.157 3.576 -13.636 1.00 68.69 686 GLY A N 1
ATOM 5521 C CA . GLY A 1 686 ? 20.532 4.023 -13.786 1.00 68.69 686 GLY A CA 1
ATOM 5522 C C . GLY A 1 686 ? 21.509 2.882 -13.585 1.00 68.69 686 GLY A C 1
ATOM 5523 O O . GLY A 1 686 ? 21.311 2.030 -12.716 1.00 68.69 686 GLY A O 1
ATOM 5524 N N . ARG A 1 687 ? 22.565 2.842 -14.396 1.00 74.31 687 ARG A N 1
ATOM 5525 C CA . ARG A 1 687 ? 23.632 1.848 -14.273 1.00 74.31 687 ARG A CA 1
ATOM 5526 C C . ARG A 1 687 ? 24.974 2.522 -14.465 1.00 74.31 687 ARG A C 1
ATOM 5528 O O . ARG A 1 687 ? 25.156 3.272 -15.415 1.00 74.31 687 ARG A O 1
ATOM 5535 N N . SER A 1 688 ? 25.916 2.168 -13.606 1.00 75.00 688 SER A N 1
ATOM 5536 C CA . SER A 1 688 ? 27.330 2.455 -13.792 1.00 75.00 688 SER A CA 1
ATOM 5537 C C . SER A 1 688 ? 28.105 1.157 -13.943 1.00 75.00 688 SER A C 1
ATOM 5539 O O . SER A 1 688 ? 27.828 0.168 -13.252 1.00 75.00 688 SER A O 1
ATOM 5541 N N . ILE A 1 689 ? 29.074 1.167 -14.853 1.00 74.06 689 ILE A N 1
ATOM 5542 C CA . ILE A 1 689 ? 30.013 0.071 -15.072 1.00 74.06 689 ILE A CA 1
ATOM 5543 C C . ILE A 1 689 ? 31.408 0.586 -14.740 1.00 74.06 689 ILE A C 1
ATOM 5545 O O . ILE A 1 689 ? 31.918 1.482 -15.405 1.00 74.06 689 ILE A O 1
ATOM 5549 N N . ILE A 1 690 ? 32.036 -0.010 -13.733 1.00 78.50 690 ILE A N 1
ATOM 5550 C CA . ILE A 1 690 ? 33.386 0.346 -13.304 1.00 78.50 690 ILE A CA 1
ATOM 5551 C C . ILE A 1 690 ? 34.340 -0.715 -13.835 1.00 78.50 690 ILE A C 1
ATOM 5553 O O . ILE A 1 690 ? 34.295 -1.872 -13.416 1.00 78.50 690 ILE A O 1
ATOM 5557 N N . GLN A 1 691 ? 35.165 -0.318 -14.800 1.00 76.31 691 GLN A N 1
ATOM 5558 C CA . GLN A 1 691 ? 36.084 -1.209 -15.515 1.00 76.31 691 GLN A CA 1
ATOM 5559 C C . GLN A 1 691 ? 37.384 -1.447 -14.742 1.00 76.31 691 GLN A C 1
ATOM 5561 O O . GLN A 1 691 ? 37.942 -2.543 -14.790 1.00 76.31 691 GLN A O 1
ATOM 5566 N N . HIS A 1 692 ? 37.851 -0.434 -14.010 1.00 79.31 692 HIS A N 1
ATOM 5567 C CA . HIS A 1 692 ? 39.150 -0.436 -13.346 1.00 79.31 692 HIS A CA 1
ATOM 5568 C C . HIS A 1 692 ? 39.018 0.072 -11.912 1.00 79.31 692 HIS A C 1
ATOM 5570 O O . HIS A 1 692 ? 38.285 1.025 -11.656 1.00 79.31 692 HIS A O 1
ATOM 5576 N N . ALA A 1 693 ? 39.736 -0.571 -10.991 1.00 81.94 693 ALA A N 1
ATOM 5577 C CA . ALA A 1 693 ? 39.879 -0.100 -9.622 1.00 81.94 693 ALA A CA 1
ATOM 5578 C C . ALA A 1 693 ? 41.134 0.787 -9.513 1.00 81.94 693 ALA A C 1
ATOM 5580 O O . ALA A 1 693 ? 42.219 0.346 -9.919 1.00 81.94 693 ALA A O 1
ATOM 5581 N N . PRO A 1 694 ? 41.019 2.009 -8.964 1.00 86.44 694 PRO A N 1
ATOM 5582 C CA . PRO A 1 694 ? 42.171 2.821 -8.586 1.00 86.44 694 PRO A CA 1
ATOM 5583 C C . PRO A 1 694 ? 43.124 2.049 -7.665 1.00 86.44 694 PRO A C 1
ATOM 5585 O O . PRO A 1 694 ? 42.689 1.254 -6.835 1.00 86.44 694 PRO A O 1
ATOM 5588 N N . GLN A 1 695 ? 44.430 2.265 -7.829 1.00 92.44 695 GLN A N 1
ATOM 5589 C CA . GLN A 1 695 ? 45.480 1.520 -7.115 1.00 92.44 695 GLN A CA 1
ATOM 5590 C C . GLN A 1 695 ? 45.939 2.201 -5.813 1.00 92.44 695 GLN A C 1
ATOM 5592 O O . GLN A 1 695 ? 46.997 1.867 -5.290 1.00 92.44 695 GLN A O 1
ATOM 5597 N N . ASP A 1 696 ? 45.186 3.179 -5.308 1.00 91.94 696 ASP A N 1
ATOM 5598 C CA . ASP A 1 696 ? 45.582 4.031 -4.179 1.00 91.94 696 ASP A CA 1
ATOM 5599 C C . ASP A 1 696 ? 44.784 3.785 -2.892 1.00 91.94 696 ASP A C 1
ATOM 5601 O O . ASP A 1 696 ? 45.093 4.397 -1.872 1.00 91.94 696 ASP A O 1
ATOM 5605 N N . GLU A 1 697 ? 43.783 2.900 -2.932 1.00 93.31 697 GLU A N 1
ATOM 5606 C CA . GLU A 1 697 ? 42.860 2.633 -1.822 1.00 93.31 697 GLU A CA 1
ATOM 5607 C C . GLU A 1 697 ? 42.159 3.890 -1.282 1.00 93.31 697 GLU A C 1
ATOM 5609 O O . GLU A 1 697 ? 41.871 3.979 -0.089 1.00 93.31 697 GLU A O 1
ATOM 5614 N N . LYS A 1 698 ? 41.874 4.871 -2.149 1.00 93.44 698 LYS A N 1
ATOM 5615 C CA . LYS A 1 698 ? 41.153 6.103 -1.787 1.00 93.44 698 LYS A CA 1
ATOM 5616 C C . LYS A 1 698 ? 39.748 6.142 -2.379 1.00 93.44 698 LYS A C 1
ATOM 5618 O O . LYS A 1 698 ? 39.388 5.338 -3.237 1.00 93.44 698 LYS A O 1
ATOM 5623 N N . TYR A 1 699 ? 38.946 7.085 -1.893 1.00 93.75 699 TYR A N 1
ATOM 5624 C CA . TYR A 1 699 ? 37.630 7.395 -2.441 1.00 93.75 699 TYR A CA 1
ATOM 5625 C C . TYR A 1 699 ? 37.746 8.196 -3.741 1.00 93.75 699 TYR A C 1
ATOM 5627 O O . TYR A 1 699 ? 38.424 9.222 -3.796 1.00 93.75 699 TYR A O 1
ATOM 5635 N N . HIS A 1 700 ? 37.044 7.742 -4.779 1.00 89.00 700 HIS A N 1
ATOM 5636 C CA . HIS A 1 700 ? 36.974 8.401 -6.086 1.00 89.00 700 HIS A CA 1
ATOM 5637 C C . HIS A 1 700 ? 35.521 8.641 -6.493 1.00 89.00 700 HIS A C 1
ATOM 5639 O O . HIS A 1 700 ? 34.653 7.812 -6.229 1.00 89.00 700 HIS A O 1
ATOM 5645 N N . TRP A 1 701 ? 35.255 9.764 -7.165 1.00 89.56 701 TRP A N 1
ATOM 5646 C CA . TRP A 1 701 ? 33.908 10.136 -7.611 1.00 89.56 701 TRP A CA 1
ATOM 5647 C C . TRP A 1 701 ? 33.553 9.546 -8.975 1.00 89.56 701 TRP A C 1
ATOM 5649 O O . TRP A 1 701 ? 34.257 9.756 -9.964 1.00 89.56 701 TRP A O 1
ATOM 5659 N N . TYR A 1 702 ? 32.380 8.930 -9.038 1.00 86.06 702 TYR A N 1
ATOM 5660 C CA . TYR A 1 702 ? 31.745 8.402 -10.242 1.00 86.06 702 TYR A CA 1
ATOM 5661 C C . TYR A 1 702 ? 30.375 9.066 -10.429 1.00 86.06 702 TYR A C 1
ATOM 5663 O O . TYR A 1 702 ? 29.831 9.618 -9.474 1.00 86.06 702 TYR A O 1
ATOM 5671 N N . CYS A 1 703 ? 29.812 9.022 -11.639 1.00 81.56 703 CYS A N 1
ATOM 5672 C CA . CYS A 1 703 ? 28.516 9.631 -11.955 1.00 81.56 703 CYS A CA 1
ATOM 5673 C C . CYS A 1 703 ? 27.641 8.689 -12.790 1.00 81.56 703 CYS A C 1
ATOM 5675 O O . CYS A 1 703 ? 28.136 8.046 -13.715 1.00 81.56 703 CYS A O 1
ATOM 5677 N N . MET A 1 704 ? 26.344 8.632 -12.480 1.00 82.62 704 MET A N 1
ATOM 5678 C CA . MET A 1 704 ? 25.295 8.122 -13.364 1.00 82.62 704 MET A CA 1
ATOM 5679 C C . MET A 1 704 ? 24.431 9.309 -13.804 1.00 82.62 704 MET A C 1
ATOM 5681 O O . MET A 1 704 ? 23.650 9.800 -12.989 1.00 82.62 704 MET A O 1
ATOM 5685 N N . PRO A 1 705 ? 24.567 9.804 -15.042 1.00 71.88 705 PRO A N 1
ATOM 5686 C CA . PRO A 1 705 ? 23.838 10.989 -15.463 1.00 71.88 705 PRO A CA 1
ATOM 5687 C C . PRO A 1 705 ? 22.362 10.679 -15.732 1.00 71.88 705 PRO A C 1
ATOM 5689 O O . PRO A 1 705 ? 22.020 9.575 -16.159 1.00 71.88 705 PRO A O 1
ATOM 5692 N N . ARG A 1 706 ? 21.506 11.685 -15.545 1.00 80.62 706 ARG A N 1
ATOM 5693 C CA . ARG A 1 706 ? 20.094 11.711 -15.961 1.00 80.62 706 ARG A CA 1
ATOM 5694 C C . ARG A 1 706 ? 19.262 10.513 -15.499 1.00 80.62 706 ARG A C 1
ATOM 5696 O O . ARG A 1 706 ? 18.581 9.859 -16.287 1.00 80.62 706 ARG A O 1
ATOM 5703 N N . ILE A 1 707 ? 19.290 10.235 -14.205 1.00 83.50 707 ILE A N 1
ATOM 5704 C CA . ILE A 1 707 ? 18.478 9.192 -13.586 1.00 83.50 707 ILE A CA 1
ATOM 5705 C C . ILE A 1 707 ? 17.127 9.760 -13.178 1.00 83.50 707 ILE A C 1
ATOM 5707 O O . ILE A 1 707 ? 17.057 10.707 -12.399 1.00 83.50 707 ILE A O 1
ATOM 5711 N N . THR A 1 708 ? 16.051 9.144 -13.667 1.00 85.12 708 THR A N 1
ATOM 5712 C CA . THR A 1 708 ? 14.686 9.470 -13.248 1.00 85.12 708 THR A CA 1
ATOM 5713 C C . THR A 1 708 ? 14.384 8.862 -11.882 1.00 85.12 708 THR A C 1
ATOM 5715 O O . THR A 1 708 ? 14.499 7.650 -11.670 1.00 85.12 708 THR A O 1
ATOM 5718 N N . PHE A 1 709 ? 13.950 9.707 -10.957 1.00 86.38 709 PHE A N 1
ATOM 5719 C CA . PHE A 1 709 ? 13.548 9.355 -9.606 1.00 86.38 709 PHE A CA 1
ATOM 5720 C C . PHE A 1 709 ? 12.031 9.206 -9.520 1.00 86.38 709 PHE A C 1
ATOM 5722 O O . PHE A 1 709 ? 11.267 9.869 -10.215 1.00 86.38 709 PHE A O 1
ATOM 5729 N N . GLY A 1 710 ? 11.613 8.293 -8.657 1.00 78.00 710 GLY A N 1
ATOM 5730 C CA . GLY A 1 710 ? 10.230 7.966 -8.339 1.00 78.00 710 GLY A CA 1
ATOM 5731 C C . GLY A 1 710 ? 10.059 7.909 -6.829 1.00 78.00 710 GLY A C 1
ATOM 5732 O O . GLY A 1 710 ? 11.041 7.956 -6.079 1.00 78.00 710 GLY A O 1
ATOM 5733 N N . SER A 1 711 ? 8.820 7.739 -6.381 1.00 68.75 711 SER A N 1
ATOM 5734 C CA . SER A 1 711 ? 8.414 7.727 -4.971 1.00 68.75 711 SER A CA 1
ATOM 5735 C C . SER A 1 711 ? 9.175 6.718 -4.108 1.00 68.75 711 SER A C 1
ATOM 5737 O O . SER A 1 711 ? 9.237 6.877 -2.888 1.00 68.75 711 SER A O 1
ATOM 5739 N N . LYS A 1 712 ? 9.781 5.691 -4.724 1.00 79.31 712 LYS A N 1
ATOM 5740 C CA . LYS A 1 712 ? 10.791 4.827 -4.100 1.00 79.31 712 LYS A CA 1
ATOM 5741 C C . LYS A 1 712 ? 11.989 4.645 -5.021 1.00 79.31 712 LYS A C 1
ATOM 5743 O O . LYS A 1 712 ? 11.890 3.912 -6.007 1.00 79.31 712 LYS A O 1
ATOM 5748 N N . THR A 1 713 ? 13.117 5.243 -4.651 1.00 87.62 713 THR A N 1
ATOM 5749 C CA . THR A 1 713 ? 14.375 5.198 -5.408 1.00 87.62 713 THR A CA 1
ATOM 5750 C C . THR A 1 713 ? 15.527 4.814 -4.483 1.00 87.62 713 THR A C 1
ATOM 5752 O O . THR A 1 713 ? 15.662 5.370 -3.401 1.00 87.62 713 THR A O 1
ATOM 5755 N N . TRP A 1 714 ? 16.365 3.855 -4.877 1.00 93.00 714 TRP A N 1
ATOM 5756 C CA . TRP A 1 714 ? 17.525 3.435 -4.086 1.00 93.00 714 TRP A CA 1
ATOM 5757 C C . TRP A 1 714 ? 18.705 3.045 -4.975 1.00 93.00 714 TRP A C 1
ATOM 5759 O O . TRP A 1 714 ? 18.534 2.429 -6.029 1.00 93.00 714 TRP A O 1
ATOM 5769 N N . MET A 1 715 ? 19.924 3.346 -4.532 1.00 94.88 715 MET A N 1
ATOM 5770 C CA . MET A 1 715 ? 21.132 2.801 -5.149 1.00 94.88 715 MET A CA 1
ATOM 5771 C C . MET A 1 715 ? 21.322 1.347 -4.712 1.00 94.88 715 MET A C 1
ATOM 5773 O O . MET A 1 715 ? 21.069 1.001 -3.556 1.00 94.88 715 MET A O 1
ATOM 5777 N N . HIS A 1 716 ? 21.762 0.484 -5.624 1.00 93.88 716 HIS A N 1
ATOM 5778 C CA . HIS A 1 716 ? 21.977 -0.934 -5.376 1.00 93.88 716 HIS A CA 1
ATOM 5779 C C . HIS A 1 716 ? 23.239 -1.485 -6.051 1.00 93.88 716 HIS A C 1
ATOM 5781 O O . HIS A 1 716 ? 23.723 -0.972 -7.061 1.00 93.88 716 HIS A O 1
ATOM 5787 N N . GLY A 1 717 ? 23.738 -2.599 -5.515 1.00 91.12 717 GLY A N 1
ATOM 5788 C CA . GLY A 1 717 ? 24.908 -3.315 -6.027 1.00 91.12 717 GLY A CA 1
ATOM 5789 C C . GLY A 1 717 ? 24.982 -4.754 -5.515 1.00 91.12 717 GLY A C 1
ATOM 5790 O O . GLY A 1 717 ? 24.176 -5.169 -4.682 1.00 91.12 717 GLY A O 1
ATOM 5791 N N . PHE A 1 718 ? 25.931 -5.531 -6.043 1.00 90.38 718 PHE A N 1
ATOM 5792 C CA . PHE A 1 718 ? 26.291 -6.881 -5.564 1.00 90.38 718 PHE A CA 1
ATOM 5793 C C . PHE A 1 718 ? 25.152 -7.920 -5.539 1.00 90.38 718 PHE A C 1
ATOM 5795 O O . PHE A 1 718 ? 25.146 -8.820 -4.707 1.00 90.38 718 PHE A O 1
ATOM 5802 N N . ASN A 1 719 ? 24.183 -7.815 -6.456 1.00 81.81 719 ASN A N 1
ATOM 5803 C CA . ASN A 1 719 ? 22.930 -8.594 -6.466 1.00 81.81 719 ASN A CA 1
ATOM 5804 C C . ASN A 1 719 ? 21.971 -8.286 -5.297 1.00 81.81 719 ASN A C 1
ATOM 5806 O O . ASN A 1 719 ? 21.177 -9.138 -4.901 1.00 81.81 719 ASN A O 1
ATOM 5810 N N . GLY A 1 720 ? 22.007 -7.060 -4.762 1.00 80.38 720 GLY A N 1
ATOM 5811 C CA . GLY A 1 720 ? 21.051 -6.564 -3.766 1.00 80.38 720 GLY A CA 1
ATOM 5812 C C . GLY A 1 720 ? 21.539 -6.314 -2.326 1.00 80.38 720 GLY A C 1
ATOM 5813 O O . GLY A 1 720 ? 20.798 -5.616 -1.634 1.00 80.38 720 GLY A O 1
ATOM 5814 N N . PRO A 1 721 ? 22.701 -6.817 -1.847 1.00 90.69 721 PRO A N 1
ATOM 5815 C CA . PRO A 1 721 ? 23.236 -6.510 -0.519 1.00 90.69 721 PRO A CA 1
ATOM 5816 C C . PRO A 1 721 ? 23.457 -5.021 -0.261 1.00 90.69 721 PRO A C 1
ATOM 5818 O O . PRO A 1 721 ? 23.035 -4.543 0.789 1.00 90.69 721 PRO A O 1
ATOM 5821 N N . LEU A 1 722 ? 24.056 -4.299 -1.218 1.00 93.81 722 LEU A N 1
ATOM 5822 C CA . LEU A 1 722 ? 24.209 -2.846 -1.137 1.00 93.81 722 LEU A CA 1
ATOM 5823 C C . LEU A 1 722 ? 22.854 -2.189 -1.378 1.00 93.81 722 LEU A C 1
ATOM 5825 O O . LEU A 1 722 ? 22.241 -2.412 -2.429 1.00 93.81 722 LEU A O 1
ATOM 5829 N N . ARG A 1 723 ? 22.430 -1.350 -0.429 1.00 91.81 723 ARG A N 1
ATOM 5830 C CA . ARG A 1 723 ? 21.280 -0.455 -0.569 1.00 91.81 723 ARG A CA 1
ATOM 5831 C C . ARG A 1 723 ? 21.541 0.894 0.091 1.00 91.81 723 ARG A C 1
ATOM 5833 O O . ARG A 1 723 ? 21.894 0.947 1.268 1.00 91.81 723 ARG A O 1
ATOM 5840 N N . ILE A 1 724 ? 21.306 1.959 -0.669 1.00 93.38 724 ILE A N 1
ATOM 5841 C CA . ILE A 1 724 ? 21.300 3.345 -0.187 1.00 93.38 724 ILE A CA 1
ATOM 5842 C C . ILE A 1 724 ? 19.954 3.947 -0.583 1.00 93.38 724 ILE A C 1
ATOM 5844 O O . ILE A 1 724 ? 19.635 3.973 -1.772 1.00 93.38 724 ILE A O 1
ATOM 5848 N N . ASP A 1 725 ? 19.148 4.369 0.389 1.00 88.81 725 ASP A N 1
ATOM 5849 C CA . ASP A 1 725 ? 17.828 4.949 0.124 1.00 88.81 725 ASP A CA 1
ATOM 5850 C C . ASP A 1 725 ? 17.966 6.396 -0.363 1.00 88.81 725 ASP A C 1
ATOM 5852 O O . ASP A 1 725 ? 18.497 7.253 0.344 1.00 88.81 725 ASP A O 1
ATOM 5856 N N . LEU A 1 726 ? 17.487 6.655 -1.580 1.00 89.38 726 LEU A N 1
ATOM 5857 C CA . LEU A 1 726 ? 17.522 7.962 -2.236 1.00 89.38 726 LEU A CA 1
ATOM 5858 C C . LEU A 1 726 ? 16.111 8.548 -2.427 1.00 89.38 726 LEU A C 1
ATOM 5860 O O . LEU A 1 726 ? 15.934 9.545 -3.125 1.00 89.38 726 LEU A O 1
ATOM 5864 N N . SER A 1 727 ? 15.085 7.933 -1.830 1.00 82.12 727 SER A N 1
ATOM 5865 C CA . SER A 1 727 ? 13.678 8.250 -2.105 1.00 82.12 727 SER A CA 1
ATOM 5866 C C . SER A 1 727 ? 13.294 9.674 -1.697 1.00 82.12 727 SER A C 1
ATOM 5868 O O . SER A 1 727 ? 12.370 10.243 -2.271 1.00 82.12 727 SER A O 1
ATOM 5870 N N . SER A 1 728 ? 14.011 10.286 -0.747 1.00 76.31 728 SER A N 1
ATOM 5871 C CA . SER A 1 728 ? 13.743 11.660 -0.303 1.00 76.31 728 SER A CA 1
ATOM 5872 C C . SER A 1 728 ? 14.036 12.732 -1.361 1.00 76.31 728 SER A C 1
ATOM 5874 O O . SER A 1 728 ? 13.574 13.860 -1.194 1.00 76.31 728 SER A O 1
ATOM 5876 N N . ALA A 1 729 ? 14.742 12.396 -2.447 1.00 83.31 729 ALA A N 1
ATOM 5877 C CA . ALA A 1 729 ? 14.963 13.297 -3.581 1.00 83.31 729 ALA A CA 1
ATOM 5878 C C . ALA A 1 729 ? 13.784 13.372 -4.564 1.00 83.31 729 ALA A C 1
ATOM 5880 O O . ALA A 1 729 ? 13.759 14.251 -5.426 1.00 83.31 729 ALA A O 1
ATOM 5881 N N . TYR A 1 730 ? 12.814 12.459 -4.474 1.00 81.44 730 TYR A N 1
ATOM 5882 C CA . TYR A 1 730 ? 11.654 12.489 -5.357 1.00 81.44 730 TYR A CA 1
ATOM 5883 C C . TYR A 1 730 ? 10.695 13.621 -4.979 1.00 81.44 730 TYR A C 1
ATOM 5885 O O . TYR A 1 730 ? 10.149 13.659 -3.873 1.00 81.44 730 TYR A O 1
ATOM 5893 N N . ARG A 1 731 ? 10.454 14.520 -5.930 1.00 74.00 731 ARG A N 1
ATOM 5894 C CA . ARG A 1 731 ? 9.489 15.616 -5.832 1.00 74.00 731 ARG A CA 1
ATOM 5895 C C . ARG A 1 731 ? 8.159 15.164 -6.425 1.00 74.00 731 ARG A C 1
ATOM 5897 O O . ARG A 1 731 ? 8.140 14.487 -7.446 1.00 74.00 731 ARG A O 1
ATOM 5904 N N . ILE A 1 732 ? 7.031 15.515 -5.813 1.00 63.22 732 ILE A N 1
ATOM 5905 C CA . ILE A 1 732 ? 5.723 15.141 -6.374 1.00 63.22 732 ILE A CA 1
ATOM 5906 C C . ILE A 1 732 ? 5.372 16.116 -7.506 1.00 63.22 732 ILE A C 1
ATOM 5908 O O . ILE A 1 732 ? 5.320 17.313 -7.233 1.00 63.22 732 ILE A O 1
ATOM 5912 N N . PRO A 1 733 ? 5.124 15.644 -8.743 1.00 57.78 733 PRO A N 1
ATOM 5913 C CA . PRO A 1 733 ? 4.678 16.510 -9.831 1.00 57.78 733 PRO A CA 1
ATOM 5914 C C . PRO A 1 733 ? 3.247 17.014 -9.580 1.00 57.78 733 PRO A C 1
ATOM 5916 O O . PRO A 1 733 ? 2.362 16.226 -9.238 1.00 57.78 733 PRO A O 1
ATOM 5919 N N . ALA A 1 734 ? 3.012 18.307 -9.771 1.00 42.47 734 ALA A N 1
ATOM 5920 C CA . ALA A 1 734 ? 1.705 18.953 -9.852 1.00 42.47 734 ALA A CA 1
ATOM 5921 C C . ALA A 1 734 ? 1.113 18.921 -11.279 1.00 42.47 734 ALA A C 1
ATOM 5923 O O . ALA A 1 734 ? -0.042 19.305 -11.464 1.00 42.47 734 ALA A O 1
ATOM 5924 N N . GLY A 1 735 ? 1.858 18.415 -12.269 1.00 41.31 735 GLY A N 1
ATOM 5925 C CA . GLY A 1 735 ? 1.397 18.193 -13.644 1.00 41.31 735 GLY A CA 1
ATOM 5926 C C . GLY A 1 735 ? 1.713 19.332 -14.615 1.00 41.31 735 GLY A C 1
ATOM 5927 O O . GLY A 1 735 ? 1.168 19.350 -15.715 1.00 41.31 735 GLY A O 1
ATOM 5928 N N . VAL A 1 736 ? 2.571 20.274 -14.218 1.00 47.62 736 VAL A N 1
ATOM 5929 C CA . VAL A 1 736 ? 2.980 21.450 -15.014 1.00 47.62 736 VAL A CA 1
ATOM 5930 C C . VAL A 1 736 ? 4.501 21.609 -15.084 1.00 47.62 736 VAL A C 1
ATOM 5932 O O . VAL A 1 736 ? 5.006 22.658 -15.470 1.00 47.62 736 VAL A O 1
ATOM 5935 N N . GLU A 1 737 ? 5.244 20.594 -14.651 1.00 61.38 737 GLU A N 1
ATOM 5936 C CA . GLU A 1 737 ? 6.688 20.685 -14.496 1.00 61.38 737 GLU A CA 1
ATOM 5937 C C . GLU A 1 737 ? 7.458 20.404 -15.787 1.00 61.38 737 GLU A C 1
ATOM 5939 O O . GLU A 1 737 ? 7.012 19.677 -16.674 1.00 61.38 737 GLU A O 1
ATOM 5944 N N . GLU A 1 738 ? 8.678 20.936 -15.835 1.00 57.22 738 GLU A N 1
ATOM 5945 C CA . GLU A 1 738 ? 9.648 20.682 -16.896 1.00 57.22 738 GLU A CA 1
ATOM 5946 C C . GLU A 1 738 ? 10.031 19.189 -17.001 1.00 57.22 738 GLU A C 1
ATOM 5948 O O . GLU A 1 738 ? 10.045 18.480 -15.986 1.00 57.22 738 GLU A O 1
ATOM 5953 N N . PRO A 1 739 ? 10.448 18.703 -18.189 1.00 56.44 739 PRO A N 1
ATOM 5954 C CA . PRO A 1 739 ? 10.815 17.299 -18.417 1.00 56.44 739 PRO A CA 1
ATOM 5955 C C . PRO A 1 739 ? 11.852 16.711 -17.438 1.00 56.44 739 PRO A C 1
ATOM 5957 O O . PRO A 1 739 ? 11.845 15.506 -17.184 1.00 56.44 739 PRO A O 1
ATOM 5960 N N . ASP A 1 740 ? 12.712 17.550 -16.848 1.00 72.69 740 ASP A N 1
ATOM 5961 C CA . ASP A 1 740 ? 13.784 17.144 -15.926 1.00 72.69 740 ASP A CA 1
ATOM 5962 C C . ASP A 1 740 ? 13.412 17.263 -14.432 1.00 72.69 740 ASP A C 1
ATOM 5964 O O . ASP A 1 740 ? 14.262 17.121 -13.551 1.00 72.69 740 ASP A O 1
ATOM 5968 N N . PHE A 1 741 ? 12.135 17.477 -14.099 1.00 75.25 741 PHE A N 1
ATOM 5969 C CA . PHE A 1 741 ? 11.684 17.727 -12.723 1.00 75.25 741 PHE A CA 1
ATOM 5970 C C . PHE A 1 741 ? 12.037 16.637 -11.695 1.00 75.25 741 PHE A C 1
ATOM 5972 O O . PHE A 1 741 ? 12.271 16.935 -10.528 1.00 75.25 741 PHE A O 1
ATOM 5979 N N . ASN A 1 742 ? 12.128 15.373 -12.087 1.00 81.38 742 ASN A N 1
ATOM 5980 C CA . ASN A 1 742 ? 12.626 14.301 -11.213 1.00 81.38 742 ASN A CA 1
ATOM 5981 C C . ASN A 1 742 ? 13.820 13.584 -11.828 1.00 81.38 742 ASN A C 1
ATOM 5983 O O . ASN A 1 742 ? 13.998 12.385 -11.637 1.00 81.38 742 ASN A O 1
ATOM 5987 N N . VAL A 1 743 ? 14.622 14.303 -12.601 1.00 85.00 743 VAL A N 1
ATOM 5988 C CA . VAL A 1 743 ? 15.808 13.758 -13.248 1.00 85.00 743 VAL A CA 1
ATOM 5989 C C . VAL A 1 743 ? 17.031 14.348 -12.560 1.00 85.00 743 VAL A C 1
ATOM 5991 O O . VAL A 1 743 ? 17.117 15.559 -12.387 1.00 85.00 743 VAL A O 1
ATOM 5994 N N . TYR A 1 744 ? 17.971 13.496 -12.155 1.00 87.69 744 TYR A N 1
ATOM 5995 C CA . TYR A 1 744 ? 19.192 13.906 -11.459 1.00 87.69 744 TYR A CA 1
ATOM 5996 C C . TYR A 1 744 ? 20.418 13.204 -12.033 1.00 87.69 744 TYR A C 1
ATOM 5998 O O . TYR A 1 744 ? 20.352 12.031 -12.397 1.00 87.69 744 TYR A O 1
ATOM 6006 N N . ASP A 1 745 ? 21.564 13.875 -12.025 1.00 87.19 745 ASP A N 1
ATOM 6007 C CA . ASP A 1 745 ? 22.847 13.186 -12.118 1.00 87.19 745 ASP A CA 1
ATOM 6008 C C . ASP A 1 745 ? 23.209 12.638 -10.733 1.00 87.19 745 ASP A C 1
ATOM 6010 O O . ASP A 1 745 ? 23.245 13.376 -9.747 1.00 87.19 745 ASP A O 1
ATOM 6014 N N . VAL A 1 746 ? 23.455 11.331 -10.648 1.00 92.00 746 VAL A N 1
ATOM 6015 C CA . VAL A 1 746 ? 23.752 10.619 -9.400 1.00 92.00 746 VAL A CA 1
ATOM 6016 C C . VAL A 1 746 ? 25.255 10.414 -9.287 1.00 92.00 746 VAL A C 1
ATOM 6018 O O . VAL A 1 746 ? 25.821 9.473 -9.849 1.00 92.00 746 VAL A O 1
ATOM 6021 N N . TRP A 1 747 ? 25.908 11.281 -8.531 1.00 92.75 747 TRP A N 1
ATOM 6022 C CA . TRP A 1 747 ? 27.310 11.146 -8.174 1.00 92.75 747 TRP A CA 1
ATOM 6023 C C . TRP A 1 747 ? 27.466 10.241 -6.964 1.00 92.75 747 TRP A C 1
ATOM 6025 O O . TRP A 1 747 ? 26.681 10.317 -6.029 1.00 92.75 747 TRP A O 1
ATOM 6035 N N . TYR A 1 748 ? 28.486 9.396 -6.942 1.00 94.25 748 TYR A N 1
ATOM 6036 C CA . TYR A 1 748 ? 28.780 8.561 -5.782 1.00 94.25 748 TYR A CA 1
ATOM 6037 C C . TYR A 1 748 ? 30.284 8.386 -5.610 1.00 94.25 748 TYR A C 1
ATOM 6039 O O . TYR A 1 748 ? 31.036 8.320 -6.586 1.00 94.25 748 TYR A O 1
ATOM 6047 N N . SER A 1 749 ? 30.715 8.347 -4.357 1.00 94.44 749 SER A N 1
ATOM 6048 C CA . SER A 1 749 ? 32.117 8.242 -3.972 1.00 94.44 749 SER A CA 1
ATOM 6049 C C . SER A 1 749 ? 32.418 6.800 -3.566 1.00 94.44 749 SER A C 1
ATOM 6051 O O . SER A 1 749 ? 31.702 6.218 -2.755 1.00 94.44 749 SER A O 1
ATOM 6053 N N . LEU A 1 750 ? 33.411 6.184 -4.210 1.00 94.25 750 LEU A N 1
ATOM 6054 C CA . LEU A 1 750 ? 33.679 4.747 -4.130 1.00 94.25 750 LEU A CA 1
ATOM 6055 C C . LEU A 1 750 ? 35.164 4.474 -3.862 1.00 94.25 750 LEU A C 1
ATOM 6057 O O . LEU A 1 750 ? 36.024 5.004 -4.568 1.00 94.25 750 LEU A O 1
ATOM 6061 N N . LYS A 1 751 ? 35.451 3.599 -2.893 1.00 95.88 751 LYS A N 1
ATOM 6062 C CA . LYS A 1 751 ? 36.796 3.135 -2.518 1.00 95.88 751 LYS A CA 1
ATOM 6063 C C . LYS A 1 751 ? 36.935 1.625 -2.742 1.00 95.88 751 LYS A C 1
ATOM 6065 O O . LYS A 1 751 ? 36.026 0.868 -2.401 1.00 95.88 751 LYS A O 1
ATOM 6070 N N . PHE A 1 752 ? 38.067 1.197 -3.305 1.00 96.19 752 PHE A N 1
ATOM 6071 C CA . PHE A 1 752 ? 38.438 -0.213 -3.498 1.00 96.19 752 PHE A CA 1
ATOM 6072 C C . PHE A 1 752 ? 39.637 -0.561 -2.613 1.00 96.19 752 PHE A C 1
ATOM 6074 O O . PHE A 1 752 ? 40.653 0.124 -2.677 1.00 96.19 752 PHE A O 1
ATOM 6081 N N . GLU A 1 753 ? 39.544 -1.631 -1.828 1.00 95.88 753 GLU A N 1
ATOM 6082 C CA . GLU A 1 753 ? 40.600 -2.055 -0.898 1.00 95.88 753 GLU A CA 1
ATOM 6083 C C . GLU A 1 753 ? 40.874 -3.550 -1.018 1.00 95.88 753 GLU A C 1
ATOM 6085 O O . GLU A 1 753 ? 39.968 -4.335 -1.304 1.00 95.88 753 GLU A O 1
ATOM 6090 N N . GLY A 1 754 ? 42.118 -3.944 -0.758 1.00 95.56 754 GLY A N 1
ATOM 6091 C CA . GLY A 1 754 ? 42.528 -5.343 -0.688 1.00 95.56 754 GLY A CA 1
ATOM 6092 C C . GLY A 1 754 ? 43.121 -5.914 -1.982 1.00 95.56 754 GLY A C 1
ATOM 6093 O O . GLY A 1 754 ? 43.065 -5.300 -3.056 1.00 95.56 754 GLY A O 1
ATOM 6094 N N . PRO A 1 755 ? 43.734 -7.109 -1.889 1.00 94.00 755 PRO A N 1
ATOM 6095 C CA . PRO A 1 755 ? 44.584 -7.682 -2.933 1.00 94.00 755 PRO A CA 1
ATOM 6096 C C . PRO A 1 755 ? 43.843 -8.033 -4.229 1.00 94.00 755 PRO A C 1
ATOM 6098 O O . PRO A 1 755 ? 44.489 -8.227 -5.257 1.00 94.00 755 PRO A O 1
ATOM 6101 N N . ALA A 1 756 ? 42.508 -8.126 -4.215 1.00 91.25 756 ALA A N 1
ATOM 6102 C CA . ALA A 1 756 ? 41.718 -8.356 -5.424 1.00 91.25 756 ALA A CA 1
ATOM 6103 C C . ALA A 1 756 ? 41.659 -7.128 -6.346 1.00 91.25 756 ALA A C 1
ATOM 6105 O O . ALA A 1 756 ? 41.385 -7.286 -7.537 1.00 91.25 756 ALA A O 1
ATOM 6106 N N . TYR A 1 757 ? 41.896 -5.927 -5.810 1.00 92.44 757 TYR A N 1
ATOM 6107 C CA . TYR A 1 757 ? 41.771 -4.675 -6.554 1.00 92.44 757 TYR A CA 1
ATOM 6108 C C . TYR A 1 757 ? 43.078 -3.894 -6.618 1.00 92.44 757 TYR A C 1
ATOM 6110 O O . TYR A 1 757 ? 43.371 -3.323 -7.664 1.00 92.44 757 TYR A O 1
ATOM 6118 N N . VAL A 1 758 ? 43.860 -3.885 -5.533 1.00 93.94 758 VAL A N 1
ATOM 6119 C CA . VAL A 1 758 ? 45.094 -3.099 -5.415 1.00 93.94 758 VAL A CA 1
ATOM 6120 C C . VAL A 1 758 ? 46.302 -4.011 -5.258 1.00 93.94 758 VAL A C 1
ATOM 6122 O O . VAL A 1 758 ? 46.393 -4.823 -4.331 1.00 93.94 758 VAL A O 1
ATOM 6125 N N . LYS A 1 759 ? 47.265 -3.869 -6.174 1.00 92.25 759 LYS A N 1
ATOM 6126 C CA . LYS A 1 759 ? 48.473 -4.699 -6.195 1.00 92.25 759 LYS A CA 1
ATOM 6127 C C . LYS A 1 759 ? 49.287 -4.509 -4.909 1.00 92.25 759 LYS A C 1
ATOM 6129 O O . LYS A 1 759 ? 49.768 -3.420 -4.626 1.00 92.25 759 LYS A O 1
ATOM 6134 N N . GLY A 1 760 ? 49.498 -5.599 -4.169 1.00 91.06 760 GLY A N 1
ATOM 6135 C CA . GLY A 1 760 ? 50.313 -5.600 -2.947 1.00 91.06 760 GLY A CA 1
ATOM 6136 C C . GLY A 1 760 ? 49.600 -5.090 -1.691 1.00 91.06 760 GLY A C 1
ATOM 6137 O O . GLY A 1 760 ? 50.252 -4.946 -0.656 1.00 91.06 760 GLY A O 1
ATOM 6138 N N . SER A 1 761 ? 48.286 -4.842 -1.753 1.00 93.81 761 SER A N 1
ATOM 6139 C CA . SER A 1 761 ? 47.510 -4.462 -0.571 1.00 93.81 761 SER A CA 1
ATOM 6140 C C . SER A 1 761 ? 47.522 -5.557 0.500 1.00 93.81 761 SER A C 1
ATOM 6142 O O . SER A 1 761 ? 47.435 -6.751 0.202 1.00 93.81 761 SER A O 1
ATOM 6144 N N . ARG A 1 762 ? 47.615 -5.126 1.764 1.00 93.06 762 ARG A N 1
ATOM 6145 C CA . ARG A 1 762 ? 47.513 -5.978 2.962 1.00 93.06 762 ARG A CA 1
ATOM 6146 C C . ARG A 1 762 ? 46.142 -5.894 3.639 1.00 93.06 762 ARG A C 1
ATOM 6148 O O . ARG A 1 762 ? 45.940 -6.550 4.656 1.00 93.06 762 ARG A O 1
ATOM 6155 N N . LYS A 1 763 ? 45.231 -5.068 3.118 1.00 92.44 763 LYS A N 1
ATOM 6156 C CA . LYS A 1 763 ? 43.873 -4.926 3.649 1.00 92.44 763 LYS A CA 1
ATOM 6157 C C . LYS A 1 763 ? 42.987 -6.078 3.181 1.00 92.44 763 LYS A C 1
ATOM 6159 O O . LYS A 1 763 ? 43.280 -6.757 2.197 1.00 92.44 763 LYS A O 1
ATOM 6164 N N . GLU A 1 764 ? 41.878 -6.287 3.880 1.00 93.31 764 GLU A N 1
ATOM 6165 C CA . GLU A 1 764 ? 40.824 -7.179 3.400 1.00 93.31 764 GLU A CA 1
ATOM 6166 C C . GLU A 1 764 ? 40.138 -6.604 2.157 1.00 93.31 764 GLU A C 1
ATOM 6168 O O . GLU A 1 764 ? 40.068 -5.388 1.975 1.00 93.31 764 GLU A O 1
ATOM 6173 N N . ASN A 1 765 ? 39.606 -7.486 1.305 1.00 95.62 765 ASN A N 1
ATOM 6174 C CA . ASN A 1 765 ? 38.897 -7.060 0.103 1.00 95.62 765 ASN A CA 1
ATOM 6175 C C . ASN A 1 765 ? 37.614 -6.315 0.472 1.00 95.62 765 ASN A C 1
ATOM 6177 O O . ASN A 1 765 ? 36.711 -6.898 1.073 1.00 95.62 765 ASN A O 1
ATOM 6181 N N . ALA A 1 766 ? 37.502 -5.059 0.057 1.00 95.62 766 ALA A N 1
ATOM 6182 C CA . ALA A 1 766 ? 36.313 -4.258 0.293 1.00 95.62 766 ALA A CA 1
ATOM 6183 C C . ALA A 1 766 ? 36.023 -3.300 -0.866 1.00 95.62 766 ALA A C 1
ATOM 6185 O O . ALA A 1 766 ? 36.929 -2.817 -1.546 1.00 95.62 766 ALA A O 1
ATOM 6186 N N . ILE A 1 767 ? 34.736 -3.036 -1.084 1.00 96.81 767 ILE A N 1
ATOM 6187 C CA . ILE A 1 767 ? 34.250 -1.948 -1.934 1.00 96.81 767 ILE A CA 1
ATOM 6188 C C . ILE A 1 767 ? 33.307 -1.098 -1.084 1.00 96.81 767 ILE A C 1
ATOM 6190 O O . ILE A 1 767 ? 32.260 -1.595 -0.663 1.00 96.81 767 ILE A O 1
ATOM 6194 N N . SER A 1 768 ? 33.671 0.158 -0.839 1.00 96.94 768 SER A N 1
ATOM 6195 C CA . SER A 1 768 ? 32.987 1.039 0.116 1.00 96.94 768 SER A CA 1
ATOM 6196 C C . SER A 1 768 ? 32.427 2.290 -0.560 1.00 96.94 768 SER A C 1
ATOM 6198 O O . SER A 1 768 ? 33.074 2.838 -1.451 1.00 96.94 768 SER A O 1
ATOM 6200 N N . ILE A 1 769 ? 31.240 2.739 -0.137 1.00 97.00 769 ILE A N 1
ATOM 6201 C CA . ILE A 1 769 ? 30.619 4.014 -0.537 1.00 97.00 769 ILE A CA 1
ATOM 6202 C C . ILE A 1 769 ? 30.372 4.862 0.710 1.00 97.00 769 ILE A C 1
ATOM 6204 O O . ILE A 1 769 ? 29.724 4.399 1.650 1.00 97.00 769 ILE A O 1
ATOM 6208 N N . ASP A 1 770 ? 30.858 6.101 0.704 1.00 95.19 770 ASP A N 1
ATOM 6209 C CA . ASP A 1 770 ? 30.698 7.081 1.786 1.00 95.19 770 ASP A CA 1
ATOM 6210 C C . ASP A 1 770 ? 29.706 8.208 1.446 1.00 95.19 770 ASP A C 1
ATOM 6212 O O . ASP A 1 770 ? 29.038 8.724 2.344 1.00 95.19 770 ASP A O 1
ATOM 6216 N N . TYR A 1 771 ? 29.541 8.536 0.160 1.00 94.31 771 TYR A N 1
ATOM 6217 C CA . TYR A 1 771 ? 28.596 9.549 -0.313 1.00 94.31 771 TYR A CA 1
ATOM 6218 C C . TYR A 1 771 ? 27.850 9.166 -1.586 1.00 94.31 771 TYR A C 1
ATOM 6220 O O . TYR A 1 771 ? 28.402 8.550 -2.502 1.00 94.31 771 TYR A O 1
ATOM 6228 N N . VAL A 1 772 ? 26.621 9.678 -1.682 1.00 94.88 772 VAL A N 1
ATOM 6229 C CA . VAL A 1 772 ? 25.900 9.889 -2.940 1.00 94.88 772 VAL A CA 1
ATOM 6230 C C . VAL A 1 772 ? 25.467 11.359 -3.001 1.00 94.88 772 VAL A C 1
ATOM 6232 O O . VAL A 1 772 ? 24.908 11.881 -2.043 1.00 94.88 772 VAL A O 1
ATOM 6235 N N . VAL A 1 773 ? 25.739 12.049 -4.106 1.00 93.88 773 VAL A N 1
ATOM 6236 C CA . VAL A 1 773 ? 25.367 13.452 -4.332 1.00 93.88 773 VAL A CA 1
ATOM 6237 C C . VAL A 1 773 ? 24.525 13.537 -5.596 1.00 93.88 773 VAL A C 1
ATOM 6239 O O . VAL A 1 773 ? 24.926 13.047 -6.646 1.00 93.88 773 VAL A O 1
ATOM 6242 N N . LEU A 1 774 ? 23.353 14.150 -5.506 1.00 93.69 774 LEU A N 1
ATOM 6243 C CA . LEU A 1 774 ? 22.485 14.394 -6.649 1.00 93.69 774 LEU A CA 1
ATOM 6244 C C . LEU A 1 774 ? 22.657 15.827 -7.116 1.00 93.69 774 LEU A C 1
ATOM 6246 O O . LEU A 1 774 ? 22.629 16.747 -6.298 1.00 93.69 774 LEU A O 1
ATOM 6250 N N . THR A 1 775 ? 22.780 16.018 -8.420 1.00 89.75 775 THR A N 1
ATOM 6251 C CA . THR A 1 775 ? 22.781 17.346 -9.034 1.00 89.75 775 THR A CA 1
ATOM 6252 C C . THR A 1 775 ? 21.691 17.428 -10.099 1.00 89.75 775 THR A C 1
ATOM 6254 O O . THR A 1 775 ? 21.339 16.398 -10.683 1.00 89.75 775 THR A O 1
ATOM 6257 N N . PRO A 1 776 ? 21.160 18.625 -10.402 1.00 85.12 776 PRO A N 1
ATOM 6258 C CA . PRO A 1 776 ? 20.463 18.870 -11.649 1.00 85.12 776 PRO A CA 1
ATOM 6259 C C . PRO A 1 776 ? 21.271 18.310 -12.828 1.00 85.12 776 PRO A C 1
ATOM 6261 O O . PRO A 1 776 ? 22.510 18.373 -12.793 1.00 85.12 776 PRO A O 1
ATOM 6264 N N . PRO A 1 777 ? 20.601 17.758 -13.849 1.00 76.50 777 PRO A N 1
ATOM 6265 C CA . PRO A 1 777 ? 21.271 17.228 -15.022 1.00 76.50 777 PRO A CA 1
ATOM 6266 C C . PRO A 1 777 ? 22.210 18.253 -15.656 1.00 76.50 777 PRO A C 1
ATOM 6268 O O . PRO A 1 777 ? 21.795 19.364 -15.976 1.00 76.50 777 PRO A O 1
ATOM 6271 N N . GLY A 1 778 ? 23.477 17.884 -15.837 1.00 66.88 778 GLY A N 1
ATOM 6272 C CA . GLY A 1 778 ? 24.485 18.728 -16.477 1.00 66.88 778 GLY A CA 1
ATOM 6273 C C . GLY A 1 778 ? 25.050 19.861 -15.613 1.00 66.88 778 GLY A C 1
ATOM 6274 O O . GLY A 1 778 ? 25.860 20.632 -16.120 1.00 66.88 778 GLY A O 1
ATOM 6275 N N . LEU A 1 779 ? 24.681 19.969 -14.326 1.00 75.81 779 LEU A N 1
ATOM 6276 C CA . LEU A 1 779 ? 25.188 21.031 -13.438 1.00 75.81 779 LEU A CA 1
ATOM 6277 C C . LEU A 1 779 ? 26.706 20.949 -13.222 1.00 75.81 779 LEU A C 1
ATOM 6279 O O . LEU A 1 779 ? 27.395 21.966 -13.179 1.00 75.81 779 LEU A O 1
ATOM 6283 N N . MET A 1 780 ? 27.219 19.734 -13.045 1.00 69.44 780 MET A N 1
ATOM 6284 C CA . MET A 1 780 ? 28.640 19.475 -12.847 1.00 69.44 780 MET A CA 1
ATOM 6285 C C . MET A 1 780 ? 29.205 18.833 -14.110 1.00 69.44 780 MET A C 1
ATOM 6287 O O . MET A 1 780 ? 28.589 17.889 -14.609 1.00 69.44 780 MET A O 1
ATOM 6291 N N . PRO A 1 781 ? 30.390 19.248 -14.599 1.00 54.50 781 PRO A N 1
ATOM 6292 C CA . PRO A 1 781 ? 31.053 18.537 -15.679 1.00 54.50 781 PRO A CA 1
ATOM 6293 C C . PRO A 1 781 ? 31.340 17.111 -15.203 1.00 54.50 781 PRO A C 1
ATOM 6295 O O . PRO A 1 781 ? 32.202 16.862 -14.354 1.00 54.50 781 PRO A O 1
ATOM 6298 N N . GLY A 1 782 ? 30.548 16.173 -15.722 1.00 46.47 782 GLY A N 1
ATOM 6299 C CA . GLY A 1 782 ? 30.714 14.744 -15.527 1.00 46.47 782 GLY A CA 1
ATOM 6300 C C . GLY A 1 782 ? 32.172 14.345 -15.735 1.00 46.47 782 GLY A C 1
ATOM 6301 O O . GLY A 1 782 ? 32.742 14.678 -16.767 1.00 46.47 782 GLY A O 1
ATOM 6302 N N . SER A 1 783 ? 32.749 13.518 -14.855 1.00 37.69 783 SER A N 1
ATOM 6303 C CA . SER A 1 783 ? 33.825 12.598 -15.274 1.00 37.69 783 SER A CA 1
ATOM 6304 C C . SER A 1 783 ? 33.265 11.463 -16.155 1.00 37.69 783 SER A C 1
ATOM 6306 O O . SER A 1 783 ? 33.922 10.440 -16.354 1.00 37.69 783 SER A O 1
ATOM 6308 N N . SER A 1 784 ? 32.021 11.615 -16.634 1.00 35.44 784 SER A N 1
ATOM 6309 C CA . SER A 1 784 ? 31.253 10.836 -17.609 1.00 35.44 784 SER A CA 1
ATOM 6310 C C . SER A 1 784 ? 30.236 11.745 -18.326 1.00 35.44 784 SER A C 1
ATOM 6312 O O . SER A 1 784 ? 29.344 12.234 -17.644 1.00 35.44 784 SER A O 1
ATOM 6314 N N . PRO A 1 785 ? 30.368 12.042 -19.636 1.00 34.78 785 PRO A N 1
ATOM 6315 C CA . PRO A 1 785 ? 29.418 12.678 -20.524 1.00 34.78 785 PRO A CA 1
ATOM 6316 C C . PRO A 1 785 ? 27.988 12.207 -20.387 1.00 34.78 785 PRO A C 1
ATOM 6318 O O . PRO A 1 785 ? 27.738 11.020 -20.144 1.00 34.78 785 PRO A O 1
ATOM 6321 N N . PRO A 1 786 ? 27.066 13.134 -20.682 1.00 38.28 786 PRO A N 1
ATOM 6322 C CA . PRO A 1 786 ? 25.698 12.815 -21.037 1.00 38.28 786 PRO A CA 1
ATOM 6323 C C . PRO A 1 786 ? 25.688 12.167 -22.428 1.00 38.28 786 PRO A C 1
ATOM 6325 O O . PRO A 1 786 ? 26.569 12.468 -23.212 1.00 38.28 786 PRO A O 1
ATOM 6328 N N . PHE A 1 787 ? 24.697 11.335 -22.756 1.00 37.22 787 PHE A N 1
ATOM 6329 C CA . PHE A 1 787 ? 23.965 11.406 -24.034 1.00 37.22 787 PHE A CA 1
ATOM 6330 C C . PHE A 1 787 ? 22.939 10.283 -24.130 1.00 37.22 787 PHE A C 1
ATOM 6332 O O . PHE A 1 787 ? 23.340 9.127 -24.117 1.00 37.22 787 PHE A O 1
ATOM 6339 N N . ARG A 1 788 ? 21.641 10.628 -24.229 1.00 40.56 788 ARG A N 1
ATOM 6340 C CA . ARG A 1 788 ? 20.682 10.241 -25.300 1.00 40.56 788 ARG A CA 1
ATOM 6341 C C . ARG A 1 788 ? 19.369 11.036 -25.122 1.00 40.56 788 ARG A C 1
ATOM 6343 O O . ARG A 1 788 ? 18.682 10.815 -24.125 1.00 40.56 788 ARG A O 1
ATOM 6350 N N . PRO A 1 789 ? 18.972 11.910 -26.062 1.00 35.72 789 PRO A N 1
ATOM 6351 C CA . PRO A 1 789 ? 17.580 12.342 -26.197 1.00 35.72 789 PRO A CA 1
ATOM 6352 C C . PRO A 1 789 ? 16.686 11.174 -26.656 1.00 35.72 789 PRO A C 1
ATOM 6354 O O . PRO A 1 789 ? 17.152 10.247 -27.328 1.00 35.72 789 PRO A O 1
ATOM 6357 N N . GLN A 1 790 ? 15.391 11.215 -26.326 1.00 30.48 790 GLN A N 1
ATOM 6358 C CA . GLN A 1 790 ? 14.384 10.353 -26.960 1.00 30.48 790 GLN A CA 1
ATOM 6359 C C . GLN A 1 790 ? 14.344 10.652 -28.470 1.00 30.48 790 GLN A C 1
ATOM 6361 O O . GLN A 1 790 ? 14.189 11.805 -28.853 1.00 30.48 790 GLN A O 1
ATOM 6366 N N . GLY A 1 791 ? 14.496 9.624 -29.318 1.00 35.28 791 GLY A N 1
ATOM 6367 C CA . GLY A 1 791 ? 14.428 9.752 -30.787 1.00 35.28 791 GLY A CA 1
ATOM 6368 C C . GLY A 1 791 ? 15.693 9.368 -31.571 1.00 35.28 791 GLY A C 1
ATOM 6369 O O . GLY A 1 791 ? 15.691 9.449 -32.794 1.00 35.28 791 GLY A O 1
ATOM 6370 N N . ALA A 1 792 ? 16.765 8.917 -30.911 1.00 36.78 792 ALA A N 1
ATOM 6371 C CA . ALA A 1 792 ? 17.987 8.478 -31.594 1.00 36.78 792 ALA A CA 1
ATOM 6372 C C . ALA A 1 792 ? 17.751 7.290 -32.557 1.00 36.78 792 ALA A C 1
ATOM 6374 O O . ALA A 1 792 ? 17.014 6.353 -32.234 1.00 36.78 792 ALA A O 1
ATOM 6375 N N . ILE A 1 793 ? 18.435 7.301 -33.711 1.00 37.19 793 ILE A N 1
ATOM 6376 C CA . ILE A 1 793 ? 18.489 6.171 -34.656 1.00 37.19 793 ILE A CA 1
ATOM 6377 C C . ILE A 1 793 ? 18.970 4.914 -33.906 1.00 37.19 793 ILE A C 1
ATOM 6379 O O . ILE A 1 793 ? 19.858 4.984 -33.051 1.00 37.19 793 ILE A O 1
ATOM 6383 N N . ALA A 1 794 ? 18.338 3.768 -34.183 1.00 34.94 794 ALA A N 1
ATOM 6384 C CA . ALA A 1 794 ? 18.587 2.517 -33.471 1.00 34.94 794 ALA A CA 1
ATOM 6385 C C . ALA A 1 794 ? 20.074 2.107 -33.516 1.00 34.94 794 ALA A C 1
ATOM 6387 O O . ALA A 1 794 ? 20.722 2.134 -34.557 1.00 34.94 794 ALA A O 1
ATOM 6388 N N . TRP A 1 795 ? 20.583 1.720 -32.346 1.00 40.31 795 TRP A N 1
ATOM 6389 C CA . TRP A 1 795 ? 21.999 1.584 -31.988 1.00 40.31 795 TRP A CA 1
ATOM 6390 C C . TRP A 1 795 ? 22.774 0.420 -32.633 1.00 40.31 795 TRP A C 1
ATOM 6392 O O . TRP A 1 795 ? 23.981 0.321 -32.431 1.00 40.31 795 TRP A O 1
ATOM 6402 N N . ASP A 1 796 ? 22.134 -0.445 -33.416 1.00 35.72 796 ASP A N 1
ATOM 6403 C CA . ASP A 1 796 ? 22.753 -1.718 -33.817 1.00 35.72 796 ASP A CA 1
ATOM 6404 C C . ASP A 1 796 ? 23.835 -1.567 -34.918 1.00 35.72 796 ASP A C 1
ATOM 6406 O O . ASP A 1 796 ? 24.698 -2.441 -35.051 1.00 35.72 796 ASP A O 1
ATOM 6410 N N . ASP A 1 797 ? 23.857 -0.444 -35.654 1.00 37.28 797 ASP A N 1
ATOM 6411 C CA . ASP A 1 797 ? 24.856 -0.170 -36.706 1.00 37.28 797 ASP A CA 1
ATOM 6412 C C . ASP A 1 797 ? 26.043 0.707 -36.245 1.00 37.28 797 ASP A C 1
ATOM 6414 O O . ASP A 1 797 ? 27.145 0.579 -36.784 1.00 37.28 797 ASP A O 1
ATOM 6418 N N . LEU A 1 798 ? 25.865 1.551 -35.216 1.00 44.66 798 LEU A N 1
ATOM 6419 C CA . LEU A 1 798 ? 26.890 2.497 -34.725 1.00 44.66 798 LEU A CA 1
ATOM 6420 C C . LEU A 1 798 ? 27.868 1.878 -33.709 1.00 44.66 798 LEU A C 1
ATOM 6422 O O . LEU A 1 798 ? 28.998 2.347 -33.572 1.00 44.66 798 LEU A O 1
ATOM 6426 N N . GLU A 1 799 ? 27.491 0.787 -33.029 1.00 40.38 799 GLU A N 1
ATOM 6427 C CA . GLU A 1 799 ? 28.359 0.113 -32.043 1.00 40.38 799 GLU A CA 1
ATOM 6428 C C . GLU A 1 799 ? 29.639 -0.497 -32.657 1.00 40.38 799 GLU A C 1
ATOM 6430 O O . GLU A 1 799 ? 30.567 -0.850 -31.926 1.00 40.38 799 GLU A O 1
ATOM 6435 N N . LYS A 1 800 ? 29.741 -0.591 -33.992 1.00 43.34 800 LYS A N 1
ATOM 6436 C CA . LYS A 1 800 ? 30.871 -1.220 -34.704 1.00 43.34 800 LYS A CA 1
ATOM 6437 C C . LYS A 1 800 ? 31.922 -0.241 -35.252 1.00 43.34 800 LYS A C 1
ATOM 6439 O O . LYS A 1 800 ? 32.924 -0.702 -35.796 1.00 43.34 800 LYS A O 1
ATOM 6444 N N . THR A 1 801 ? 31.725 1.074 -35.138 1.00 55.88 801 THR A N 1
ATOM 6445 C CA . THR A 1 801 ? 32.571 2.092 -35.801 1.00 55.88 801 THR A CA 1
ATOM 6446 C C . THR A 1 801 ? 33.321 2.966 -34.799 1.00 55.88 801 THR A C 1
ATOM 6448 O O . THR A 1 801 ? 32.685 3.553 -33.931 1.00 55.88 801 THR A O 1
ATOM 6451 N N . ALA A 1 802 ? 34.648 3.091 -34.932 1.00 64.69 802 ALA A N 1
ATOM 6452 C CA . ALA A 1 802 ? 35.514 3.859 -34.027 1.00 64.69 802 ALA A CA 1
ATOM 6453 C C . ALA A 1 802 ? 36.128 5.105 -34.696 1.00 64.69 802 ALA A C 1
ATOM 6455 O O . ALA A 1 802 ? 36.069 5.272 -35.917 1.00 64.69 802 ALA A O 1
ATOM 6456 N N . TRP A 1 803 ? 36.730 5.982 -33.891 1.00 73.94 803 TRP A N 1
ATOM 6457 C CA . TRP A 1 803 ? 37.525 7.117 -34.365 1.00 73.94 803 TRP A CA 1
ATOM 6458 C C . TRP A 1 803 ? 38.842 6.670 -35.014 1.00 73.94 803 TRP A C 1
ATOM 6460 O O . TRP A 1 803 ? 39.564 5.825 -34.478 1.00 73.94 803 TRP A O 1
ATOM 6470 N N . HIS A 1 804 ? 39.189 7.264 -36.159 1.00 74.31 804 HIS A N 1
ATOM 6471 C CA . HIS A 1 804 ? 40.416 6.949 -36.896 1.00 74.31 804 HIS A CA 1
ATOM 6472 C C . HIS A 1 804 ? 41.056 8.198 -37.523 1.00 74.31 804 HIS A C 1
ATOM 6474 O O . HIS A 1 804 ? 40.360 9.117 -37.953 1.00 74.31 804 HIS A O 1
ATOM 6480 N N . VAL A 1 805 ? 42.387 8.206 -37.647 1.00 71.62 805 VAL A N 1
ATOM 6481 C CA . VAL A 1 805 ? 43.139 9.186 -38.455 1.00 71.62 805 VAL A CA 1
ATOM 6482 C C . VAL A 1 805 ? 43.383 8.573 -39.836 1.00 71.62 805 VAL A C 1
ATOM 6484 O O . VAL A 1 805 ? 43.843 7.433 -39.937 1.00 71.62 805 VAL A O 1
ATOM 6487 N N . ALA A 1 806 ? 43.022 9.275 -40.916 1.00 67.19 806 ALA A N 1
ATOM 6488 C CA . ALA A 1 806 ? 43.183 8.734 -42.265 1.00 67.19 806 ALA A CA 1
ATOM 6489 C C . ALA A 1 806 ? 44.681 8.603 -42.629 1.00 67.19 806 ALA A C 1
ATOM 6491 O O . ALA A 1 806 ? 45.434 9.549 -42.402 1.00 67.19 806 ALA A O 1
ATOM 6492 N N . PRO A 1 807 ? 45.133 7.497 -43.260 1.00 62.94 807 PRO A N 1
ATOM 6493 C CA . PRO A 1 807 ? 46.544 7.306 -43.626 1.00 62.94 807 PRO A CA 1
ATOM 6494 C C . PRO A 1 807 ? 47.124 8.389 -44.550 1.00 62.94 807 PRO A C 1
ATOM 6496 O O . PRO A 1 807 ? 48.337 8.563 -44.611 1.00 62.94 807 PRO A O 1
ATOM 6499 N N . SER A 1 808 ? 46.263 9.105 -45.280 1.00 60.09 808 SER A N 1
ATOM 6500 C CA . SER A 1 808 ? 46.607 10.236 -46.147 1.00 60.09 808 SER A CA 1
ATOM 6501 C C . SER A 1 808 ? 46.881 11.543 -45.389 1.00 60.09 808 SER A C 1
ATOM 6503 O O . SER A 1 808 ? 47.306 12.512 -46.004 1.00 60.09 808 SER A O 1
ATOM 6505 N N . TRP A 1 809 ? 46.641 11.598 -44.075 1.00 71.25 809 TRP A N 1
ATOM 6506 C CA . TRP A 1 809 ? 46.883 12.765 -43.213 1.00 71.25 809 TRP A CA 1
ATOM 6507 C C . TRP A 1 809 ? 48.189 12.610 -42.409 1.00 71.25 809 TRP A C 1
ATOM 6509 O O . TRP A 1 809 ? 48.225 12.827 -41.201 1.00 71.25 809 TRP A O 1
ATOM 6519 N N . LYS A 1 810 ? 49.275 12.172 -43.066 1.00 47.75 810 LYS A N 1
ATOM 6520 C CA . LYS A 1 810 ? 50.580 11.949 -42.415 1.00 47.75 810 LYS A CA 1
ATOM 6521 C C . LYS A 1 810 ? 51.184 13.264 -41.907 1.00 47.75 810 LYS A C 1
ATOM 6523 O O . LYS A 1 810 ? 51.388 14.181 -42.694 1.00 47.75 810 LYS A O 1
ATOM 6528 N N . GLY A 1 811 ? 51.531 13.297 -40.617 1.00 53.84 811 GLY A N 1
ATOM 6529 C CA . GLY A 1 811 ? 52.220 14.414 -39.952 1.00 53.84 811 GLY A CA 1
ATOM 6530 C C . GLY A 1 811 ? 51.463 15.039 -38.776 1.00 53.84 811 GLY A C 1
ATOM 6531 O O . GLY A 1 811 ? 52.062 15.808 -38.037 1.00 53.84 811 GLY A O 1
ATOM 6532 N N . GLN A 1 812 ? 50.193 14.684 -38.559 1.00 51.94 812 GLN A N 1
ATOM 6533 C CA . GLN A 1 812 ? 49.386 15.169 -37.436 1.00 51.94 812 GLN A CA 1
ATOM 6534 C C . GLN A 1 812 ? 48.989 13.986 -36.533 1.00 51.94 812 GLN A C 1
ATOM 6536 O O . GLN A 1 812 ? 48.285 13.079 -36.971 1.00 51.94 812 GLN A O 1
ATOM 6541 N N . THR A 1 813 ? 49.591 13.974 -35.336 1.00 51.72 813 THR A N 1
ATOM 6542 C CA . THR A 1 813 ? 49.075 13.519 -34.020 1.00 51.72 813 THR A CA 1
ATOM 6543 C C . THR A 1 813 ? 48.196 12.263 -33.889 1.00 51.72 813 THR A C 1
ATOM 6545 O O . THR A 1 813 ? 47.231 12.000 -34.602 1.00 51.72 813 THR A O 1
ATOM 6548 N N . ALA A 1 814 ? 48.546 11.462 -32.876 1.00 52.31 814 ALA A N 1
ATOM 6549 C CA . ALA A 1 814 ? 47.960 10.163 -32.575 1.00 52.31 814 ALA A CA 1
ATOM 6550 C C . ALA A 1 814 ? 46.639 10.274 -31.796 1.00 52.31 814 ALA A C 1
ATOM 6552 O O . ALA A 1 814 ? 46.550 11.005 -30.814 1.00 52.31 814 ALA A O 1
ATOM 6553 N N . LEU A 1 815 ? 45.647 9.467 -32.187 1.00 58.59 815 LEU A N 1
ATOM 6554 C CA . LEU A 1 815 ? 44.503 9.150 -31.335 1.00 58.59 815 LEU A CA 1
ATOM 6555 C C . LEU A 1 815 ? 45.008 8.269 -30.179 1.00 58.59 815 LEU A C 1
ATOM 6557 O O . LEU A 1 815 ? 45.243 7.072 -30.379 1.00 58.59 815 LEU A O 1
ATOM 6561 N N . ASP A 1 816 ? 45.232 8.848 -28.999 1.00 56.72 816 ASP A N 1
ATOM 6562 C CA . ASP A 1 816 ? 45.659 8.069 -27.833 1.00 56.72 816 ASP A CA 1
ATOM 6563 C C . ASP A 1 816 ? 44.480 7.234 -27.307 1.00 56.72 816 ASP A C 1
ATOM 6565 O O . ASP A 1 816 ? 43.448 7.759 -26.880 1.00 56.72 816 ASP A O 1
ATOM 6569 N N . LYS A 1 817 ? 44.630 5.905 -27.355 1.00 51.19 817 LYS A N 1
ATOM 6570 C CA . LYS A 1 817 ? 43.634 4.941 -26.863 1.00 51.19 817 LYS A CA 1
ATOM 6571 C C . LYS A 1 817 ? 43.698 4.731 -25.345 1.00 51.19 817 LYS A C 1
ATOM 6573 O O . LYS A 1 817 ? 42.888 3.970 -24.825 1.00 51.19 817 LYS A O 1
ATOM 6578 N N . ASN A 1 818 ? 44.605 5.405 -24.634 1.00 45.22 818 ASN A N 1
ATOM 6579 C CA . ASN A 1 818 ? 44.706 5.384 -23.168 1.00 45.22 818 ASN A CA 1
ATOM 6580 C C . ASN A 1 818 ? 43.717 6.337 -22.469 1.00 45.22 818 ASN A C 1
ATOM 6582 O O . ASN A 1 818 ? 43.889 6.678 -21.298 1.00 45.22 818 ASN A O 1
ATOM 6586 N N . HIS A 1 819 ? 42.663 6.763 -23.167 1.00 50.12 819 HIS A N 1
ATOM 6587 C CA . HIS A 1 819 ? 41.571 7.530 -22.587 1.00 50.12 819 HIS A CA 1
ATOM 6588 C C . HIS A 1 819 ? 40.889 6.726 -21.448 1.00 50.12 819 HIS A C 1
ATOM 6590 O O . HIS A 1 819 ? 40.617 5.537 -21.622 1.00 50.12 819 HIS A O 1
ATOM 6596 N N . PRO A 1 820 ? 40.569 7.332 -20.284 1.00 40.72 820 PRO A N 1
ATOM 6597 C CA . PRO A 1 820 ? 40.055 6.626 -19.096 1.00 40.72 820 PRO A CA 1
ATOM 6598 C C . PRO A 1 820 ? 38.680 5.954 -19.278 1.00 40.72 820 PRO A C 1
ATOM 6600 O O . PRO A 1 820 ? 38.204 5.263 -18.374 1.00 40.72 820 PRO A O 1
ATOM 6603 N N . ARG A 1 821 ? 38.043 6.121 -20.444 1.00 43.59 821 ARG A N 1
ATOM 6604 C CA . ARG A 1 821 ? 36.868 5.353 -20.871 1.00 43.59 821 ARG A CA 1
ATOM 6605 C C . ARG A 1 821 ? 37.164 4.568 -22.135 1.00 43.59 821 ARG A C 1
ATOM 6607 O O . ARG A 1 821 ? 37.739 5.099 -23.076 1.00 43.59 821 ARG A O 1
ATOM 6614 N N . THR A 1 822 ? 36.719 3.315 -22.154 1.00 43.00 822 THR A N 1
ATOM 6615 C CA . THR A 1 822 ? 36.875 2.389 -23.276 1.00 43.00 822 THR A CA 1
ATOM 6616 C C . THR A 1 822 ? 35.576 2.323 -24.083 1.00 43.00 822 THR A C 1
ATOM 6618 O O . THR A 1 822 ? 34.693 1.512 -23.810 1.00 43.00 822 THR A O 1
ATOM 6621 N N . GLY A 1 823 ? 35.439 3.210 -25.070 1.00 51.25 823 GLY A N 1
ATOM 6622 C CA . GLY A 1 823 ? 34.303 3.250 -25.994 1.00 51.25 823 GLY A CA 1
ATOM 6623 C C . GLY A 1 823 ? 34.724 3.683 -27.398 1.00 51.25 823 GLY A C 1
ATOM 6624 O O . GLY A 1 823 ? 35.740 4.348 -27.573 1.00 51.25 823 GLY A O 1
ATOM 6625 N N . ASN A 1 824 ? 33.943 3.306 -28.412 1.00 60.84 824 ASN A N 1
ATOM 6626 C CA . ASN A 1 824 ? 34.226 3.652 -29.810 1.00 60.84 824 ASN A CA 1
ATOM 6627 C C . ASN A 1 824 ? 33.984 5.147 -30.137 1.00 60.84 824 ASN A C 1
ATOM 6629 O O . ASN A 1 824 ? 34.373 5.592 -31.215 1.00 60.84 824 ASN A O 1
ATOM 6633 N N . SER A 1 825 ? 33.382 5.914 -29.217 1.00 63.19 825 SER A N 1
ATOM 6634 C CA . SER A 1 825 ? 32.990 7.324 -29.374 1.00 63.19 825 SER A CA 1
ATOM 6635 C C . SER A 1 825 ? 33.855 8.339 -28.601 1.00 63.19 825 SER A C 1
ATOM 6637 O O . SER A 1 825 ? 33.621 9.536 -28.736 1.00 63.19 825 SER A O 1
ATOM 6639 N N . CYS A 1 826 ? 34.875 7.908 -27.847 1.00 68.38 826 CYS A N 1
ATOM 6640 C CA . CYS A 1 826 ? 35.747 8.776 -27.037 1.00 68.38 826 CYS A CA 1
ATOM 6641 C C . CYS A 1 826 ? 37.227 8.714 -27.464 1.00 68.38 826 CYS A C 1
ATOM 6643 O O . CYS A 1 826 ? 37.649 7.743 -28.097 1.00 68.38 826 CYS A O 1
ATOM 6645 N N . GLY A 1 827 ? 38.032 9.715 -27.097 1.00 74.38 827 GLY A N 1
ATOM 6646 C CA . GLY A 1 827 ? 39.456 9.771 -27.427 1.00 74.38 827 GLY A CA 1
ATOM 6647 C C . GLY A 1 827 ? 40.139 11.099 -27.090 1.00 74.38 827 GLY A C 1
ATOM 6648 O O . GLY A 1 827 ? 39.525 12.046 -26.601 1.00 74.38 827 GLY A O 1
ATOM 6649 N N . ILE A 1 828 ? 41.444 11.150 -27.359 1.00 79.44 828 ILE A N 1
ATOM 6650 C CA . ILE A 1 828 ? 42.269 12.360 -27.264 1.00 79.44 828 ILE A CA 1
ATOM 6651 C C . ILE A 1 828 ? 42.785 12.673 -28.664 1.00 79.44 828 ILE A C 1
ATOM 6653 O O . ILE A 1 828 ? 43.297 11.783 -29.347 1.00 79.44 828 ILE A O 1
ATOM 6657 N N . LEU A 1 829 ? 42.650 13.925 -29.085 1.00 82.31 829 LEU A N 1
ATOM 6658 C CA . LEU A 1 829 ? 43.226 14.443 -30.318 1.00 82.31 829 LEU A CA 1
ATOM 6659 C C . LEU A 1 829 ? 44.054 15.684 -29.974 1.00 82.31 829 LEU A C 1
ATOM 6661 O O . LEU A 1 829 ? 43.528 16.669 -29.468 1.00 82.31 829 LEU A O 1
ATOM 6665 N N . THR A 1 830 ? 45.353 15.635 -30.235 1.00 81.56 830 THR A N 1
ATOM 6666 C CA . THR A 1 830 ? 46.251 16.796 -30.135 1.00 81.56 830 THR A CA 1
ATOM 6667 C C . THR A 1 830 ? 46.382 17.408 -31.523 1.00 81.56 830 THR A C 1
ATOM 6669 O O . THR A 1 830 ? 46.475 16.641 -32.458 1.00 81.56 830 THR A O 1
ATOM 6672 N N . GLU A 1 831 ? 46.343 18.726 -31.693 1.00 79.62 831 GLU A N 1
ATOM 6673 C CA . GLU A 1 831 ? 46.728 19.481 -32.908 1.00 79.62 831 GLU A CA 1
ATOM 6674 C C . GLU A 1 831 ? 46.640 18.707 -34.249 1.00 79.62 831 GLU A C 1
ATOM 6676 O O . GLU A 1 831 ? 47.627 18.158 -34.743 1.00 79.62 831 GLU A O 1
ATOM 6681 N N . GLY A 1 832 ? 45.441 18.602 -34.829 1.00 82.50 832 GLY A N 1
ATOM 6682 C CA . GLY A 1 832 ? 45.192 17.776 -36.013 1.00 82.50 832 GLY A CA 1
ATOM 6683 C C . GLY A 1 832 ? 43.717 17.445 -36.223 1.00 82.50 832 GLY A C 1
ATOM 6684 O O . GLY A 1 832 ? 42.840 18.081 -35.645 1.00 82.50 832 GLY A O 1
ATOM 6685 N N . LYS A 1 833 ? 43.426 16.427 -37.042 1.00 85.81 833 LYS A N 1
ATOM 6686 C CA . LYS A 1 833 ? 42.052 15.993 -37.349 1.00 85.81 833 LYS A CA 1
ATOM 6687 C C . LYS A 1 833 ? 41.863 14.481 -37.288 1.00 85.81 833 LYS A C 1
ATOM 6689 O O . LYS A 1 833 ? 42.707 13.712 -37.750 1.00 85.81 833 LYS A O 1
ATOM 6694 N N . CYS A 1 834 ? 40.711 14.047 -36.787 1.00 83.62 834 CYS A N 1
ATOM 6695 C CA . CYS A 1 834 ? 40.281 12.650 -36.822 1.00 83.62 834 CYS A CA 1
ATOM 6696 C C . CYS A 1 834 ? 38.857 12.536 -37.371 1.00 83.62 834 CYS A C 1
ATOM 6698 O O . CYS A 1 834 ? 38.125 13.521 -37.477 1.00 83.62 834 CYS A O 1
ATOM 6700 N N . ARG A 1 835 ? 38.483 11.325 -37.793 1.00 84.56 835 ARG A N 1
ATOM 6701 C CA . ARG A 1 835 ? 37.185 11.078 -38.417 1.00 84.56 835 ARG A CA 1
ATOM 6702 C C . ARG A 1 835 ? 36.468 9.868 -37.838 1.00 84.56 835 ARG A C 1
ATOM 6704 O O . ARG A 1 835 ? 37.107 8.883 -37.461 1.00 84.56 835 ARG A O 1
ATOM 6711 N N . TRP A 1 836 ? 35.145 9.929 -37.864 1.00 81.62 836 TRP A N 1
ATOM 6712 C CA . TRP A 1 836 ? 34.229 8.864 -37.487 1.00 81.62 836 TRP A CA 1
ATOM 6713 C C . TRP A 1 836 ? 33.374 8.485 -38.701 1.00 81.62 836 TRP A C 1
ATOM 6715 O O . TRP A 1 836 ? 32.570 9.284 -39.178 1.00 81.62 836 TRP A O 1
ATOM 6725 N N . TYR A 1 837 ? 33.619 7.298 -39.263 1.00 78.88 837 TYR A N 1
ATOM 6726 C CA . TYR A 1 837 ? 33.024 6.845 -40.527 1.00 78.88 837 TYR A CA 1
ATOM 6727 C C . TYR A 1 837 ? 31.954 5.784 -40.293 1.00 78.88 837 TYR A C 1
ATOM 6729 O O . TYR A 1 837 ? 32.222 4.770 -39.649 1.00 78.88 837 TYR A O 1
ATOM 6737 N N . PHE A 1 838 ? 30.791 5.965 -40.912 1.00 73.06 838 PHE A N 1
ATOM 6738 C CA . PHE A 1 838 ? 29.747 4.950 -40.992 1.00 73.06 838 PHE A CA 1
ATOM 6739 C C . PHE A 1 838 ? 28.989 5.065 -42.321 1.00 73.06 838 PHE A C 1
ATOM 6741 O O . PHE A 1 838 ? 28.901 6.127 -42.942 1.00 73.06 838 PHE A O 1
ATOM 6748 N N . ARG A 1 839 ? 28.448 3.940 -42.799 1.00 71.12 839 ARG A N 1
ATOM 6749 C CA . ARG A 1 839 ? 27.636 3.924 -44.021 1.00 71.12 839 ARG A CA 1
ATOM 6750 C C . ARG A 1 839 ? 26.214 4.340 -43.682 1.00 71.12 839 ARG A C 1
ATOM 6752 O O . ARG A 1 839 ? 25.463 3.555 -43.116 1.00 71.12 839 ARG A O 1
ATOM 6759 N N . HIS A 1 840 ? 25.867 5.566 -44.046 1.00 75.56 840 HIS A N 1
ATOM 6760 C CA . HIS A 1 840 ? 24.510 6.080 -43.960 1.00 75.56 840 HIS A CA 1
ATOM 6761 C C . HIS A 1 840 ? 24.148 6.759 -45.284 1.00 75.56 840 HIS A C 1
ATOM 6763 O O . HIS A 1 840 ? 24.709 7.816 -45.577 1.00 75.56 840 HIS A O 1
ATOM 6769 N N . PRO A 1 841 ? 23.260 6.164 -46.099 1.00 74.69 841 PRO A N 1
ATOM 6770 C CA . PRO A 1 841 ? 22.791 6.804 -47.315 1.00 74.69 841 PRO A CA 1
ATOM 6771 C C . PRO A 1 841 ? 21.806 7.930 -46.973 1.00 74.69 841 PRO A C 1
ATOM 6773 O O . PRO A 1 841 ? 20.759 7.689 -46.365 1.00 74.69 841 PRO A O 1
ATOM 6776 N N . GLY A 1 842 ? 22.127 9.154 -47.383 1.00 78.44 842 GLY A N 1
ATOM 6777 C CA . GLY A 1 842 ? 21.292 10.337 -47.166 1.00 78.44 842 GLY A CA 1
ATOM 6778 C C . GLY A 1 842 ? 21.081 11.127 -48.453 1.00 78.44 842 GLY A C 1
ATOM 6779 O O . GLY A 1 842 ? 21.889 11.039 -49.374 1.00 78.44 842 GLY A O 1
ATOM 6780 N N . GLN A 1 843 ? 19.978 11.861 -48.518 1.00 84.25 843 GLN A N 1
ATOM 6781 C CA . GLN A 1 843 ? 19.564 12.679 -49.654 1.00 84.25 843 GLN A CA 1
ATOM 6782 C C . GLN A 1 843 ? 19.754 14.167 -49.340 1.00 84.25 843 GLN A C 1
ATOM 6784 O O . GLN A 1 843 ? 19.669 14.587 -48.181 1.00 84.25 843 GLN A O 1
ATOM 6789 N N . ALA A 1 844 ? 19.987 14.968 -50.377 1.00 85.56 844 ALA A N 1
ATOM 6790 C CA . ALA A 1 844 ? 20.021 16.421 -50.285 1.00 85.56 844 ALA A CA 1
ATOM 6791 C C . ALA A 1 844 ? 18.818 16.968 -49.486 1.00 85.56 844 ALA A C 1
ATOM 6793 O O . ALA A 1 844 ? 17.680 16.535 -49.667 1.00 85.56 844 ALA A O 1
ATOM 6794 N N . GLY A 1 845 ? 19.070 17.929 -48.596 1.00 84.75 845 GLY A N 1
ATOM 6795 C CA . GLY A 1 845 ? 18.060 18.571 -47.751 1.00 84.75 845 GLY A CA 1
ATOM 6796 C C . GLY A 1 845 ? 17.814 17.908 -46.391 1.00 84.75 845 GLY A C 1
ATOM 6797 O O . GLY A 1 845 ? 17.203 18.539 -45.529 1.00 84.75 845 GLY A O 1
ATOM 6798 N N . GLU A 1 846 ? 18.303 16.686 -46.148 1.00 87.50 846 GLU A N 1
ATOM 6799 C CA . GLU A 1 846 ? 18.198 16.070 -44.819 1.00 87.50 846 GLU A CA 1
ATOM 6800 C C . GLU A 1 846 ? 19.003 16.846 -43.780 1.00 87.50 846 GLU A C 1
ATOM 6802 O O . GLU A 1 846 ? 20.124 17.282 -44.052 1.00 87.50 846 GLU A O 1
ATOM 6807 N N . LYS A 1 847 ? 18.447 16.973 -42.571 1.00 87.25 847 LYS A N 1
ATOM 6808 C CA . LYS A 1 847 ? 19.058 17.717 -41.466 1.00 87.25 847 LYS A CA 1
ATOM 6809 C C . LYS A 1 847 ? 19.625 16.779 -40.419 1.00 87.25 847 LYS A C 1
ATOM 6811 O O . LYS A 1 847 ? 18.916 15.914 -39.904 1.00 87.25 847 LYS A O 1
ATOM 6816 N N . PHE A 1 848 ? 20.875 17.017 -40.048 1.00 86.62 848 PHE A N 1
ATOM 6817 C CA . PHE A 1 848 ? 21.573 16.250 -39.028 1.00 86.62 848 PHE A CA 1
ATOM 6818 C C . PHE A 1 848 ? 22.167 17.150 -37.952 1.00 86.62 848 PHE A C 1
ATOM 6820 O O . PHE A 1 848 ? 22.497 18.317 -38.184 1.00 86.62 848 PHE A O 1
ATOM 6827 N N . GLU A 1 849 ? 22.319 16.571 -36.769 1.00 85.50 849 GLU A N 1
ATOM 6828 C CA . GLU A 1 849 ? 23.087 17.139 -35.675 1.00 85.50 849 GLU A CA 1
ATOM 6829 C C . GLU A 1 849 ? 24.206 16.164 -35.298 1.00 85.50 849 GLU A C 1
ATOM 6831 O O . GLU A 1 849 ? 23.965 14.983 -35.029 1.00 85.50 849 GLU A O 1
ATOM 6836 N N . PHE A 1 850 ? 25.439 16.665 -35.318 1.00 86.81 850 PHE A N 1
ATOM 6837 C CA . PHE A 1 850 ? 26.620 15.984 -34.818 1.00 86.81 850 PHE A CA 1
ATOM 6838 C C . PHE A 1 850 ? 27.088 16.668 -33.540 1.00 86.81 850 PHE A C 1
ATOM 6840 O O . PHE A 1 850 ? 27.286 17.876 -33.518 1.00 86.81 850 PHE A O 1
ATOM 6847 N N . GLN A 1 851 ? 27.269 15.905 -32.475 1.00 82.81 851 GLN A N 1
ATOM 6848 C CA . GLN A 1 851 ? 27.608 16.427 -31.165 1.00 82.81 851 GLN A CA 1
ATOM 6849 C C . GLN A 1 851 ? 28.839 15.734 -30.613 1.00 82.81 851 GLN A C 1
ATOM 6851 O O . GLN A 1 851 ? 28.975 14.516 -30.726 1.00 82.81 851 GLN A O 1
ATOM 6856 N N . VAL A 1 852 ? 29.712 16.505 -29.973 1.00 80.62 852 VAL A N 1
ATOM 6857 C CA . VAL A 1 852 ? 30.882 15.993 -29.263 1.00 80.62 852 VAL A CA 1
ATOM 6858 C C . VAL A 1 852 ? 30.942 16.649 -27.891 1.00 80.62 852 VAL A C 1
ATOM 6860 O O . VAL A 1 852 ? 30.943 17.875 -27.774 1.00 80.62 852 VAL A O 1
ATOM 6863 N N . TYR A 1 853 ? 30.990 15.831 -26.841 1.00 77.69 853 TYR A N 1
ATOM 6864 C CA . TYR A 1 853 ? 31.197 16.314 -25.479 1.00 77.69 853 TYR A CA 1
ATOM 6865 C C . TYR A 1 853 ? 32.691 16.304 -25.174 1.00 77.69 853 TYR A C 1
ATOM 6867 O O . TYR A 1 853 ? 33.305 15.237 -25.086 1.00 77.69 853 TYR A O 1
ATOM 6875 N N . ALA A 1 854 ? 33.288 17.488 -25.050 1.00 81.31 854 ALA A N 1
ATOM 6876 C CA . ALA A 1 854 ? 34.738 17.632 -25.027 1.00 81.31 854 ALA A CA 1
ATOM 6877 C C . ALA A 1 854 ? 35.237 18.764 -24.124 1.00 81.31 854 ALA A C 1
ATOM 6879 O O . ALA A 1 854 ? 34.504 19.700 -23.813 1.00 81.31 854 ALA A O 1
ATOM 6880 N N . LYS A 1 855 ? 36.511 18.689 -23.738 1.00 83.44 855 LYS A N 1
ATOM 6881 C CA . LYS A 1 855 ? 37.298 19.765 -23.116 1.00 83.44 855 LYS A CA 1
ATOM 6882 C C . LYS A 1 855 ? 38.663 19.859 -23.786 1.00 83.44 855 LYS A C 1
ATOM 6884 O O . LYS A 1 855 ? 39.086 18.902 -24.426 1.00 83.44 855 LYS A O 1
ATOM 6889 N N . GLY A 1 856 ? 39.391 20.947 -23.599 1.00 87.31 856 GLY A N 1
ATOM 6890 C CA . GLY A 1 856 ? 40.717 21.095 -24.173 1.00 87.31 856 GLY A CA 1
ATOM 6891 C C . GLY A 1 856 ? 41.213 22.528 -24.244 1.00 87.31 856 GLY A C 1
ATOM 6892 O O . GLY A 1 856 ? 40.643 23.438 -23.651 1.00 87.31 856 GLY A O 1
ATOM 6893 N N . GLU A 1 857 ? 42.261 22.711 -25.030 1.00 87.44 857 GLU A N 1
ATOM 6894 C CA . GLU A 1 857 ? 42.842 24.006 -25.371 1.00 87.44 857 GLU A CA 1
ATOM 6895 C C . GLU A 1 857 ? 42.923 24.160 -26.894 1.00 87.44 857 GLU A C 1
ATOM 6897 O O . GLU A 1 857 ? 43.004 23.171 -27.622 1.00 87.44 857 GLU A O 1
ATOM 6902 N N . GLY A 1 858 ? 42.889 25.401 -27.379 1.00 89.25 858 GLY A N 1
ATOM 6903 C CA . GLY A 1 858 ? 42.798 25.708 -28.808 1.00 89.25 858 GLY A CA 1
ATOM 6904 C C . GLY A 1 858 ? 41.351 25.855 -29.280 1.00 89.25 858 GLY A C 1
ATOM 6905 O O . GLY A 1 858 ? 40.478 26.307 -28.536 1.00 89.25 858 GLY A O 1
ATOM 6906 N N . GLU A 1 859 ? 41.094 25.507 -30.534 1.00 91.50 859 GLU A N 1
ATOM 6907 C CA . GLU A 1 859 ? 39.767 25.584 -31.143 1.00 91.50 859 GLU A CA 1
ATOM 6908 C C . GLU A 1 859 ? 39.373 24.236 -31.738 1.00 91.50 859 GLU A C 1
ATOM 6910 O O . GLU A 1 859 ? 40.209 23.585 -32.352 1.00 91.50 859 GLU A O 1
ATOM 6915 N N . LEU A 1 860 ? 38.107 23.849 -31.584 1.00 91.00 860 LEU A N 1
ATOM 6916 C CA . LEU A 1 860 ? 37.490 22.670 -32.180 1.00 91.00 860 LEU A CA 1
ATOM 6917 C C . LEU A 1 860 ? 36.648 23.084 -33.385 1.00 91.00 860 LEU A C 1
ATOM 6919 O O . LEU A 1 860 ? 35.781 23.951 -33.284 1.00 91.00 860 LEU A O 1
ATOM 6923 N N . ARG A 1 861 ? 36.863 22.432 -34.519 1.00 91.69 861 ARG A N 1
ATOM 6924 C CA . ARG A 1 861 ? 36.068 22.591 -35.736 1.00 91.69 861 ARG A CA 1
ATOM 6925 C C . ARG A 1 861 ? 35.431 21.272 -36.104 1.00 91.69 861 ARG A C 1
ATOM 6927 O O . ARG A 1 861 ? 36.047 20.216 -35.967 1.00 91.69 861 ARG A O 1
ATOM 6934 N N . PHE A 1 862 ? 34.208 21.351 -36.599 1.00 92.69 862 PHE A N 1
ATOM 6935 C CA . PHE A 1 862 ? 33.504 20.201 -37.134 1.00 92.69 862 PHE A CA 1
ATOM 6936 C C . PHE A 1 862 ? 33.578 20.182 -38.650 1.00 92.69 862 PHE A C 1
ATOM 6938 O O . PHE A 1 862 ? 33.715 21.210 -39.308 1.00 92.69 862 PHE A O 1
ATOM 6945 N N . GLY A 1 863 ? 33.433 18.992 -39.207 1.00 90.25 863 GLY A N 1
ATOM 6946 C CA . GLY A 1 863 ? 33.178 18.817 -40.619 1.00 90.25 863 GLY A CA 1
ATOM 6947 C C . GLY A 1 863 ? 32.591 17.448 -40.906 1.00 90.25 863 GLY A C 1
ATOM 6948 O O . GLY A 1 863 ? 32.406 16.613 -40.020 1.00 90.25 863 GLY A O 1
ATOM 6949 N N . ALA A 1 864 ? 32.306 17.207 -42.171 1.00 88.19 864 ALA A N 1
ATOM 6950 C CA . ALA A 1 864 ? 31.879 15.929 -42.685 1.00 88.19 864 ALA A CA 1
ATOM 6951 C C . ALA A 1 864 ? 32.443 15.735 -44.095 1.00 88.19 864 ALA A C 1
ATOM 6953 O O . ALA A 1 864 ? 32.407 16.641 -44.925 1.00 88.19 864 ALA A O 1
ATOM 6954 N N . PHE A 1 865 ? 32.927 14.530 -44.382 1.00 87.38 865 PHE A N 1
ATOM 6955 C CA . PHE A 1 865 ? 33.115 14.066 -45.749 1.00 87.38 865 PHE A CA 1
ATOM 6956 C C . PHE A 1 865 ? 31.916 13.219 -46.139 1.00 87.38 865 PHE A C 1
ATOM 6958 O O . PHE A 1 865 ? 31.697 12.149 -45.564 1.00 87.38 865 PHE A O 1
ATOM 6965 N N . LEU A 1 866 ? 31.166 13.676 -47.129 1.00 87.12 866 LEU A N 1
ATOM 6966 C CA . LEU A 1 866 ? 30.118 12.889 -47.753 1.00 87.12 866 LEU A CA 1
ATOM 6967 C C . LEU A 1 866 ? 30.725 12.117 -48.917 1.00 87.12 866 LEU A C 1
ATOM 6969 O O . LEU A 1 866 ? 31.412 12.689 -49.761 1.00 87.12 866 LEU A O 1
ATOM 6973 N N . TYR A 1 867 ? 30.513 10.810 -48.949 1.00 83.81 867 TYR A N 1
ATOM 6974 C CA . TYR A 1 867 ? 31.000 9.957 -50.023 1.00 83.81 867 TYR A CA 1
ATOM 6975 C C . TYR A 1 867 ? 29.881 9.675 -51.021 1.00 83.81 867 TYR A C 1
ATOM 6977 O O . TYR A 1 867 ? 28.847 9.129 -50.639 1.00 83.81 867 TYR A O 1
ATOM 6985 N N . GLN A 1 868 ? 30.104 9.975 -52.298 1.00 81.88 868 GLN A N 1
ATOM 6986 C CA . GLN A 1 868 ? 29.176 9.666 -53.388 1.00 81.88 868 GLN A CA 1
ATOM 6987 C C . GLN A 1 868 ? 29.980 9.299 -54.639 1.00 81.88 868 GLN A C 1
ATOM 6989 O O . GLN A 1 868 ? 30.924 10.000 -54.973 1.00 81.88 868 GLN A O 1
ATOM 6994 N N . GLU A 1 869 ? 29.652 8.196 -55.322 1.00 77.38 869 GLU A N 1
ATOM 6995 C CA . GLU A 1 869 ? 30.210 7.837 -56.646 1.00 77.38 869 GLU A CA 1
ATOM 6996 C C . GLU A 1 869 ? 31.737 8.016 -56.802 1.00 77.38 869 GLU A C 1
ATOM 6998 O O . GLU A 1 869 ? 32.233 8.558 -57.785 1.00 77.38 869 GLU A O 1
ATOM 7003 N N . LYS A 1 870 ? 32.515 7.533 -55.823 1.00 75.75 870 LYS A N 1
ATOM 7004 C CA . LYS A 1 870 ? 33.991 7.638 -55.783 1.00 75.75 870 LYS A CA 1
ATOM 7005 C C . LYS A 1 870 ? 34.558 9.055 -55.594 1.00 75.75 870 LYS A C 1
ATOM 7007 O O . LYS A 1 870 ? 35.781 9.189 -55.582 1.00 75.75 870 LYS A O 1
ATOM 7012 N N . ARG A 1 871 ? 33.731 10.077 -55.363 1.00 83.31 871 ARG A N 1
ATOM 7013 C CA . ARG A 1 871 ? 34.159 11.414 -54.919 1.00 83.31 871 ARG A CA 1
ATOM 7014 C C . ARG A 1 871 ? 33.775 11.677 -53.461 1.00 83.31 871 ARG A C 1
ATOM 7016 O O . ARG A 1 871 ? 32.874 11.045 -52.909 1.00 83.31 871 ARG A O 1
ATOM 7023 N N . TYR A 1 872 ? 34.493 12.610 -52.842 1.00 81.06 872 TYR A N 1
ATOM 7024 C CA . TYR A 1 872 ? 34.185 13.125 -51.512 1.00 81.06 872 TYR A CA 1
ATOM 7025 C C . TYR A 1 872 ? 33.780 14.590 -51.606 1.00 81.06 872 TYR A C 1
ATOM 7027 O O . TYR A 1 872 ? 34.432 15.376 -52.292 1.00 81.06 872 TYR A O 1
ATOM 7035 N N . VAL A 1 873 ? 32.731 14.938 -50.878 1.00 83.44 873 VAL A N 1
ATOM 7036 C CA . VAL A 1 873 ? 32.206 16.292 -50.738 1.00 83.44 873 VAL A CA 1
ATOM 7037 C C . VAL A 1 873 ? 32.495 16.712 -49.312 1.00 83.44 873 VAL A C 1
ATOM 7039 O O . VAL A 1 873 ? 32.125 16.006 -48.375 1.00 83.44 873 VAL A O 1
ATOM 7042 N N . THR A 1 874 ? 33.208 17.818 -49.140 1.00 84.62 874 THR A N 1
ATOM 7043 C CA . THR A 1 874 ? 33.584 18.296 -47.808 1.00 84.62 874 THR A CA 1
ATOM 7044 C C . THR A 1 874 ? 32.599 19.363 -47.369 1.00 84.62 874 THR A C 1
ATOM 7046 O O . THR A 1 874 ? 32.403 20.343 -48.082 1.00 84.62 874 THR A O 1
ATOM 7049 N N . ILE A 1 875 ? 32.025 19.186 -46.186 1.00 85.94 875 ILE A N 1
ATOM 7050 C CA . ILE A 1 875 ? 31.257 20.212 -45.490 1.00 85.94 875 ILE A CA 1
ATOM 7051 C C . ILE A 1 875 ? 32.025 20.533 -44.223 1.00 85.94 875 ILE A C 1
ATOM 7053 O O . ILE A 1 875 ? 32.348 19.625 -43.463 1.00 85.94 875 ILE A O 1
ATOM 7057 N N . ASN A 1 876 ? 32.335 21.800 -44.005 1.00 85.38 876 ASN A N 1
ATOM 7058 C CA . ASN A 1 876 ? 32.974 22.240 -42.776 1.00 85.38 876 ASN A CA 1
ATOM 7059 C C . ASN A 1 876 ? 31.990 23.097 -41.988 1.00 85.38 876 ASN A C 1
ATOM 7061 O O . ASN A 1 876 ? 31.080 23.705 -42.553 1.00 85.38 876 ASN A O 1
ATOM 7065 N N . ASP A 1 877 ? 32.157 23.116 -40.676 1.00 82.31 877 ASP A N 1
ATOM 7066 C CA . ASP A 1 877 ? 31.575 24.157 -39.852 1.00 82.31 877 ASP A CA 1
ATOM 7067 C C . ASP A 1 877 ? 32.353 25.449 -40.099 1.00 82.31 877 ASP A C 1
ATOM 7069 O O . ASP A 1 877 ? 33.571 25.499 -39.914 1.00 82.31 877 ASP A O 1
ATOM 7073 N N . ASP A 1 878 ? 31.650 26.498 -40.516 1.00 78.00 878 ASP A N 1
ATOM 7074 C CA . ASP A 1 878 ? 32.236 27.833 -40.662 1.00 78.00 878 ASP A CA 1
ATOM 7075 C C . ASP A 1 878 ? 32.608 28.432 -39.294 1.00 78.00 878 ASP A C 1
ATOM 7077 O O . ASP A 1 878 ? 33.315 29.440 -39.210 1.00 78.00 878 ASP A O 1
ATOM 7081 N N . LYS A 1 879 ? 32.129 27.821 -38.201 1.00 80.81 879 LYS A N 1
ATOM 7082 C CA . LYS A 1 879 ? 32.416 28.227 -36.829 1.00 80.81 879 LYS A CA 1
ATOM 7083 C C . LYS A 1 879 ? 33.558 27.408 -36.242 1.00 80.81 879 LYS A C 1
ATOM 7085 O O . LYS A 1 879 ? 33.562 26.180 -36.251 1.00 80.81 879 LYS A O 1
ATOM 7090 N N . SER A 1 880 ? 34.498 28.130 -35.643 1.00 84.75 880 SER A N 1
ATOM 7091 C CA . SER A 1 880 ? 35.493 27.563 -34.741 1.00 84.75 880 SER A CA 1
ATOM 7092 C C . SER A 1 880 ? 34.979 27.663 -33.308 1.00 84.75 880 SER A C 1
ATOM 7094 O O . SER A 1 880 ? 34.590 28.743 -32.858 1.00 84.75 880 SER A O 1
ATOM 7096 N N . HIS A 1 881 ? 34.957 26.548 -32.585 1.00 88.81 881 HIS A N 1
ATOM 7097 C CA . HIS A 1 881 ? 34.485 26.487 -31.206 1.00 88.81 881 HIS A CA 1
ATOM 7098 C C . HIS A 1 881 ? 35.685 26.554 -30.269 1.00 88.81 881 HIS A C 1
ATOM 7100 O O . HIS A 1 881 ? 36.467 25.610 -30.188 1.00 88.81 881 HIS A O 1
ATOM 7106 N N . LYS A 1 882 ? 35.859 27.669 -29.554 1.00 90.81 882 LYS A N 1
ATOM 7107 C CA . LYS A 1 882 ? 36.954 27.798 -28.584 1.00 90.81 882 LYS A CA 1
ATOM 7108 C C . LYS A 1 882 ? 36.818 26.722 -27.505 1.00 90.81 882 LYS A C 1
ATOM 7110 O O . LYS A 1 882 ? 35.787 26.643 -26.834 1.00 90.81 882 LYS A O 1
ATOM 7115 N N . LEU A 1 883 ? 37.857 25.906 -27.346 1.00 85.75 883 LEU A N 1
ATOM 7116 C CA . LEU A 1 883 ? 37.875 24.853 -26.344 1.00 85.75 883 LEU A CA 1
ATOM 7117 C C . LEU A 1 883 ? 38.055 25.456 -24.946 1.00 85.75 883 LEU A C 1
ATOM 7119 O O . LEU A 1 883 ? 38.814 26.407 -24.747 1.00 85.75 883 LEU A O 1
ATOM 7123 N N . SER A 1 884 ? 37.316 24.904 -23.988 1.00 84.69 884 SER A N 1
ATOM 7124 C CA . SER A 1 884 ? 37.437 25.204 -22.561 1.00 84.69 884 SER A CA 1
ATOM 7125 C C . SER A 1 884 ? 38.158 24.066 -21.848 1.00 84.69 884 SER A C 1
ATOM 7127 O O . SER A 1 884 ? 38.012 22.898 -22.204 1.00 84.69 884 SER A O 1
ATOM 7129 N N . ASP A 1 885 ? 38.860 24.403 -20.771 1.00 79.12 885 ASP A N 1
ATOM 7130 C CA . ASP A 1 885 ? 39.397 23.465 -19.785 1.00 79.12 885 ASP A CA 1
ATOM 7131 C C . ASP A 1 885 ? 38.320 22.605 -19.080 1.00 79.12 885 ASP A C 1
ATOM 7133 O O . ASP A 1 885 ? 38.640 21.576 -18.475 1.00 79.12 885 ASP A O 1
ATOM 7137 N N . LYS A 1 886 ? 37.036 22.975 -19.192 1.00 69.31 886 LYS A N 1
ATOM 7138 C CA . LYS A 1 886 ? 35.865 22.223 -18.723 1.00 69.31 886 LYS A CA 1
ATOM 7139 C C . LYS A 1 886 ? 35.193 21.480 -19.878 1.00 69.31 886 LYS A C 1
ATOM 7141 O O . LYS A 1 886 ? 35.162 21.954 -21.010 1.00 69.31 886 LYS A O 1
ATOM 7146 N N . TYR A 1 887 ? 34.623 20.309 -19.578 1.00 68.94 887 TYR A N 1
ATOM 7147 C CA . TYR A 1 887 ? 33.834 19.585 -20.572 1.00 68.94 887 TYR A CA 1
ATOM 7148 C C . TYR A 1 887 ? 32.545 20.339 -20.877 1.00 68.94 887 TYR A C 1
ATOM 7150 O O . TYR A 1 887 ? 31.794 20.681 -19.965 1.00 68.94 887 TYR A O 1
ATOM 7158 N N . GLN A 1 888 ? 32.280 20.542 -22.159 1.00 74.94 888 GLN A N 1
ATOM 7159 C CA . GLN A 1 888 ? 31.039 21.110 -22.652 1.00 74.94 888 GLN A CA 1
ATOM 7160 C C . GLN A 1 888 ? 30.603 20.396 -23.927 1.00 74.94 888 GLN A C 1
ATOM 7162 O O . GLN A 1 888 ? 31.382 19.700 -24.584 1.00 74.94 888 GLN A O 1
ATOM 7167 N N . LEU A 1 889 ? 29.319 20.534 -24.237 1.00 76.94 889 LEU A N 1
ATOM 7168 C CA . LEU A 1 889 ? 28.751 19.991 -25.453 1.00 76.94 889 LEU A CA 1
ATOM 7169 C C . LEU A 1 889 ? 28.968 20.962 -26.607 1.00 76.94 889 LEU A C 1
ATOM 7171 O O . LEU A 1 889 ? 28.533 22.110 -26.545 1.00 76.94 889 LEU A O 1
ATOM 7175 N N . TYR A 1 890 ? 29.578 20.468 -27.673 1.00 85.56 890 TYR A N 1
ATOM 7176 C CA . TYR A 1 890 ? 29.711 21.193 -28.923 1.00 85.56 890 TYR A CA 1
ATOM 7177 C C . TYR A 1 890 ? 28.850 20.507 -29.980 1.00 85.56 890 TYR A C 1
ATOM 7179 O O . TYR A 1 890 ? 28.971 19.297 -30.185 1.00 85.56 890 TYR A O 1
ATOM 7187 N N . SER A 1 891 ? 27.982 21.278 -30.633 1.00 84.88 891 SER A N 1
ATOM 7188 C CA . SER A 1 891 ? 27.057 20.784 -31.653 1.00 84.88 891 SER A CA 1
ATOM 7189 C C . SER A 1 891 ? 27.361 21.404 -33.007 1.00 84.88 891 SER A C 1
ATOM 7191 O O . SER A 1 891 ? 27.473 22.624 -33.136 1.00 84.88 891 SER A O 1
ATOM 7193 N N . TYR A 1 892 ? 27.364 20.563 -34.028 1.00 88.62 892 TYR A N 1
ATOM 7194 C CA . TYR A 1 892 ? 27.410 20.929 -35.426 1.00 88.62 892 TYR A CA 1
ATOM 7195 C C . TYR A 1 892 ? 26.122 20.504 -36.117 1.00 88.62 892 TYR A C 1
ATOM 7197 O O . TYR A 1 892 ? 25.760 19.329 -36.153 1.00 88.62 892 TYR A O 1
ATOM 7205 N N . HIS A 1 893 ? 25.428 21.488 -36.671 1.00 88.56 893 HIS A N 1
ATOM 7206 C CA . HIS A 1 893 ? 24.205 21.279 -37.424 1.00 88.56 893 HIS A CA 1
ATOM 7207 C C . HIS A 1 893 ? 24.514 21.467 -38.895 1.00 88.56 893 HIS A C 1
ATOM 7209 O O . HIS A 1 893 ? 25.044 22.507 -39.283 1.00 88.56 893 HIS A O 1
ATOM 7215 N N . PHE A 1 894 ? 24.133 20.501 -39.716 1.00 87.31 894 PHE A N 1
ATOM 7216 C CA . PHE A 1 894 ? 24.298 20.624 -41.153 1.00 87.31 894 PHE A CA 1
ATOM 7217 C C . PHE A 1 894 ? 23.122 20.001 -41.890 1.00 87.31 894 PHE A C 1
ATOM 7219 O O . PHE A 1 894 ? 22.426 19.118 -41.384 1.00 87.31 894 PHE A O 1
ATOM 7226 N N . SER A 1 895 ? 22.889 20.516 -43.093 1.00 87.81 895 SER A N 1
ATOM 7227 C CA . SER A 1 895 ? 21.988 19.901 -44.062 1.00 87.81 895 SER A CA 1
ATOM 7228 C C . SER A 1 895 ? 22.832 19.240 -45.139 1.00 87.81 895 SER A C 1
ATOM 7230 O O . SER A 1 895 ? 23.892 19.765 -45.484 1.00 87.81 895 SER A O 1
ATOM 7232 N N . LEU A 1 896 ? 22.392 18.102 -45.667 1.00 87.50 896 LEU A N 1
ATOM 7233 C CA . LEU A 1 896 ? 23.085 17.488 -46.795 1.00 87.50 896 LEU A CA 1
ATOM 7234 C C . LEU A 1 896 ? 22.919 18.376 -48.043 1.00 87.50 896 LEU A C 1
ATOM 7236 O O . LEU A 1 896 ? 21.784 18.660 -48.425 1.00 87.50 896 LEU A O 1
ATOM 7240 N N . PRO A 1 897 ? 24.010 18.838 -48.678 1.00 84.62 897 PRO A N 1
ATOM 7241 C CA . PRO A 1 897 ? 23.952 19.666 -49.878 1.00 84.62 897 PRO A CA 1
ATOM 7242 C C . PRO A 1 897 ? 23.647 18.838 -51.131 1.00 84.62 897 PRO A C 1
ATOM 7244 O O . PRO A 1 897 ? 23.129 19.369 -52.107 1.00 84.62 897 PRO A O 1
ATOM 7247 N N . GLU A 1 898 ? 23.962 17.545 -51.097 1.00 84.75 898 GLU A N 1
ATOM 7248 C CA . GLU A 1 898 ? 23.713 16.586 -52.165 1.00 84.75 898 GLU A CA 1
ATOM 7249 C C . GLU A 1 898 ? 23.559 15.170 -51.601 1.00 84.75 898 GLU A C 1
ATOM 7251 O O . GLU A 1 898 ? 23.849 14.914 -50.426 1.00 84.75 898 GLU A O 1
ATOM 7256 N N . ASP A 1 899 ? 23.083 14.259 -52.444 1.00 84.25 899 ASP A N 1
ATOM 7257 C CA . ASP A 1 899 ? 22.909 12.851 -52.107 1.00 84.25 899 ASP A CA 1
ATOM 7258 C C . ASP A 1 899 ? 24.258 12.187 -51.811 1.00 84.25 899 ASP A C 1
ATOM 7260 O O . ASP A 1 899 ? 25.297 12.537 -52.365 1.00 84.25 899 ASP A O 1
ATOM 7264 N N . MET A 1 900 ? 24.274 11.192 -50.931 1.00 86.88 900 MET A N 1
ATOM 7265 C CA . MET A 1 900 ? 25.512 10.525 -50.537 1.00 86.88 900 MET A CA 1
ATOM 7266 C C . MET A 1 900 ? 25.265 9.122 -49.984 1.00 86.88 900 MET A C 1
ATOM 7268 O O . MET A 1 900 ? 24.189 8.792 -49.494 1.00 86.88 900 MET A O 1
ATOM 7272 N N . GLN A 1 901 ? 26.285 8.271 -50.080 1.00 81.81 901 GLN A N 1
ATOM 7273 C CA . GLN A 1 901 ? 26.258 6.859 -49.686 1.00 81.81 901 GLN A CA 1
ATOM 7274 C C . GLN A 1 901 ? 26.796 6.622 -48.268 1.00 81.81 901 GLN A C 1
ATOM 7276 O O . GLN A 1 901 ? 26.470 5.614 -47.636 1.00 81.81 901 GLN A O 1
ATOM 7281 N N . ALA A 1 902 ? 27.677 7.499 -47.785 1.00 82.25 902 ALA A N 1
ATOM 7282 C CA . ALA A 1 902 ? 28.270 7.393 -46.459 1.00 82.25 902 ALA A CA 1
ATOM 7283 C C . ALA A 1 902 ? 28.716 8.758 -45.934 1.00 82.25 902 ALA A C 1
ATOM 7285 O O . ALA A 1 902 ? 29.146 9.613 -46.711 1.00 82.25 902 ALA A O 1
ATOM 7286 N N . ILE A 1 903 ? 28.700 8.902 -44.608 1.00 84.81 903 ILE A N 1
ATOM 7287 C CA . ILE A 1 903 ? 29.190 10.085 -43.900 1.00 84.81 903 ILE A CA 1
ATOM 7288 C C . ILE A 1 903 ? 30.455 9.695 -43.148 1.00 84.81 903 ILE A C 1
ATOM 7290 O O . ILE A 1 903 ? 30.506 8.682 -42.448 1.00 84.81 903 ILE A O 1
ATOM 7294 N N . SER A 1 904 ? 31.477 10.533 -43.258 1.00 86.62 904 SER A N 1
ATOM 7295 C CA . SER A 1 904 ? 32.576 10.557 -42.307 1.00 86.62 904 SER A CA 1
ATOM 7296 C C . SER A 1 904 ? 32.542 11.875 -41.557 1.00 86.62 904 SER A C 1
ATOM 7298 O O . SER A 1 904 ? 32.935 12.893 -42.113 1.00 86.62 904 SER A O 1
ATOM 7300 N N . LEU A 1 905 ? 32.106 11.859 -40.305 1.00 88.38 905 LEU A N 1
ATOM 7301 C CA . LEU A 1 905 ? 32.148 13.032 -39.435 1.00 88.38 905 LEU A CA 1
ATOM 7302 C C . LEU A 1 905 ? 33.601 13.324 -39.068 1.00 88.38 905 LEU A C 1
ATOM 7304 O O . LEU A 1 905 ? 34.393 12.398 -38.899 1.00 88.38 905 LEU A O 1
ATOM 7308 N N . VAL A 1 906 ? 33.965 14.593 -38.992 1.00 88.69 906 VAL A N 1
ATOM 7309 C CA . VAL A 1 906 ? 35.334 15.063 -38.783 1.00 88.69 906 VAL A CA 1
ATOM 7310 C C . VAL A 1 906 ? 35.326 16.033 -37.623 1.00 88.69 906 VAL A C 1
ATOM 7312 O O . VAL A 1 906 ? 34.453 16.894 -37.530 1.00 88.69 906 VAL A O 1
ATOM 7315 N N . ILE A 1 907 ? 36.331 15.902 -36.770 1.00 89.81 907 ILE A N 1
ATOM 7316 C CA . ILE A 1 907 ? 36.725 16.969 -35.864 1.00 89.81 907 ILE A CA 1
ATOM 7317 C C . ILE A 1 907 ? 38.173 17.347 -36.150 1.00 89.81 907 ILE A C 1
ATOM 7319 O O . ILE A 1 907 ? 39.015 16.480 -36.396 1.00 89.81 907 ILE A O 1
ATOM 7323 N N . GLU A 1 908 ? 38.446 18.644 -36.140 1.00 89.38 908 GLU A N 1
ATOM 7324 C CA . GLU A 1 908 ? 39.772 19.239 -36.275 1.00 89.38 908 GLU A CA 1
ATOM 7325 C C . GLU A 1 908 ? 40.032 20.143 -35.073 1.00 89.38 908 GLU A C 1
ATOM 7327 O O . GLU A 1 908 ? 39.125 20.819 -34.593 1.00 89.38 908 GLU A O 1
ATOM 7332 N N . THR A 1 909 ? 41.260 20.140 -34.567 1.00 88.19 909 THR A N 1
ATOM 7333 C CA . THR A 1 909 ? 41.663 20.948 -33.417 1.00 88.19 909 THR A CA 1
ATOM 7334 C C . THR A 1 909 ? 43.015 21.616 -33.642 1.00 88.19 909 THR A C 1
ATOM 7336 O O . THR A 1 909 ? 43.920 21.008 -34.214 1.00 88.19 909 THR A O 1
ATOM 7339 N N . THR A 1 910 ? 43.174 22.850 -33.160 1.00 87.81 910 THR A N 1
ATOM 7340 C CA . THR A 1 910 ? 44.463 23.577 -33.138 1.00 87.81 910 THR A CA 1
ATOM 7341 C C . THR A 1 910 ? 45.264 23.368 -31.847 1.00 87.81 910 THR A C 1
ATOM 7343 O O . THR A 1 910 ? 46.392 23.834 -31.746 1.00 87.81 910 THR A O 1
ATOM 7346 N N . GLY A 1 911 ? 44.698 22.663 -30.864 1.00 84.50 911 GLY A N 1
ATOM 7347 C CA . GLY A 1 911 ? 45.357 22.290 -29.608 1.00 84.50 911 GLY A CA 1
ATOM 7348 C C . GLY A 1 911 ? 44.916 20.902 -29.140 1.00 84.50 911 GLY A C 1
ATOM 7349 O O . GLY A 1 911 ? 44.514 20.075 -29.959 1.00 84.50 911 GLY A O 1
ATOM 7350 N N . THR A 1 912 ? 44.995 20.599 -27.845 1.00 85.75 912 THR A N 1
ATOM 7351 C CA . THR A 1 912 ? 44.597 19.275 -27.332 1.00 85.75 912 THR A CA 1
ATOM 7352 C C . THR A 1 912 ? 43.127 19.245 -26.946 1.00 85.75 912 THR A C 1
ATOM 7354 O O . THR A 1 912 ? 42.725 19.959 -26.033 1.00 85.75 912 THR A O 1
ATOM 7357 N N . VAL A 1 913 ? 42.343 18.367 -27.577 1.00 85.50 913 VAL A N 1
ATOM 7358 C CA . VAL A 1 913 ? 40.951 18.074 -27.220 1.00 85.50 913 VAL A CA 1
ATOM 7359 C C . VAL A 1 913 ? 40.814 16.664 -26.642 1.00 85.50 913 VAL A C 1
ATOM 7361 O O . VAL A 1 913 ? 41.265 15.673 -27.216 1.00 85.50 913 VAL A O 1
ATOM 7364 N N . TYR A 1 914 ? 40.151 16.583 -25.495 1.00 81.38 914 TYR A N 1
ATOM 7365 C CA . TYR A 1 914 ? 39.712 15.364 -24.832 1.00 81.38 914 TYR A CA 1
ATOM 7366 C C . TYR A 1 914 ? 38.213 15.257 -25.061 1.00 81.38 914 TYR A C 1
ATOM 7368 O O . TYR A 1 914 ? 37.457 16.080 -24.540 1.00 81.38 914 TYR A O 1
ATOM 7376 N N . PHE A 1 915 ? 37.778 14.280 -25.847 1.00 75.88 915 PHE A N 1
ATOM 7377 C CA . PHE A 1 915 ? 36.363 14.065 -26.110 1.00 75.88 915 PHE A CA 1
ATOM 7378 C C . PHE A 1 915 ? 35.911 12.728 -25.553 1.00 75.88 915 PHE A C 1
ATOM 7380 O O . PHE A 1 915 ? 36.539 11.680 -25.689 1.00 75.88 915 PHE A O 1
ATOM 7387 N N . ASP A 1 916 ? 34.784 12.804 -24.883 1.00 64.50 916 ASP A N 1
ATOM 7388 C CA . ASP A 1 916 ? 34.384 11.853 -23.871 1.00 64.50 916 ASP A CA 1
ATOM 7389 C C . ASP A 1 916 ? 33.221 10.990 -24.386 1.00 64.50 916 ASP A C 1
ATOM 7391 O O . ASP A 1 916 ? 33.052 9.856 -23.932 1.00 64.50 916 ASP A O 1
ATOM 7395 N N . ASP A 1 917 ? 32.432 11.545 -25.312 1.00 66.06 917 ASP A N 1
ATOM 7396 C CA . ASP A 1 917 ? 31.405 10.881 -26.112 1.00 66.06 917 ASP A CA 1
ATOM 7397 C C . ASP A 1 917 ? 31.103 11.714 -27.373 1.00 66.06 917 ASP A C 1
ATOM 7399 O O . ASP A 1 917 ? 31.404 12.914 -27.433 1.00 66.06 917 ASP A O 1
ATOM 7403 N N . ALA A 1 918 ? 30.487 11.077 -28.366 1.00 71.25 918 ALA A N 1
ATOM 7404 C CA . ALA A 1 918 ? 30.067 11.692 -29.616 1.00 71.25 918 ALA A CA 1
ATOM 7405 C C . ALA A 1 918 ? 28.739 11.081 -30.094 1.00 71.25 918 ALA A C 1
ATOM 7407 O O . ALA A 1 918 ? 28.558 9.864 -30.047 1.00 71.25 918 ALA A O 1
ATOM 7408 N N . ALA A 1 919 ? 27.813 11.912 -30.576 1.00 69.50 919 ALA A N 1
ATOM 7409 C CA . ALA A 1 919 ? 26.476 11.495 -30.998 1.00 69.50 919 ALA A CA 1
ATOM 7410 C C . ALA A 1 919 ? 26.099 12.083 -32.362 1.00 69.50 919 ALA A C 1
ATOM 7412 O O . ALA A 1 919 ? 26.453 13.214 -32.677 1.00 69.50 919 ALA A O 1
ATOM 7413 N N . PHE A 1 920 ? 25.357 11.316 -33.163 1.00 75.75 920 PHE A N 1
ATOM 7414 C CA . PHE A 1 920 ? 24.875 11.723 -34.483 1.00 75.75 920 PHE A CA 1
ATOM 7415 C C . PHE A 1 920 ? 23.416 11.295 -34.676 1.00 75.75 920 PHE A C 1
ATOM 7417 O O . PHE A 1 920 ? 23.097 10.118 -34.491 1.00 75.75 920 PHE A O 1
ATOM 7424 N N . TYR A 1 921 ? 22.526 12.221 -35.036 1.00 73.44 921 TYR A N 1
ATOM 7425 C CA . TYR A 1 921 ? 21.113 11.913 -35.295 1.00 73.44 921 TYR A CA 1
ATOM 7426 C C . TYR A 1 921 ? 20.458 12.884 -36.289 1.00 73.44 921 TYR A C 1
ATOM 7428 O O . TYR A 1 921 ? 20.958 13.979 -36.545 1.00 73.44 921 TYR A O 1
ATOM 7436 N N . ASN A 1 922 ? 19.330 12.457 -36.869 1.00 76.38 922 ASN A N 1
ATOM 7437 C CA . ASN A 1 922 ? 18.492 13.283 -37.742 1.00 76.38 922 ASN A CA 1
ATOM 7438 C C . ASN A 1 922 ? 17.707 14.305 -36.896 1.00 76.38 922 ASN A C 1
ATOM 7440 O O . ASN A 1 922 ? 17.197 13.967 -35.828 1.00 76.38 922 ASN A O 1
ATOM 7444 N N . ARG A 1 923 ? 17.628 15.551 -37.371 1.00 79.50 923 ARG A N 1
ATOM 7445 C CA . ARG A 1 923 ? 17.040 16.697 -36.663 1.00 79.50 923 ARG A CA 1
ATOM 7446 C C . ARG A 1 923 ? 15.778 17.240 -37.350 1.00 79.50 923 ARG A C 1
ATOM 7448 O O . ARG A 1 923 ? 15.585 18.455 -37.398 1.00 79.50 923 ARG A O 1
ATOM 7455 N N . ALA A 1 924 ? 14.955 16.369 -37.927 1.00 80.38 924 ALA A N 1
ATOM 7456 C CA . ALA A 1 924 ? 13.701 16.774 -38.555 1.00 80.38 924 ALA A CA 1
ATOM 7457 C C . ALA A 1 924 ? 12.734 17.427 -37.545 1.00 80.38 924 ALA A C 1
ATOM 7459 O O . ALA A 1 924 ? 12.584 16.952 -36.414 1.00 80.38 924 ALA A O 1
ATOM 7460 N N . ASP A 1 925 ? 12.059 18.499 -37.966 1.00 81.94 925 ASP A N 1
ATOM 7461 C CA . ASP A 1 925 ? 11.027 19.193 -37.193 1.00 81.94 925 ASP A CA 1
ATOM 7462 C C . ASP A 1 925 ? 9.801 18.288 -37.015 1.00 81.94 925 ASP A C 1
ATOM 7464 O O . ASP A 1 925 ? 9.118 17.935 -37.979 1.00 81.94 925 ASP A O 1
ATOM 7468 N N . GLN A 1 926 ? 9.528 17.910 -35.766 1.00 78.12 926 GLN A N 1
ATOM 7469 C CA . GLN A 1 926 ? 8.476 16.957 -35.403 1.00 78.12 926 GLN A CA 1
ATOM 7470 C C . GLN A 1 926 ? 7.057 17.528 -35.534 1.00 78.12 926 GLN A C 1
ATOM 7472 O O . GLN A 1 926 ? 6.094 16.767 -35.485 1.00 78.12 926 GLN A O 1
ATOM 7477 N N . SER A 1 927 ? 6.905 18.845 -35.707 1.00 79.31 927 SER A N 1
ATOM 7478 C CA . SER A 1 927 ? 5.604 19.446 -36.024 1.00 79.31 927 SER A CA 1
ATOM 7479 C C . SER A 1 927 ? 5.170 19.162 -37.468 1.00 79.31 927 SER A C 1
ATOM 7481 O O . SER A 1 927 ? 3.985 19.282 -37.789 1.00 79.31 927 SER A O 1
ATOM 7483 N N . TYR A 1 928 ? 6.105 18.742 -38.328 1.00 86.12 928 TYR A N 1
ATOM 7484 C CA . TYR A 1 928 ? 5.856 18.340 -39.707 1.00 86.12 928 TYR A CA 1
ATOM 7485 C C . TYR A 1 928 ? 5.859 16.813 -39.859 1.00 86.12 928 TYR A C 1
ATOM 7487 O O . TYR A 1 928 ? 6.570 16.104 -39.154 1.00 86.12 928 TYR A O 1
ATOM 7495 N N . ALA A 1 929 ? 5.114 16.298 -40.834 1.00 86.94 929 ALA A N 1
ATOM 7496 C CA . ALA A 1 929 ? 5.153 14.897 -41.249 1.00 86.94 929 ALA A CA 1
ATOM 7497 C C . ALA A 1 929 ? 5.060 14.797 -42.774 1.00 86.94 929 ALA A C 1
ATOM 7499 O O . ALA A 1 929 ? 4.224 15.464 -43.384 1.00 86.94 929 ALA A O 1
ATOM 7500 N N . LEU A 1 930 ? 5.907 13.965 -43.386 1.00 89.75 930 LEU A N 1
ATOM 7501 C CA . LEU A 1 930 ? 5.924 13.718 -44.829 1.00 89.75 930 LEU A CA 1
ATOM 7502 C C . LEU A 1 930 ? 5.469 12.282 -45.120 1.00 89.75 930 LEU A C 1
ATOM 7504 O O . LEU A 1 930 ? 5.993 11.326 -44.550 1.00 89.75 930 LEU A O 1
ATOM 7508 N N . SER A 1 931 ? 4.501 12.129 -46.020 1.00 89.06 931 SER A N 1
ATOM 7509 C CA . SER A 1 931 ? 3.927 10.837 -46.417 1.00 89.06 931 SER A CA 1
ATOM 7510 C C . SER A 1 931 ? 3.973 10.643 -47.934 1.00 89.06 931 SER A C 1
ATOM 7512 O O . SER A 1 931 ? 4.020 11.623 -48.677 1.00 89.06 931 SER A O 1
ATOM 7514 N N . ALA A 1 932 ? 3.963 9.387 -48.389 1.00 89.25 932 ALA A N 1
ATOM 7515 C CA . ALA A 1 932 ? 4.000 8.997 -49.798 1.00 89.25 932 ALA A CA 1
ATOM 7516 C C . ALA A 1 932 ? 2.787 8.125 -50.149 1.00 89.25 932 ALA A C 1
ATOM 7518 O O . ALA A 1 932 ? 2.383 7.271 -49.357 1.00 89.25 932 ALA A O 1
ATOM 7519 N N . ARG A 1 933 ? 2.210 8.311 -51.340 1.00 87.12 933 ARG A N 1
ATOM 7520 C CA . ARG A 1 933 ? 1.116 7.491 -51.874 1.00 87.12 933 ARG A CA 1
ATOM 7521 C C . ARG A 1 933 ? 1.341 7.182 -53.367 1.00 87.12 933 ARG A C 1
ATOM 7523 O O . ARG A 1 933 ? 1.348 8.116 -54.167 1.00 87.12 933 ARG A O 1
ATOM 7530 N N . PRO A 1 934 ? 1.478 5.901 -53.754 1.00 88.44 934 PRO A N 1
ATOM 7531 C CA . PRO A 1 934 ? 1.645 4.750 -52.864 1.00 88.44 934 PRO A CA 1
ATOM 7532 C C . PRO A 1 934 ? 3.024 4.780 -52.171 1.00 88.44 934 PRO A C 1
ATOM 7534 O O . PRO A 1 934 ? 4.001 5.252 -52.746 1.00 88.44 934 PRO A O 1
ATOM 7537 N N . HIS A 1 935 ? 3.122 4.283 -50.934 1.00 87.81 935 HIS A N 1
ATOM 7538 C CA . HIS A 1 935 ? 4.399 4.153 -50.204 1.00 87.81 935 HIS A CA 1
ATOM 7539 C C . HIS A 1 935 ? 5.142 2.840 -50.510 1.00 87.81 935 HIS A C 1
ATOM 7541 O O . HIS A 1 935 ? 6.271 2.638 -50.071 1.00 87.81 935 HIS A O 1
ATOM 7547 N N . TYR A 1 936 ? 4.520 1.949 -51.275 1.00 93.44 936 TYR A N 1
ATOM 7548 C CA . TYR A 1 936 ? 5.109 0.724 -51.801 1.00 93.44 936 TYR A CA 1
ATOM 7549 C C . TYR A 1 936 ? 4.576 0.496 -53.215 1.00 93.44 936 TYR A C 1
ATOM 7551 O O . TYR A 1 936 ? 3.399 0.740 -53.474 1.00 93.44 936 TYR A O 1
ATOM 7559 N N . GLN A 1 937 ? 5.412 0.006 -54.124 1.00 93.12 937 GLN A N 1
ATOM 7560 C CA . GLN A 1 937 ? 4.992 -0.396 -55.459 1.00 93.12 937 GLN A CA 1
ATOM 7561 C C . GLN A 1 937 ? 5.675 -1.690 -55.895 1.00 93.12 937 GLN A C 1
ATOM 7563 O O . GLN A 1 937 ? 6.890 -1.842 -55.774 1.00 93.12 937 GLN A O 1
ATOM 7568 N N . MET A 1 938 ? 4.879 -2.607 -56.445 1.00 94.12 938 MET A N 1
ATOM 7569 C CA . MET A 1 938 ? 5.366 -3.808 -57.117 1.00 94.12 938 MET A CA 1
ATOM 7570 C C . MET A 1 938 ? 5.237 -3.626 -58.630 1.00 94.12 938 MET A C 1
ATOM 7572 O O . MET A 1 938 ? 4.132 -3.420 -59.139 1.00 94.12 938 MET A O 1
ATOM 7576 N N . ILE A 1 939 ? 6.359 -3.709 -59.342 1.00 93.44 939 ILE A N 1
ATOM 7577 C CA . ILE A 1 939 ? 6.451 -3.475 -60.789 1.00 93.44 939 ILE A CA 1
ATOM 7578 C C . ILE A 1 939 ? 7.213 -4.611 -61.484 1.00 93.44 939 ILE A C 1
ATOM 7580 O O . ILE A 1 939 ? 7.933 -5.374 -60.839 1.00 93.44 939 ILE A O 1
ATOM 7584 N N . ALA A 1 940 ? 7.047 -4.740 -62.802 1.00 91.44 940 ALA A N 1
ATOM 7585 C CA . ALA A 1 940 ? 7.814 -5.707 -63.585 1.00 91.44 940 ALA A CA 1
ATOM 7586 C C . ALA A 1 940 ? 9.298 -5.295 -63.645 1.00 91.44 940 ALA A C 1
ATOM 7588 O O . ALA A 1 940 ? 9.603 -4.106 -63.563 1.00 91.44 940 ALA A O 1
ATOM 7589 N N . GLU A 1 941 ? 10.207 -6.262 -63.797 1.00 88.75 941 GLU A N 1
ATOM 7590 C CA . GLU A 1 941 ? 11.667 -6.041 -63.801 1.00 88.75 941 GLU A CA 1
ATOM 7591 C C . GLU A 1 941 ? 12.121 -4.883 -64.706 1.00 88.75 941 GLU A C 1
ATOM 7593 O O . GLU A 1 941 ? 12.894 -4.045 -64.245 1.00 88.75 941 GLU A O 1
ATOM 7598 N N . ASP A 1 942 ? 11.533 -4.743 -65.897 1.00 84.88 942 ASP A N 1
ATOM 7599 C CA . ASP A 1 942 ? 11.881 -3.698 -66.875 1.00 84.88 942 ASP A CA 1
ATOM 7600 C C . ASP A 1 942 ? 10.909 -2.499 -66.903 1.00 84.88 942 ASP A C 1
ATOM 7602 O O . ASP A 1 942 ? 11.016 -1.619 -67.758 1.00 84.88 942 ASP A O 1
ATOM 7606 N N . ALA A 1 943 ? 9.928 -2.439 -65.995 1.00 87.75 943 ALA A N 1
ATOM 7607 C CA . ALA A 1 943 ? 8.939 -1.359 -65.987 1.00 87.75 943 ALA A CA 1
ATOM 7608 C C . ALA A 1 943 ? 9.492 -0.063 -65.353 1.00 87.75 943 ALA A C 1
ATOM 7610 O O . ALA A 1 943 ? 10.298 -0.127 -64.412 1.00 87.75 943 ALA A O 1
ATOM 7611 N N . PRO A 1 944 ? 9.050 1.125 -65.815 1.00 89.00 944 PRO A N 1
ATOM 7612 C CA . PRO A 1 944 ? 9.324 2.375 -65.112 1.00 89.00 944 PRO A CA 1
ATOM 7613 C C . PRO A 1 944 ? 8.600 2.403 -63.759 1.00 89.00 944 PRO A C 1
ATOM 7615 O O . PRO A 1 944 ? 7.628 1.672 -63.542 1.00 89.00 944 PRO A O 1
ATOM 7618 N N . HIS A 1 945 ? 9.061 3.258 -62.846 1.00 90.25 945 HIS A N 1
ATOM 7619 C CA . HIS A 1 945 ? 8.357 3.477 -61.586 1.00 90.25 945 HIS A CA 1
ATOM 7620 C C . HIS A 1 945 ? 6.967 4.081 -61.823 1.00 90.25 945 HIS A C 1
ATOM 7622 O O . HIS A 1 945 ? 6.754 4.871 -62.744 1.00 90.25 945 HIS A O 1
ATOM 7628 N N . LEU A 1 946 ? 6.019 3.727 -60.962 1.00 88.94 946 LEU A N 1
ATOM 7629 C CA . LEU A 1 946 ? 4.718 4.375 -60.889 1.00 88.94 946 LEU A CA 1
ATOM 7630 C C . LEU A 1 946 ? 4.852 5.752 -60.218 1.00 88.94 946 LEU A C 1
ATOM 7632 O O . LEU A 1 946 ? 5.649 5.888 -59.282 1.00 88.94 946 LEU A O 1
ATOM 7636 N N . PRO A 1 947 ? 4.053 6.755 -60.637 1.00 89.06 947 PRO A N 1
ATOM 7637 C CA . PRO A 1 947 ? 4.033 8.063 -59.991 1.00 89.06 947 PRO A CA 1
ATOM 7638 C C . PRO A 1 947 ? 3.703 7.961 -58.496 1.00 89.06 947 PRO A C 1
ATOM 7640 O O . PRO A 1 947 ? 2.740 7.295 -58.112 1.00 89.06 947 PRO A O 1
ATOM 7643 N N . VAL A 1 948 ? 4.471 8.665 -57.661 1.00 90.00 948 VAL A N 1
ATOM 7644 C CA . VAL A 1 948 ? 4.250 8.765 -56.210 1.00 90.00 948 VAL A CA 1
ATOM 7645 C C . VAL A 1 948 ? 3.874 10.198 -55.857 1.00 90.00 948 VAL A C 1
ATOM 7647 O O . VAL A 1 948 ? 4.585 11.142 -56.188 1.00 90.00 948 VAL A O 1
ATOM 7650 N N . SER A 1 949 ? 2.748 10.358 -55.166 1.00 89.69 949 SER A N 1
ATOM 7651 C CA . SER A 1 949 ? 2.328 11.632 -54.585 1.00 89.69 949 SER A CA 1
ATOM 7652 C C . SER A 1 949 ? 2.885 11.762 -53.174 1.00 89.69 949 SER A C 1
ATOM 7654 O O . SER A 1 949 ? 2.715 10.855 -52.360 1.00 89.69 949 SER A O 1
ATOM 7656 N N . PHE A 1 950 ? 3.508 12.895 -52.864 1.00 90.81 950 PHE A N 1
ATOM 7657 C CA . PHE A 1 950 ? 4.004 13.192 -51.524 1.00 90.81 950 PHE A CA 1
ATOM 7658 C C . PHE A 1 950 ? 3.145 14.266 -50.859 1.00 90.81 950 PHE A C 1
ATOM 7660 O O . PHE A 1 950 ? 2.757 15.245 -51.494 1.00 90.81 950 PHE A O 1
ATOM 7667 N N . THR A 1 951 ? 2.834 14.092 -49.578 1.00 89.88 951 THR A N 1
ATOM 7668 C CA . THR A 1 951 ? 2.034 15.048 -48.802 1.00 89.88 951 THR A CA 1
ATOM 7669 C C . THR A 1 951 ? 2.765 15.407 -47.520 1.00 89.88 951 THR A C 1
ATOM 7671 O O . THR A 1 951 ? 3.013 14.537 -46.681 1.00 89.88 951 THR A O 1
ATOM 7674 N N . LEU A 1 952 ? 3.102 16.691 -47.386 1.00 91.19 952 LEU A N 1
ATOM 7675 C CA . LEU A 1 952 ? 3.650 17.283 -46.170 1.00 91.19 952 LEU A CA 1
ATOM 7676 C C . LEU A 1 952 ? 2.505 17.881 -45.345 1.00 91.19 952 LEU A C 1
ATOM 7678 O O . LEU A 1 952 ? 1.695 18.647 -45.867 1.00 91.19 952 LEU A O 1
ATOM 7682 N N . THR A 1 953 ? 2.454 17.567 -44.056 1.00 87.62 953 THR A N 1
ATOM 7683 C CA . THR A 1 953 ? 1.509 18.161 -43.105 1.00 87.62 953 THR A CA 1
ATOM 7684 C C . THR A 1 953 ? 2.249 18.843 -41.967 1.00 87.62 953 THR A C 1
ATOM 7686 O O . THR A 1 953 ? 3.223 18.280 -41.485 1.00 87.62 953 THR A O 1
ATOM 7689 N N . HIS A 1 954 ? 1.763 19.989 -41.498 1.00 87.88 954 HIS A N 1
ATOM 7690 C CA . HIS A 1 954 ? 2.204 20.676 -40.283 1.00 87.88 954 HIS A CA 1
ATOM 7691 C C . HIS A 1 954 ? 1.054 20.655 -39.268 1.00 87.88 954 HIS A C 1
ATOM 7693 O O . HIS A 1 954 ? -0.051 21.097 -39.584 1.00 87.88 954 HIS A O 1
ATOM 7699 N N . ASN A 1 955 ? 1.274 20.096 -38.075 1.00 80.94 955 ASN A N 1
ATOM 7700 C CA . ASN A 1 955 ? 0.237 19.893 -37.052 1.00 80.94 955 ASN A CA 1
ATOM 7701 C C . ASN A 1 955 ? -1.039 19.227 -37.611 1.00 80.94 955 ASN A C 1
ATOM 7703 O O . ASN A 1 955 ? -2.162 19.649 -37.334 1.00 80.94 955 ASN A O 1
ATOM 7707 N N . SER A 1 956 ? -0.857 18.174 -38.416 1.00 74.50 956 SER A N 1
ATOM 7708 C CA . SER A 1 956 ? -1.924 17.409 -39.092 1.00 74.50 956 SER A CA 1
ATOM 7709 C C . SER A 1 956 ? -2.746 18.178 -40.140 1.00 74.50 956 SER A C 1
ATOM 7711 O O . SER A 1 956 ? -3.766 17.670 -40.601 1.00 74.50 956 SER A O 1
ATOM 7713 N N . GLN A 1 957 ? -2.313 19.372 -40.552 1.00 80.38 957 GLN A N 1
ATOM 7714 C CA . GLN A 1 957 ? -2.908 20.127 -41.660 1.00 80.38 957 GLN A CA 1
ATOM 7715 C C . GLN A 1 957 ? -1.962 20.142 -42.865 1.00 80.38 957 GLN A C 1
ATOM 7717 O O . GLN A 1 957 ? -0.752 20.226 -42.657 1.00 80.38 957 GLN A O 1
ATOM 7722 N N . PRO A 1 958 ? -2.456 20.070 -44.114 1.00 85.12 958 PRO A N 1
ATOM 7723 C CA . PRO A 1 958 ? -1.607 20.178 -45.299 1.00 85.12 958 PRO A CA 1
ATOM 7724 C C . PRO A 1 958 ? -0.740 21.441 -45.255 1.00 85.12 958 PRO A C 1
ATOM 7726 O O . PRO A 1 958 ? -1.246 22.543 -45.041 1.00 85.12 958 PRO A O 1
ATOM 7729 N N . ALA A 1 959 ? 0.569 21.283 -45.446 1.00 85.25 959 ALA A N 1
ATOM 7730 C CA . ALA A 1 959 ? 1.473 22.417 -45.564 1.00 85.25 959 ALA A CA 1
ATOM 7731 C C . ALA A 1 959 ? 1.243 23.119 -46.913 1.00 85.25 959 ALA A C 1
ATOM 7733 O O . ALA A 1 959 ? 1.077 22.463 -47.943 1.00 85.25 959 ALA A O 1
ATOM 7734 N N . ALA A 1 960 ? 1.230 24.452 -46.914 1.00 71.75 960 ALA A N 1
ATOM 7735 C CA . ALA A 1 960 ? 1.112 25.225 -48.144 1.00 71.75 960 ALA A CA 1
ATOM 7736 C C . ALA A 1 960 ? 2.428 25.149 -48.941 1.00 71.75 960 ALA A C 1
ATOM 7738 O O . ALA A 1 960 ? 3.464 25.580 -48.443 1.00 71.75 960 ALA A O 1
ATOM 7739 N N . ASP A 1 961 ? 2.362 24.614 -50.164 1.00 72.44 961 ASP A N 1
ATOM 7740 C CA . ASP A 1 961 ? 3.434 24.622 -51.178 1.00 72.44 961 ASP A CA 1
ATOM 7741 C C . ASP A 1 961 ? 4.797 24.022 -50.732 1.00 72.44 961 ASP A C 1
ATOM 7743 O O . ASP A 1 961 ? 5.799 24.736 -50.614 1.00 72.44 961 ASP A O 1
ATOM 7747 N N . PRO A 1 962 ? 4.872 22.702 -50.449 1.00 79.88 962 PRO A N 1
ATOM 7748 C CA . PRO A 1 962 ? 6.110 22.068 -50.003 1.00 79.88 962 PRO A CA 1
ATOM 7749 C C . PRO A 1 962 ? 7.142 21.959 -51.140 1.00 79.88 962 PRO A C 1
ATOM 7751 O O . PRO A 1 962 ? 6.885 21.361 -52.185 1.00 79.88 962 PRO A O 1
ATOM 7754 N N . LYS A 1 963 ? 8.360 22.467 -50.912 1.00 85.12 963 LYS A N 1
ATOM 7755 C CA . LYS A 1 963 ? 9.484 22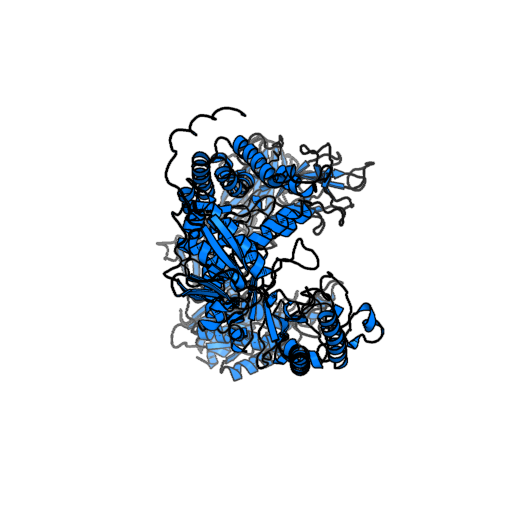.382 -51.865 1.00 85.12 963 LYS A CA 1
ATOM 7756 C C . LYS A 1 963 ? 10.242 21.062 -51.720 1.00 85.12 963 LYS A C 1
ATOM 7758 O O . LYS A 1 963 ? 11.385 21.040 -51.270 1.00 85.12 963 LYS A O 1
ATOM 7763 N N . LEU A 1 964 ? 9.582 19.963 -52.074 1.00 90.12 964 LEU A N 1
ATOM 7764 C CA . LEU A 1 964 ? 10.138 18.620 -51.922 1.00 90.12 964 LEU A CA 1
ATOM 7765 C C . LEU A 1 964 ? 11.270 18.354 -52.921 1.00 90.12 964 LEU A C 1
ATOM 7767 O O . LEU A 1 964 ? 11.120 18.577 -54.122 1.00 90.12 964 LEU A O 1
ATOM 7771 N N . LEU A 1 965 ? 12.381 17.815 -52.425 1.00 89.44 965 LEU A N 1
ATOM 7772 C CA . LEU A 1 965 ? 13.432 17.221 -53.245 1.00 89.44 965 LEU A CA 1
ATOM 7773 C C . LEU A 1 965 ? 13.121 15.735 -53.405 1.00 89.44 965 LEU A C 1
ATOM 7775 O O . LEU A 1 965 ? 13.078 15.009 -52.413 1.00 89.44 965 LEU A O 1
ATOM 7779 N N . VAL A 1 966 ? 12.887 15.288 -54.639 1.00 88.94 966 VAL A N 1
ATOM 7780 C CA . VAL A 1 966 ? 12.559 13.891 -54.954 1.00 88.94 966 VAL A CA 1
ATOM 7781 C C . VAL A 1 966 ? 13.727 13.256 -55.697 1.00 88.94 966 VAL A C 1
ATOM 7783 O O . VAL A 1 966 ? 14.228 13.831 -56.661 1.00 88.94 966 VAL A O 1
ATOM 7786 N N . SER A 1 967 ? 14.160 12.079 -55.251 1.00 85.31 967 SER A N 1
ATOM 7787 C CA . SER A 1 967 ? 15.149 11.261 -55.948 1.00 85.31 967 SER A CA 1
ATOM 7788 C C . SER A 1 967 ? 14.623 9.849 -56.162 1.00 85.31 967 SER A C 1
ATOM 7790 O O . SER A 1 967 ? 13.812 9.332 -55.389 1.00 85.31 967 SER A O 1
ATOM 7792 N N . GLU A 1 968 ? 15.070 9.229 -57.249 1.00 87.12 968 GLU A N 1
ATOM 7793 C CA . GLU A 1 968 ? 14.638 7.900 -57.660 1.00 87.12 968 GLU A CA 1
ATOM 7794 C C . GLU A 1 968 ? 15.839 6.965 -57.776 1.00 87.12 968 GLU A C 1
ATOM 7796 O O . GLU A 1 968 ? 16.869 7.309 -58.353 1.00 87.12 968 GLU A O 1
ATOM 7801 N N . SER A 1 969 ? 15.694 5.757 -57.241 1.00 84.19 969 SER A N 1
ATOM 7802 C CA . SER A 1 969 ? 16.636 4.649 -57.392 1.00 84.19 969 SER A CA 1
ATOM 7803 C C . SER A 1 969 ? 15.882 3.393 -57.817 1.00 84.19 969 SER A C 1
ATOM 7805 O O . SER A 1 969 ? 14.665 3.329 -57.673 1.00 84.19 969 SER A O 1
ATOM 7807 N N . GLU A 1 970 ? 16.584 2.345 -58.255 1.00 82.75 970 GLU A N 1
ATOM 7808 C CA . GLU A 1 970 ? 15.940 1.076 -58.637 1.00 82.75 970 GLU A CA 1
ATOM 7809 C C . GLU A 1 970 ? 15.057 0.448 -57.542 1.00 82.75 970 GLU A C 1
ATOM 7811 O O . GLU A 1 970 ? 14.201 -0.378 -57.861 1.00 82.75 970 GLU A O 1
ATOM 7816 N N . LYS A 1 971 ? 15.295 0.788 -56.265 1.00 83.56 971 LYS A N 1
ATOM 7817 C CA . LYS A 1 971 ? 14.680 0.145 -55.092 1.00 83.56 971 LYS A CA 1
ATOM 7818 C C . LYS A 1 971 ? 13.751 1.050 -54.290 1.00 83.56 971 LYS A C 1
ATOM 7820 O O . LYS A 1 971 ? 12.993 0.545 -53.468 1.00 83.56 971 LYS A O 1
ATOM 7825 N N . GLU A 1 972 ? 13.816 2.362 -54.476 1.00 89.06 972 GLU A N 1
ATOM 7826 C CA . GLU A 1 972 ? 12.965 3.318 -53.765 1.00 89.06 972 GLU A CA 1
ATOM 7827 C C . GLU A 1 972 ? 12.924 4.676 -54.470 1.00 89.06 972 GLU A C 1
ATOM 7829 O O . GLU A 1 972 ? 13.893 5.084 -55.115 1.00 89.06 972 GLU A O 1
ATOM 7834 N N . ILE A 1 973 ? 11.813 5.383 -54.278 1.00 90.50 973 ILE A N 1
ATOM 7835 C CA . ILE A 1 973 ? 11.662 6.816 -54.529 1.00 90.50 973 ILE A CA 1
ATOM 7836 C C . ILE A 1 973 ? 11.663 7.508 -53.171 1.00 90.50 973 ILE A C 1
ATOM 7838 O O . ILE A 1 973 ? 10.899 7.135 -52.280 1.00 90.50 973 ILE A O 1
ATOM 7842 N N . ARG A 1 974 ? 12.503 8.520 -52.992 1.00 88.81 974 ARG A N 1
ATOM 7843 C CA . ARG A 1 974 ? 12.662 9.225 -51.721 1.00 88.81 974 ARG A CA 1
ATOM 7844 C C . ARG A 1 974 ? 12.323 10.697 -51.895 1.00 88.81 974 ARG A C 1
ATOM 7846 O O . ARG A 1 974 ? 12.703 11.309 -52.888 1.00 88.81 974 ARG A O 1
ATOM 7853 N N . ALA A 1 975 ? 11.599 11.253 -50.929 1.00 90.56 975 ALA A N 1
ATOM 7854 C CA . ALA A 1 975 ? 11.316 12.678 -50.863 1.00 90.56 975 ALA A CA 1
ATOM 7855 C C . ALA A 1 975 ? 11.820 13.259 -49.547 1.00 90.56 975 ALA A C 1
ATOM 7857 O O . ALA A 1 975 ? 11.649 12.659 -48.481 1.00 90.56 975 ALA A O 1
ATOM 7858 N N . VAL A 1 976 ? 12.396 14.452 -49.633 1.00 90.88 976 VAL A N 1
ATOM 7859 C CA . VAL A 1 976 ? 12.829 15.246 -48.486 1.00 90.88 976 VAL A CA 1
ATOM 7860 C C . VAL A 1 976 ? 12.183 16.615 -48.576 1.00 90.88 976 VAL A C 1
ATOM 7862 O O . VAL A 1 976 ? 12.191 17.227 -49.641 1.00 90.88 976 VAL A O 1
ATOM 7865 N N . ASP A 1 977 ? 11.653 17.110 -47.463 1.00 91.12 977 ASP A N 1
ATOM 7866 C CA . ASP A 1 977 ? 11.348 18.530 -47.310 1.00 91.12 977 ASP A CA 1
ATOM 7867 C C . ASP A 1 977 ? 12.549 19.233 -46.656 1.00 91.12 977 ASP A C 1
ATOM 7869 O O . ASP A 1 977 ? 12.771 19.052 -45.457 1.00 91.12 977 ASP A O 1
ATOM 7873 N N . PRO A 1 978 ? 13.335 20.050 -47.381 1.00 87.38 978 PRO A N 1
ATOM 7874 C CA . PRO A 1 978 ? 14.519 20.695 -46.815 1.00 87.38 978 PRO A CA 1
ATOM 7875 C C . PRO A 1 978 ? 14.189 21.709 -45.711 1.00 87.38 978 PRO A C 1
ATOM 7877 O O . PRO A 1 978 ? 15.051 22.039 -44.894 1.00 87.38 978 PRO A O 1
ATOM 7880 N N . ALA A 1 979 ? 12.958 22.234 -45.669 1.00 85.56 979 ALA A N 1
ATOM 7881 C CA . ALA A 1 979 ? 12.548 23.202 -44.656 1.00 85.56 979 ALA A CA 1
ATOM 7882 C C . ALA A 1 979 ? 12.408 22.541 -43.277 1.00 85.56 979 ALA A C 1
ATOM 7884 O O . ALA A 1 979 ? 13.031 23.000 -42.315 1.00 85.56 979 ALA A O 1
ATOM 7885 N N . SER A 1 980 ? 11.682 21.429 -43.182 1.00 87.00 980 SER A N 1
ATOM 7886 C CA . SER A 1 980 ? 11.517 20.670 -41.936 1.00 87.00 980 SER A CA 1
ATOM 7887 C C . SER A 1 980 ? 12.607 19.620 -41.705 1.00 87.00 980 SER A C 1
ATOM 7889 O O . SER A 1 980 ? 12.858 19.247 -40.565 1.00 87.00 980 SER A O 1
ATOM 7891 N N . GLY A 1 981 ? 13.288 19.146 -42.750 1.00 85.69 981 GLY A N 1
ATOM 7892 C CA . GLY A 1 981 ? 14.182 17.985 -42.700 1.00 85.69 981 GLY A CA 1
ATOM 7893 C C . GLY A 1 981 ? 13.446 16.638 -42.695 1.00 85.69 981 GLY A C 1
ATOM 7894 O O . GLY A 1 981 ? 14.094 15.605 -42.522 1.00 85.69 981 GLY A O 1
ATOM 7895 N N . GLN A 1 982 ? 12.115 16.635 -42.862 1.00 87.94 982 GLN A N 1
ATOM 7896 C CA . GLN A 1 982 ? 11.307 15.418 -42.925 1.00 87.94 982 GLN A CA 1
ATOM 7897 C C . GLN A 1 982 ? 11.618 14.608 -44.181 1.00 87.94 982 GLN A C 1
ATOM 7899 O O . GLN A 1 982 ? 11.810 15.154 -45.268 1.00 87.94 982 GLN A O 1
ATOM 7904 N N . VAL A 1 983 ? 11.621 13.286 -44.022 1.00 86.69 983 VAL A N 1
ATOM 7905 C CA . VAL A 1 983 ? 11.959 12.333 -45.078 1.00 86.69 983 VAL A CA 1
ATOM 7906 C C . VAL A 1 983 ? 10.855 11.302 -45.202 1.00 86.69 983 VAL A C 1
ATOM 7908 O O . VAL A 1 983 ? 10.405 10.744 -44.204 1.00 86.69 983 VAL A O 1
ATOM 7911 N N . CYS A 1 984 ? 10.481 10.982 -46.434 1.00 88.12 984 CYS A N 1
ATOM 7912 C CA . CYS A 1 984 ? 9.603 9.867 -46.738 1.00 88.12 984 CYS A CA 1
ATOM 7913 C C . CYS A 1 984 ? 10.194 9.008 -47.858 1.00 88.12 984 CYS A C 1
ATOM 7915 O O . CYS A 1 984 ? 10.969 9.487 -48.687 1.00 88.12 984 CYS A O 1
ATOM 7917 N N . ARG A 1 985 ? 9.842 7.722 -47.869 1.00 88.19 985 ARG A N 1
ATOM 7918 C CA . ARG A 1 985 ? 10.295 6.743 -48.860 1.00 88.19 985 ARG A CA 1
ATOM 7919 C C . ARG A 1 985 ? 9.093 5.989 -49.405 1.00 88.19 985 ARG A C 1
ATOM 7921 O O . ARG A 1 985 ? 8.213 5.605 -48.637 1.00 88.19 985 ARG A O 1
ATOM 7928 N N . ALA A 1 986 ? 9.099 5.753 -50.708 1.00 90.00 986 ALA A N 1
ATOM 7929 C CA . ALA A 1 986 ? 8.226 4.818 -51.387 1.00 90.00 986 ALA A CA 1
ATOM 7930 C C . ALA A 1 986 ? 9.070 3.665 -51.940 1.00 90.00 986 ALA A C 1
ATOM 7932 O O . ALA A 1 986 ? 9.921 3.876 -52.803 1.00 90.00 986 ALA A O 1
ATOM 7933 N N . ILE A 1 987 ? 8.870 2.451 -51.429 1.00 91.12 987 ILE A N 1
ATOM 7934 C CA . ILE A 1 987 ? 9.695 1.294 -51.798 1.00 91.12 987 ILE A CA 1
ATOM 7935 C C . ILE A 1 987 ? 9.269 0.754 -53.165 1.00 91.12 987 ILE A C 1
ATOM 7937 O O . ILE A 1 987 ? 8.080 0.607 -53.440 1.00 91.12 987 ILE A O 1
ATOM 7941 N N . VAL A 1 988 ? 10.246 0.427 -54.011 1.00 91.50 988 VAL A N 1
ATOM 7942 C CA . VAL A 1 988 ? 10.054 -0.177 -55.332 1.00 91.50 988 VAL A CA 1
ATOM 7943 C C . VAL A 1 988 ? 10.526 -1.623 -55.295 1.00 91.50 988 VAL A C 1
ATOM 7945 O O . VAL A 1 988 ? 11.704 -1.912 -55.085 1.00 91.50 988 VAL A O 1
ATOM 7948 N N . GLN A 1 989 ? 9.602 -2.546 -55.542 1.00 91.75 989 GLN A N 1
ATOM 7949 C CA . GLN A 1 989 ? 9.906 -3.955 -55.696 1.00 91.75 989 GLN A CA 1
ATOM 7950 C C . GLN A 1 989 ? 9.718 -4.402 -57.145 1.00 91.75 989 GLN A C 1
ATOM 7952 O O . GLN A 1 989 ? 8.601 -4.459 -57.658 1.00 91.75 989 GLN A O 1
ATOM 7957 N N . ARG A 1 990 ? 10.822 -4.801 -57.773 1.00 90.06 990 ARG A N 1
ATOM 7958 C CA . ARG A 1 990 ? 10.834 -5.412 -59.103 1.00 90.06 990 ARG A CA 1
ATOM 7959 C C . ARG A 1 990 ? 10.612 -6.920 -58.994 1.00 90.06 990 ARG A C 1
ATOM 7961 O O . ARG A 1 990 ? 11.254 -7.579 -58.176 1.00 90.06 990 ARG A O 1
ATOM 7968 N N . VAL A 1 991 ? 9.678 -7.450 -59.780 1.00 91.50 991 VAL A N 1
ATOM 7969 C CA . VAL A 1 991 ? 9.336 -8.881 -59.825 1.00 91.50 991 VAL A CA 1
ATOM 7970 C C . VAL A 1 991 ? 9.173 -9.363 -61.271 1.00 91.50 991 VAL A C 1
ATOM 7972 O O . VAL A 1 991 ? 8.839 -8.556 -62.144 1.00 91.50 991 VAL A O 1
ATOM 7975 N N . PRO A 1 992 ? 9.320 -10.674 -61.545 1.00 92.25 992 PRO A N 1
ATOM 7976 C CA . PRO A 1 992 ? 9.006 -11.230 -62.856 1.00 92.25 992 PRO A CA 1
ATOM 7977 C C . PRO A 1 992 ? 7.572 -10.894 -63.281 1.00 92.25 992 PRO A C 1
ATOM 7979 O O . PRO A 1 992 ? 6.650 -10.946 -62.462 1.00 92.25 992 PRO A O 1
ATOM 7982 N N . ALA A 1 993 ? 7.356 -10.605 -64.567 1.00 88.62 993 ALA A N 1
ATOM 7983 C CA . ALA A 1 993 ? 6.051 -10.171 -65.083 1.00 88.62 993 ALA A CA 1
ATOM 7984 C C . ALA A 1 993 ? 4.902 -11.138 -64.732 1.00 88.62 993 ALA A C 1
ATOM 7986 O O . ALA A 1 993 ? 3.810 -10.700 -64.374 1.00 88.62 993 ALA A O 1
ATOM 7987 N N . GLY A 1 994 ? 5.164 -12.451 -64.753 1.00 89.31 994 GLY A N 1
ATOM 7988 C CA . GLY A 1 994 ? 4.187 -13.465 -64.342 1.00 89.31 994 GLY A CA 1
ATOM 7989 C C . GLY A 1 994 ? 3.757 -13.329 -62.878 1.00 89.31 994 GLY A C 1
ATOM 7990 O O . GLY A 1 994 ? 2.577 -13.466 -62.571 1.00 89.31 994 GLY A O 1
ATOM 7991 N N . ARG A 1 995 ? 4.683 -12.967 -61.979 1.00 91.31 995 ARG A N 1
ATOM 7992 C CA . ARG A 1 995 ? 4.375 -12.752 -60.561 1.00 91.31 995 ARG A CA 1
ATOM 7993 C C . ARG A 1 995 ? 3.496 -11.522 -60.366 1.00 91.31 995 ARG A C 1
ATOM 7995 O O . ARG A 1 995 ? 2.526 -11.594 -59.623 1.00 91.31 995 ARG A O 1
ATOM 8002 N N . LEU A 1 996 ? 3.794 -10.420 -61.055 1.00 93.56 996 LEU A N 1
ATOM 8003 C CA . LEU A 1 996 ? 2.953 -9.221 -61.018 1.00 93.56 996 LEU A CA 1
ATOM 8004 C C . LEU A 1 996 ? 1.533 -9.510 -61.535 1.00 93.56 996 LEU A C 1
ATOM 8006 O O . LEU A 1 996 ? 0.557 -9.089 -60.916 1.00 93.56 996 LEU A O 1
ATOM 8010 N N . ALA A 1 997 ? 1.420 -10.283 -62.620 1.00 93.50 997 ALA A N 1
ATOM 8011 C CA . ALA A 1 997 ? 0.137 -10.665 -63.206 1.00 93.50 997 ALA A CA 1
ATOM 8012 C C . ALA A 1 997 ? -0.746 -11.483 -62.243 1.00 93.50 997 ALA A C 1
ATOM 8014 O O . ALA A 1 997 ? -1.965 -11.316 -62.247 1.00 93.50 997 ALA A O 1
ATOM 8015 N N . GLU A 1 998 ? -0.161 -12.329 -61.387 1.00 94.94 998 GLU A N 1
ATOM 8016 C CA . GLU A 1 998 ? -0.910 -13.067 -60.357 1.00 94.94 998 GLU A CA 1
ATOM 8017 C C . GLU A 1 998 ? -1.579 -12.134 -59.342 1.00 94.94 998 GLU A C 1
ATOM 8019 O O . GLU A 1 998 ? -2.749 -12.327 -58.998 1.00 94.94 998 GLU A O 1
ATOM 8024 N N . PHE A 1 999 ? -0.848 -11.124 -58.868 1.00 96.88 999 PHE A N 1
ATOM 8025 C CA . PHE A 1 999 ? -1.391 -10.129 -57.948 1.00 96.88 999 PHE A CA 1
ATOM 8026 C C . PHE A 1 999 ? -2.439 -9.250 -58.629 1.00 96.88 999 PHE A C 1
ATOM 8028 O O . PHE A 1 999 ? -3.501 -9.018 -58.052 1.00 96.88 999 PHE A O 1
ATOM 8035 N N . ASP A 1 1000 ? -2.181 -8.821 -59.866 1.00 95.38 1000 ASP A N 1
ATOM 8036 C CA . ASP A 1 1000 ? -3.129 -8.032 -60.653 1.00 95.38 1000 ASP A CA 1
ATOM 8037 C C . ASP A 1 1000 ? -4.447 -8.785 -60.856 1.00 95.38 1000 ASP A C 1
ATOM 8039 O O . ASP A 1 1000 ? -5.521 -8.239 -60.603 1.00 95.38 1000 ASP A O 1
ATOM 8043 N N . ALA A 1 1001 ? -4.380 -10.069 -61.214 1.00 94.69 1001 ALA A N 1
ATOM 8044 C CA . ALA A 1 1001 ? -5.558 -10.909 -61.404 1.00 94.69 1001 ALA A CA 1
ATOM 8045 C C . ALA A 1 1001 ? -6.366 -11.133 -60.111 1.00 94.69 1001 ALA A C 1
ATOM 8047 O O . ALA A 1 1001 ? -7.586 -11.312 -60.177 1.00 94.69 1001 ALA A O 1
ATOM 8048 N N . ALA A 1 1002 ? -5.710 -11.154 -58.945 1.00 94.25 1002 ALA A N 1
ATOM 8049 C CA . ALA A 1 1002 ? -6.393 -11.225 -57.655 1.00 94.25 1002 ALA A CA 1
ATOM 8050 C C . ALA A 1 1002 ? -7.038 -9.878 -57.297 1.00 94.25 1002 ALA A C 1
ATOM 8052 O O . ALA A 1 1002 ? -8.220 -9.831 -56.966 1.00 94.25 1002 ALA A O 1
ATOM 8053 N N . ALA A 1 1003 ? -6.290 -8.782 -57.417 1.00 94.38 1003 ALA A N 1
ATOM 8054 C CA . ALA A 1 1003 ? -6.718 -7.461 -56.977 1.00 94.38 1003 ALA A CA 1
ATOM 8055 C C . ALA A 1 1003 ? -7.815 -6.837 -57.855 1.00 94.38 1003 ALA A C 1
ATOM 8057 O O . ALA A 1 1003 ? -8.734 -6.226 -57.321 1.00 94.38 1003 ALA A O 1
ATOM 8058 N N . GLN A 1 1004 ? -7.790 -7.038 -59.180 1.00 93.88 1004 GLN A N 1
ATOM 8059 C CA . GLN A 1 1004 ? -8.811 -6.502 -60.102 1.00 93.88 1004 GLN A CA 1
ATOM 8060 C C . GLN A 1 1004 ? -10.236 -6.988 -59.808 1.00 93.88 1004 GLN A C 1
ATOM 8062 O O . GLN A 1 1004 ? -11.208 -6.341 -60.205 1.00 93.88 1004 GLN A O 1
ATOM 8067 N N . LYS A 1 1005 ? -10.363 -8.145 -59.153 1.00 91.94 1005 LYS A N 1
ATOM 8068 C CA . LYS A 1 1005 ? -11.656 -8.732 -58.789 1.00 91.94 1005 LYS A CA 1
ATOM 8069 C C . LYS A 1 1005 ? -12.277 -8.060 -57.568 1.00 91.94 1005 LYS A C 1
ATOM 8071 O O . LYS A 1 1005 ? -13.487 -8.119 -57.428 1.00 91.94 1005 LYS A O 1
ATOM 8076 N N . ILE A 1 1006 ? -11.469 -7.399 -56.741 1.00 94.12 1006 ILE A N 1
ATOM 8077 C CA . ILE A 1 1006 ? -11.896 -6.801 -55.479 1.00 94.12 1006 ILE A CA 1
ATOM 8078 C C . ILE A 1 1006 ? -12.554 -5.453 -55.765 1.00 94.12 1006 ILE A C 1
ATOM 8080 O O . ILE A 1 1006 ? -11.919 -4.544 -56.303 1.00 94.12 1006 ILE A O 1
ATOM 8084 N N . LYS A 1 1007 ? -13.823 -5.301 -55.375 1.00 90.25 1007 LYS A N 1
ATOM 8085 C CA . LYS A 1 1007 ? -14.508 -4.003 -55.386 1.00 90.25 1007 LYS A CA 1
ATOM 8086 C C . LYS A 1 1007 ? -15.245 -3.772 -54.079 1.00 90.25 1007 LYS A C 1
ATOM 8088 O O . LYS A 1 1007 ? -16.320 -4.322 -53.843 1.00 90.25 1007 LYS A O 1
ATOM 8093 N N . PHE A 1 1008 ? -14.697 -2.909 -53.228 1.00 91.50 1008 PHE A N 1
ATOM 8094 C CA . PHE A 1 1008 ? -15.408 -2.533 -52.012 1.00 91.50 1008 PHE A CA 1
ATOM 8095 C C . PHE A 1 1008 ? -16.606 -1.618 -52.333 1.00 91.50 1008 PHE A C 1
ATOM 8097 O O . PHE A 1 1008 ? -16.465 -0.685 -53.124 1.00 91.50 1008 PHE A O 1
ATOM 8104 N N . PRO A 1 1009 ? -17.775 -1.803 -51.684 1.00 87.31 1009 PRO A N 1
ATOM 8105 C CA . PRO A 1 1009 ? -18.939 -0.926 -51.874 1.00 87.31 1009 PRO A CA 1
ATOM 8106 C C . PRO A 1 1009 ? -18.689 0.535 -51.469 1.00 87.31 1009 PRO A C 1
ATOM 8108 O O . PRO A 1 1009 ? -19.383 1.443 -51.914 1.00 87.31 1009 PRO A O 1
ATOM 8111 N N . LYS A 1 1010 ? -17.723 0.744 -50.574 1.00 90.38 1010 LYS A N 1
ATOM 8112 C CA . LYS A 1 1010 ? -17.207 2.033 -50.111 1.00 90.38 1010 LYS A CA 1
ATOM 8113 C C . LYS A 1 1010 ? -15.732 1.856 -49.743 1.00 90.38 1010 LYS A C 1
ATOM 8115 O O . LYS A 1 1010 ? -15.360 0.719 -49.446 1.00 90.38 1010 LYS A O 1
ATOM 8120 N N . PRO A 1 1011 ? -14.933 2.934 -49.669 1.00 91.75 1011 PRO A N 1
ATOM 8121 C CA . PRO A 1 1011 ? -13.579 2.865 -49.129 1.00 91.75 1011 PRO A CA 1
ATOM 8122 C C . PRO A 1 1011 ? -13.535 2.086 -47.805 1.00 91.75 1011 PRO A C 1
ATOM 8124 O O . PRO A 1 1011 ? -14.251 2.428 -46.857 1.00 91.75 1011 PRO A O 1
ATOM 8127 N N . ALA A 1 1012 ? -12.759 1.001 -47.767 1.00 93.94 1012 ALA A N 1
ATOM 8128 C CA . ALA A 1 1012 ? -12.690 0.092 -46.627 1.00 93.94 1012 ALA A CA 1
ATOM 8129 C C . ALA A 1 1012 ? -11.525 0.457 -45.701 1.00 93.94 1012 ALA A C 1
ATOM 8131 O O . ALA A 1 1012 ? -10.377 0.504 -46.138 1.00 93.94 1012 ALA A O 1
ATOM 8132 N N . LYS A 1 1013 ? -11.796 0.652 -44.405 1.00 95.81 1013 LYS A N 1
ATOM 8133 C CA . LYS A 1 1013 ? -10.739 0.811 -43.391 1.00 95.81 1013 LYS A CA 1
ATOM 8134 C C . LYS A 1 1013 ? -10.348 -0.546 -42.817 1.00 95.81 1013 LYS A C 1
ATOM 8136 O O . LYS A 1 1013 ? -11.183 -1.207 -42.193 1.00 95.81 1013 LYS A O 1
ATOM 8141 N N . ILE A 1 1014 ? -9.102 -0.959 -43.035 1.00 97.31 1014 ILE A N 1
ATOM 8142 C CA . ILE A 1 1014 ? -8.608 -2.308 -42.738 1.00 97.31 1014 ILE A CA 1
ATOM 8143 C C . ILE A 1 1014 ? -7.546 -2.247 -41.638 1.00 97.31 1014 ILE A C 1
ATOM 8145 O O . ILE A 1 1014 ? -6.488 -1.657 -41.823 1.00 97.31 1014 ILE A O 1
ATOM 8149 N N . LEU A 1 1015 ? -7.810 -2.893 -40.508 1.00 98.00 1015 LEU A N 1
ATOM 8150 C CA . LEU A 1 1015 ? -6.898 -3.021 -39.375 1.00 98.00 1015 LEU A CA 1
ATOM 8151 C C . LEU A 1 1015 ? -6.111 -4.335 -39.454 1.00 98.00 1015 LEU A C 1
ATOM 8153 O O . LEU A 1 1015 ? -6.701 -5.399 -39.617 1.00 98.00 1015 LEU A O 1
ATOM 8157 N N . TYR A 1 1016 ? -4.798 -4.278 -39.249 1.00 98.25 1016 TYR A N 1
ATOM 8158 C CA . TYR A 1 1016 ? -3.961 -5.452 -38.998 1.00 98.25 1016 TYR A CA 1
ATOM 8159 C C . TYR A 1 1016 ? -3.436 -5.440 -37.567 1.00 98.25 1016 TYR A C 1
ATOM 8161 O O . TYR A 1 1016 ? -2.738 -4.509 -37.151 1.00 98.25 1016 TYR A O 1
ATOM 8169 N N . LEU A 1 1017 ? -3.726 -6.516 -36.840 1.00 98.00 1017 LEU A N 1
ATOM 8170 C CA . LEU A 1 1017 ? -3.121 -6.854 -35.559 1.00 98.00 1017 LEU A CA 1
ATOM 8171 C C . LEU A 1 1017 ? -2.282 -8.118 -35.743 1.00 98.00 1017 LEU A C 1
ATOM 8173 O O . LEU A 1 1017 ? -2.740 -9.097 -36.326 1.00 98.00 1017 LEU A O 1
ATOM 8177 N N . GLY A 1 1018 ? -1.053 -8.122 -35.244 1.00 96.25 1018 GLY A N 1
ATOM 8178 C CA . GLY A 1 1018 ? -0.168 -9.266 -35.422 1.00 96.25 1018 GLY A CA 1
ATOM 8179 C C . GLY A 1 1018 ? 1.158 -9.120 -34.697 1.00 96.25 1018 GLY A C 1
ATOM 8180 O O . GLY A 1 1018 ? 1.386 -8.135 -33.992 1.00 96.25 1018 GLY A O 1
ATOM 8181 N N . ASP A 1 1019 ? 2.022 -10.115 -34.870 1.00 95.25 1019 ASP A N 1
ATOM 8182 C CA . ASP A 1 1019 ? 3.331 -10.166 -34.224 1.00 95.25 1019 ASP A CA 1
ATOM 8183 C C . ASP A 1 1019 ? 4.462 -9.655 -35.139 1.00 95.25 1019 ASP A C 1
ATOM 8185 O O . ASP A 1 1019 ? 4.245 -8.857 -36.057 1.00 95.25 1019 ASP A O 1
ATOM 8189 N N . SER A 1 1020 ? 5.695 -10.115 -34.901 1.00 94.00 1020 SER A N 1
ATOM 8190 C CA . SER A 1 1020 ? 6.859 -9.773 -35.720 1.00 94.00 1020 SER A CA 1
ATOM 8191 C C . SER A 1 1020 ? 6.677 -10.052 -37.216 1.00 94.00 1020 SER A C 1
ATOM 8193 O O . SER A 1 1020 ? 7.294 -9.349 -38.006 1.00 94.00 1020 SER A O 1
ATOM 8195 N N . LEU A 1 1021 ? 5.846 -11.015 -37.631 1.00 95.25 1021 LEU A N 1
ATOM 8196 C CA . LEU A 1 1021 ? 5.624 -11.302 -39.057 1.00 95.25 1021 LEU A CA 1
ATOM 8197 C C . LEU A 1 1021 ? 4.848 -10.184 -39.768 1.00 95.25 1021 LEU A C 1
ATOM 8199 O O . LEU A 1 1021 ? 4.932 -10.058 -40.985 1.00 95.25 1021 LEU A O 1
ATOM 8203 N N . THR A 1 1022 ? 4.109 -9.374 -39.008 1.00 95.81 1022 THR A N 1
ATOM 8204 C CA . THR A 1 1022 ? 3.328 -8.237 -39.517 1.00 95.81 1022 THR A CA 1
ATOM 8205 C C . THR A 1 1022 ? 3.969 -6.892 -39.156 1.00 95.81 1022 THR A C 1
ATOM 8207 O O . THR A 1 1022 ? 3.661 -5.882 -39.779 1.00 95.81 1022 THR A O 1
ATOM 8210 N N . ASP A 1 1023 ? 4.877 -6.853 -38.173 1.00 93.44 1023 ASP A N 1
ATOM 8211 C CA . ASP A 1 1023 ? 5.594 -5.634 -37.773 1.00 93.44 1023 ASP A CA 1
ATOM 8212 C C . ASP A 1 1023 ? 7.005 -5.489 -38.372 1.00 93.44 1023 ASP A C 1
ATOM 8214 O O . ASP A 1 1023 ? 7.507 -4.373 -38.502 1.00 93.44 1023 ASP A O 1
ATOM 8218 N N . PHE A 1 1024 ? 7.703 -6.576 -38.704 1.00 86.56 1024 PHE A N 1
ATOM 8219 C CA . PHE A 1 1024 ? 9.006 -6.445 -39.360 1.00 86.56 1024 PHE A CA 1
ATOM 8220 C C . PHE A 1 1024 ? 8.810 -5.937 -40.793 1.00 86.56 1024 PHE A C 1
ATOM 8222 O O . PHE A 1 1024 ? 7.715 -6.030 -41.349 1.00 86.56 1024 PHE A O 1
ATOM 8229 N N . ASP A 1 1025 ? 9.864 -5.346 -41.358 1.00 88.56 1025 ASP A N 1
ATOM 8230 C CA . ASP A 1 1025 ? 9.895 -4.940 -42.768 1.00 88.56 1025 ASP A CA 1
ATOM 8231 C C . ASP A 1 1025 ? 8.800 -3.939 -43.196 1.00 88.56 1025 ASP A C 1
ATOM 8233 O O . ASP A 1 1025 ? 8.438 -3.878 -44.369 1.00 88.56 1025 ASP A O 1
ATOM 8237 N N . ARG A 1 1026 ? 8.256 -3.142 -42.258 1.00 87.25 1026 ARG A N 1
ATOM 8238 C CA . ARG A 1 1026 ? 7.279 -2.079 -42.578 1.00 87.25 1026 ARG A CA 1
ATOM 8239 C C . ARG A 1 1026 ? 7.809 -1.189 -43.702 1.00 87.25 1026 ARG A C 1
ATOM 8241 O O . ARG A 1 1026 ? 8.968 -0.776 -43.674 1.00 87.25 1026 ARG A O 1
ATOM 8248 N N . GLY A 1 1027 ? 6.933 -0.868 -44.641 1.00 82.06 1027 GLY A N 1
ATOM 8249 C CA . GLY A 1 1027 ? 7.254 -0.216 -45.905 1.00 82.06 1027 GLY A CA 1
ATOM 8250 C C . GLY A 1 1027 ? 7.279 -1.194 -47.081 1.00 82.06 1027 GLY A C 1
ATOM 8251 O O . GLY A 1 1027 ? 7.109 -0.757 -48.214 1.00 82.06 1027 GLY A O 1
ATOM 8252 N N . PHE A 1 1028 ? 7.468 -2.498 -46.849 1.00 88.62 1028 PHE A N 1
ATOM 8253 C CA . PHE A 1 1028 ? 7.369 -3.526 -47.894 1.00 88.62 1028 PHE A CA 1
ATOM 8254 C C . PHE A 1 1028 ? 6.846 -4.883 -47.398 1.00 88.62 1028 PHE A C 1
ATOM 8256 O O . PHE A 1 1028 ? 6.973 -5.892 -48.097 1.00 88.62 1028 PHE A O 1
ATOM 8263 N N . ASN A 1 1029 ? 6.273 -4.945 -46.196 1.00 94.25 1029 ASN A N 1
ATOM 8264 C CA . ASN A 1 1029 ? 5.763 -6.202 -45.660 1.00 94.25 1029 ASN A CA 1
ATOM 8265 C C . ASN A 1 1029 ? 4.423 -6.581 -46.309 1.00 94.25 1029 ASN A C 1
ATOM 8267 O O . ASN A 1 1029 ? 3.863 -5.838 -47.115 1.00 94.25 1029 ASN A O 1
ATOM 8271 N N . HIS A 1 1030 ? 3.875 -7.744 -45.950 1.00 96.69 1030 HIS A N 1
ATOM 8272 C CA . HIS A 1 1030 ? 2.640 -8.247 -46.564 1.00 96.69 1030 HIS A CA 1
ATOM 8273 C C . HIS A 1 1030 ? 1.452 -7.266 -46.497 1.00 96.69 1030 HIS A C 1
ATOM 8275 O O . HIS A 1 1030 ? 0.638 -7.241 -47.420 1.00 96.69 1030 HIS A O 1
ATOM 8281 N N . THR A 1 1031 ? 1.383 -6.412 -45.468 1.00 96.62 1031 THR A N 1
ATOM 8282 C CA . THR A 1 1031 ? 0.324 -5.395 -45.344 1.00 96.62 1031 THR A CA 1
ATOM 8283 C C . THR A 1 1031 ? 0.516 -4.233 -46.312 1.00 96.62 1031 THR A C 1
ATOM 8285 O O . THR A 1 1031 ? -0.465 -3.750 -46.870 1.00 96.62 1031 THR A O 1
ATOM 8288 N N . ASP A 1 1032 ? 1.766 -3.833 -46.566 1.00 94.81 1032 ASP A N 1
ATOM 8289 C CA . ASP A 1 1032 ? 2.113 -2.778 -47.524 1.00 94.81 1032 ASP A CA 1
ATOM 8290 C C . ASP A 1 1032 ? 1.882 -3.249 -48.969 1.00 94.81 1032 ASP A C 1
ATOM 8292 O O . ASP A 1 1032 ? 1.338 -2.514 -49.795 1.00 94.81 1032 ASP A O 1
ATOM 8296 N N . ILE A 1 1033 ? 2.219 -4.514 -49.254 1.00 96.00 1033 ILE A N 1
ATOM 8297 C CA . ILE A 1 1033 ? 1.942 -5.153 -50.547 1.00 96.00 1033 ILE A CA 1
ATOM 8298 C C . ILE A 1 1033 ? 0.429 -5.202 -50.795 1.00 96.00 1033 ILE A C 1
ATOM 8300 O O . ILE A 1 1033 ? -0.032 -4.833 -51.876 1.00 96.00 1033 ILE A O 1
ATOM 8304 N N . ALA A 1 1034 ? -0.355 -5.633 -49.801 1.00 95.12 1034 ALA A N 1
ATOM 8305 C CA . ALA A 1 1034 ? -1.809 -5.665 -49.914 1.00 95.12 1034 ALA A CA 1
ATOM 8306 C C . ALA A 1 1034 ? -2.399 -4.256 -50.117 1.00 95.12 1034 ALA A C 1
ATOM 8308 O O . ALA A 1 1034 ? -3.216 -4.086 -51.018 1.00 95.12 1034 ALA A O 1
ATOM 8309 N N . ASP A 1 1035 ? -1.963 -3.246 -49.349 1.00 94.50 1035 ASP A N 1
ATOM 8310 C CA . ASP A 1 1035 ? -2.436 -1.854 -49.489 1.00 94.50 1035 ASP A CA 1
ATOM 8311 C C . ASP A 1 1035 ? -2.224 -1.309 -50.908 1.00 94.50 1035 ASP A C 1
ATOM 8313 O O . ASP A 1 1035 ? -3.139 -0.730 -51.502 1.00 94.50 1035 ASP A O 1
ATOM 8317 N N . PHE A 1 1036 ? -1.045 -1.556 -51.488 1.00 94.56 1036 PHE A N 1
ATOM 8318 C CA . PHE A 1 1036 ? -0.742 -1.156 -52.860 1.00 94.56 1036 PHE A CA 1
ATOM 8319 C C . PHE A 1 1036 ? -1.721 -1.769 -53.863 1.00 94.56 1036 PHE A C 1
ATOM 8321 O O . PHE A 1 1036 ? -2.333 -1.043 -54.644 1.00 94.56 1036 PHE A O 1
ATOM 8328 N N . PHE A 1 1037 ? -1.912 -3.089 -53.835 1.00 95.06 1037 PHE A N 1
ATOM 8329 C CA . PHE A 1 1037 ? -2.777 -3.759 -54.808 1.00 95.06 1037 PHE A CA 1
ATOM 8330 C C . PHE A 1 1037 ? -4.263 -3.438 -54.620 1.00 95.06 1037 PHE A C 1
ATOM 8332 O O . PHE A 1 1037 ? -4.973 -3.310 -55.617 1.00 95.06 1037 PHE A O 1
ATOM 8339 N N . LEU A 1 1038 ? -4.725 -3.232 -53.382 1.00 94.12 1038 LEU A N 1
ATOM 8340 C CA . LEU A 1 1038 ? -6.101 -2.800 -53.109 1.00 94.12 1038 LEU A CA 1
ATOM 8341 C C . LEU A 1 1038 ? -6.404 -1.405 -53.678 1.00 94.12 1038 LEU A C 1
ATOM 8343 O O . LEU A 1 1038 ? -7.551 -1.122 -54.012 1.00 94.12 1038 LEU A O 1
ATOM 8347 N N . ASN A 1 1039 ? -5.388 -0.552 -53.829 1.00 91.81 1039 ASN A N 1
ATOM 8348 C CA . ASN A 1 1039 ? -5.534 0.802 -54.365 1.00 91.81 1039 ASN A CA 1
ATOM 8349 C C . ASN A 1 1039 ? -5.022 0.965 -55.811 1.00 91.81 1039 ASN A C 1
ATOM 8351 O O . ASN A 1 1039 ? -5.259 2.007 -56.422 1.00 91.81 1039 ASN A O 1
ATOM 8355 N N . LYS A 1 1040 ? -4.363 -0.050 -56.391 1.00 90.56 1040 LYS A N 1
ATOM 8356 C CA . LYS A 1 1040 ? -3.725 0.017 -57.721 1.00 90.56 1040 LYS A CA 1
ATOM 8357 C C . LYS A 1 1040 ? -4.715 0.298 -58.855 1.00 90.56 1040 LYS A C 1
ATOM 8359 O O . LYS A 1 1040 ? -4.421 1.099 -59.737 1.00 90.56 1040 LYS A O 1
ATOM 8364 N N . PHE A 1 1041 ? -5.875 -0.362 -58.852 1.00 86.19 1041 PHE A N 1
ATOM 8365 C CA . PHE A 1 1041 ? -6.865 -0.262 -59.939 1.00 86.19 1041 PHE A CA 1
ATOM 8366 C C . PHE A 1 1041 ? -7.974 0.755 -59.672 1.00 86.19 1041 PHE A C 1
ATOM 8368 O O . PHE A 1 1041 ? -8.710 1.140 -60.579 1.00 86.19 1041 PHE A O 1
ATOM 8375 N N . THR A 1 1042 ? -8.134 1.188 -58.427 1.00 78.81 1042 THR A N 1
ATOM 8376 C CA . THR A 1 1042 ? -9.078 2.238 -58.050 1.00 78.81 1042 THR A CA 1
ATOM 8377 C C . THR A 1 1042 ? -8.539 2.924 -56.805 1.00 78.81 1042 THR A C 1
ATOM 8379 O O . THR A 1 1042 ? -8.568 2.361 -55.712 1.00 78.81 1042 THR A O 1
ATOM 8382 N N . SER A 1 1043 ? -8.024 4.137 -56.990 1.00 77.75 1043 SER A N 1
ATOM 8383 C CA . SER A 1 1043 ? -7.412 4.909 -55.910 1.00 77.75 1043 SER A CA 1
ATOM 8384 C C . SER A 1 1043 ? -8.407 5.162 -54.774 1.00 77.75 1043 SER A C 1
ATOM 8386 O O . SER A 1 1043 ? -9.551 5.550 -55.021 1.00 77.75 1043 SER A O 1
ATOM 8388 N N . GLY A 1 1044 ? -7.972 4.940 -53.532 1.00 80.00 1044 GLY A N 1
ATOM 8389 C CA . GLY A 1 1044 ? -8.764 5.194 -52.329 1.00 80.00 1044 GLY A CA 1
ATOM 8390 C C . GLY A 1 1044 ? -9.816 4.128 -52.009 1.00 80.00 1044 GLY A C 1
ATOM 8391 O O . GLY A 1 1044 ? -10.700 4.386 -51.196 1.00 80.00 1044 GLY A O 1
ATOM 8392 N N . GLN A 1 1045 ? -9.752 2.939 -52.620 1.00 85.00 1045 GLN A N 1
ATOM 8393 C CA . GLN A 1 1045 ? -10.646 1.827 -52.279 1.00 85.00 1045 GLN A CA 1
ATOM 8394 C C . GLN A 1 1045 ? -10.380 1.232 -50.889 1.00 85.00 1045 GLN A C 1
ATOM 8396 O O . GLN A 1 1045 ? -11.303 0.675 -50.289 1.00 85.00 1045 GLN A O 1
ATOM 8401 N N . ALA A 1 1046 ? -9.162 1.355 -50.356 1.00 91.44 1046 ALA A N 1
ATOM 8402 C CA . ALA A 1 1046 ? -8.821 0.857 -49.029 1.00 91.44 1046 ALA A CA 1
ATOM 8403 C C . ALA A 1 1046 ? -7.863 1.790 -48.279 1.00 91.44 1046 ALA A C 1
ATOM 8405 O O . ALA A 1 1046 ? -6.991 2.422 -48.870 1.00 91.44 1046 ALA A O 1
ATOM 8406 N N . GLU A 1 1047 ? -8.008 1.828 -46.958 1.00 92.12 1047 GLU A N 1
ATOM 8407 C CA . GLU A 1 1047 ? -7.095 2.496 -46.036 1.00 92.12 1047 GLU A CA 1
ATOM 8408 C C . GLU A 1 1047 ? -6.599 1.466 -45.013 1.00 92.12 1047 GLU A C 1
ATOM 8410 O O . GLU A 1 1047 ? -7.371 0.982 -44.179 1.00 92.12 1047 GLU A O 1
ATOM 8415 N N . VAL A 1 1048 ? -5.324 1.084 -45.111 1.00 93.25 1048 VAL A N 1
ATOM 8416 C CA . VAL A 1 1048 ? -4.727 0.022 -44.292 1.00 93.25 1048 VAL A CA 1
ATOM 8417 C C . VAL A 1 1048 ? -3.993 0.596 -43.077 1.00 93.25 1048 VAL A C 1
ATOM 8419 O O . VAL A 1 1048 ? -3.132 1.464 -43.198 1.00 93.25 1048 VAL A O 1
ATOM 8422 N N . TYR A 1 1049 ? -4.296 0.055 -41.897 1.00 94.62 1049 TYR A N 1
ATOM 8423 C CA . TYR A 1 1049 ? -3.722 0.434 -40.610 1.00 94.62 1049 TYR A CA 1
ATOM 8424 C C . TYR A 1 1049 ? -3.002 -0.758 -39.975 1.00 94.62 1049 TYR A C 1
ATOM 8426 O O . TYR A 1 1049 ? -3.629 -1.706 -39.500 1.00 94.62 1049 TYR A O 1
ATOM 8434 N N . ASN A 1 1050 ? -1.669 -0.714 -39.934 1.00 94.94 1050 ASN A N 1
ATOM 8435 C CA . ASN A 1 1050 ? -0.851 -1.774 -39.343 1.00 94.94 1050 ASN A CA 1
ATOM 8436 C C . ASN A 1 1050 ? -0.435 -1.443 -37.894 1.00 94.94 1050 ASN A C 1
ATOM 8438 O O . ASN A 1 1050 ? 0.574 -0.766 -37.631 1.00 94.94 1050 ASN A O 1
ATOM 8442 N N . TYR A 1 1051 ? -1.188 -2.003 -36.945 1.00 95.38 1051 TYR A N 1
ATOM 8443 C CA . TYR A 1 1051 ? -0.944 -1.929 -35.503 1.00 95.38 1051 TYR A CA 1
ATOM 8444 C C . TYR A 1 1051 ? -0.239 -3.181 -34.949 1.00 95.38 1051 TYR A C 1
ATOM 8446 O O . TYR A 1 1051 ? -0.227 -3.392 -33.742 1.00 95.38 1051 TYR A O 1
ATOM 8454 N N . ALA A 1 1052 ? 0.404 -4.006 -35.780 1.00 95.38 1052 ALA A N 1
ATOM 8455 C CA . ALA A 1 1052 ? 1.192 -5.137 -35.287 1.00 95.38 1052 ALA A CA 1
ATOM 8456 C C . ALA A 1 1052 ? 2.345 -4.706 -34.360 1.00 95.38 1052 ALA A C 1
ATOM 8458 O O . ALA A 1 1052 ? 2.822 -3.570 -34.421 1.00 95.38 1052 ALA A O 1
ATOM 8459 N N . VAL A 1 1053 ? 2.791 -5.616 -33.490 1.00 92.12 1053 VAL A N 1
ATOM 8460 C CA . VAL A 1 1053 ? 3.836 -5.367 -32.487 1.00 92.12 1053 VAL A CA 1
ATOM 8461 C C . VAL A 1 1053 ? 4.853 -6.506 -32.482 1.00 92.12 1053 VAL A C 1
ATOM 8463 O O . VAL A 1 1053 ? 4.518 -7.687 -32.464 1.00 92.12 1053 VAL A O 1
ATOM 8466 N N . ARG A 1 1054 ? 6.144 -6.165 -32.436 1.00 87.56 1054 ARG A N 1
ATOM 8467 C CA . ARG A 1 1054 ? 7.231 -7.160 -32.385 1.00 87.56 1054 ARG A CA 1
ATOM 8468 C C . ARG A 1 1054 ? 7.108 -8.065 -31.166 1.00 87.56 1054 ARG A C 1
ATOM 8470 O O . ARG A 1 1054 ? 7.157 -7.586 -30.032 1.00 87.56 1054 ARG A O 1
ATOM 8477 N N . GLY A 1 1055 ? 7.082 -9.374 -31.403 1.00 88.50 1055 GLY A N 1
ATOM 8478 C CA . GLY A 1 1055 ? 6.992 -10.385 -30.350 1.00 88.50 1055 GLY A CA 1
ATOM 8479 C C . GLY A 1 1055 ? 5.653 -10.407 -29.608 1.00 88.50 1055 GLY A C 1
ATOM 8480 O O . GLY A 1 1055 ? 5.628 -10.856 -28.458 1.00 88.50 1055 GLY A O 1
ATOM 8481 N N . GLU A 1 1056 ? 4.586 -9.883 -30.213 1.00 93.00 1056 GLU A N 1
ATOM 8482 C CA . GLU A 1 1056 ? 3.227 -9.988 -29.678 1.00 93.00 1056 GLU A CA 1
ATOM 8483 C C . GLU A 1 1056 ? 2.782 -11.459 -29.626 1.00 93.00 1056 GLU A C 1
ATOM 8485 O O . GLU A 1 1056 ? 3.104 -12.252 -30.506 1.00 93.00 1056 GLU A O 1
ATOM 8490 N N . ASP A 1 1057 ? 2.060 -11.820 -28.574 1.00 96.12 1057 ASP A N 1
ATOM 8491 C CA . ASP A 1 1057 ? 1.270 -13.048 -28.459 1.00 96.12 1057 ASP A CA 1
ATOM 8492 C C . ASP A 1 1057 ? -0.151 -12.645 -28.040 1.00 96.12 1057 ASP A C 1
ATOM 8494 O O . ASP A 1 1057 ? -0.393 -11.484 -27.688 1.00 96.12 1057 ASP A O 1
ATOM 8498 N N . ILE A 1 1058 ? -1.110 -13.568 -28.063 1.00 97.19 1058 ILE A N 1
ATOM 8499 C CA . ILE A 1 1058 ? -2.509 -13.240 -27.781 1.00 97.19 1058 ILE A CA 1
ATOM 8500 C C . ILE A 1 1058 ? -2.709 -12.667 -26.373 1.00 97.19 1058 ILE A C 1
ATOM 8502 O O . ILE A 1 1058 ? -3.577 -11.819 -26.156 1.00 97.19 1058 ILE A O 1
ATOM 8506 N N . GLN A 1 1059 ? -1.877 -13.076 -25.411 1.00 96.12 1059 GLN A N 1
ATOM 8507 C CA . GLN A 1 1059 ? -1.932 -12.541 -24.057 1.00 96.12 1059 GLN A CA 1
ATOM 8508 C C . GLN A 1 1059 ? -1.526 -11.069 -24.034 1.00 96.12 1059 GLN A C 1
ATOM 8510 O O . GLN A 1 1059 ? -2.225 -10.252 -23.431 1.00 96.12 1059 GLN A O 1
ATOM 8515 N N . ARG A 1 1060 ? -0.421 -10.718 -24.693 1.00 95.50 1060 ARG A N 1
ATOM 8516 C CA . ARG A 1 1060 ? 0.049 -9.331 -24.762 1.00 95.50 1060 ARG A CA 1
ATOM 8517 C C . ARG A 1 1060 ? -0.870 -8.451 -25.599 1.00 95.50 1060 ARG A C 1
ATOM 8519 O O . ARG A 1 1060 ? -1.158 -7.337 -25.170 1.00 95.50 1060 ARG A O 1
ATOM 8526 N N . LEU A 1 1061 ? -1.404 -8.965 -26.708 1.00 96.38 1061 LEU A N 1
ATOM 8527 C CA . LEU A 1 1061 ? -2.404 -8.265 -27.517 1.00 96.38 1061 LEU A CA 1
ATOM 8528 C C . LEU A 1 1061 ? -3.647 -7.930 -26.671 1.00 96.38 1061 LEU A C 1
ATOM 8530 O O . LEU A 1 1061 ? -4.054 -6.768 -26.621 1.00 96.38 1061 LEU A O 1
ATOM 8534 N N . SER A 1 1062 ? -4.205 -8.908 -25.940 1.00 95.75 1062 SER A N 1
ATOM 8535 C CA . SER A 1 1062 ? -5.348 -8.690 -25.030 1.00 95.75 1062 SER A CA 1
ATOM 8536 C C . SER A 1 1062 ? -5.025 -7.643 -23.957 1.00 95.75 1062 SER A C 1
ATOM 8538 O O . SER A 1 1062 ? -5.782 -6.691 -23.752 1.00 95.75 1062 SER A O 1
ATOM 8540 N N . GLN A 1 1063 ? -3.852 -7.746 -23.322 1.00 94.00 1063 GLN A N 1
ATOM 8541 C CA . GLN A 1 1063 ? -3.405 -6.776 -22.318 1.00 94.00 1063 GLN A CA 1
ATOM 8542 C C . GLN A 1 1063 ? -3.271 -5.366 -22.898 1.00 94.00 1063 GLN A C 1
ATOM 8544 O O . GLN A 1 1063 ? -3.620 -4.396 -22.227 1.00 94.00 1063 GLN A O 1
ATOM 8549 N N . ARG A 1 1064 ? -2.788 -5.233 -24.136 1.00 93.75 1064 ARG A N 1
ATOM 8550 C CA . ARG A 1 1064 ? -2.618 -3.937 -24.798 1.00 93.75 1064 ARG A CA 1
ATOM 8551 C C . ARG A 1 1064 ? -3.956 -3.300 -25.147 1.00 93.75 1064 ARG A C 1
ATOM 8553 O O . ARG A 1 1064 ? -4.159 -2.134 -24.827 1.00 93.75 1064 ARG A O 1
ATOM 8560 N N . LEU A 1 1065 ? -4.905 -4.078 -25.669 1.00 92.06 1065 LEU A N 1
ATOM 8561 C CA . LEU A 1 1065 ? -6.290 -3.633 -25.869 1.00 92.06 1065 LEU A CA 1
ATOM 8562 C C . LEU A 1 1065 ? -6.981 -3.210 -24.562 1.00 92.06 1065 LEU A C 1
ATOM 8564 O O . LEU A 1 1065 ? -7.857 -2.346 -24.571 1.00 92.06 1065 LEU A O 1
ATOM 8568 N N . ALA A 1 1066 ? -6.595 -3.802 -23.431 1.00 89.12 1066 ALA A N 1
ATOM 8569 C CA . ALA A 1 1066 ? -7.111 -3.447 -22.111 1.00 89.12 1066 ALA A CA 1
ATOM 8570 C C . ALA A 1 1066 ? -6.390 -2.253 -21.449 1.00 89.12 1066 ALA A C 1
ATOM 8572 O O . ALA A 1 1066 ? -6.752 -1.888 -20.331 1.00 89.12 1066 ALA A O 1
ATOM 8573 N N . GLY A 1 1067 ? -5.366 -1.663 -22.082 1.00 86.19 1067 GLY A N 1
ATOM 8574 C CA . GLY A 1 1067 ? -4.540 -0.608 -21.473 1.00 86.19 1067 GLY A CA 1
ATOM 8575 C C . GLY A 1 1067 ? -3.646 -1.107 -20.327 1.00 86.19 1067 GLY A C 1
ATOM 8576 O O . GLY A 1 1067 ? -3.240 -0.338 -19.462 1.00 86.19 1067 GLY A O 1
ATOM 8577 N N . GLN A 1 1068 ? -3.361 -2.410 -20.286 1.00 86.31 1068 GLN A N 1
ATOM 8578 C CA . GLN A 1 1068 ? -2.616 -3.092 -19.220 1.00 86.31 1068 GLN A CA 1
ATOM 8579 C C . GLN A 1 1068 ? -1.210 -3.532 -19.649 1.00 86.31 1068 GLN A C 1
ATOM 8581 O O . GLN A 1 1068 ? -0.493 -4.155 -18.859 1.00 86.31 1068 GLN A O 1
ATOM 8586 N N . ALA A 1 1069 ? -0.806 -3.245 -20.890 1.00 76.56 1069 ALA A N 1
ATOM 8587 C CA . ALA A 1 1069 ? 0.517 -3.591 -21.391 1.00 76.56 1069 ALA A CA 1
ATOM 8588 C C . ALA A 1 1069 ? 1.623 -2.861 -20.610 1.00 76.56 1069 ALA A C 1
ATOM 8590 O O . ALA A 1 1069 ? 1.526 -1.676 -20.302 1.00 76.56 1069 ALA A O 1
ATOM 8591 N N . ARG A 1 1070 ? 2.700 -3.586 -20.288 1.00 69.00 1070 ARG A N 1
ATOM 8592 C CA . ARG A 1 1070 ? 3.830 -3.084 -19.476 1.00 69.00 1070 ARG A CA 1
ATOM 8593 C C . ARG A 1 1070 ? 5.172 -3.111 -20.211 1.00 69.00 1070 ARG A C 1
ATOM 8595 O O . ARG A 1 1070 ? 6.219 -2.911 -19.601 1.00 69.00 1070 ARG A O 1
ATOM 8602 N N . ASP A 1 1071 ? 5.160 -3.431 -21.501 1.00 79.19 1071 ASP A N 1
ATOM 8603 C CA . ASP A 1 1071 ? 6.361 -3.502 -22.332 1.00 79.19 1071 ASP A CA 1
ATOM 8604 C C . ASP A 1 1071 ? 6.657 -2.174 -23.054 1.00 79.19 1071 ASP A C 1
ATOM 8606 O O . ASP A 1 1071 ? 5.957 -1.179 -22.888 1.00 79.19 1071 ASP A O 1
ATOM 8610 N N . ARG A 1 1072 ? 7.730 -2.151 -23.859 1.00 71.56 1072 ARG A N 1
ATOM 8611 C CA . ARG A 1 1072 ? 8.184 -0.951 -24.589 1.00 71.56 1072 ARG A CA 1
ATOM 8612 C C . ARG A 1 1072 ? 7.201 -0.454 -25.657 1.00 71.56 1072 ARG A C 1
ATOM 8614 O O . ARG A 1 1072 ? 7.425 0.609 -26.212 1.00 71.56 1072 ARG A O 1
ATOM 8621 N N . PHE A 1 1073 ? 6.176 -1.239 -25.983 1.00 76.56 1073 PHE A N 1
ATOM 8622 C CA . PHE A 1 1073 ? 5.162 -0.914 -26.980 1.00 76.56 1073 PHE A CA 1
ATOM 8623 C C . PHE A 1 1073 ? 3.809 -0.611 -26.318 1.00 76.56 1073 PHE A C 1
ATOM 8625 O O . PHE A 1 1073 ? 2.781 -0.666 -26.990 1.00 76.56 1073 PHE A O 1
ATOM 8632 N N . LYS A 1 1074 ? 3.769 -0.363 -24.997 1.00 72.50 1074 LYS A N 1
ATOM 8633 C CA . LYS A 1 1074 ? 2.529 -0.160 -24.218 1.00 72.50 1074 LYS A CA 1
ATOM 8634 C C . LYS A 1 1074 ? 1.570 0.855 -24.854 1.00 72.50 1074 LYS A C 1
ATOM 8636 O O . LYS A 1 1074 ? 0.376 0.585 -24.906 1.00 72.50 1074 LYS A O 1
ATOM 8641 N N . ASP A 1 1075 ? 2.109 1.913 -25.454 1.00 77.56 1075 ASP A N 1
ATOM 8642 C CA . ASP A 1 1075 ? 1.333 3.007 -26.046 1.00 77.56 1075 ASP A CA 1
ATOM 8643 C C . ASP A 1 1075 ? 0.969 2.748 -27.519 1.00 77.56 1075 ASP A C 1
ATOM 8645 O O . ASP A 1 1075 ? 0.296 3.556 -28.147 1.00 77.56 1075 ASP A O 1
ATOM 8649 N N . ARG A 1 1076 ? 1.361 1.601 -28.102 1.00 82.56 1076 ARG A N 1
ATOM 8650 C CA . ARG A 1 1076 ? 1.132 1.313 -29.529 1.00 82.56 1076 ARG A CA 1
ATOM 8651 C C . ARG A 1 1076 ? -0.347 1.358 -29.916 1.00 82.56 1076 ARG A C 1
ATOM 8653 O O . ARG A 1 1076 ? -0.637 1.694 -31.054 1.00 82.56 1076 ARG A O 1
ATOM 8660 N N . TYR A 1 1077 ? -1.261 0.984 -29.015 1.00 91.06 1077 TYR A N 1
ATOM 8661 C CA . TYR A 1 1077 ? -2.710 0.973 -29.288 1.00 91.06 1077 TYR A CA 1
ATOM 8662 C C . TYR A 1 1077 ? -3.412 2.250 -28.804 1.00 91.06 1077 TYR A C 1
ATOM 8664 O O . TYR A 1 1077 ? -4.637 2.347 -28.883 1.00 91.06 1077 TYR A O 1
ATOM 8672 N N . GLN A 1 1078 ? -2.662 3.236 -28.303 1.00 81.88 1078 GLN A N 1
ATOM 8673 C CA . GLN A 1 1078 ? -3.219 4.535 -27.946 1.00 81.88 1078 GLN A CA 1
ATOM 8674 C C . GLN A 1 1078 ? -3.759 5.223 -29.206 1.00 81.88 1078 GLN A C 1
ATOM 8676 O O . GLN A 1 1078 ? -3.097 5.232 -30.241 1.00 81.88 1078 GLN A O 1
ATOM 8681 N N . GLY A 1 1079 ? -4.991 5.731 -29.135 1.00 83.62 1079 GLY A N 1
ATOM 8682 C CA . GLY A 1 1079 ? -5.681 6.338 -30.280 1.00 83.62 1079 GLY A CA 1
ATOM 8683 C C . GLY A 1 1079 ? -6.040 5.361 -31.408 1.00 83.62 1079 GLY A C 1
ATOM 8684 O O . GLY A 1 1079 ? -6.567 5.770 -32.434 1.00 83.62 1079 GLY A O 1
ATOM 8685 N N . MET A 1 1080 ? -5.805 4.048 -31.252 1.00 92.69 1080 MET A N 1
ATOM 8686 C CA . MET A 1 1080 ? -6.098 3.077 -32.316 1.00 92.69 1080 MET A CA 1
ATOM 8687 C C . MET A 1 1080 ? -7.578 3.083 -32.715 1.00 92.69 1080 MET A C 1
ATOM 8689 O O . MET A 1 1080 ? -7.889 2.881 -33.882 1.00 92.69 1080 MET A O 1
ATOM 8693 N N . PHE A 1 1081 ? -8.484 3.329 -31.768 1.00 93.50 1081 PHE A N 1
ATOM 8694 C CA . PHE A 1 1081 ? -9.928 3.388 -32.014 1.00 93.50 1081 PHE A CA 1
ATOM 8695 C C . PHE A 1 1081 ? -10.450 4.801 -32.326 1.00 93.50 1081 PHE A C 1
ATOM 8697 O O . PHE A 1 1081 ? -11.660 4.986 -32.434 1.00 93.50 1081 PHE A O 1
ATOM 8704 N N . ASP A 1 1082 ? -9.561 5.776 -32.554 1.00 88.12 1082 ASP A N 1
ATOM 8705 C CA . ASP A 1 1082 ? -9.939 7.079 -33.128 1.00 88.12 1082 ASP A CA 1
ATOM 8706 C C . ASP A 1 1082 ? -10.420 6.913 -34.585 1.00 88.12 1082 ASP A C 1
ATOM 8708 O O . ASP A 1 1082 ? -11.112 7.766 -35.146 1.00 88.12 1082 ASP A O 1
ATOM 8712 N N . HIS A 1 1083 ? -10.102 5.765 -35.193 1.00 86.06 1083 HIS A N 1
ATOM 8713 C CA . HIS A 1 1083 ? -10.649 5.300 -36.457 1.00 86.06 1083 HIS A CA 1
ATOM 8714 C C . HIS A 1 1083 ? -11.666 4.172 -36.244 1.00 86.06 1083 HIS A C 1
ATOM 8716 O O . HIS A 1 1083 ? -11.489 3.282 -35.414 1.00 86.06 1083 HIS A O 1
ATOM 8722 N N . GLN A 1 1084 ? -12.717 4.172 -37.064 1.00 92.62 1084 GLN A N 1
ATOM 8723 C CA . GLN A 1 1084 ? -13.694 3.086 -37.142 1.00 92.62 1084 GLN A CA 1
ATOM 8724 C C . GLN A 1 1084 ? -13.319 2.126 -38.276 1.00 92.62 1084 GLN A C 1
ATOM 8726 O O . GLN A 1 1084 ? -13.257 2.538 -39.436 1.00 92.62 1084 GLN A O 1
ATOM 8731 N N . TYR A 1 1085 ? -13.076 0.854 -37.951 1.00 96.94 1085 TYR A N 1
ATOM 8732 C CA . TYR A 1 1085 ? -12.594 -0.149 -38.908 1.00 96.94 1085 TYR A CA 1
ATOM 8733 C C . TYR A 1 1085 ? -13.728 -1.008 -39.478 1.00 96.94 1085 TYR A C 1
ATOM 8735 O O . TYR A 1 1085 ? -14.578 -1.520 -38.748 1.00 96.94 1085 TYR A O 1
ATOM 8743 N N . ASP A 1 1086 ? -13.718 -1.226 -40.793 1.00 96.31 1086 ASP A N 1
ATOM 8744 C CA . ASP A 1 1086 ? -14.665 -2.131 -41.451 1.00 96.31 1086 ASP A CA 1
ATOM 8745 C C . ASP A 1 1086 ? -14.186 -3.591 -41.386 1.00 96.31 1086 ASP A C 1
ATOM 8747 O O . ASP A 1 1086 ? -15.003 -4.508 -41.287 1.00 96.31 1086 ASP A O 1
ATOM 8751 N N . ILE A 1 1087 ? -12.868 -3.806 -41.426 1.00 97.75 1087 ILE A N 1
ATOM 8752 C CA . ILE A 1 1087 ? -12.232 -5.126 -41.469 1.00 97.75 1087 ILE A CA 1
ATOM 8753 C C . ILE A 1 1087 ? -11.061 -5.151 -40.482 1.00 97.75 1087 ILE A C 1
ATOM 8755 O O . ILE A 1 1087 ? -10.266 -4.218 -40.475 1.00 97.75 1087 ILE A O 1
ATOM 8759 N N . ALA A 1 1088 ? -10.917 -6.209 -39.683 1.00 98.31 1088 ALA A N 1
ATOM 8760 C CA . ALA A 1 1088 ? -9.730 -6.453 -38.865 1.00 98.31 1088 ALA A CA 1
ATOM 8761 C C . ALA A 1 1088 ? -9.162 -7.857 -39.101 1.00 98.31 1088 ALA A C 1
ATOM 8763 O O . ALA A 1 1088 ? -9.851 -8.852 -38.874 1.00 98.31 1088 ALA A O 1
ATOM 8764 N N . PHE A 1 1089 ? -7.898 -7.930 -39.506 1.00 98.62 1089 PHE A N 1
ATOM 8765 C CA . PHE A 1 1089 ? -7.114 -9.158 -39.584 1.00 98.62 1089 PHE A CA 1
ATOM 8766 C C . PHE A 1 1089 ? -6.306 -9.347 -38.299 1.00 98.62 1089 PHE A C 1
ATOM 8768 O O . PHE A 1 1089 ? -5.613 -8.428 -37.858 1.00 98.62 1089 PHE A O 1
ATOM 8775 N N . ILE A 1 1090 ? -6.370 -10.545 -37.714 1.00 98.50 1090 ILE A N 1
ATOM 8776 C CA . ILE A 1 1090 ? -5.538 -10.943 -36.571 1.00 98.50 1090 ILE A CA 1
ATOM 8777 C C . ILE A 1 1090 ? -4.605 -12.067 -37.019 1.00 98.50 1090 ILE A C 1
ATOM 8779 O O . ILE A 1 1090 ? -5.071 -13.172 -37.296 1.00 98.50 1090 ILE A O 1
ATOM 8783 N N . PHE A 1 1091 ? -3.301 -11.783 -37.080 1.00 98.25 1091 PHE A N 1
ATOM 8784 C CA . PHE A 1 1091 ? -2.271 -12.710 -37.549 1.00 98.25 1091 PHE A CA 1
ATOM 8785 C C . PHE A 1 1091 ? -1.189 -12.942 -36.487 1.00 98.25 1091 PHE A C 1
ATOM 8787 O O . PHE A 1 1091 ? -0.224 -12.184 -36.363 1.00 98.25 1091 PHE A O 1
ATOM 8794 N N . LEU A 1 1092 ? -1.378 -14.006 -35.705 1.00 97.25 1092 LEU A N 1
ATOM 8795 C CA . LEU A 1 1092 ? -0.466 -14.469 -34.655 1.00 97.25 1092 LEU A CA 1
ATOM 8796 C C . LEU A 1 1092 ? -0.184 -15.975 -34.823 1.00 97.25 1092 LEU A C 1
ATOM 8798 O O . LEU A 1 1092 ? -0.593 -16.594 -35.804 1.00 97.25 1092 LEU A O 1
ATOM 8802 N N . GLY A 1 1093 ? 0.507 -16.588 -33.860 1.00 94.75 1093 GLY A N 1
ATOM 8803 C CA . GLY A 1 1093 ? 0.677 -18.037 -33.811 1.00 94.75 1093 GLY A CA 1
ATOM 8804 C C . GLY A 1 1093 ? 2.064 -18.462 -33.361 1.00 94.75 1093 GLY A C 1
ATOM 8805 O O . GLY A 1 1093 ? 2.184 -19.260 -32.436 1.00 94.75 1093 GLY A O 1
ATOM 8806 N N . HIS A 1 1094 ? 3.140 -17.928 -33.949 1.00 96.00 1094 HIS A N 1
ATOM 8807 C CA . HIS A 1 1094 ? 4.501 -18.373 -33.603 1.00 96.00 1094 HIS A CA 1
ATOM 8808 C C . HIS A 1 1094 ? 4.862 -18.046 -32.155 1.00 96.00 1094 HIS A C 1
ATOM 8810 O O . HIS A 1 1094 ? 5.432 -18.882 -31.454 1.00 96.00 1094 HIS A O 1
ATOM 8816 N N . ASN A 1 1095 ? 4.495 -16.859 -31.669 1.00 95.50 1095 ASN A N 1
ATOM 8817 C CA . ASN A 1 1095 ? 4.734 -16.489 -30.277 1.00 95.50 1095 ASN A CA 1
ATOM 8818 C C . ASN A 1 1095 ? 3.796 -17.184 -29.280 1.00 95.50 1095 ASN A C 1
ATOM 8820 O O . ASN A 1 1095 ? 4.220 -17.437 -28.150 1.00 95.50 1095 ASN A O 1
ATOM 8824 N N . ASP A 1 1096 ? 2.583 -17.532 -29.708 1.00 95.38 1096 ASP A N 1
ATOM 8825 C CA . ASP A 1 1096 ? 1.576 -18.265 -28.933 1.00 95.38 1096 ASP A CA 1
ATOM 8826 C C . ASP A 1 1096 ? 1.943 -19.743 -28.757 1.00 95.38 1096 ASP A C 1
ATOM 8828 O O . ASP A 1 1096 ? 1.696 -20.338 -27.710 1.00 95.38 1096 ASP A O 1
ATOM 8832 N N . THR A 1 1097 ? 2.576 -20.324 -29.778 1.00 95.81 1097 THR A N 1
ATOM 8833 C CA . THR A 1 1097 ? 2.879 -21.761 -29.871 1.00 95.81 1097 THR A CA 1
ATOM 8834 C C . THR A 1 1097 ? 4.311 -22.127 -29.499 1.00 95.81 1097 THR A C 1
ATOM 8836 O O . THR A 1 1097 ? 4.636 -23.312 -29.407 1.00 95.81 1097 THR A O 1
ATOM 8839 N N . LYS A 1 1098 ? 5.182 -21.137 -29.266 1.00 94.56 1098 LYS A N 1
ATOM 8840 C CA . LYS A 1 1098 ? 6.580 -21.382 -28.900 1.00 94.56 1098 LYS A CA 1
ATOM 8841 C C . LYS A 1 1098 ? 6.680 -22.227 -27.634 1.00 94.56 1098 LYS A C 1
ATOM 8843 O O . LYS A 1 1098 ? 5.959 -22.001 -26.662 1.00 94.56 1098 LYS A O 1
ATOM 8848 N N . THR A 1 1099 ? 7.618 -23.162 -27.615 1.00 93.94 1099 THR A N 1
ATOM 8849 C CA . THR A 1 1099 ? 7.873 -24.034 -26.465 1.00 93.94 1099 THR A CA 1
ATOM 8850 C C . THR A 1 1099 ? 9.190 -23.661 -25.795 1.00 93.94 1099 THR A C 1
ATOM 8852 O O . THR A 1 1099 ? 10.051 -23.012 -26.392 1.00 93.94 1099 THR A O 1
ATOM 8855 N N . HIS A 1 1100 ? 9.367 -24.037 -24.529 1.00 90.31 1100 HIS A N 1
ATOM 8856 C CA . HIS A 1 1100 ? 10.556 -23.673 -23.757 1.00 90.31 1100 HIS A CA 1
ATOM 8857 C C . HIS A 1 1100 ? 11.312 -24.911 -23.267 1.00 90.31 1100 HIS A C 1
ATOM 8859 O O . HIS A 1 1100 ? 10.716 -25.887 -22.814 1.00 90.31 1100 HIS A O 1
ATOM 8865 N N . SER A 1 1101 ? 12.641 -24.841 -23.295 1.00 86.50 1101 SER A N 1
ATOM 8866 C CA . SER A 1 1101 ? 13.557 -25.884 -22.801 1.00 86.50 1101 SER A CA 1
ATOM 8867 C C . SER A 1 1101 ? 13.291 -26.304 -21.351 1.00 86.50 1101 SER A C 1
ATOM 8869 O O . SER A 1 1101 ? 13.389 -27.481 -21.037 1.00 86.50 1101 SER A O 1
ATOM 8871 N N . ALA A 1 1102 ? 12.873 -25.376 -20.482 1.00 81.94 1102 ALA A N 1
ATOM 8872 C CA . ALA A 1 1102 ? 12.483 -25.684 -19.096 1.00 81.94 1102 ALA A CA 1
ATOM 8873 C C . ALA A 1 1102 ? 11.281 -26.646 -18.983 1.00 81.94 1102 ALA A C 1
ATOM 8875 O O . ALA A 1 1102 ? 11.060 -27.220 -17.924 1.00 81.94 1102 ALA A O 1
ATOM 8876 N N . LYS A 1 1103 ? 10.509 -26.807 -20.064 1.00 82.56 1103 LYS A N 1
ATOM 8877 C CA . LYS A 1 1103 ? 9.393 -27.752 -20.191 1.00 82.56 1103 LYS A CA 1
ATOM 8878 C C . LYS A 1 1103 ? 9.703 -28.857 -21.211 1.00 82.56 1103 LYS A C 1
ATOM 8880 O O . LYS A 1 1103 ? 8.797 -29.420 -21.821 1.00 82.56 1103 LYS A O 1
ATOM 8885 N N . ASN A 1 1104 ? 10.987 -29.113 -21.476 1.00 85.06 1104 ASN A N 1
ATOM 8886 C CA . ASN A 1 1104 ? 11.469 -30.079 -22.469 1.00 85.06 1104 ASN A CA 1
ATOM 8887 C C . ASN A 1 1104 ? 10.874 -29.890 -23.877 1.00 85.06 1104 ASN A C 1
ATOM 8889 O O . ASN A 1 1104 ? 10.779 -30.844 -24.641 1.00 85.06 1104 ASN A O 1
ATOM 8893 N N . PHE A 1 1105 ? 10.462 -28.664 -24.223 1.00 88.25 1105 PHE A N 1
ATOM 8894 C CA . PHE A 1 1105 ? 9.794 -28.346 -25.492 1.00 88.25 1105 PHE A CA 1
ATOM 8895 C C . PHE A 1 1105 ? 8.501 -29.146 -25.755 1.00 88.25 1105 PHE A C 1
ATOM 8897 O O . PHE A 1 1105 ? 8.107 -29.323 -26.905 1.00 88.25 1105 PHE A O 1
ATOM 8904 N N . THR A 1 1106 ? 7.850 -29.654 -24.705 1.00 86.25 1106 THR A N 1
ATOM 8905 C CA . THR A 1 1106 ? 6.687 -30.549 -24.840 1.00 86.25 1106 THR A CA 1
ATOM 8906 C C . THR A 1 1106 ? 5.377 -29.803 -25.073 1.00 86.25 1106 THR A C 1
ATOM 8908 O O . THR A 1 1106 ? 4.545 -30.267 -25.851 1.00 86.25 1106 THR A O 1
ATOM 8911 N N . GLU A 1 1107 ? 5.215 -28.639 -24.445 1.00 89.12 1107 GLU A N 1
ATOM 8912 C CA . GLU A 1 1107 ? 4.003 -27.824 -24.515 1.00 89.12 1107 GLU A CA 1
ATOM 8913 C C . GLU A 1 1107 ? 4.309 -26.344 -24.815 1.00 89.12 1107 GLU A C 1
ATOM 8915 O O . GLU A 1 1107 ? 5.378 -25.840 -24.426 1.00 89.12 1107 GLU A O 1
ATOM 8920 N N . PRO A 1 1108 ? 3.386 -25.630 -25.492 1.00 93.00 1108 PRO A N 1
ATOM 8921 C CA . PRO A 1 1108 ? 3.492 -24.192 -25.703 1.00 93.00 1108 PRO A CA 1
ATOM 8922 C C . PRO A 1 1108 ? 3.545 -23.398 -24.396 1.00 93.00 1108 PRO A C 1
ATOM 8924 O O . PRO A 1 1108 ? 3.009 -23.805 -23.363 1.00 93.00 1108 PRO A O 1
ATOM 8927 N N . VAL A 1 1109 ? 4.171 -22.221 -24.446 1.00 87.62 1109 VAL A N 1
ATOM 8928 C CA . VAL A 1 1109 ? 4.217 -21.286 -23.312 1.00 87.62 1109 VAL A CA 1
ATOM 8929 C C . VAL A 1 1109 ? 2.812 -20.815 -22.921 1.00 87.62 1109 VAL A C 1
ATOM 8931 O O . VAL A 1 1109 ? 2.559 -20.656 -21.727 1.00 87.62 1109 VAL A O 1
ATOM 8934 N N . ILE A 1 1110 ? 1.911 -20.639 -23.895 1.00 92.88 1110 ILE A N 1
ATOM 8935 C CA . ILE A 1 1110 ? 0.498 -20.323 -23.665 1.00 92.88 1110 ILE A CA 1
ATOM 8936 C C . ILE A 1 1110 ? -0.330 -21.591 -23.930 1.00 92.88 1110 ILE A C 1
ATOM 8938 O O . ILE A 1 1110 ? -0.416 -22.031 -25.077 1.00 92.88 1110 ILE A O 1
ATOM 8942 N N . PRO A 1 1111 ? -0.946 -22.204 -22.904 1.00 92.88 1111 PRO A N 1
ATOM 8943 C CA . PRO A 1 1111 ? -1.804 -23.371 -23.094 1.00 92.88 1111 PRO A CA 1
ATOM 8944 C C . PRO A 1 1111 ? -2.978 -23.078 -24.041 1.00 92.88 1111 PRO A C 1
ATOM 8946 O O . PRO A 1 1111 ? -3.566 -21.999 -23.984 1.00 92.88 1111 PRO A O 1
ATOM 8949 N N . LEU A 1 1112 ? -3.387 -24.057 -24.858 1.00 89.81 1112 LEU A N 1
ATOM 8950 C CA . LEU A 1 1112 ? -4.457 -23.889 -25.862 1.00 89.81 1112 LEU A CA 1
ATOM 8951 C C . LEU A 1 1112 ? -5.786 -23.393 -25.268 1.00 89.81 1112 LEU A C 1
ATOM 8953 O O . LEU A 1 1112 ? -6.449 -22.543 -25.858 1.00 89.81 1112 LEU A O 1
ATOM 8957 N N . ALA A 1 1113 ? -6.149 -23.860 -24.068 1.00 87.44 1113 ALA A N 1
ATOM 8958 C CA . ALA A 1 1113 ? -7.336 -23.373 -23.364 1.00 87.44 1113 ALA A CA 1
ATOM 8959 C C . ALA A 1 1113 ? -7.249 -21.864 -23.071 1.00 87.44 1113 ALA A C 1
ATOM 8961 O O . ALA A 1 1113 ? -8.226 -21.135 -23.227 1.00 87.44 1113 ALA A O 1
ATOM 8962 N N . GLN A 1 1114 ? -6.057 -21.381 -22.707 1.00 93.75 1114 GLN A N 1
ATOM 8963 C CA . GLN A 1 1114 ? -5.811 -19.964 -22.464 1.00 93.75 1114 GLN A CA 1
ATOM 8964 C C . GLN A 1 1114 ? -5.816 -19.161 -23.772 1.00 93.75 1114 GLN A C 1
ATOM 8966 O O . GLN A 1 1114 ? -6.360 -18.059 -23.790 1.00 93.75 1114 GLN A O 1
ATOM 8971 N N . VAL A 1 1115 ? -5.281 -19.716 -24.870 1.00 94.75 1115 VAL A N 1
ATOM 8972 C CA . VAL A 1 1115 ? -5.378 -19.112 -26.213 1.00 94.75 1115 VAL A CA 1
ATOM 8973 C C . VAL A 1 1115 ? -6.841 -18.856 -26.573 1.00 94.75 1115 VAL A C 1
ATOM 8975 O O . VAL A 1 1115 ? -7.180 -17.728 -26.923 1.00 94.75 1115 VAL A O 1
ATOM 8978 N N . LYS A 1 1116 ? -7.720 -19.856 -26.408 1.00 94.94 1116 LYS A N 1
ATOM 8979 C CA . LYS A 1 1116 ? -9.154 -19.722 -26.704 1.00 94.94 1116 LYS A CA 1
ATOM 8980 C C . LYS A 1 1116 ? -9.797 -18.576 -25.914 1.00 94.94 1116 LYS A C 1
ATOM 8982 O O . LYS A 1 1116 ? -10.440 -17.706 -26.495 1.00 94.94 1116 LYS A O 1
ATOM 8987 N N . THR A 1 1117 ? -9.571 -18.531 -24.598 1.00 96.12 1117 THR A N 1
ATOM 8988 C CA . THR A 1 1117 ? -10.112 -17.471 -23.731 1.00 96.12 1117 THR A CA 1
ATOM 8989 C C . THR A 1 1117 ? -9.602 -16.081 -24.111 1.00 96.12 1117 THR A C 1
ATOM 8991 O O . THR A 1 1117 ? -10.377 -15.128 -24.137 1.00 96.12 1117 THR A O 1
ATOM 8994 N N . LEU A 1 1118 ? -8.308 -15.941 -24.400 1.00 97.69 1118 LEU A N 1
ATOM 8995 C CA . LEU A 1 1118 ? -7.716 -14.642 -24.716 1.00 97.69 1118 LEU A CA 1
ATOM 8996 C C . LEU A 1 1118 ? -8.167 -14.133 -26.089 1.00 97.69 1118 LEU A C 1
ATOM 8998 O O . LEU A 1 1118 ? -8.480 -12.952 -26.216 1.00 97.69 1118 LEU A O 1
ATOM 9002 N N . TYR A 1 1119 ? -8.285 -15.012 -27.088 1.00 98.00 1119 TYR A N 1
ATOM 9003 C CA . TYR A 1 1119 ? -8.888 -14.646 -28.370 1.00 98.00 1119 TYR A CA 1
ATOM 9004 C C . TYR A 1 1119 ? -10.337 -14.194 -28.205 1.00 98.00 1119 TYR A C 1
ATOM 9006 O O . TYR A 1 1119 ? -10.711 -13.187 -28.801 1.00 98.00 1119 TYR A O 1
ATOM 9014 N N . GLN A 1 1120 ? -11.131 -14.864 -27.362 1.00 97.75 1120 GLN A N 1
ATOM 9015 C CA . GLN A 1 1120 ? -12.501 -14.426 -27.083 1.00 97.75 1120 GLN A CA 1
ATOM 9016 C C . GLN A 1 1120 ? -12.536 -12.992 -26.534 1.00 97.75 1120 GLN A C 1
ATOM 9018 O O . GLN A 1 1120 ? -13.293 -12.168 -27.035 1.00 97.75 1120 GLN A O 1
ATOM 9023 N N . GLN A 1 1121 ? -11.658 -12.649 -25.585 1.00 97.31 1121 GLN A N 1
ATOM 9024 C CA . GLN A 1 1121 ? -11.573 -11.285 -25.038 1.00 97.31 1121 GLN A CA 1
ATOM 9025 C C . GLN A 1 1121 ? -11.237 -10.238 -26.106 1.00 97.31 1121 GLN A C 1
ATOM 9027 O O . GLN A 1 1121 ? -11.801 -9.143 -26.114 1.00 97.31 1121 GLN A O 1
ATOM 9032 N N . VAL A 1 1122 ? -10.314 -10.570 -27.009 1.00 97.94 1122 VAL A N 1
ATOM 9033 C CA . VAL A 1 1122 ? -9.910 -9.697 -28.117 1.00 97.94 1122 VAL A CA 1
ATOM 9034 C C . VAL A 1 1122 ? -11.063 -9.508 -29.102 1.00 97.94 1122 VAL A C 1
ATOM 9036 O O . VAL A 1 1122 ? -11.362 -8.377 -29.478 1.00 97.94 1122 VAL A O 1
ATOM 9039 N N . ILE A 1 1123 ? -11.749 -10.592 -29.474 1.00 98.12 1123 ILE A N 1
ATOM 9040 C CA . ILE A 1 1123 ? -12.928 -10.568 -30.350 1.00 98.12 1123 ILE A CA 1
ATOM 9041 C C . ILE A 1 1123 ? -14.028 -9.697 -29.736 1.00 98.12 1123 ILE A C 1
ATOM 9043 O O . ILE A 1 1123 ? -14.557 -8.815 -30.413 1.00 98.12 1123 ILE A O 1
ATOM 9047 N N . ASP A 1 1124 ? -14.343 -9.905 -28.457 1.00 97.31 1124 ASP A N 1
ATOM 9048 C CA . ASP A 1 1124 ? -15.368 -9.144 -27.741 1.00 97.31 1124 ASP A CA 1
ATOM 9049 C C . ASP A 1 1124 ? -15.013 -7.658 -27.693 1.00 97.31 1124 ASP A C 1
ATOM 9051 O O . ASP A 1 1124 ? -15.873 -6.801 -27.917 1.00 97.31 1124 ASP A O 1
ATOM 9055 N N . ARG A 1 1125 ? -13.732 -7.336 -27.461 1.00 96.38 1125 ARG A N 1
ATOM 9056 C CA . ARG A 1 1125 ? -13.274 -5.948 -27.469 1.00 96.38 1125 ARG A CA 1
ATOM 9057 C C . ARG A 1 1125 ? -13.417 -5.312 -28.849 1.00 96.38 1125 ARG A C 1
ATOM 9059 O O . ARG A 1 1125 ? -13.965 -4.221 -28.931 1.00 96.38 1125 ARG A O 1
ATOM 9066 N N . LEU A 1 1126 ? -12.977 -5.971 -29.920 1.00 97.06 1126 LEU A N 1
ATOM 9067 C CA . LEU A 1 1126 ? -13.091 -5.427 -31.279 1.00 97.06 1126 LEU A CA 1
ATOM 9068 C C . LEU A 1 1126 ? -14.555 -5.238 -31.701 1.00 97.06 1126 LEU A C 1
ATOM 9070 O O . LEU A 1 1126 ? -14.896 -4.200 -32.263 1.00 97.06 1126 LEU A O 1
ATOM 9074 N N . LYS A 1 1127 ? -15.439 -6.189 -31.366 1.00 96.00 1127 LYS A N 1
ATOM 9075 C CA . LYS A 1 1127 ? -16.888 -6.049 -31.591 1.00 96.00 1127 LYS A CA 1
ATOM 9076 C C . LYS A 1 1127 ? -17.462 -4.852 -30.831 1.00 96.00 1127 LYS A C 1
ATOM 9078 O O . LYS A 1 1127 ? -18.240 -4.090 -31.398 1.00 96.00 1127 LYS A O 1
ATOM 9083 N N . LYS A 1 1128 ? -17.064 -4.665 -29.567 1.00 95.88 1128 LYS A N 1
ATOM 9084 C CA . LYS A 1 1128 ? -17.499 -3.531 -28.737 1.00 95.88 1128 LYS A CA 1
ATOM 9085 C C . LYS A 1 1128 ? -17.094 -2.180 -29.334 1.00 95.88 1128 LYS A C 1
ATOM 9087 O O . LYS A 1 1128 ? -17.870 -1.237 -29.244 1.00 95.88 1128 LYS A O 1
ATOM 9092 N N . GLU A 1 1129 ? -15.916 -2.097 -29.946 1.00 94.81 1129 GLU A N 1
ATOM 9093 C CA . GLU A 1 1129 ? -15.402 -0.871 -30.580 1.00 94.81 1129 GLU A CA 1
ATOM 9094 C C . GLU A 1 1129 ? -15.947 -0.633 -32.001 1.00 94.81 1129 GLU A C 1
ATOM 9096 O O . GLU A 1 1129 ? -15.539 0.312 -32.672 1.00 94.81 1129 GLU A O 1
ATOM 9101 N N . GLY A 1 1130 ? -16.883 -1.469 -32.466 1.00 94.00 1130 GLY A N 1
ATOM 9102 C CA . GLY A 1 1130 ? -17.586 -1.269 -33.735 1.00 94.00 1130 GLY A CA 1
ATOM 9103 C C . GLY A 1 1130 ? -16.929 -1.915 -34.957 1.00 94.00 1130 GLY A C 1
ATOM 9104 O O . GLY A 1 1130 ? -17.364 -1.657 -36.081 1.00 94.00 1130 GLY A O 1
ATOM 9105 N N . VAL A 1 1131 ? -15.925 -2.783 -34.778 1.00 96.44 1131 VAL A N 1
ATOM 9106 C CA . VAL A 1 1131 ? -15.296 -3.499 -35.900 1.00 96.44 1131 VAL A CA 1
ATOM 9107 C C . VAL A 1 1131 ? -16.286 -4.486 -36.520 1.00 96.44 1131 VAL A C 1
ATOM 9109 O O . VAL A 1 1131 ? -16.755 -5.415 -35.860 1.00 96.44 1131 VAL A O 1
ATOM 9112 N N . LYS A 1 1132 ? -16.594 -4.304 -37.810 1.00 88.44 1132 LYS A N 1
ATOM 9113 C CA . LYS A 1 1132 ? -17.689 -5.030 -38.480 1.00 88.44 1132 LYS A CA 1
ATOM 9114 C C . LYS A 1 1132 ? -17.334 -6.462 -38.866 1.00 88.44 1132 LYS A C 1
ATOM 9116 O O . LYS A 1 1132 ? -18.149 -7.363 -38.682 1.00 88.44 1132 LYS A O 1
ATOM 9121 N N . ARG A 1 1133 ? -16.144 -6.672 -39.434 1.00 96.12 1133 ARG A N 1
ATOM 9122 C CA . ARG A 1 1133 ? -15.662 -7.986 -39.884 1.00 96.12 1133 ARG A CA 1
ATOM 9123 C C . ARG A 1 1133 ? -14.329 -8.295 -39.223 1.00 96.12 1133 ARG A C 1
ATOM 9125 O O . ARG A 1 1133 ? -13.375 -7.544 -39.388 1.00 96.12 1133 ARG A O 1
ATOM 9132 N N . ILE A 1 1134 ? -14.262 -9.402 -38.490 1.00 98.44 1134 ILE A N 1
ATOM 9133 C CA . ILE A 1 1134 ? -13.032 -9.883 -37.853 1.00 98.44 1134 ILE A CA 1
ATOM 9134 C C . ILE A 1 1134 ? -12.623 -11.174 -38.558 1.00 98.44 1134 ILE A C 1
ATOM 9136 O O . ILE A 1 1134 ? -13.402 -12.130 -38.601 1.00 98.44 1134 ILE A O 1
ATOM 9140 N N . ILE A 1 1135 ? -11.408 -11.190 -39.101 1.00 98.56 1135 ILE A N 1
ATOM 9141 C CA . ILE A 1 1135 ? -10.810 -12.339 -39.773 1.00 98.56 1135 ILE A CA 1
ATOM 9142 C C . ILE A 1 1135 ? -9.662 -12.862 -38.919 1.00 98.56 1135 ILE A C 1
ATOM 9144 O O . ILE A 1 1135 ? -8.669 -12.166 -38.693 1.00 98.56 1135 ILE A O 1
ATOM 9148 N N . LEU A 1 1136 ? -9.794 -14.105 -38.459 1.00 98.50 1136 LEU A N 1
ATOM 9149 C CA . LEU A 1 1136 ? -8.701 -14.807 -37.796 1.00 98.50 1136 LEU A CA 1
ATOM 9150 C C . LEU A 1 1136 ? -7.844 -15.473 -38.869 1.00 98.50 1136 LEU A C 1
ATOM 9152 O O . LEU A 1 1136 ? -8.322 -16.340 -39.604 1.00 98.50 1136 LEU A O 1
ATOM 9156 N N . MET A 1 1137 ? -6.586 -15.054 -38.974 1.00 98.44 1137 MET A N 1
ATOM 9157 C CA . MET A 1 1137 ? -5.625 -15.693 -39.863 1.00 98.44 1137 MET A CA 1
ATOM 9158 C C . MET A 1 1137 ? -4.995 -16.874 -39.132 1.00 98.44 1137 MET A C 1
ATOM 9160 O O . MET A 1 1137 ? -4.629 -16.762 -37.960 1.00 98.44 1137 MET A O 1
ATOM 9164 N N . SER A 1 1138 ? -4.854 -18.008 -39.816 1.00 98.31 1138 SER A N 1
ATOM 9165 C CA . SER A 1 1138 ? -4.019 -19.095 -39.308 1.00 98.31 1138 SER A CA 1
ATOM 9166 C C . SER A 1 1138 ? -2.596 -18.588 -39.059 1.00 98.31 1138 SER A C 1
ATOM 9168 O O . SER A 1 1138 ? -2.164 -17.606 -39.663 1.00 98.31 1138 SER A O 1
ATOM 9170 N N . SER A 1 1139 ? -1.809 -19.297 -38.255 1.00 96.94 1139 SER A N 1
ATOM 9171 C CA . SER A 1 1139 ? -0.361 -19.097 -38.278 1.00 96.94 1139 SER A CA 1
ATOM 9172 C C . SER A 1 1139 ? 0.179 -19.339 -39.694 1.00 96.94 1139 SER A C 1
ATOM 9174 O O . SER A 1 1139 ? -0.397 -20.116 -40.460 1.00 96.94 1139 SER A O 1
ATOM 9176 N N . SER A 1 1140 ? 1.321 -18.755 -40.050 1.00 96.94 1140 SER A N 1
ATOM 9177 C CA . SER A 1 1140 ? 2.100 -19.293 -41.168 1.00 96.94 1140 SER A CA 1
ATOM 9178 C C . SER A 1 1140 ? 2.733 -20.626 -40.758 1.00 96.94 1140 SER A C 1
ATOM 9180 O O . SER A 1 1140 ? 2.804 -20.970 -39.570 1.00 96.94 1140 SER A O 1
ATOM 9182 N N . SER A 1 1141 ? 3.206 -21.395 -41.737 1.00 96.00 1141 SER A N 1
ATOM 9183 C CA . SER A 1 1141 ? 4.205 -22.427 -41.464 1.00 96.00 1141 SER A CA 1
ATOM 9184 C C . SER A 1 1141 ? 5.563 -21.782 -41.119 1.00 96.00 1141 SER A C 1
ATOM 9186 O O . SER A 1 1141 ? 5.659 -20.581 -40.874 1.00 96.00 1141 SER A O 1
ATOM 9188 N N . SER A 1 1142 ? 6.622 -22.577 -41.054 1.00 96.25 1142 SER A N 1
ATOM 9189 C CA . SER A 1 1142 ? 7.990 -22.127 -40.775 1.00 96.25 1142 SER A CA 1
ATOM 9190 C C . SER A 1 1142 ? 8.995 -23.059 -41.439 1.00 96.25 1142 SER A C 1
ATOM 9192 O O . SER A 1 1142 ? 8.664 -24.194 -41.815 1.00 96.25 1142 SER A O 1
ATOM 9194 N N . ASN A 1 1143 ? 10.254 -22.631 -41.495 1.00 96.19 1143 ASN A N 1
ATOM 9195 C CA . ASN A 1 1143 ? 11.372 -23.542 -41.694 1.00 96.19 1143 ASN A CA 1
ATOM 9196 C C . ASN A 1 1143 ? 11.756 -24.185 -40.348 1.00 96.19 1143 ASN A C 1
ATOM 9198 O O . ASN A 1 1143 ? 12.668 -23.734 -39.651 1.00 96.19 1143 ASN A O 1
ATOM 9202 N N . TYR A 1 1144 ? 11.008 -25.225 -39.962 1.00 94.62 1144 TYR A N 1
ATOM 9203 C CA . TYR A 1 1144 ? 11.154 -25.867 -38.654 1.00 94.62 1144 TYR A CA 1
ATOM 9204 C C . TYR A 1 1144 ? 12.556 -26.435 -38.409 1.00 94.62 1144 TYR A C 1
ATOM 9206 O O . TYR A 1 1144 ? 13.025 -26.368 -37.278 1.00 94.62 1144 TYR A O 1
ATOM 9214 N N . ASP A 1 1145 ? 13.257 -26.918 -39.437 1.00 93.38 1145 ASP A N 1
ATOM 9215 C CA . ASP A 1 1145 ? 14.611 -27.463 -39.279 1.00 93.38 1145 ASP A CA 1
ATOM 9216 C C . ASP A 1 1145 ? 15.592 -26.392 -38.780 1.00 93.38 1145 ASP A C 1
ATOM 9218 O O . ASP A 1 1145 ? 16.380 -26.632 -37.860 1.00 93.38 1145 ASP A O 1
ATOM 9222 N N . VAL A 1 1146 ? 15.481 -25.165 -39.303 1.00 93.19 1146 VAL A N 1
ATOM 9223 C CA . VAL A 1 1146 ? 16.255 -24.008 -38.825 1.00 93.19 1146 VAL A CA 1
ATOM 9224 C C . VAL A 1 1146 ? 15.846 -23.634 -37.398 1.00 93.19 1146 VAL A C 1
ATOM 9226 O O . VAL A 1 1146 ? 16.711 -23.421 -36.540 1.00 93.19 1146 VAL A O 1
ATOM 9229 N N . CYS A 1 1147 ? 14.542 -23.604 -37.100 1.00 92.56 1147 CYS A N 1
ATOM 9230 C CA . CYS A 1 1147 ? 14.044 -23.323 -35.751 1.00 92.56 1147 CYS A CA 1
ATOM 9231 C C . CYS A 1 1147 ? 14.547 -24.356 -34.723 1.00 92.56 1147 CYS A C 1
ATOM 9233 O O . CYS A 1 1147 ? 14.983 -23.992 -33.624 1.00 92.56 1147 CYS A O 1
ATOM 9235 N N . LEU A 1 1148 ? 14.527 -25.640 -35.086 1.00 91.56 1148 LEU A N 1
ATOM 9236 C CA . LEU A 1 1148 ? 14.996 -26.756 -34.274 1.00 91.56 1148 LEU A CA 1
ATOM 9237 C C . LEU A 1 1148 ? 16.502 -26.643 -34.034 1.00 91.56 1148 LEU A C 1
ATOM 9239 O O . LEU A 1 1148 ? 16.926 -26.623 -32.874 1.00 91.56 1148 LEU A O 1
ATOM 9243 N N . ALA A 1 1149 ? 17.292 -26.473 -35.098 1.00 89.00 1149 ALA A N 1
ATOM 9244 C CA . ALA A 1 1149 ? 18.739 -26.308 -35.012 1.00 89.00 1149 ALA A CA 1
ATOM 9245 C C . ALA A 1 1149 ? 19.123 -25.129 -34.102 1.00 89.00 1149 ALA A C 1
ATOM 9247 O O . ALA A 1 1149 ? 19.999 -25.251 -33.245 1.00 89.00 1149 ALA A O 1
ATOM 9248 N N . ASN A 1 1150 ? 18.430 -23.993 -34.210 1.00 85.12 1150 ASN A N 1
ATOM 9249 C CA . ASN A 1 1150 ? 18.679 -22.820 -33.368 1.00 85.12 1150 ASN A CA 1
ATOM 9250 C C . ASN A 1 1150 ? 18.316 -23.021 -31.889 1.00 85.12 1150 ASN A C 1
ATOM 9252 O O . ASN A 1 1150 ? 18.930 -22.396 -31.011 1.00 85.12 1150 ASN A O 1
ATOM 9256 N N . SER A 1 1151 ? 17.363 -23.910 -31.598 1.00 82.62 1151 SER A N 1
ATOM 9257 C CA . SER A 1 1151 ? 16.963 -24.239 -30.227 1.00 82.62 1151 SER A CA 1
ATOM 9258 C C . SER A 1 1151 ? 17.974 -25.128 -29.483 1.00 82.62 1151 SER A C 1
ATOM 9260 O O . SER A 1 1151 ? 17.967 -25.128 -28.255 1.00 82.62 1151 SER A O 1
ATOM 9262 N N . ILE A 1 1152 ? 18.883 -25.816 -30.196 1.00 81.25 1152 ILE A N 1
ATOM 9263 C CA . ILE A 1 1152 ? 19.812 -26.827 -29.638 1.00 81.25 1152 ILE A CA 1
ATOM 9264 C C . ILE A 1 1152 ? 21.262 -26.299 -29.464 1.00 81.25 1152 ILE A C 1
ATOM 9266 O O . ILE A 1 1152 ? 22.064 -26.889 -28.750 1.00 81.25 1152 ILE A O 1
ATOM 9270 N N . LYS A 1 1153 ? 21.615 -25.134 -30.027 1.00 66.75 1153 LYS A N 1
ATOM 9271 C CA . LYS A 1 1153 ? 22.997 -24.590 -30.092 1.00 66.75 1153 LYS A CA 1
ATOM 9272 C C . LYS A 1 1153 ? 23.673 -24.147 -28.761 1.00 66.75 1153 LYS A C 1
ATOM 9274 O O . LYS A 1 1153 ? 24.734 -23.532 -28.828 1.00 66.75 1153 LYS A O 1
ATOM 9279 N N . SER A 1 1154 ? 23.110 -24.334 -27.555 1.00 53.75 1154 SER A N 1
ATOM 9280 C CA . SER A 1 1154 ? 23.696 -23.751 -26.315 1.00 53.75 1154 SER A CA 1
ATOM 9281 C C . SER A 1 1154 ? 23.200 -24.348 -24.986 1.00 53.75 1154 SER A C 1
ATOM 9283 O O . SER A 1 1154 ? 22.014 -24.617 -24.843 1.00 53.75 1154 SER A O 1
ATOM 9285 N N . ASN A 1 1155 ? 24.073 -24.394 -23.966 1.00 56.19 1155 ASN A N 1
ATOM 9286 C CA . ASN A 1 1155 ? 23.795 -24.829 -22.578 1.00 56.19 1155 ASN A CA 1
ATOM 9287 C C . ASN A 1 1155 ? 22.981 -23.822 -21.720 1.00 56.19 1155 ASN A C 1
ATOM 9289 O O . ASN A 1 1155 ? 23.134 -23.776 -20.499 1.00 56.19 1155 ASN A O 1
ATOM 9293 N N . ARG A 1 1156 ? 22.147 -22.964 -22.323 1.00 52.25 1156 ARG A N 1
ATOM 9294 C CA . ARG A 1 1156 ? 21.273 -22.007 -21.607 1.00 52.25 1156 ARG A CA 1
ATOM 9295 C C . ARG A 1 1156 ? 19.803 -22.266 -21.946 1.00 52.25 1156 ARG A C 1
ATOM 9297 O O . ARG A 1 1156 ? 19.538 -22.758 -23.040 1.00 52.25 1156 ARG A O 1
ATOM 9304 N N . PRO A 1 1157 ? 18.844 -21.892 -21.077 1.00 57.88 1157 PRO A N 1
ATOM 9305 C CA . PRO A 1 1157 ? 17.426 -22.036 -21.386 1.00 57.88 1157 PRO A CA 1
ATOM 9306 C C . PRO A 1 1157 ? 17.055 -21.311 -22.692 1.00 57.88 1157 PRO A C 1
ATOM 9308 O O . PRO A 1 1157 ? 17.334 -20.121 -22.846 1.00 57.88 1157 PRO A O 1
ATOM 9311 N N . ARG A 1 1158 ? 16.452 -22.036 -23.643 1.00 81.00 1158 ARG A N 1
ATOM 9312 C CA . ARG A 1 1158 ? 16.008 -21.538 -24.956 1.00 81.00 1158 ARG A CA 1
ATOM 9313 C C . ARG A 1 1158 ? 14.530 -21.789 -25.228 1.00 81.00 1158 ARG A C 1
ATOM 9315 O O . ARG A 1 1158 ? 13.895 -22.636 -24.598 1.00 81.00 1158 ARG A O 1
ATOM 9322 N N . THR A 1 1159 ? 14.032 -21.043 -26.210 1.00 88.31 1159 THR A N 1
ATOM 9323 C CA . THR A 1 1159 ? 12.703 -21.168 -26.813 1.00 88.31 1159 THR A CA 1
ATOM 9324 C C . THR A 1 1159 ? 12.821 -21.857 -28.176 1.00 88.31 1159 THR A C 1
ATOM 9326 O O . THR A 1 1159 ? 13.797 -21.617 -28.888 1.00 88.31 1159 THR A O 1
ATOM 9329 N N . ARG A 1 1160 ? 11.845 -22.691 -28.541 1.00 91.81 1160 ARG A N 1
ATOM 9330 C CA . ARG A 1 1160 ? 11.707 -23.306 -29.866 1.00 91.81 1160 ARG A CA 1
ATOM 9331 C C . ARG A 1 1160 ? 10.415 -22.817 -30.515 1.00 91.81 1160 ARG A C 1
ATOM 9333 O O . ARG A 1 1160 ? 9.364 -22.832 -29.883 1.00 91.81 1160 ARG A O 1
ATOM 9340 N N . PHE A 1 1161 ? 10.516 -22.389 -31.765 1.00 94.25 1161 PHE A N 1
ATOM 9341 C CA . PHE A 1 1161 ? 9.402 -21.885 -32.565 1.00 94.25 1161 PHE A CA 1
ATOM 9342 C C . PHE A 1 1161 ? 9.047 -22.868 -33.679 1.00 94.25 1161 PHE A C 1
ATOM 9344 O O . PHE A 1 1161 ? 9.841 -23.747 -34.015 1.00 94.25 1161 PHE A O 1
ATOM 9351 N N . GLY A 1 1162 ? 7.869 -22.684 -34.272 1.00 91.31 1162 GLY A N 1
ATOM 9352 C CA . GLY A 1 1162 ? 7.564 -23.252 -35.578 1.00 91.31 1162 GLY A CA 1
ATOM 9353 C C . GLY A 1 1162 ? 7.259 -24.751 -35.609 1.00 91.31 1162 GLY A C 1
ATOM 9354 O O . GLY A 1 1162 ? 7.299 -25.335 -36.686 1.00 91.31 1162 GLY A O 1
ATOM 9355 N N . GLU A 1 1163 ? 7.004 -25.399 -34.470 1.00 94.75 1163 GLU A N 1
ATOM 9356 C CA . GLU A 1 1163 ? 6.747 -26.843 -34.448 1.00 94.75 1163 GLU A CA 1
ATOM 9357 C C . GLU A 1 1163 ? 5.355 -27.160 -35.025 1.00 94.75 1163 GLU A C 1
ATOM 9359 O O . GLU A 1 1163 ? 4.360 -26.683 -34.464 1.00 94.75 1163 GLU A O 1
ATOM 9364 N N . PRO A 1 1164 ? 5.247 -27.970 -36.103 1.00 95.81 1164 PRO A N 1
ATOM 9365 C CA . PRO A 1 1164 ? 3.986 -28.172 -36.818 1.00 95.81 1164 PRO A CA 1
ATOM 9366 C C . PRO A 1 1164 ? 2.824 -28.588 -35.920 1.00 95.81 1164 PRO A C 1
ATOM 9368 O O . PRO A 1 1164 ? 1.772 -27.963 -35.976 1.00 95.81 1164 PRO A O 1
ATOM 9371 N N . LYS A 1 1165 ? 3.046 -29.542 -35.004 1.00 95.38 1165 LYS A N 1
ATOM 9372 C CA . LYS A 1 1165 ? 2.002 -30.044 -34.096 1.00 95.38 1165 LYS A CA 1
ATOM 9373 C C . LYS A 1 1165 ? 1.352 -28.936 -33.252 1.00 95.38 1165 LYS A C 1
ATOM 9375 O O . LYS A 1 1165 ? 0.170 -29.009 -32.939 1.00 95.38 1165 LYS A O 1
ATOM 9380 N N . HIS A 1 1166 ? 2.118 -27.912 -32.864 1.00 95.88 1166 HIS A N 1
ATOM 9381 C CA . HIS A 1 1166 ? 1.614 -26.814 -32.038 1.00 95.88 1166 HIS A CA 1
ATOM 9382 C C . HIS A 1 1166 ? 0.933 -25.736 -32.879 1.00 95.88 1166 HIS A C 1
ATOM 9384 O O . HIS A 1 1166 ? -0.101 -25.220 -32.462 1.00 95.88 1166 HIS A O 1
ATOM 9390 N N . LEU A 1 1167 ? 1.469 -25.439 -34.067 1.00 96.88 1167 LEU A N 1
ATOM 9391 C CA . LEU A 1 1167 ? 0.840 -24.529 -35.027 1.00 96.88 1167 LEU A CA 1
ATOM 9392 C C . LEU A 1 1167 ? -0.508 -25.077 -35.518 1.00 96.88 1167 LEU A C 1
ATOM 9394 O O . LEU A 1 1167 ? -1.499 -24.356 -35.531 1.00 96.88 1167 LEU A O 1
ATOM 9398 N N . GLU A 1 1168 ? -0.576 -26.367 -35.850 1.00 97.56 1168 GLU A N 1
ATOM 9399 C CA . GLU A 1 1168 ? -1.806 -27.041 -36.280 1.00 97.56 1168 GLU A CA 1
ATOM 9400 C C . GLU A 1 1168 ? -2.864 -27.057 -35.167 1.00 97.56 1168 GLU A C 1
ATOM 9402 O O . GLU A 1 1168 ? -4.023 -26.725 -35.416 1.00 97.56 1168 GLU A O 1
ATOM 9407 N N . ALA A 1 1169 ? -2.467 -27.356 -33.925 1.00 96.88 1169 ALA A N 1
ATOM 9408 C CA . ALA A 1 1169 ? -3.381 -27.322 -32.783 1.00 96.88 1169 ALA A CA 1
ATOM 9409 C C . ALA A 1 1169 ? -3.898 -25.902 -32.487 1.00 96.88 1169 ALA A C 1
ATOM 9411 O O . ALA A 1 1169 ? -5.080 -25.718 -32.201 1.00 96.88 1169 ALA A O 1
ATOM 9412 N N . PHE A 1 1170 ? -3.038 -24.888 -32.597 1.00 97.88 1170 PHE A N 1
ATOM 9413 C CA . PHE A 1 1170 ? -3.437 -23.484 -32.495 1.00 97.88 1170 PHE A CA 1
ATOM 9414 C C . PHE A 1 1170 ? -4.431 -23.093 -33.597 1.00 97.88 1170 PHE A C 1
ATOM 9416 O O . PHE A 1 1170 ? -5.474 -22.507 -33.310 1.00 97.88 1170 PHE A O 1
ATOM 9423 N N . ASN A 1 1171 ? -4.164 -23.485 -34.844 1.00 98.19 1171 ASN A N 1
ATOM 9424 C CA . ASN A 1 1171 ? -5.047 -23.214 -35.977 1.00 98.19 1171 ASN A CA 1
ATOM 9425 C C . ASN A 1 1171 ? -6.422 -23.880 -35.816 1.00 98.19 1171 ASN A C 1
ATOM 9427 O O . ASN A 1 1171 ? -7.431 -23.266 -36.160 1.00 98.19 1171 ASN A O 1
ATOM 9431 N N . ALA A 1 1172 ? -6.483 -25.083 -35.237 1.00 97.88 1172 ALA A N 1
ATOM 9432 C CA . ALA A 1 1172 ? -7.744 -25.748 -34.914 1.00 97.88 1172 ALA A CA 1
ATOM 9433 C C . ALA A 1 1172 ? -8.582 -24.950 -33.894 1.00 97.88 1172 ALA A C 1
ATOM 9435 O O . ALA A 1 1172 ? -9.789 -24.799 -34.085 1.00 97.88 1172 ALA A O 1
ATOM 9436 N N . VAL A 1 1173 ? -7.947 -24.369 -32.867 1.00 97.50 1173 VAL A N 1
ATOM 9437 C CA . VAL A 1 1173 ? -8.625 -23.485 -31.896 1.00 97.50 1173 VAL A CA 1
ATOM 9438 C C . VAL A 1 1173 ? -9.180 -22.231 -32.576 1.00 97.50 1173 VAL A C 1
ATOM 9440 O O . VAL A 1 1173 ? -10.302 -21.818 -32.283 1.00 97.50 1173 VAL A O 1
ATOM 9443 N N . LEU A 1 1174 ? -8.447 -21.632 -33.521 1.00 98.25 1174 LEU A N 1
ATOM 9444 C CA . LEU A 1 1174 ? -8.960 -20.481 -34.276 1.00 98.25 1174 LEU A CA 1
ATOM 9445 C C . LEU A 1 1174 ? -10.193 -20.847 -35.112 1.00 98.25 1174 LEU A C 1
ATOM 9447 O O . LEU A 1 1174 ? -11.157 -20.085 -35.143 1.00 98.25 1174 LEU A O 1
ATOM 9451 N N . GLN A 1 1175 ? -10.201 -22.017 -35.753 1.00 98.06 1175 GLN A N 1
ATOM 9452 C CA . GLN A 1 1175 ? -11.360 -22.492 -36.518 1.00 98.06 1175 GLN A CA 1
ATOM 9453 C C . GLN A 1 1175 ? -12.576 -22.775 -35.625 1.00 98.06 1175 GLN A C 1
ATOM 9455 O O . GLN A 1 1175 ? -13.713 -22.544 -36.040 1.00 98.06 1175 GLN A O 1
ATOM 9460 N N . GLU A 1 1176 ? -12.356 -23.256 -34.401 1.00 97.69 1176 GLU A N 1
ATOM 9461 C CA . GLU A 1 1176 ? -13.410 -23.411 -33.397 1.00 97.69 1176 GLU A CA 1
ATOM 9462 C C . GLU A 1 1176 ? -14.010 -22.049 -33.021 1.00 97.69 1176 GLU A C 1
ATOM 9464 O O . GLU A 1 1176 ? -15.219 -21.853 -33.153 1.00 97.69 1176 GLU A O 1
ATOM 9469 N N . LEU A 1 1177 ? -13.168 -21.073 -32.671 1.00 97.56 1177 LEU A N 1
ATOM 9470 C CA . LEU A 1 1177 ? -13.596 -19.709 -32.346 1.00 97.56 1177 LEU A CA 1
ATOM 9471 C C . LEU A 1 1177 ? -14.351 -19.039 -33.495 1.00 97.56 1177 LEU A C 1
ATOM 9473 O O . LEU A 1 1177 ? -15.328 -18.330 -33.254 1.00 97.56 1177 LEU A O 1
ATOM 9477 N N . VAL A 1 1178 ? -13.925 -19.275 -34.738 1.00 98.00 1178 VAL A N 1
ATOM 9478 C CA . VAL A 1 1178 ? -14.602 -18.781 -35.943 1.00 98.00 1178 VAL A CA 1
ATOM 9479 C C . VAL A 1 1178 ? -16.033 -19.308 -36.025 1.00 98.00 1178 VAL A C 1
ATOM 9481 O O . VAL A 1 1178 ? -16.950 -18.523 -36.273 1.00 98.00 1178 VAL A O 1
ATOM 9484 N N . LYS A 1 1179 ? -16.244 -20.604 -35.758 1.00 96.94 1179 LYS A N 1
ATOM 9485 C CA . LYS A 1 1179 ? -17.583 -21.213 -35.727 1.00 96.94 1179 LYS A CA 1
ATOM 9486 C C . LYS A 1 1179 ? -18.428 -20.649 -34.584 1.00 96.94 1179 LYS A C 1
ATOM 9488 O O . LYS A 1 1179 ? -19.569 -20.258 -34.816 1.00 96.94 1179 LYS A O 1
ATOM 9493 N N . GLU A 1 1180 ? -17.865 -20.566 -33.380 1.00 96.75 1180 GLU A N 1
ATOM 9494 C CA . GLU A 1 1180 ? -18.567 -20.090 -32.177 1.00 96.75 1180 GLU A CA 1
ATOM 9495 C C . GLU A 1 1180 ? -19.011 -18.627 -32.298 1.00 96.75 1180 GLU A C 1
ATOM 9497 O O . GLU A 1 1180 ? -20.129 -18.270 -31.927 1.00 96.75 1180 GLU A O 1
ATOM 9502 N N . ASN A 1 1181 ? -18.154 -17.776 -32.862 1.00 95.56 1181 ASN A N 1
ATOM 9503 C CA . ASN A 1 1181 ? -18.372 -16.333 -32.919 1.00 95.56 1181 ASN A CA 1
ATOM 9504 C C . ASN A 1 1181 ? -18.942 -15.834 -34.252 1.00 95.56 1181 ASN A C 1
ATOM 9506 O O . ASN A 1 1181 ? -19.126 -14.618 -34.392 1.00 95.56 1181 ASN A O 1
ATOM 9510 N N . LYS A 1 1182 ? -19.210 -16.748 -35.199 1.00 96.12 1182 LYS A N 1
ATOM 9511 C CA . LYS A 1 1182 ? -19.629 -16.461 -36.583 1.00 96.12 1182 LYS A CA 1
ATOM 9512 C C . LYS A 1 1182 ? -18.679 -15.480 -37.282 1.00 96.12 1182 LYS A C 1
ATOM 9514 O O . LYS A 1 1182 ? -19.117 -14.497 -37.876 1.00 96.12 1182 LYS A O 1
ATOM 9519 N N . LEU A 1 1183 ? -17.378 -15.718 -37.135 1.00 97.19 1183 LEU A N 1
ATOM 9520 C CA . LEU A 1 1183 ? -16.324 -14.900 -37.741 1.00 97.19 1183 LEU A CA 1
ATOM 9521 C C . LEU A 1 1183 ? -15.896 -15.485 -39.085 1.00 97.19 1183 LEU A C 1
ATOM 9523 O O . LEU A 1 1183 ? -16.502 -16.428 -39.593 1.00 97.19 1183 LEU A O 1
ATOM 9527 N N . GLU A 1 1184 ? -14.823 -14.942 -39.647 1.00 97.31 1184 GLU A N 1
ATOM 9528 C CA . GLU A 1 1184 ? -14.216 -15.471 -40.857 1.00 97.31 1184 GLU A CA 1
ATOM 9529 C C . GLU A 1 1184 ? -12.789 -15.958 -40.594 1.00 97.31 1184 GLU A C 1
ATOM 9531 O O . GLU A 1 1184 ? -12.108 -15.490 -39.679 1.00 97.31 1184 GLU A O 1
ATOM 9536 N N . TYR A 1 1185 ? -12.349 -16.921 -41.400 1.00 97.94 1185 TYR A N 1
ATOM 9537 C CA . TYR A 1 1185 ? -11.046 -17.563 -41.280 1.00 97.94 1185 TYR A CA 1
ATOM 9538 C C . TYR A 1 1185 ? -10.278 -17.436 -42.588 1.00 97.94 1185 TYR A C 1
ATOM 9540 O O . TYR A 1 1185 ? -10.836 -17.708 -43.654 1.00 97.94 1185 TYR A O 1
ATOM 9548 N N . LEU A 1 1186 ? -9.005 -17.067 -42.493 1.00 98.19 1186 LEU A N 1
ATOM 9549 C CA . LEU A 1 1186 ? -8.080 -17.051 -43.620 1.00 98.19 1186 LEU A CA 1
ATOM 9550 C C . LEU A 1 1186 ? -6.924 -18.012 -43.333 1.00 98.19 1186 LEU A C 1
ATOM 9552 O O . LEU A 1 1186 ? -6.140 -17.801 -42.409 1.00 98.19 1186 LEU A O 1
ATOM 9556 N N . ASP A 1 1187 ? -6.829 -19.074 -44.129 1.00 97.69 1187 ASP A N 1
ATOM 9557 C CA . ASP A 1 1187 ? -5.750 -20.053 -44.035 1.00 97.69 1187 ASP A CA 1
ATOM 9558 C C . ASP A 1 1187 ? -4.529 -19.596 -44.839 1.00 97.69 1187 ASP A C 1
ATOM 9560 O O . ASP A 1 1187 ? -4.536 -19.596 -46.067 1.00 97.69 1187 ASP A O 1
ATOM 9564 N N . VAL A 1 1188 ? -3.463 -19.243 -44.130 1.00 97.69 1188 VAL A N 1
ATOM 9565 C CA . VAL A 1 1188 ? -2.129 -18.984 -44.689 1.00 97.69 1188 VAL A CA 1
ATOM 9566 C C . VAL A 1 1188 ? -1.115 -20.067 -44.295 1.00 97.69 1188 VAL A C 1
ATOM 9568 O O . VAL A 1 1188 ? 0.031 -20.066 -44.756 1.00 97.69 1188 VAL A O 1
ATOM 9571 N N . TYR A 1 1189 ? -1.521 -21.032 -43.468 1.00 98.00 1189 TYR A N 1
ATOM 9572 C CA . TYR A 1 1189 ? -0.684 -22.135 -43.017 1.00 98.00 1189 TYR A CA 1
ATOM 9573 C C . TYR A 1 1189 ? -0.459 -23.124 -44.151 1.00 98.00 1189 TYR A C 1
ATOM 9575 O O . TYR A 1 1189 ? 0.688 -23.420 -44.480 1.00 98.00 1189 TYR A O 1
ATOM 9583 N N . ASN A 1 1190 ? -1.533 -23.613 -44.777 1.00 96.88 1190 ASN A N 1
ATOM 9584 C CA . ASN A 1 1190 ? -1.421 -24.603 -45.847 1.00 96.88 1190 ASN A CA 1
ATOM 9585 C C . ASN A 1 1190 ? -0.728 -24.055 -47.105 1.00 96.88 1190 ASN A C 1
ATOM 9587 O O . ASN A 1 1190 ? 0.164 -24.744 -47.609 1.00 96.88 1190 ASN A O 1
ATOM 9591 N N . PRO A 1 1191 ? -1.027 -22.827 -47.580 1.00 96.25 1191 PRO A N 1
ATOM 9592 C CA . PRO A 1 1191 ? -0.295 -22.229 -48.695 1.00 96.25 1191 PRO A CA 1
ATOM 9593 C C . PRO A 1 1191 ? 1.210 -22.118 -48.432 1.00 96.25 1191 PRO A C 1
ATOM 9595 O O . PRO A 1 1191 ? 2.014 -22.491 -49.281 1.00 96.25 1191 PRO A O 1
ATOM 9598 N N . THR A 1 1192 ? 1.614 -21.680 -47.234 1.00 96.69 1192 THR A N 1
ATOM 9599 C CA . THR A 1 1192 ? 3.045 -21.578 -46.899 1.00 96.69 1192 THR A CA 1
ATOM 9600 C C . THR A 1 1192 ? 3.687 -22.940 -46.619 1.00 96.69 1192 THR A C 1
ATOM 9602 O O . THR A 1 1192 ? 4.862 -23.132 -46.918 1.00 96.69 1192 THR A O 1
ATOM 9605 N N . ARG A 1 1193 ? 2.940 -23.911 -46.075 1.00 96.25 1193 ARG A N 1
ATOM 9606 C CA . ARG A 1 1193 ? 3.419 -25.279 -45.813 1.00 96.25 1193 ARG A CA 1
ATOM 9607 C C . ARG A 1 1193 ? 3.698 -26.045 -47.102 1.00 96.25 1193 ARG A C 1
ATOM 9609 O O . ARG A 1 1193 ? 4.672 -26.789 -47.144 1.00 96.25 1193 ARG A O 1
ATOM 9616 N N . ASN A 1 1194 ? 2.836 -25.885 -48.102 1.00 95.94 1194 ASN A N 1
ATOM 9617 C CA . ASN A 1 1194 ? 2.879 -26.639 -49.355 1.00 95.94 1194 ASN A CA 1
ATOM 9618 C C . ASN A 1 1194 ? 3.572 -25.863 -50.486 1.00 95.94 1194 ASN A C 1
ATOM 9620 O O . ASN A 1 1194 ? 3.539 -26.298 -51.635 1.00 95.94 1194 ASN A O 1
ATOM 9624 N N . HIS A 1 1195 ? 4.182 -24.713 -50.178 1.00 95.56 1195 HIS A N 1
ATOM 9625 C CA . HIS A 1 1195 ? 4.889 -23.915 -51.170 1.00 95.56 1195 HIS A CA 1
ATOM 9626 C C . HIS A 1 1195 ? 6.074 -24.710 -51.757 1.00 95.56 1195 HIS A C 1
ATOM 9628 O O . HIS A 1 1195 ? 6.850 -25.273 -50.978 1.00 95.56 1195 HIS A O 1
ATOM 9634 N N . PRO A 1 1196 ? 6.258 -24.740 -53.095 1.00 91.00 1196 PRO A N 1
ATOM 9635 C CA . PRO A 1 1196 ? 7.344 -25.492 -53.733 1.00 91.00 1196 PRO A CA 1
ATOM 9636 C C . PRO A 1 1196 ? 8.738 -25.102 -53.227 1.00 91.00 1196 PRO A C 1
ATOM 9638 O O . PRO A 1 1196 ? 9.595 -25.960 -53.048 1.00 91.00 1196 PRO A O 1
ATOM 9641 N N . ASP A 1 1197 ? 8.934 -23.815 -52.930 1.00 94.44 1197 ASP A N 1
ATOM 9642 C CA . ASP A 1 1197 ? 10.109 -23.295 -52.226 1.00 94.44 1197 ASP A CA 1
ATOM 9643 C C . ASP A 1 1197 ? 9.710 -22.788 -50.837 1.00 94.44 1197 ASP A C 1
ATOM 9645 O O . ASP A 1 1197 ? 9.642 -21.587 -50.576 1.00 94.44 1197 ASP A O 1
ATOM 9649 N N . LYS A 1 1198 ? 9.323 -23.704 -49.949 1.00 93.88 1198 LYS A N 1
ATOM 9650 C CA . LYS A 1 1198 ? 8.981 -23.362 -48.564 1.00 93.88 1198 LYS A CA 1
ATOM 9651 C C . LYS A 1 1198 ? 10.153 -22.716 -47.801 1.00 93.88 1198 LYS A C 1
ATOM 9653 O O . LYS A 1 1198 ? 9.902 -21.726 -47.113 1.00 93.88 1198 LYS A O 1
ATOM 9658 N N . PRO A 1 1199 ? 11.405 -23.220 -47.863 1.00 94.25 1199 PRO A N 1
ATOM 9659 C CA . PRO A 1 1199 ? 12.523 -22.601 -47.152 1.00 94.25 1199 PRO A CA 1
ATOM 9660 C C . PRO A 1 1199 ? 12.756 -21.143 -47.556 1.00 94.25 1199 PRO A C 1
ATOM 9662 O O . PRO A 1 1199 ? 12.998 -20.319 -46.676 1.00 94.25 1199 PRO A O 1
ATOM 9665 N N . GLY A 1 1200 ? 12.617 -20.818 -48.847 1.00 94.69 1200 GLY A N 1
ATOM 9666 C CA . GLY A 1 1200 ? 12.782 -19.463 -49.371 1.00 94.69 1200 GLY A CA 1
ATOM 9667 C C . GLY A 1 1200 ? 11.744 -18.453 -48.882 1.00 94.69 1200 GLY A C 1
ATOM 9668 O O . GLY A 1 1200 ? 11.980 -17.252 -48.998 1.00 94.69 1200 GLY A O 1
ATOM 9669 N N . LEU A 1 1201 ? 10.631 -18.891 -48.277 1.00 96.56 1201 LEU A N 1
ATOM 9670 C CA . LEU A 1 1201 ? 9.630 -17.998 -47.676 1.00 96.56 1201 LEU A CA 1
ATOM 9671 C C . LEU A 1 1201 ? 10.062 -17.402 -46.328 1.00 96.56 1201 LEU A C 1
ATOM 9673 O O . LEU A 1 1201 ? 9.441 -16.445 -45.865 1.00 96.56 1201 LEU A O 1
ATOM 9677 N N . PHE A 1 1202 ? 11.100 -17.944 -45.686 1.00 96.88 1202 PHE A N 1
ATOM 9678 C CA . PHE A 1 1202 ? 11.499 -17.564 -44.330 1.00 96.88 1202 PHE A CA 1
ATOM 9679 C C . PHE A 1 1202 ? 12.960 -17.114 -44.268 1.00 96.88 1202 PHE A C 1
ATOM 9681 O O . PHE A 1 1202 ? 13.788 -17.486 -45.098 1.00 96.88 1202 PHE A O 1
ATOM 9688 N N . ASN A 1 1203 ? 13.300 -16.320 -43.255 1.00 92.88 1203 ASN A N 1
ATOM 9689 C CA . ASN A 1 1203 ? 14.664 -15.883 -43.007 1.00 92.88 1203 ASN A CA 1
ATOM 9690 C C . ASN A 1 1203 ? 15.541 -17.107 -42.684 1.00 92.88 1203 ASN A C 1
ATOM 9692 O O . ASN A 1 1203 ? 15.257 -17.820 -41.714 1.00 92.88 1203 ASN A O 1
ATOM 9696 N N . PRO A 1 1204 ? 16.630 -17.350 -43.436 1.00 90.31 1204 PRO A N 1
ATOM 9697 C CA . PRO A 1 1204 ? 17.463 -18.537 -43.250 1.00 90.31 1204 PRO A CA 1
ATOM 9698 C C . PRO A 1 1204 ? 18.165 -18.576 -41.884 1.00 90.31 1204 PRO A C 1
ATOM 9700 O O . PRO A 1 1204 ? 18.622 -19.635 -41.459 1.00 90.31 1204 PRO A O 1
ATOM 9703 N N . ASN A 1 1205 ? 18.245 -17.443 -41.177 1.00 88.31 1205 ASN A N 1
ATOM 9704 C CA . ASN A 1 1205 ? 18.902 -17.364 -39.877 1.00 88.31 1205 ASN A CA 1
ATOM 9705 C C . ASN A 1 1205 ? 18.020 -17.828 -38.715 1.00 88.31 1205 ASN A C 1
ATOM 9707 O O . ASN A 1 1205 ? 18.562 -18.313 -37.721 1.00 88.31 1205 ASN A O 1
ATOM 9711 N N . ASP A 1 1206 ? 16.694 -17.686 -38.803 1.00 90.56 1206 ASP A N 1
ATOM 9712 C CA . ASP A 1 1206 ? 15.774 -18.007 -37.698 1.00 90.56 1206 ASP A CA 1
ATOM 9713 C C . ASP A 1 1206 ? 14.641 -18.978 -38.058 1.00 90.56 1206 ASP A C 1
ATOM 9715 O O . ASP A 1 1206 ? 14.147 -19.678 -37.170 1.00 90.56 1206 ASP A O 1
ATOM 9719 N N . GLY A 1 1207 ? 14.292 -19.087 -39.341 1.00 93.44 1207 GLY A N 1
ATOM 9720 C CA . GLY A 1 1207 ? 13.257 -19.975 -39.860 1.00 93.44 1207 GLY A CA 1
ATOM 9721 C C . GLY A 1 1207 ? 11.817 -19.537 -39.580 1.00 93.44 1207 GLY A C 1
ATOM 9722 O O . GLY A 1 1207 ? 10.904 -20.304 -39.879 1.00 93.44 1207 GLY A O 1
ATOM 9723 N N . VAL A 1 1208 ? 11.598 -18.340 -39.023 1.00 94.25 1208 VAL A N 1
ATOM 9724 C CA . VAL A 1 1208 ? 10.279 -17.823 -38.611 1.00 94.25 1208 VAL A CA 1
ATOM 9725 C C . VAL A 1 1208 ? 9.917 -16.528 -39.333 1.00 94.25 1208 VAL A C 1
ATOM 9727 O O . VAL A 1 1208 ? 8.811 -16.426 -39.860 1.00 94.25 1208 VAL A O 1
ATOM 9730 N N . HIS A 1 1209 ? 10.808 -15.530 -39.348 1.00 95.69 1209 HIS A N 1
ATOM 9731 C CA . HIS A 1 1209 ? 10.493 -14.241 -39.972 1.00 95.69 1209 HIS A CA 1
ATOM 9732 C C . HIS A 1 1209 ? 10.357 -14.411 -41.485 1.00 95.69 1209 HIS A C 1
ATOM 9734 O O . HIS A 1 1209 ? 11.079 -15.203 -42.087 1.00 95.69 1209 HIS A O 1
ATOM 9740 N N . LEU A 1 1210 ? 9.421 -13.686 -42.097 1.00 96.69 1210 LEU A N 1
ATOM 9741 C CA . LEU A 1 1210 ? 9.158 -13.798 -43.528 1.00 96.69 1210 LEU A CA 1
ATOM 9742 C C . LEU A 1 1210 ? 10.324 -13.218 -44.331 1.00 96.69 1210 LEU A C 1
ATOM 9744 O O . LEU A 1 1210 ? 10.882 -12.179 -43.988 1.00 96.69 1210 LEU A O 1
ATOM 9748 N N . SER A 1 1211 ? 10.690 -13.899 -45.411 1.00 94.88 1211 SER A N 1
ATOM 9749 C CA . SER A 1 1211 ? 11.498 -13.300 -46.466 1.00 94.88 1211 SER A CA 1
ATOM 9750 C C . SER A 1 1211 ? 10.622 -12.386 -47.329 1.00 94.88 1211 SER A C 1
ATOM 9752 O O . SER A 1 1211 ? 9.398 -12.335 -47.189 1.00 94.88 1211 SER A O 1
ATOM 9754 N N . VAL A 1 1212 ? 11.238 -11.729 -48.308 1.00 90.75 1212 VAL A N 1
ATOM 9755 C CA . VAL A 1 1212 ? 10.517 -11.006 -49.359 1.00 90.75 1212 VAL A CA 1
ATOM 9756 C C . VAL A 1 1212 ? 9.472 -11.898 -50.054 1.00 90.75 1212 VAL A C 1
ATOM 9758 O O . VAL A 1 1212 ? 8.327 -11.485 -50.229 1.00 90.75 1212 VAL A O 1
ATOM 9761 N N . ALA A 1 1213 ? 9.828 -13.139 -50.403 1.00 93.31 1213 ALA A N 1
ATOM 9762 C CA . ALA A 1 1213 ? 8.897 -14.092 -51.010 1.00 93.31 1213 ALA A CA 1
ATOM 9763 C C . ALA A 1 1213 ? 7.792 -14.525 -50.028 1.00 93.31 1213 ALA A C 1
ATOM 9765 O O . ALA A 1 1213 ? 6.642 -14.702 -50.431 1.00 93.31 1213 ALA A O 1
ATOM 9766 N N . GLY A 1 1214 ? 8.116 -14.634 -48.735 1.00 96.31 1214 GLY A N 1
ATOM 9767 C CA . GLY A 1 1214 ? 7.149 -14.896 -47.668 1.00 96.31 1214 GLY A CA 1
ATOM 9768 C C . GLY A 1 1214 ? 6.088 -13.804 -47.545 1.00 96.31 1214 GLY A C 1
ATOM 9769 O O . GLY A 1 1214 ? 4.896 -14.110 -47.540 1.00 96.31 1214 GLY A O 1
ATOM 9770 N N . HIS A 1 1215 ? 6.499 -12.532 -47.516 1.00 96.94 1215 HIS A N 1
ATOM 9771 C CA . HIS A 1 1215 ? 5.570 -11.394 -47.490 1.00 96.94 1215 HIS A CA 1
ATOM 9772 C C . HIS A 1 1215 ? 4.657 -11.379 -48.718 1.00 96.94 1215 HIS A C 1
ATOM 9774 O O . HIS A 1 1215 ? 3.447 -11.204 -48.578 1.00 96.94 1215 HIS A O 1
ATOM 9780 N N . GLN A 1 1216 ? 5.205 -11.648 -49.908 1.00 95.44 1216 GLN A N 1
ATOM 9781 C CA . GLN A 1 1216 ? 4.402 -11.778 -51.125 1.00 95.44 1216 GLN A CA 1
ATOM 9782 C C . GLN A 1 1216 ? 3.384 -12.923 -51.032 1.00 95.44 1216 GLN A C 1
ATOM 9784 O O . GLN A 1 1216 ? 2.235 -12.754 -51.430 1.00 95.44 1216 GLN A O 1
ATOM 9789 N N . ALA A 1 1217 ? 3.782 -14.091 -50.524 1.00 95.94 1217 ALA A N 1
ATOM 9790 C CA . ALA A 1 1217 ? 2.881 -15.233 -50.398 1.00 95.94 1217 ALA A CA 1
ATOM 9791 C C . ALA A 1 1217 ? 1.681 -14.909 -49.491 1.00 95.94 1217 ALA A C 1
ATOM 9793 O O . ALA A 1 1217 ? 0.544 -15.150 -49.885 1.00 95.94 1217 ALA A O 1
ATOM 9794 N N . ILE A 1 1218 ? 1.918 -14.299 -48.324 1.00 97.88 1218 ILE A N 1
ATOM 9795 C CA . ILE A 1 1218 ? 0.841 -13.904 -47.402 1.00 97.88 1218 ILE A CA 1
ATOM 9796 C C . ILE A 1 1218 ? -0.061 -12.829 -48.025 1.00 97.88 1218 ILE A C 1
ATOM 9798 O O . ILE A 1 1218 ? -1.284 -12.962 -47.982 1.00 97.88 1218 ILE A O 1
ATOM 9802 N N . ALA A 1 1219 ? 0.519 -11.797 -48.647 1.00 97.69 1219 ALA A N 1
ATOM 9803 C CA . ALA A 1 1219 ? -0.248 -10.723 -49.279 1.00 97.69 1219 ALA A CA 1
ATOM 9804 C C . ALA A 1 1219 ? -1.158 -11.240 -50.404 1.00 97.69 1219 ALA A C 1
ATOM 9806 O O . ALA A 1 1219 ? -2.310 -10.822 -50.519 1.00 97.69 1219 ALA A O 1
ATOM 9807 N N . LEU A 1 1220 ? -0.669 -12.184 -51.214 1.00 96.69 1220 LEU A N 1
ATOM 9808 C CA . LEU A 1 1220 ? -1.454 -12.779 -52.291 1.00 96.69 1220 LEU A CA 1
ATOM 9809 C C . LEU A 1 1220 ? -2.644 -13.590 -51.758 1.00 96.69 1220 LEU A C 1
ATOM 9811 O O . LEU A 1 1220 ? -3.731 -13.508 -52.327 1.00 96.69 1220 LEU A O 1
ATOM 9815 N N . GLU A 1 1221 ? -2.474 -14.328 -50.657 1.00 97.81 1221 GLU A N 1
ATOM 9816 C CA . GLU A 1 1221 ? -3.581 -15.052 -50.015 1.00 97.81 1221 GLU A CA 1
ATOM 9817 C C . GLU A 1 1221 ? -4.629 -14.103 -49.424 1.00 97.81 1221 GLU A C 1
ATOM 9819 O O . GLU A 1 1221 ? -5.828 -14.336 -49.581 1.00 97.81 1221 GLU A O 1
ATOM 9824 N N . VAL A 1 1222 ? -4.208 -12.981 -48.832 1.00 97.81 1222 VAL A N 1
ATOM 9825 C CA . VAL A 1 1222 ? -5.130 -11.923 -48.386 1.00 97.81 1222 VAL A CA 1
ATOM 9826 C C . VAL A 1 1222 ? -5.933 -11.355 -49.561 1.00 97.81 1222 VAL A C 1
ATOM 9828 O O . VAL A 1 1222 ? -7.155 -11.228 -49.464 1.00 97.81 1222 VAL A O 1
ATOM 9831 N N . LEU A 1 1223 ? -5.284 -11.039 -50.685 1.00 97.12 1223 LEU A N 1
ATOM 9832 C CA . LEU A 1 1223 ? -5.967 -10.507 -51.870 1.00 97.12 1223 LEU A CA 1
ATOM 9833 C C . LEU A 1 1223 ? -6.926 -11.533 -52.482 1.00 97.12 1223 LEU A C 1
ATOM 9835 O O . LEU A 1 1223 ? -8.065 -11.196 -52.793 1.00 97.12 1223 LEU A O 1
ATOM 9839 N N . ARG A 1 1224 ? -6.514 -12.800 -52.604 1.00 96.69 1224 ARG A N 1
ATOM 9840 C CA . ARG A 1 1224 ? -7.384 -13.893 -53.074 1.00 96.69 1224 ARG A CA 1
ATOM 9841 C C . ARG A 1 1224 ? -8.601 -14.069 -52.177 1.00 96.69 1224 ARG A C 1
ATOM 9843 O O . ARG A 1 1224 ? -9.704 -14.252 -52.682 1.00 96.69 1224 ARG A O 1
ATOM 9850 N N . TYR A 1 1225 ? -8.405 -13.989 -50.865 1.00 97.12 1225 TYR A N 1
ATOM 9851 C CA . TYR A 1 1225 ? -9.488 -14.052 -49.896 1.00 97.12 1225 TYR A CA 1
ATOM 9852 C C . TYR A 1 1225 ? -10.468 -12.889 -50.065 1.00 97.12 1225 TYR A C 1
ATOM 9854 O O . TYR A 1 1225 ? -11.675 -13.107 -50.139 1.00 97.12 1225 TYR A O 1
ATOM 9862 N N . LEU A 1 1226 ? -9.968 -11.656 -50.176 1.00 95.81 1226 LEU A N 1
ATOM 9863 C CA . LEU A 1 1226 ? -10.819 -10.485 -50.384 1.00 95.81 1226 LEU A CA 1
ATOM 9864 C C . LEU A 1 1226 ? -11.565 -10.553 -51.724 1.00 95.81 1226 LEU A C 1
ATOM 9866 O O . LEU A 1 1226 ? -12.752 -10.255 -51.741 1.00 95.81 1226 LEU A O 1
ATOM 9870 N N . ALA A 1 1227 ? -10.930 -11.045 -52.791 1.00 94.81 1227 ALA A N 1
ATOM 9871 C CA . ALA A 1 1227 ? -11.537 -11.231 -54.115 1.00 94.81 1227 ALA A CA 1
ATOM 9872 C C . ALA A 1 1227 ? -12.651 -12.288 -54.153 1.00 94.81 1227 ALA A C 1
ATOM 9874 O O . ALA A 1 1227 ? -13.451 -12.327 -55.081 1.00 94.81 1227 ALA A O 1
ATOM 9875 N N . GLN A 1 1228 ? -12.693 -13.194 -53.173 1.00 93.94 1228 GLN A N 1
ATOM 9876 C CA . GLN A 1 1228 ? -13.815 -14.122 -53.008 1.00 93.94 1228 GLN A CA 1
ATOM 9877 C C . GLN A 1 1228 ? -14.997 -13.475 -52.274 1.00 93.94 1228 GLN A C 1
ATOM 9879 O O . GLN A 1 1228 ? -16.097 -14.025 -52.279 1.00 93.94 1228 GLN A O 1
ATOM 9884 N N . LYS A 1 1229 ? -14.770 -12.352 -51.585 1.00 90.75 1229 LYS A N 1
ATOM 9885 C CA . LYS A 1 1229 ? -15.737 -11.708 -50.685 1.00 90.75 1229 LYS A CA 1
ATOM 9886 C C . LYS A 1 1229 ? -16.318 -10.412 -51.245 1.00 90.75 1229 LYS A C 1
ATOM 9888 O O . LYS A 1 1229 ? -17.395 -10.021 -50.798 1.00 90.75 1229 LYS A O 1
ATOM 9893 N N . TYR A 1 1230 ? -15.597 -9.761 -52.148 1.00 88.50 1230 TYR A N 1
ATOM 9894 C CA . TYR A 1 1230 ? -15.883 -8.479 -52.785 1.00 88.50 1230 TYR A CA 1
ATOM 9895 C C . TYR A 1 1230 ? -15.565 -8.601 -54.266 1.00 88.50 1230 TYR A C 1
ATOM 9897 O O . TYR A 1 1230 ? -16.317 -7.997 -55.059 1.00 88.50 1230 TYR A O 1
#

Radius of gyration: 39.75 Å; Cα contacts (8 Å, |Δi|>4): 2468; chains: 1; bounding box: 93×78×122 Å

pLDDT: mean 86.96, std 13.57, range [30.48, 98.69]

Mean predicted aligned error: 17.97 Å